Protein 4L1G (pdb70)

InterPro domains:
  IPR002509 NodB homology domain [PF01522] (77-195)
  IPR002509 NodB homology domain [PS51677] (81-262)
  IPR011330 Glycoside hydrolase/deacetylase, beta/alpha-barrel [SSF88713] (41-268)
  IPR050248 Polysaccharide deacetylase, ArnD subfamily [PTHR10587] (71-269)
  IPR054895 Peptidoglycan-N-acetylglucosamine deacetylase BC_1960 [NF045821] (1-275)

B-factor: mean 19.95, std 9.65, range [0.37, 84.22]

Radius of gyration: 32.86 Å; Cα contacts (8 Å, |Δi|>4): 1969; chains: 4; bounding box: 41×99×66 Å

Sequence (851 aa):
WTPFSWVEKYAYAFSGPYNKAEVALTFDDGPDLEFTPKILDKLKQHNVKATFFLLGENAEKFPNIVKRIANEGHVIGNHTYSHPNLAKVNEDEYRNQIIKTEEEILNRLAGYAPKFIRPYGEILENQLKWATEQNFMIVQWSVDTVDWKGVSADTITNNVLGNSFPGSVILQHSTPGGHLQGSVDALDKIIPQLKTKGARFVTLPSMFQTSKERWTPFSWVEKYAYAFSGPYNKAEVALTFDDGPDLEFTPKILDKLKQHNVKATFFLLGENAEKFPNIVKRIANEGHVIGNHTYSHPNLAKVNEDEYRNQIIKTEEILNRRLAGYAPKFIRPYGEILENQLKWATEQNFMIVQWSVDTVDWKGVSADTITNNVLGNSFPGSVILQHSTPGGHLQGSVDALDKIIPQLKTKGARFVTLPSMFQTSKERWTPFSWVEKYAYAFSGPYNKAEVALTFDDGPDLEFTPKILDKLKQHNVKATFFLLGENAEKFPNIVKRIANEGHVIGNHTYSHPNLAKVNEDEYRNQIIKTEEEILNRRLAGYAPKFIRPYGEILENQLKWATEQNFMIVQWSVDTVDWKGVSADTITNNVLGNSFPGSVILQHSTPGGHLQGSVDALDKIIPQLKTKGARFVTLPSMFQTSKERTPFSWVEKYAYAFSGPYNKAEVALTFDDGPDLEFTPKILDKLKQHNVKATFFLLGENAEKFPNIVKRIANEGHVIGNHTYSHPNLAKVNEDEYRNQIIKTEEILNRLAGYAPKFIRPYGEILENQLKWATEQNFMIVQWSVDTVDWKGVSADTITNNVLGNSFPGSVILQHSTPGGHLQGSVDALDKIIPQLKTKGARFVTLPSMFQTSKER

Structure (mmCIF, N/CA/C/O backbone):
data_4L1G
#
_entry.id   4L1G
#
_cell.length_a   92.657
_cell.length_b   92.657
_cell.length_c   242.947
_cell.angle_alpha   90.00
_cell.angle_beta   90.00
_cell.angle_gamma   90.00
#
_symmetry.space_group_name_H-M   'P 41 21 2'
#
loop_
_entity.id
_entity.type
_entity.pdbx_description
1 polymer 'Peptidoglycan N-acetylglucosamine deacetylase'
2 non-polymer 'SULFATE ION'
3 non-polymer 'ACETATE ION'
4 water water
#
loop_
_atom_site.group_PDB
_atom_site.id
_atom_site.type_symbol
_atom_site.label_atom_id
_atom_site.label_alt_id
_atom_site.label_comp_id
_atom_site.label_asym_id
_atom_site.label_entity_id
_atom_site.label_seq_id
_atom_site.pdbx_PDB_ins_code
_atom_site.Cartn_x
_atom_site.Cartn_y
_atom_site.Cartn_z
_atom_site.occupancy
_atom_site.B_iso_or_equiv
_atom_site.auth_seq_id
_atom_site.auth_comp_id
_atom_site.auth_asym_id
_atom_site.auth_atom_id
_atom_site.pdbx_PDB_model_num
ATOM 1 N N . TRP A 1 53 ? -15.300 -11.425 -15.322 1.00 43.58 53 TRP A N 1
ATOM 2 C CA . TRP A 1 53 ? -15.283 -12.773 -15.883 1.00 42.83 53 TRP A CA 1
ATOM 3 C C . TRP A 1 53 ? -14.776 -12.772 -17.324 1.00 42.57 53 TRP A C 1
ATOM 4 O O . TRP A 1 53 ? -15.542 -12.544 -18.263 1.00 42.54 53 TRP A O 1
ATOM 15 N N . THR A 1 54 ? -13.481 -13.027 -17.488 1.00 37.11 54 THR A N 1
ATOM 16 C CA . THR A 1 54 ? -12.869 -13.090 -18.812 1.00 36.98 54 THR A CA 1
ATOM 17 C C . THR A 1 54 ? -12.186 -14.435 -19.029 1.00 36.02 54 THR A C 1
ATOM 18 O O . THR A 1 54 ? -10.959 -14.523 -18.993 1.00 35.98 54 THR A O 1
ATOM 22 N N . PRO A 1 55 ? -12.983 -15.488 -19.266 1.00 26.08 55 PRO A N 1
ATOM 23 C CA . PRO A 1 55 ? -12.445 -16.845 -19.414 1.00 25.34 55 PRO A CA 1
ATOM 24 C C . PRO A 1 55 ? -11.484 -16.984 -20.592 1.00 25.19 55 PRO A C 1
ATOM 25 O O . PRO A 1 55 ? -10.612 -17.852 -20.558 1.00 24.82 55 PRO A O 1
ATOM 29 N N . PHE A 1 56 ? -11.636 -16.148 -21.614 1.00 13.06 56 PHE A N 1
ATOM 30 C CA . PHE A 1 56 ? -10.765 -16.235 -22.782 1.00 13.08 56 PHE A CA 1
ATOM 31 C C . PHE A 1 56 ? -9.322 -15.875 -22.447 1.00 13.37 56 PHE A C 1
ATOM 32 O O . PHE A 1 56 ? -8.410 -16.656 -22.706 1.00 13.07 56 PHE A O 1
ATOM 40 N N . SER A 1 57 ? -9.116 -14.701 -21.859 1.00 15.37 57 SER A N 1
ATOM 41 C CA . SER A 1 57 ? -7.766 -14.258 -21.528 1.00 15.83 57 SER A CA 1
ATOM 42 C C . SER A 1 57 ? -7.113 -15.124 -20.448 1.00 15.64 57 SER A C 1
ATOM 43 O O . SER A 1 57 ? -5.890 -15.122 -20.299 1.00 16.53 57 SER A O 1
ATOM 46 N N . TRP A 1 58 ? -7.927 -15.874 -19.712 1.00 12.21 58 TRP A N 1
ATOM 47 C CA . TRP A 1 58 ? -7.416 -16.746 -18.658 1.00 11.44 58 TRP A CA 1
ATOM 48 C C . TRP A 1 58 ? -6.619 -17.945 -19.180 1.00 10.58 58 TRP A C 1
ATOM 49 O O . TRP A 1 58 ? -5.797 -18.502 -18.451 1.00 10.57 58 TRP A O 1
ATOM 60 N N . VAL A 1 59 ? -6.850 -18.342 -20.432 1.00 10.25 59 VAL A N 1
ATOM 61 C CA . VAL A 1 59 ? -6.106 -19.466 -21.005 1.00 9.36 59 VAL A CA 1
ATOM 62 C C . VAL A 1 59 ? -4.676 -19.056 -21.355 1.00 9.37 59 VAL A C 1
ATOM 63 O O . VAL A 1 59 ? -3.797 -19.905 -21.523 1.00 8.55 59 VAL A O 1
ATOM 67 N N . GLU A 1 60 ? -4.448 -17.750 -21.452 1.00 13.27 60 GLU A N 1
ATOM 68 C CA . GLU A 1 60 ? -3.126 -17.218 -21.763 1.00 14.06 60 GLU A CA 1
ATOM 69 C C . GLU A 1 60 ? -2.328 -16.920 -20.500 1.00 14.56 60 GLU A C 1
ATOM 70 O O . GLU A 1 60 ? -1.101 -16.835 -20.540 1.00 15.37 60 GLU A O 1
ATOM 76 N N . LYS A 1 61 ? -3.027 -16.764 -19.381 1.00 21.19 61 LYS A N 1
ATOM 77 C CA . LYS A 1 61 ? -2.391 -16.327 -18.143 1.00 22.36 61 LYS A CA 1
ATOM 78 C C . LYS A 1 61 ? -2.239 -17.454 -17.123 1.00 23.01 61 LYS A C 1
ATOM 79 O O . LYS A 1 61 ? -1.293 -17.462 -16.339 1.00 24.44 61 LYS A O 1
ATOM 85 N N . TYR A 1 62 ? -3.165 -18.407 -17.144 1.00 15.61 62 TYR A N 1
ATOM 86 C CA . TYR A 1 62 ? -3.171 -19.479 -16.154 1.00 15.81 62 TYR A CA 1
ATOM 87 C C . TYR A 1 62 ? -3.225 -20.867 -16.786 1.00 15.15 62 TYR A C 1
ATOM 88 O O . TYR A 1 62 ? -3.430 -21.008 -17.992 1.00 14.39 62 TYR A O 1
ATOM 97 N N . ALA A 1 63 ? -3.037 -21.891 -15.958 1.00 10.90 63 ALA A N 1
ATOM 98 C CA . ALA A 1 63 ? -3.221 -23.269 -16.396 1.00 10.33 63 ALA A CA 1
ATOM 99 C C . ALA A 1 63 ? -4.717 -23.538 -16.500 1.00 9.69 63 ALA A C 1
ATOM 100 O O . ALA A 1 63 ? -5.345 -23.997 -15.547 1.00 9.54 63 ALA A O 1
ATOM 102 N N . TYR A 1 64 ? -5.279 -23.252 -17.670 1.00 11.36 64 TYR A N 1
ATOM 103 C CA . TYR A 1 64 ? -6.725 -23.191 -17.838 1.00 9.87 64 TYR A CA 1
ATOM 104 C C . TYR A 1 64 ? -7.087 -23.392 -19.310 1.00 9.08 64 TYR A C 1
ATOM 105 O O . TYR A 1 64 ? -6.560 -22.701 -20.183 1.00 9.62 64 TYR A O 1
ATOM 114 N N . ALA A 1 65 ? -7.978 -24.340 -19.588 1.00 7.69 65 ALA A N 1
ATOM 115 C CA . ALA A 1 65 ? -8.375 -24.619 -20.966 1.00 7.89 65 ALA A CA 1
ATOM 116 C C . ALA A 1 65 ? -9.792 -25.174 -21.078 1.00 8.21 65 ALA A C 1
ATOM 117 O O . ALA A 1 65 ? -10.330 -25.732 -20.122 1.00 8.19 65 ALA A O 1
ATOM 119 N N . PHE A 1 66 ? -10.387 -25.010 -22.256 1.00 8.36 66 PHE A N 1
ATOM 120 C CA . PHE A 1 66 ? -11.719 -25.532 -22.544 1.00 8.26 66 PHE A CA 1
ATOM 121 C C . PHE A 1 66 ? -11.632 -26.757 -23.450 1.00 8.11 66 PHE A C 1
ATOM 122 O O . PHE A 1 66 ? -12.488 -27.645 -23.406 1.00 8.04 66 PHE A O 1
ATOM 130 N N . SER A 1 67 ? -10.591 -26.790 -24.275 1.00 8.18 67 SER A N 1
ATOM 131 C CA . SER A 1 67 ? -10.392 -27.862 -25.237 1.00 8.16 67 SER A CA 1
ATOM 132 C C . SER A 1 67 ? -8.903 -28.012 -25.548 1.00 8.29 67 SER A C 1
ATOM 133 O O . SER A 1 67 ? -8.077 -27.279 -25.004 1.00 8.14 67 SER A O 1
ATOM 136 N N . GLY A 1 68 ? -8.562 -28.960 -26.415 1.00 8.38 68 GLY A N 1
ATOM 137 C CA . GLY A 1 68 ? -7.170 -29.290 -26.661 1.00 8.30 68 GLY A CA 1
ATOM 138 C C . GLY A 1 68 ? -6.652 -28.965 -28.051 1.00 8.50 68 GLY A C 1
ATOM 139 O O . GLY A 1 68 ? -7.282 -28.213 -28.797 1.00 8.86 68 GLY A O 1
ATOM 140 N N . PRO A 1 69 ? -5.490 -29.540 -28.406 1.00 8.38 69 PRO A N 1
ATOM 141 C CA . PRO A 1 69 ? -4.792 -29.273 -29.670 1.00 8.53 69 PRO A CA 1
ATOM 142 C C . PRO A 1 69 ? -5.645 -29.549 -30.902 1.00 9.10 69 PRO A C 1
ATOM 143 O O . PRO A 1 69 ? -6.251 -30.614 -31.022 1.00 9.39 69 PRO A O 1
ATOM 147 N N . TYR A 1 70 ? -5.673 -28.582 -31.814 1.00 9.41 70 TYR A N 1
ATOM 148 C CA . TYR A 1 70 ? -6.466 -28.678 -33.034 1.00 10.07 70 TYR A CA 1
ATOM 149 C C . TYR A 1 70 ? -5.837 -29.599 -34.078 1.00 10.26 70 TYR A C 1
ATOM 150 O O . TYR A 1 70 ? -6.508 -30.027 -35.016 1.00 10.78 70 TYR A O 1
ATOM 159 N N . ASN A 1 71 ? -4.548 -29.890 -33.918 1.00 10.03 71 ASN A N 1
ATOM 160 C CA . ASN A 1 71 ? -3.814 -30.684 -34.902 1.00 11.07 71 ASN A CA 1
ATOM 161 C C . ASN A 1 71 ? -3.545 -32.122 -34.451 1.00 11.38 71 ASN A C 1
ATOM 162 O O . ASN A 1 71 ? -2.651 -32.793 -34.970 1.00 12.30 71 ASN A O 1
ATOM 167 N N . LYS A 1 72 ? -4.323 -32.583 -33.479 1.00 11.81 72 LYS A N 1
ATOM 168 C CA . LYS A 1 72 ? -4.302 -33.983 -33.078 1.00 11.80 72 LYS A CA 1
ATOM 169 C C . LYS A 1 72 ? -5.695 -34.561 -33.278 1.00 11.57 72 LYS A C 1
ATOM 170 O O . LYS A 1 72 ? -6.691 -33.914 -32.956 1.00 11.15 72 LYS A O 1
ATOM 176 N N . ALA A 1 73 ? -5.765 -35.778 -33.808 1.00 11.43 73 ALA A N 1
ATOM 177 C CA . ALA A 1 73 ? -7.046 -36.437 -34.035 1.00 11.40 73 ALA A CA 1
ATOM 178 C C . ALA A 1 73 ? -7.571 -37.042 -32.737 1.00 10.99 73 ALA A C 1
ATOM 179 O O . ALA A 1 73 ? -7.929 -38.221 -32.692 1.00 11.26 73 ALA A O 1
ATOM 181 N N . GLU A 1 74 ? -7.621 -36.231 -31.687 1.00 14.62 74 GLU A N 1
ATOM 182 C CA . GLU A 1 74 ? -7.920 -36.733 -30.354 1.00 14.32 74 GLU A CA 1
ATOM 183 C C . GLU A 1 74 ? -9.007 -35.928 -29.648 1.00 13.89 74 GLU A C 1
ATOM 184 O O . GLU A 1 74 ? -9.043 -34.699 -29.734 1.00 13.63 74 GLU A O 1
ATOM 190 N N . VAL A 1 75 ? -9.897 -36.640 -28.962 1.00 9.73 75 VAL A N 1
ATOM 191 C CA . VAL A 1 75 ? -10.913 -36.020 -28.123 1.00 9.39 75 VAL A CA 1
ATOM 192 C C . VAL A 1 75 ? -10.857 -36.653 -26.740 1.00 9.30 75 VAL A C 1
ATOM 193 O O . VAL A 1 75 ? -10.226 -37.693 -26.552 1.00 9.55 75 VAL A O 1
ATOM 197 N N . ALA A 1 76 ? -11.515 -36.027 -25.771 1.00 8.76 76 ALA A N 1
ATOM 198 C CA . ALA A 1 76 ? -11.470 -36.516 -24.399 1.00 8.73 76 ALA A CA 1
ATOM 199 C C . ALA A 1 76 ? -12.857 -36.640 -23.776 1.00 8.81 76 ALA A C 1
ATOM 200 O O . ALA A 1 76 ? -13.614 -35.670 -23.723 1.00 8.67 76 ALA A O 1
ATOM 202 N N . LEU A 1 77 ? -13.182 -37.843 -23.312 1.00 9.17 77 LEU A N 1
ATOM 203 C CA . LEU A 1 77 ? -14.389 -38.062 -22.524 1.00 9.38 77 LEU A CA 1
ATOM 204 C C . LEU A 1 77 ? -14.100 -37.750 -21.059 1.00 9.23 77 LEU A C 1
ATOM 205 O O . LEU A 1 77 ? -13.101 -38.211 -20.506 1.00 9.26 77 LEU A O 1
ATOM 210 N N . THR A 1 78 ? -14.964 -36.953 -20.439 1.00 9.17 78 THR A N 1
ATOM 211 C CA . THR A 1 78 ? -14.845 -36.666 -19.012 1.00 9.15 78 THR A CA 1
ATOM 212 C C . THR A 1 78 ? -16.185 -36.880 -18.323 1.00 9.28 78 THR A C 1
ATOM 213 O O . THR A 1 78 ? -17.239 -36.664 -18.923 1.00 9.04 78 THR A O 1
ATOM 217 N N . PHE A 1 79 ? -16.138 -37.308 -17.064 1.00 9.44 79 PHE A N 1
ATOM 218 C CA . PHE A 1 79 ? -17.347 -37.607 -16.300 1.00 9.36 79 PHE A CA 1
ATOM 219 C C . PHE A 1 79 ? -17.302 -36.957 -14.916 1.00 9.17 79 PHE A C 1
ATOM 220 O O . PHE A 1 79 ? -16.337 -37.131 -14.170 1.00 9.44 79 PHE A O 1
ATOM 228 N N . ASP A 1 80 ? -18.355 -36.217 -14.576 1.00 12.82 80 ASP A N 1
ATOM 229 C CA . ASP A 1 80 ? -18.395 -35.442 -13.336 1.00 12.89 80 ASP A CA 1
ATOM 230 C C . ASP A 1 80 ? -19.263 -36.063 -12.246 1.00 14.26 80 ASP A C 1
ATOM 231 O O . ASP A 1 80 ? -20.191 -36.820 -12.537 1.00 15.45 80 ASP A O 1
ATOM 236 N N . ASP A 1 81 ? -18.932 -35.729 -10.997 1.00 12.86 81 ASP A N 1
ATOM 237 C CA . ASP A 1 81 ? -19.756 -35.992 -9.806 1.00 13.55 81 ASP A CA 1
ATOM 238 C C . ASP A 1 81 ? -19.658 -37.396 -9.208 1.00 14.10 81 ASP A C 1
ATOM 239 O O . ASP A 1 81 ? -20.341 -37.703 -8.231 1.00 14.85 81 ASP A O 1
ATOM 244 N N . GLY A 1 82 ? -18.809 -38.239 -9.782 1.00 14.13 82 GLY A N 1
ATOM 245 C CA . GLY A 1 82 ? -18.635 -39.587 -9.271 1.00 14.07 82 GLY A CA 1
ATOM 246 C C . GLY A 1 82 ? -17.825 -39.618 -7.988 1.00 14.17 82 GLY A C 1
ATOM 247 O O . GLY A 1 82 ? -17.361 -38.577 -7.520 1.00 13.83 82 GLY A O 1
ATOM 248 N N . PRO A 1 83 ? -17.653 -40.816 -7.406 1.00 14.48 83 PRO A N 1
ATOM 249 C CA . PRO A 1 83 ? -18.239 -42.064 -7.899 1.00 15.07 83 PRO A CA 1
ATOM 250 C C . PRO A 1 83 ? -19.660 -42.255 -7.391 1.00 15.94 83 PRO A C 1
ATOM 251 O O . PRO A 1 83 ? -20.112 -41.509 -6.525 1.00 16.16 83 PRO A O 1
ATOM 255 N N . ASP A 1 84 ? -20.354 -43.244 -7.938 1.00 20.44 84 ASP A N 1
ATOM 256 C CA . ASP A 1 84 ? -21.657 -43.641 -7.426 1.00 21.60 84 ASP A CA 1
ATOM 257 C C . ASP A 1 84 ? -21.801 -45.149 -7.569 1.00 22.58 84 ASP A C 1
ATOM 258 O O . ASP A 1 84 ? -20.911 -45.813 -8.096 1.00 22.33 84 ASP A O 1
ATOM 263 N N . LEU A 1 85 ? -22.924 -45.685 -7.108 1.00 24.89 85 LEU A N 1
ATOM 264 C CA . LEU A 1 85 ? -23.139 -47.126 -7.107 1.00 26.04 85 LEU A CA 1
ATOM 265 C C . LEU A 1 85 ? -23.623 -47.670 -8.448 1.00 26.25 85 LEU A C 1
ATOM 266 O O . LEU A 1 85 ? -23.350 -48.819 -8.790 1.00 26.86 85 LEU A O 1
ATOM 271 N N . GLU A 1 86 ? -24.339 -46.850 -9.210 1.00 29.81 86 GLU A N 1
ATOM 272 C CA . GLU A 1 86 ? -24.953 -47.338 -10.438 1.00 30.17 86 GLU A CA 1
ATOM 273 C C . GLU A 1 86 ? -24.222 -46.931 -11.718 1.00 28.98 86 GLU A C 1
ATOM 274 O O . GLU A 1 86 ? -23.753 -47.786 -12.466 1.00 29.08 86 GLU A O 1
ATOM 280 N N . PHE A 1 87 ? -24.128 -45.630 -11.967 1.00 18.71 87 PHE A N 1
ATOM 281 C CA . PHE A 1 87 ? -23.648 -45.139 -13.259 1.00 17.72 87 PHE A CA 1
ATOM 282 C C . PHE A 1 87 ? -22.147 -45.296 -13.490 1.00 16.88 87 PHE A C 1
ATOM 283 O O . PHE A 1 87 ? -21.729 -45.687 -14.577 1.00 16.63 87 PHE A O 1
ATOM 291 N N . THR A 1 88 ? -21.340 -44.999 -12.477 1.00 16.42 88 THR A N 1
ATOM 292 C CA . THR A 1 88 ? -19.890 -45.146 -12.605 1.00 15.79 88 THR A CA 1
ATOM 293 C C . THR A 1 88 ? -19.428 -46.562 -13.007 1.00 16.40 88 THR A C 1
ATOM 294 O O . THR A 1 88 ? -18.602 -46.699 -13.909 1.00 15.92 88 THR A O 1
ATOM 298 N N . PRO A 1 89 ? -19.961 -47.617 -12.358 1.00 17.58 89 PRO A N 1
ATOM 299 C CA . PRO A 1 89 ? -19.564 -48.953 -12.825 1.00 18.28 89 PRO A CA 1
ATOM 300 C C . PRO A 1 89 ? -20.008 -49.251 -14.259 1.00 18.33 89 PRO A C 1
ATOM 301 O O . PRO A 1 89 ? -19.265 -49.885 -15.006 1.00 18.34 89 PRO A O 1
ATOM 305 N N . LYS A 1 90 ? -21.201 -48.803 -14.634 1.00 19.31 90 LYS A N 1
ATOM 306 C CA . LYS A 1 90 ? -21.705 -49.021 -15.987 1.00 19.46 90 LYS A CA 1
ATOM 307 C C . LYS A 1 90 ? -20.837 -48.316 -17.028 1.00 18.28 90 LYS A C 1
ATOM 313 N N . ILE A 1 91 ? -20.455 -47.081 -16.716 1.00 16.40 91 ILE A N 1
ATOM 314 C CA . ILE A 1 91 ? -19.591 -46.299 -17.591 1.00 15.33 91 ILE A CA 1
ATOM 315 C C . ILE A 1 91 ? -18.252 -47.001 -17.767 1.00 15.25 91 ILE A C 1
ATOM 316 O O . ILE A 1 91 ? -17.740 -47.101 -18.878 1.00 15.01 91 ILE A O 1
ATOM 321 N N . LEU A 1 92 ? -17.696 -47.494 -16.664 1.00 15.57 92 LEU A N 1
ATOM 322 C CA . LEU A 1 92 ? -16.419 -48.205 -16.693 1.00 15.69 92 LEU A CA 1
ATOM 323 C C . LEU A 1 92 ? -16.468 -49.432 -17.598 1.00 16.50 92 LEU A C 1
ATOM 324 O O . LEU A 1 92 ? -15.511 -49.717 -18.319 1.00 16.37 92 LEU A O 1
ATOM 329 N N . ASP A 1 93 ? -17.588 -50.149 -17.554 1.00 19.75 93 ASP A N 1
ATOM 330 C CA . ASP A 1 93 ? -17.775 -51.339 -18.376 1.00 20.71 93 ASP A CA 1
ATOM 331 C C . ASP A 1 93 ? -17.820 -50.984 -19.859 1.00 20.27 93 ASP A C 1
ATOM 332 O O . ASP A 1 93 ? -17.194 -51.648 -20.686 1.00 20.58 93 ASP A O 1
ATOM 337 N N . LYS A 1 94 ? -18.559 -49.932 -20.191 1.00 19.52 94 LYS A N 1
ATOM 338 C CA . LYS A 1 94 ? -18.671 -49.507 -21.581 1.00 19.17 94 LYS A CA 1
ATOM 339 C C . LYS A 1 94 ? -17.368 -48.920 -22.124 1.00 18.22 94 LYS A C 1
ATOM 340 O O . LYS A 1 94 ? -17.023 -49.143 -23.284 1.00 18.30 94 LYS A O 1
ATOM 346 N N . LEU A 1 95 ? -16.646 -48.181 -21.286 1.00 15.27 95 LEU A N 1
ATOM 347 C CA . LEU A 1 95 ? -15.339 -47.662 -21.679 1.00 14.53 95 LEU A CA 1
ATOM 348 C C . LEU A 1 95 ? -14.368 -48.815 -21.922 1.00 15.17 95 LEU A C 1
ATOM 349 O O . LEU A 1 95 ? -13.547 -48.769 -22.839 1.00 14.99 95 LEU A O 1
ATOM 354 N N . LYS A 1 96 ? -14.480 -49.848 -21.094 1.00 17.67 96 LYS A N 1
ATOM 355 C CA . LYS A 1 96 ? -13.639 -51.034 -21.203 1.00 18.49 96 LYS A CA 1
ATOM 356 C C . LYS A 1 96 ? -13.872 -51.767 -22.523 1.00 19.13 96 LYS A C 1
ATOM 357 O O . LYS A 1 96 ? -12.925 -52.134 -23.215 1.00 19.33 96 LYS A O 1
ATOM 363 N N . GLN A 1 97 ? -15.139 -51.969 -22.869 1.00 26.52 97 GLN A N 1
ATOM 364 C CA . GLN A 1 97 ? -15.495 -52.730 -24.062 1.00 27.36 97 GLN A CA 1
ATOM 365 C C . GLN A 1 97 ? -15.260 -51.959 -25.361 1.00 26.77 97 GLN A C 1
ATOM 366 O O . GLN A 1 97 ? -15.370 -52.521 -26.450 1.00 27.33 97 GLN A O 1
ATOM 372 N N . HIS A 1 98 ? -14.934 -50.675 -25.241 1.00 16.88 98 HIS A N 1
ATOM 373 C CA . HIS A 1 98 ? -14.598 -49.865 -26.406 1.00 16.28 98 HIS A CA 1
ATOM 374 C C . HIS A 1 98 ? -13.116 -49.504 -26.428 1.00 15.74 98 HIS A C 1
ATOM 375 O O . HIS A 1 98 ? -12.675 -48.733 -27.282 1.00 15.23 98 HIS A O 1
ATOM 382 N N . ASN A 1 99 ? -12.360 -50.059 -25.483 1.00 15.98 99 ASN A N 1
ATOM 383 C CA . ASN A 1 99 ? -10.912 -49.857 -25.415 1.00 15.72 99 ASN A CA 1
ATOM 384 C C . ASN A 1 99 ? -10.517 -48.379 -25.293 1.00 14.58 99 ASN A C 1
ATOM 385 O O . ASN A 1 99 ? -9.565 -47.924 -25.926 1.00 14.33 99 ASN A O 1
ATOM 390 N N . VAL A 1 100 ? -11.254 -47.627 -24.482 1.00 14.00 100 VAL A N 1
ATOM 391 C CA . VAL A 1 100 ? -10.937 -46.215 -24.287 1.00 13.04 100 VAL A CA 1
ATOM 392 C C . VAL A 1 100 ? -10.721 -45.854 -22.822 1.00 12.75 100 VAL A C 1
ATOM 393 O O . VAL A 1 100 ? -11.339 -46.429 -21.925 1.00 13.14 100 VAL A O 1
ATOM 397 N N . LYS A 1 101 ? -9.827 -44.900 -22.592 1.00 17.75 101 LYS A N 1
ATOM 398 C CA . LYS A 1 101 ? -9.626 -44.341 -21.266 1.00 17.46 101 LYS A CA 1
ATOM 399 C C . LYS A 1 101 ? -10.313 -42.984 -21.201 1.00 16.76 101 LYS A C 1
ATOM 400 O O . LYS A 1 101 ? -10.407 -42.279 -22.207 1.00 16.37 101 LYS A O 1
ATOM 406 N N . ALA A 1 102 ? -10.796 -42.622 -20.018 1.00 10.99 102 ALA A N 1
ATOM 407 C CA . ALA A 1 102 ? -11.443 -41.333 -19.828 1.00 10.40 102 ALA A CA 1
ATOM 408 C C . ALA A 1 102 ? -10.922 -40.658 -18.569 1.00 10.21 102 ALA A C 1
ATOM 409 O O . ALA A 1 102 ? -10.036 -41.180 -17.891 1.00 10.53 102 ALA A O 1
ATOM 411 N N . THR A 1 103 ? -11.480 -39.494 -18.262 1.00 9.78 103 THR A N 1
ATOM 412 C CA . THR A 1 103 ? -11.076 -38.741 -17.087 1.00 9.66 103 THR A CA 1
ATOM 413 C C . THR A 1 103 ? -12.276 -38.542 -16.172 1.00 9.78 103 THR A C 1
ATOM 414 O O . THR A 1 103 ? -13.352 -38.147 -16.624 1.00 9.66 103 THR A O 1
ATOM 418 N N . PHE A 1 104 ? -12.091 -38.829 -14.888 1.00 10.13 104 PHE A N 1
ATOM 419 C CA . PHE A 1 104 ? -13.177 -38.728 -13.920 1.00 10.41 104 PHE A CA 1
ATOM 420 C C . PHE A 1 104 ? -12.932 -37.637 -12.881 1.00 10.29 104 PHE A C 1
ATOM 421 O O . PHE A 1 104 ? -12.000 -37.725 -12.080 1.00 10.50 104 PHE A O 1
ATOM 429 N N . PHE A 1 105 ? -13.774 -36.610 -12.897 1.00 9.85 105 PHE A N 1
ATOM 430 C CA . PHE A 1 105 ? -13.712 -35.569 -11.882 1.00 9.84 105 PHE A CA 1
ATOM 431 C C . PHE A 1 105 ? -14.605 -35.948 -10.707 1.00 10.14 105 PHE A C 1
ATOM 432 O O . PHE A 1 105 ? -15.829 -35.823 -10.773 1.00 10.12 105 PHE A O 1
ATOM 440 N N . LEU A 1 106 ? -13.981 -36.423 -9.635 1.00 11.11 106 LEU A N 1
ATOM 441 C CA . LEU A 1 106 ? -14.715 -36.991 -8.511 1.00 11.83 106 LEU A CA 1
ATOM 442 C C . LEU A 1 106 ? -14.956 -35.987 -7.388 1.00 12.06 106 LEU A C 1
ATOM 443 O O . LEU A 1 106 ? -14.094 -35.165 -7.082 1.00 11.87 106 LEU A O 1
ATOM 448 N N . LEU A 1 107 ? -16.138 -36.063 -6.783 1.00 12.46 107 LEU A N 1
ATOM 449 C CA . LEU A 1 107 ? -16.448 -35.276 -5.596 1.00 13.04 107 LEU A CA 1
ATOM 450 C C . LEU A 1 107 ? -15.827 -35.940 -4.376 1.00 13.71 107 LEU A C 1
ATOM 451 O O . LEU A 1 107 ? -15.865 -37.164 -4.240 1.00 14.16 107 LEU A O 1
ATOM 456 N N . GLY A 1 108 ? -15.249 -35.129 -3.495 1.00 13.88 108 GLY A N 1
ATOM 457 C CA . GLY A 1 108 ? -14.625 -35.637 -2.286 1.00 14.61 108 GLY A CA 1
ATOM 458 C C . GLY A 1 108 ? -15.578 -36.421 -1.403 1.00 15.55 108 GLY A C 1
ATOM 459 O O . GLY A 1 108 ? -15.217 -37.472 -0.872 1.00 16.17 108 GLY A O 1
ATOM 460 N N . GLU A 1 109 ? -16.800 -35.919 -1.254 1.00 23.44 109 GLU A N 1
ATOM 461 C CA . GLU A 1 109 ? -17.782 -36.550 -0.377 1.00 24.52 109 GLU A CA 1
ATOM 462 C C . GLU A 1 109 ? -18.257 -37.899 -0.917 1.00 24.75 109 GLU A C 1
ATOM 463 O O . GLU A 1 109 ? -18.573 -38.805 -0.148 1.00 25.71 109 GLU A O 1
ATOM 469 N N . ASN A 1 110 ? -18.302 -38.030 -2.238 1.00 16.28 110 ASN A N 1
ATOM 470 C CA . ASN A 1 110 ? -18.732 -39.277 -2.860 1.00 16.54 110 ASN A CA 1
ATOM 471 C C . ASN A 1 110 ? -17.633 -40.330 -2.841 1.00 16.64 110 ASN A C 1
ATOM 472 O O . ASN A 1 110 ? -17.909 -41.529 -2.786 1.00 17.34 110 ASN A O 1
ATOM 477 N N . ALA A 1 111 ? -16.387 -39.870 -2.879 1.00 16.07 111 ALA A N 1
ATOM 478 C CA . ALA A 1 111 ? -15.238 -40.758 -2.778 1.00 16.29 111 ALA A CA 1
ATOM 479 C C . ALA A 1 111 ? -15.171 -41.414 -1.398 1.00 17.45 111 ALA A C 1
ATOM 480 O O . ALA A 1 111 ? -14.653 -42.520 -1.255 1.00 18.03 111 ALA A O 1
ATOM 482 N N . GLU A 1 112 ? -15.697 -40.728 -0.387 1.00 19.48 112 GLU A N 1
ATOM 483 C CA . GLU A 1 112 ? -15.722 -41.263 0.972 1.00 20.70 112 GLU A CA 1
ATOM 484 C C . GLU A 1 112 ? -16.759 -42.368 1.122 1.00 21.63 112 GLU A C 1
ATOM 485 O O . GLU A 1 112 ? -16.544 -43.337 1.851 1.00 22.65 112 GLU A O 1
ATOM 491 N N . LYS A 1 113 ? -17.886 -42.213 0.435 1.00 20.18 113 LYS A N 1
ATOM 492 C CA . LYS A 1 113 ? -18.975 -43.181 0.514 1.00 21.16 113 LYS A CA 1
ATOM 493 C C . LYS A 1 113 ? -18.642 -44.473 -0.223 1.00 21.30 113 LYS A C 1
ATOM 494 O O . LYS A 1 113 ? -18.976 -45.564 0.239 1.00 22.46 113 LYS A O 1
ATOM 500 N N . PHE A 1 114 ? -17.985 -44.343 -1.371 1.00 24.98 114 PHE A N 1
ATOM 501 C CA . PHE A 1 114 ? -17.647 -45.499 -2.193 1.00 25.05 114 PHE A CA 1
ATOM 502 C C . PHE A 1 114 ? -16.169 -45.481 -2.582 1.00 24.46 114 PHE A C 1
ATOM 503 O O . PHE A 1 114 ? -15.828 -45.229 -3.741 1.00 23.52 114 PHE A O 1
ATOM 511 N N . PRO A 1 115 ? -15.286 -45.763 -1.610 1.00 21.26 115 PRO A N 1
ATOM 512 C CA . PRO A 1 115 ? -13.833 -45.654 -1.790 1.00 20.84 115 PRO A CA 1
ATOM 513 C C . PRO A 1 115 ? -13.286 -46.670 -2.786 1.00 20.85 115 PRO A C 1
ATOM 514 O O . PRO A 1 115 ? -12.333 -46.372 -3.502 1.00 20.14 115 PRO A O 1
ATOM 518 N N . ASN A 1 116 ? -13.883 -47.856 -2.822 1.00 22.31 116 ASN A N 1
ATOM 519 C CA . ASN A 1 116 ? -13.403 -48.928 -3.689 1.00 22.60 116 ASN A CA 1
ATOM 520 C C . ASN A 1 116 ? -13.618 -48.649 -5.175 1.00 21.53 116 ASN A C 1
ATOM 521 O O . ASN A 1 116 ? -12.835 -49.086 -6.019 1.00 21.32 116 ASN A O 1
ATOM 526 N N . ILE A 1 117 ? -14.684 -47.921 -5.490 1.00 20.70 117 ILE A N 1
ATOM 527 C CA . ILE A 1 117 ? -14.988 -47.575 -6.872 1.00 19.80 117 ILE A CA 1
ATOM 528 C C . ILE A 1 117 ? -13.979 -46.548 -7.377 1.00 18.65 117 ILE A C 1
ATOM 529 O O . ILE A 1 117 ? -13.620 -46.542 -8.553 1.00 18.07 117 ILE A O 1
ATOM 534 N N . VAL A 1 118 ? -13.512 -45.695 -6.471 1.00 17.81 118 VAL A N 1
ATOM 535 C CA . VAL A 1 118 ? -12.427 -44.772 -6.777 1.00 16.97 118 VAL A CA 1
ATOM 536 C C . VAL A 1 118 ? -11.175 -45.568 -7.126 1.00 17.26 118 VAL A C 1
ATOM 537 O O . VAL A 1 118 ? -10.444 -45.223 -8.059 1.00 16.61 118 VAL A O 1
ATOM 541 N N . LYS A 1 119 ? -10.938 -46.641 -6.374 1.00 17.32 119 LYS A N 1
ATOM 542 C CA . LYS A 1 119 ? -9.798 -47.516 -6.621 1.00 17.84 119 LYS A CA 1
ATOM 543 C C . LYS A 1 119 ? -9.933 -48.239 -7.959 1.00 17.73 119 LYS A C 1
ATOM 544 O O . LYS A 1 119 ? -8.941 -48.449 -8.655 1.00 17.64 119 LYS A O 1
ATOM 550 N N . ARG A 1 120 ? -11.159 -48.616 -8.316 1.00 18.52 120 ARG A N 1
ATOM 551 C CA . ARG A 1 120 ? -11.401 -49.318 -9.574 1.00 18.53 120 ARG A CA 1
ATOM 552 C C . ARG A 1 120 ? -11.098 -48.432 -10.780 1.00 17.37 120 ARG A C 1
ATOM 553 O O . ARG A 1 120 ? -10.498 -48.885 -11.754 1.00 17.37 120 ARG A O 1
ATOM 561 N N . ILE A 1 121 ? -11.520 -47.172 -10.704 1.00 15.80 121 ILE A N 1
ATOM 562 C CA . ILE A 1 121 ? -11.262 -46.188 -11.751 1.00 14.75 121 ILE A CA 1
ATOM 563 C C . ILE A 1 121 ? -9.768 -46.072 -12.038 1.00 14.61 121 ILE A C 1
ATOM 564 O O . ILE A 1 121 ? -9.341 -46.096 -13.192 1.00 14.29 121 ILE A O 1
ATOM 569 N N . ALA A 1 122 ? -8.980 -45.952 -10.975 1.00 15.57 122 ALA A N 1
ATOM 570 C CA . ALA A 1 122 ? -7.534 -45.829 -11.094 1.00 15.63 122 ALA A CA 1
ATOM 571 C C . ALA A 1 122 ? -6.898 -47.122 -11.592 1.00 16.43 122 ALA A C 1
ATOM 572 O O . ALA A 1 122 ? -5.943 -47.091 -12.367 1.00 16.37 122 ALA A O 1
ATOM 574 N N . ASN A 1 123 ? -7.429 -48.256 -11.145 1.00 28.71 123 ASN A N 1
ATOM 575 C CA . ASN A 1 123 ? -6.884 -49.555 -11.526 1.00 29.68 123 ASN A CA 1
ATOM 576 C C . ASN A 1 123 ? -7.152 -49.912 -12.983 1.00 29.54 123 ASN A C 1
ATOM 577 O O . ASN A 1 123 ? -6.502 -50.795 -13.543 1.00 30.15 123 ASN A O 1
ATOM 582 N N . GLU A 1 124 ? -8.109 -49.227 -13.598 1.00 20.69 124 GLU A N 1
ATOM 583 C CA . GLU A 1 124 ? -8.464 -49.524 -14.980 1.00 20.56 124 GLU A CA 1
ATOM 584 C C . GLU A 1 124 ? -7.914 -48.500 -15.974 1.00 19.59 124 GLU A C 1
ATOM 585 O O . GLU A 1 124 ? -8.415 -48.372 -17.090 1.00 19.21 124 GLU A O 1
ATOM 591 N N . GLY A 1 125 ? -6.876 -47.782 -15.557 1.00 24.51 125 GLY A N 1
ATOM 592 C CA . GLY A 1 125 ? -6.127 -46.920 -16.454 1.00 23.99 125 GLY A CA 1
ATOM 593 C C . GLY A 1 125 ? -6.729 -45.556 -16.727 1.00 22.90 125 GLY A C 1
ATOM 594 O O . GLY A 1 125 ? -6.245 -44.821 -17.588 1.00 22.41 125 GLY A O 1
ATOM 595 N N . HIS A 1 126 ? -7.785 -45.209 -16.002 1.00 15.86 126 HIS A N 1
ATOM 596 C CA . HIS A 1 126 ? -8.408 -43.905 -16.175 1.00 14.93 126 HIS A CA 1
ATOM 597 C C . HIS A 1 126 ? -7.723 -42.878 -15.284 1.00 14.70 126 HIS A C 1
ATOM 598 O O . HIS A 1 126 ? -7.021 -43.233 -14.338 1.00 15.22 126 HIS A O 1
ATOM 605 N N . VAL A 1 127 ? -7.927 -41.604 -15.594 1.00 11.32 127 VAL A N 1
ATOM 606 C CA . VAL A 1 127 ? -7.334 -40.530 -14.811 1.00 11.11 127 VAL A CA 1
ATOM 607 C C . VAL A 1 127 ? -8.388 -39.890 -13.911 1.00 10.91 127 VAL A C 1
ATOM 608 O O . VAL A 1 127 ? -9.531 -39.684 -14.325 1.00 10.62 127 VAL A O 1
ATOM 612 N N . ILE A 1 128 ? -7.998 -39.597 -12.673 1.00 11.19 128 ILE A N 1
ATOM 613 C CA . ILE A 1 128 ? -8.895 -38.991 -11.698 1.00 11.15 128 ILE A CA 1
ATOM 614 C C . ILE A 1 128 ? -8.612 -37.499 -11.539 1.00 10.73 128 ILE A C 1
ATOM 615 O O . ILE A 1 128 ? -7.458 -37.081 -11.455 1.00 10.79 128 ILE A O 1
ATOM 620 N N . GLY A 1 129 ? -9.672 -36.697 -11.518 1.00 10.40 129 GLY A N 1
ATOM 621 C CA . GLY A 1 129 ? -9.540 -35.269 -11.300 1.00 10.11 129 GLY A CA 1
ATOM 622 C C . GLY A 1 129 ? -10.254 -34.819 -10.038 1.00 10.30 129 GLY A C 1
ATOM 623 O O . GLY A 1 129 ? -11.093 -35.539 -9.498 1.00 10.54 129 GLY A O 1
ATOM 624 N N . ASN A 1 130 ? -9.920 -33.618 -9.578 1.00 10.19 130 ASN A N 1
ATOM 625 C CA . ASN A 1 130 ? -10.503 -33.046 -8.368 1.00 10.50 130 ASN A CA 1
ATOM 626 C C . ASN A 1 130 ? -11.726 -32.189 -8.700 1.00 10.42 130 ASN A C 1
ATOM 627 O O . ASN A 1 130 ? -11.616 -31.196 -9.411 1.00 10.08 130 ASN A O 1
ATOM 632 N N . HIS A 1 131 ? -12.887 -32.563 -8.169 1.00 10.80 131 HIS A N 1
ATOM 633 C CA . HIS A 1 131 ? -14.127 -31.843 -8.461 1.00 10.72 131 HIS A CA 1
ATOM 634 C C . HIS A 1 131 ? -14.698 -31.132 -7.229 1.00 11.26 131 HIS A C 1
ATOM 635 O O . HIS A 1 131 ? -15.904 -30.889 -7.152 1.00 11.50 131 HIS A O 1
ATOM 642 N N . THR A 1 132 ? -13.814 -30.780 -6.295 1.00 11.56 132 THR A N 1
ATOM 643 C CA . THR A 1 132 ? -14.163 -30.267 -4.959 1.00 12.23 132 THR A CA 1
ATOM 644 C C . THR A 1 132 ? -14.813 -31.329 -4.077 1.00 12.85 132 THR A C 1
ATOM 645 O O . THR A 1 132 ? -15.090 -32.443 -4.522 1.00 12.78 132 THR A O 1
ATOM 649 N N . TYR A 1 133 ? -15.053 -30.966 -2.820 1.00 13.57 133 TYR A N 1
ATOM 650 C CA . TYR A 1 133 ? -15.570 -31.904 -1.834 1.00 14.34 133 TYR A CA 1
ATOM 651 C C . TYR A 1 133 ? -17.088 -32.043 -1.870 1.00 14.68 133 TYR A C 1
ATOM 652 O O . TYR A 1 133 ? -17.607 -33.150 -1.990 1.00 14.92 133 TYR A O 1
ATOM 661 N N . SER A 1 134 ? -17.799 -30.926 -1.762 1.00 14.82 134 SER A N 1
ATOM 662 C CA . SER A 1 134 ? -19.257 -30.976 -1.663 1.00 15.36 134 SER A CA 1
ATOM 663 C C . SER A 1 134 ? -19.973 -30.199 -2.766 1.00 14.93 134 SER A C 1
ATOM 664 O O . SER A 1 134 ? -21.126 -29.797 -2.599 1.00 15.50 134 SER A O 1
ATOM 667 N N . HIS A 1 135 ? -19.283 -29.990 -3.883 1.00 26.18 135 HIS A N 1
ATOM 668 C CA . HIS A 1 135 ? -19.876 -29.366 -5.065 1.00 25.79 135 HIS A CA 1
ATOM 669 C C . HIS A 1 135 ? -20.517 -27.992 -4.813 1.00 26.23 135 HIS A C 1
ATOM 670 O O . HIS A 1 135 ? -21.669 -27.773 -5.189 1.00 26.56 135 HIS A O 1
ATOM 677 N N . PRO A 1 136 ? -19.785 -27.058 -4.180 1.00 17.13 136 PRO A N 1
ATOM 678 C CA . PRO A 1 136 ? -20.411 -25.745 -4.019 1.00 17.60 136 PRO A CA 1
ATOM 679 C C . PRO A 1 136 ? -20.119 -24.849 -5.216 1.00 17.01 136 PRO A C 1
ATOM 680 O O . PRO A 1 136 ? -19.213 -25.145 -5.997 1.00 16.25 136 PRO A O 1
ATOM 684 N N . ASN A 1 137 ? -20.882 -23.770 -5.358 1.00 14.47 137 ASN A N 1
ATOM 685 C CA . ASN A 1 137 ? -20.601 -22.760 -6.368 1.00 14.11 137 ASN A CA 1
ATOM 686 C C . ASN A 1 137 ? -19.413 -21.928 -5.910 1.00 14.07 137 ASN A C 1
ATOM 687 O O . ASN A 1 137 ? -19.557 -21.050 -5.059 1.00 14.80 137 ASN A O 1
ATOM 692 N N . LEU A 1 138 ? -18.245 -22.202 -6.485 1.00 13.32 138 LEU A N 1
ATOM 693 C CA . LEU A 1 138 ? -17.001 -21.566 -6.058 1.00 13.36 138 LEU A CA 1
ATOM 694 C C . LEU A 1 138 ? -17.000 -20.047 -6.211 1.00 13.79 138 LEU A C 1
ATOM 695 O O . LEU A 1 138 ? -16.238 -19.351 -5.537 1.00 14.19 138 LEU A O 1
ATOM 700 N N . ALA A 1 139 ? -17.857 -19.534 -7.088 1.00 13.83 139 ALA A N 1
ATOM 701 C CA . ALA A 1 139 ? -17.955 -18.094 -7.293 1.00 14.37 139 ALA A CA 1
ATOM 702 C C . ALA A 1 139 ? -18.533 -17.394 -6.064 1.00 15.39 139 ALA A C 1
ATOM 703 O O . ALA A 1 139 ? -18.458 -16.172 -5.945 1.00 16.03 139 ALA A O 1
ATOM 705 N N . LYS A 1 140 ? -19.104 -18.174 -5.151 1.00 15.65 140 LYS A N 1
ATOM 706 C CA . LYS A 1 140 ? -19.758 -17.615 -3.973 1.00 16.72 140 LYS A CA 1
ATOM 707 C C . LYS A 1 140 ? -18.991 -17.853 -2.672 1.00 17.03 140 LYS A C 1
ATOM 708 O O . LYS A 1 140 ? -19.387 -17.353 -1.620 1.00 18.00 140 LYS A O 1
ATOM 714 N N . VAL A 1 141 ? -17.898 -18.607 -2.740 1.00 16.34 141 VAL A N 1
ATOM 715 C CA . VAL A 1 141 ? -17.121 -18.917 -1.542 1.00 16.70 141 VAL A CA 1
ATOM 716 C C . VAL A 1 141 ? -15.893 -18.021 -1.406 1.00 16.89 141 VAL A C 1
ATOM 717 O O . VAL A 1 141 ? -15.419 -17.454 -2.390 1.00 16.49 141 VAL A O 1
ATOM 721 N N . ASN A 1 142 ? -15.386 -17.891 -0.183 1.00 17.63 142 ASN A N 1
ATOM 722 C CA . ASN A 1 142 ? -14.130 -17.183 0.036 1.00 17.94 142 ASN A CA 1
ATOM 723 C C . ASN A 1 142 ? -12.934 -18.102 -0.196 1.00 17.30 142 ASN A C 1
ATOM 724 O O . ASN A 1 142 ? -13.098 -19.312 -0.350 1.00 16.70 142 ASN A O 1
ATOM 729 N N . GLU A 1 143 ? -11.737 -17.524 -0.231 1.00 25.01 143 GLU A N 1
ATOM 730 C CA . GLU A 1 143 ? -10.524 -18.275 -0.552 1.00 24.52 143 GLU A CA 1
ATOM 731 C C . GLU A 1 143 ? -10.270 -19.454 0.386 1.00 24.71 143 GLU A C 1
ATOM 732 O O . GLU A 1 143 ? -9.840 -20.518 -0.057 1.00 24.06 143 GLU A O 1
ATOM 738 N N . ASP A 1 144 ? -10.541 -19.266 1.675 1.00 22.85 144 ASP A N 1
ATOM 739 C CA . ASP A 1 144 ? -10.335 -20.326 2.660 1.00 23.19 144 ASP A CA 1
ATOM 740 C C . ASP A 1 144 ? -11.203 -21.545 2.374 1.00 22.53 144 ASP A C 1
ATOM 741 O O . ASP A 1 144 ? -10.730 -22.677 2.436 1.00 22.30 144 ASP A O 1
ATOM 746 N N . GLU A 1 145 ? -12.473 -21.307 2.064 1.00 17.63 145 GLU A N 1
ATOM 747 C CA . GLU A 1 145 ? -13.392 -22.391 1.739 1.00 17.13 145 GLU A CA 1
ATOM 748 C C . GLU A 1 145 ? -13.009 -23.076 0.430 1.00 16.03 145 GLU A C 1
ATOM 749 O O . GLU A 1 145 ? -13.019 -24.303 0.340 1.00 15.70 145 GLU A O 1
ATOM 755 N N . TYR A 1 146 ? -12.672 -22.276 -0.577 1.00 15.56 146 TYR A N 1
ATOM 756 C CA . TYR A 1 146 ? -12.224 -22.796 -1.864 1.00 14.62 146 TYR A CA 1
ATOM 757 C C . TYR A 1 146 ? -11.013 -23.712 -1.709 1.00 14.51 146 TYR A C 1
ATOM 758 O O . TYR A 1 146 ? -11.017 -24.847 -2.183 1.00 14.00 146 TYR A O 1
ATOM 767 N N . ARG A 1 147 ? -9.983 -23.214 -1.033 1.00 19.30 147 ARG A N 1
ATOM 768 C CA . ARG A 1 147 ? -8.766 -23.984 -0.815 1.00 19.83 147 ARG A CA 1
ATOM 769 C C . ARG A 1 147 ? -9.031 -25.230 0.025 1.00 19.82 147 ARG A C 1
ATOM 770 O O . ARG A 1 147 ? -8.459 -26.290 -0.230 1.00 19.86 147 ARG A O 1
ATOM 778 N N . ASN A 1 148 ? -9.913 -25.102 1.010 1.00 18.02 148 ASN A N 1
ATOM 779 C CA . ASN A 1 148 ? -10.317 -26.242 1.826 1.00 18.37 148 ASN A CA 1
ATOM 780 C C . ASN A 1 148 ? -11.016 -27.319 0.997 1.00 17.61 148 ASN A C 1
ATOM 781 O O . ASN A 1 148 ? -10.750 -28.507 1.165 1.00 17.69 148 ASN A O 1
ATOM 786 N N . GLN A 1 149 ? -11.910 -26.893 0.106 1.00 15.16 149 GLN A N 1
ATOM 787 C CA . GLN A 1 149 ? -12.628 -27.811 -0.777 1.00 14.53 149 GLN A CA 1
ATOM 788 C C . GLN A 1 149 ? -11.662 -28.624 -1.632 1.00 13.95 149 GLN A C 1
ATOM 789 O O . GLN A 1 149 ? -11.799 -29.842 -1.759 1.00 13.86 149 GLN A O 1
ATOM 795 N N . ILE A 1 150 ? -10.681 -27.941 -2.212 1.00 14.21 150 ILE A N 1
ATOM 796 C CA . ILE A 1 150 ? -9.701 -28.585 -3.075 1.00 13.74 150 ILE A CA 1
ATOM 797 C C . ILE A 1 150 ? -8.770 -29.510 -2.296 1.00 14.30 150 ILE A C 1
ATOM 798 O O . ILE A 1 150 ? -8.601 -30.674 -2.657 1.00 14.15 150 ILE A O 1
ATOM 803 N N . ILE A 1 151 ? -8.174 -28.989 -1.228 1.00 13.78 151 ILE A N 1
ATOM 804 C CA . ILE A 1 151 ? -7.168 -29.727 -0.466 1.00 14.34 151 ILE A CA 1
ATOM 805 C C . ILE A 1 151 ? -7.734 -30.971 0.223 1.00 15.17 151 ILE A C 1
ATOM 806 O O . ILE A 1 151 ? -7.129 -32.043 0.176 1.00 15.27 151 ILE A O 1
ATOM 811 N N . LYS A 1 152 ? -8.895 -30.827 0.855 1.00 18.71 152 LYS A N 1
ATOM 812 C CA . LYS A 1 152 ? -9.564 -31.957 1.486 1.00 19.20 152 LYS A CA 1
ATOM 813 C C . LYS A 1 152 ? -9.858 -33.062 0.472 1.00 18.60 152 LYS A C 1
ATOM 814 O O . LYS A 1 152 ? -9.689 -34.244 0.762 1.00 19.08 152 LYS A O 1
ATOM 820 N N . THR A 1 153 ? -10.284 -32.667 -0.724 1.00 14.82 153 THR A N 1
ATOM 821 C CA . THR A 1 153 ? -10.568 -33.620 -1.789 1.00 14.27 153 THR A CA 1
ATOM 822 C C . THR A 1 153 ? -9.280 -34.262 -2.290 1.00 13.86 153 THR A C 1
ATOM 823 O O . THR A 1 153 ? -9.240 -35.460 -2.573 1.00 13.98 153 THR A O 1
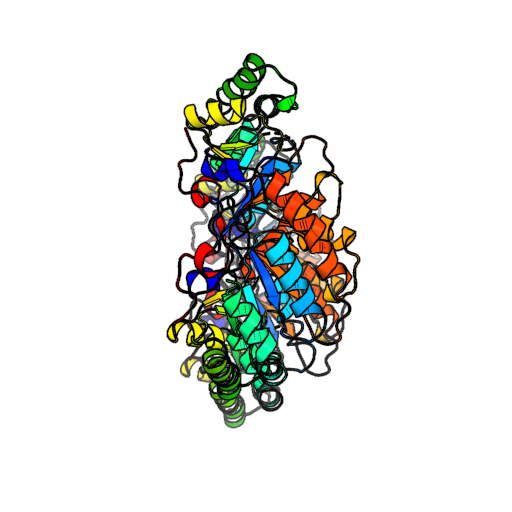ATOM 827 N N . GLU A 1 154 ? -8.226 -33.458 -2.386 1.00 13.46 154 GLU A N 1
ATOM 828 C CA A GLU A 1 154 ? -6.933 -33.945 -2.844 0.50 13.10 154 GLU A CA 1
ATOM 829 C CA B GLU A 1 154 ? -6.927 -33.942 -2.838 0.50 13.11 154 GLU A CA 1
ATOM 830 C C . GLU A 1 154 ? -6.396 -35.032 -1.914 1.00 14.20 154 GLU A C 1
ATOM 831 O O . GLU A 1 154 ? -5.887 -36.056 -2.374 1.00 14.29 154 GLU A O 1
ATOM 842 N N . GLU A 1 155 ? -6.518 -34.805 -0.607 1.00 31.99 155 GLU A N 1
ATOM 843 C CA . GLU A 1 155 ? -6.056 -35.765 0.392 1.00 32.90 155 GLU A CA 1
ATOM 844 C C . GLU A 1 155 ? -6.807 -37.084 0.286 1.00 33.05 155 GLU A C 1
ATOM 845 O O . GLU A 1 155 ? -6.209 -38.157 0.346 1.00 33.65 155 GLU A O 1
ATOM 851 N N . ILE A 1 156 ? -8.123 -36.994 0.134 1.00 16.63 156 ILE A N 1
ATOM 852 C CA . ILE A 1 156 ? -8.968 -38.174 0.004 1.00 16.81 156 ILE A CA 1
ATOM 853 C C . ILE A 1 156 ? -8.595 -38.990 -1.231 1.00 16.34 156 ILE A C 1
ATOM 854 O O . ILE A 1 156 ? -8.415 -40.206 -1.153 1.00 16.92 156 ILE A O 1
ATOM 859 N N . LEU A 1 157 ? -8.467 -38.310 -2.366 1.00 15.38 157 LEU A N 1
ATOM 860 C CA . LEU A 1 157 ? -8.161 -38.973 -3.628 1.00 14.91 157 LEU A CA 1
ATOM 861 C C . LEU A 1 157 ? -6.735 -39.513 -3.664 1.00 15.37 157 LEU A C 1
ATOM 862 O O . LEU A 1 157 ? -6.481 -40.568 -4.244 1.00 15.54 157 LEU A O 1
ATOM 867 N N . ASN A 1 158 ? -5.807 -38.791 -3.043 1.00 20.37 158 ASN A N 1
ATOM 868 C CA . ASN A 1 158 ? -4.425 -39.247 -2.952 1.00 21.02 158 ASN A CA 1
ATOM 869 C C . ASN A 1 158 ? -4.330 -40.571 -2.206 1.00 22.09 158 ASN A C 1
ATOM 870 O O . ASN A 1 158 ? -3.601 -41.477 -2.610 1.00 22.57 158 ASN A O 1
ATOM 875 N N . ARG A 1 159 ? -5.085 -40.676 -1.119 1.00 38.67 159 ARG A N 1
ATOM 876 C CA . ARG A 1 159 ? -5.076 -41.871 -0.288 1.00 39.83 159 ARG A CA 1
ATOM 877 C C . ARG A 1 159 ? -5.678 -43.071 -1.019 1.00 39.79 159 ARG A C 1
ATOM 878 O O . ARG A 1 159 ? -5.212 -44.200 -0.867 1.00 40.61 159 ARG A O 1
ATOM 886 N N . LEU A 1 160 ? -6.707 -42.819 -1.821 1.00 22.98 160 LEU A N 1
ATOM 887 C CA . LEU A 1 160 ? -7.414 -43.889 -2.517 1.00 22.92 160 LEU A CA 1
ATOM 888 C C . LEU A 1 160 ? -6.775 -44.254 -3.855 1.00 22.49 160 LEU A C 1
ATOM 889 O O . LEU A 1 160 ? -6.693 -45.429 -4.208 1.00 23.09 160 LEU A O 1
ATOM 894 N N . ALA A 1 161 ? -6.322 -43.247 -4.597 1.00 18.41 161 ALA A N 1
ATOM 895 C CA . ALA A 1 161 ? -5.809 -43.466 -5.949 1.00 17.93 161 ALA A CA 1
ATOM 896 C C . ALA A 1 161 ? -4.300 -43.673 -5.994 1.00 18.46 161 ALA A C 1
ATOM 897 O O . ALA A 1 161 ? -3.783 -44.287 -6.924 1.00 18.50 161 ALA A O 1
ATOM 899 N N . GLY A 1 162 ? -3.594 -43.153 -4.996 1.00 18.24 162 GLY A N 1
ATOM 900 C CA . GLY A 1 162 ? -2.154 -43.318 -4.929 1.00 18.95 162 GLY A CA 1
ATOM 901 C C . GLY A 1 162 ? -1.383 -42.144 -5.501 1.00 18.37 162 GLY A C 1
ATOM 902 O O . GLY A 1 162 ? -0.160 -42.199 -5.626 1.00 18.95 162 GLY A O 1
ATOM 903 N N . TYR A 1 163 ? -2.099 -41.082 -5.856 1.00 16.37 163 TYR A N 1
ATOM 904 C CA . TYR A 1 163 ? -1.465 -39.855 -6.322 1.00 15.89 163 TYR A CA 1
ATOM 905 C C . TYR A 1 163 ? -2.383 -38.657 -6.106 1.00 15.07 163 TYR A C 1
ATOM 906 O O . TYR A 1 163 ? -3.600 -38.806 -6.025 1.00 14.68 163 TYR A O 1
ATOM 915 N N . ALA A 1 164 ? -1.792 -37.471 -6.008 1.00 20.03 164 ALA A N 1
ATOM 916 C CA . ALA A 1 164 ? -2.566 -36.241 -5.899 1.00 20.11 164 ALA A CA 1
ATOM 917 C C . ALA A 1 164 ? -2.895 -35.715 -7.293 1.00 19.09 164 ALA A C 1
ATOM 918 O O . ALA A 1 164 ? -1.993 -35.344 -8.041 1.00 19.16 164 ALA A O 1
ATOM 920 N N . PRO A 1 165 ? -4.191 -35.686 -7.647 1.00 14.00 165 PRO A N 1
ATOM 921 C CA . PRO A 1 165 ? -4.639 -35.291 -8.991 1.00 12.95 165 PRO A CA 1
ATOM 922 C C . PRO A 1 165 ? -4.208 -33.876 -9.371 1.00 13.03 165 PRO A C 1
ATOM 923 O O . PRO A 1 165 ? -4.337 -32.953 -8.568 1.00 13.77 165 PRO A O 1
ATOM 927 N N . LYS A 1 166 ? -3.704 -33.714 -10.590 1.00 17.43 166 LYS A N 1
ATOM 928 C CA . LYS A 1 166 ? -3.256 -32.412 -11.070 1.00 17.83 166 LYS A CA 1
ATOM 929 C C . LYS A 1 166 ? -4.422 -31.600 -11.623 1.00 17.04 166 LYS A C 1
ATOM 930 O O . LYS A 1 166 ? -4.375 -30.370 -11.661 1.00 17.59 166 LYS A O 1
ATOM 936 N N . PHE A 1 167 ? -5.473 -32.297 -12.043 1.00 9.33 167 PHE A N 1
ATOM 937 C CA . PHE A 1 167 ? -6.583 -31.656 -12.739 1.00 8.97 167 PHE A CA 1
ATOM 938 C C . PHE A 1 167 ? -7.765 -31.312 -11.841 1.00 9.09 167 PHE A C 1
ATOM 939 O O . PHE A 1 167 ? -8.243 -32.144 -11.069 1.00 9.48 167 PHE A O 1
ATOM 947 N N . ILE A 1 168 ? -8.230 -30.073 -11.963 1.00 8.83 168 ILE A N 1
ATOM 948 C CA . ILE A 1 168 ? -9.405 -29.596 -11.245 1.00 9.08 168 ILE A CA 1
ATOM 949 C C . ILE A 1 168 ? -10.483 -29.197 -12.244 1.00 8.97 168 ILE A C 1
ATOM 950 O O . ILE A 1 168 ? -10.180 -28.642 -13.300 1.00 8.65 168 ILE A O 1
ATOM 955 N N . ARG A 1 169 ? -11.739 -29.493 -11.923 1.00 9.30 169 ARG A N 1
ATOM 956 C CA . ARG A 1 169 ? -12.859 -28.913 -12.655 1.00 9.15 169 ARG A CA 1
ATOM 957 C C . ARG A 1 169 ? -13.864 -28.309 -11.680 1.00 9.55 169 ARG A C 1
ATOM 958 O O . ARG A 1 169 ? -14.349 -28.994 -10.782 1.00 9.87 169 ARG A O 1
ATOM 966 N N . PRO A 1 170 ? -14.176 -27.016 -11.851 1.00 17.05 170 PRO A N 1
ATOM 967 C CA . PRO A 1 170 ? -15.116 -26.345 -10.950 1.00 17.54 170 PRO A CA 1
ATOM 968 C C . PRO A 1 170 ? -16.571 -26.637 -11.304 1.00 17.70 170 PRO A C 1
ATOM 969 O O . PRO A 1 170 ? -16.893 -26.702 -12.491 1.00 17.45 170 PRO A O 1
ATOM 981 N N . TYR A 1 172 ? -20.336 -26.327 -11.967 1.00 22.67 172 TYR A N 1
ATOM 982 C CA . TYR A 1 172 ? -21.077 -25.423 -12.838 1.00 22.90 172 TYR A CA 1
ATOM 983 C C . TYR A 1 172 ? -20.134 -24.599 -13.706 1.00 22.42 172 TYR A C 1
ATOM 984 O O . TYR A 1 172 ? -20.558 -23.658 -14.371 1.00 22.69 172 TYR A O 1
ATOM 993 N N . GLY A 1 173 ? -18.853 -24.952 -13.687 1.00 11.03 173 GLY A N 1
ATOM 994 C CA . GLY A 1 173 ? -17.844 -24.224 -14.437 1.00 10.70 173 GLY A CA 1
ATOM 995 C C . GLY A 1 173 ? -17.530 -22.859 -13.849 1.00 11.05 173 GLY A C 1
ATOM 996 O O . GLY A 1 173 ? -16.921 -22.017 -14.510 1.00 11.00 173 GLY A O 1
ATOM 997 N N . GLU A 1 174 ? -17.941 -22.642 -12.603 1.00 18.60 174 GLU A N 1
ATOM 998 C CA . GLU A 1 174 ? -17.752 -21.354 -11.941 1.00 19.09 174 GLU A CA 1
ATOM 999 C C . GLU A 1 174 ? -16.410 -21.273 -11.219 1.00 18.98 174 GLU A C 1
ATOM 1000 O O . GLU A 1 174 ? -16.147 -22.043 -10.296 1.00 18.96 174 GLU A O 1
ATOM 1006 N N . ILE A 1 175 ? -15.569 -20.332 -11.637 1.00 12.52 175 ILE A N 1
ATOM 1007 C CA . ILE A 1 175 ? -14.272 -20.118 -11.001 1.00 12.59 175 ILE A CA 1
ATOM 1008 C C . ILE A 1 175 ? -13.908 -18.628 -11.000 1.00 13.15 175 ILE A C 1
ATOM 1009 O O . ILE A 1 175 ? -14.235 -17.901 -11.939 1.00 13.24 175 ILE A O 1
ATOM 1014 N N . LEU A 1 176 ? -13.257 -18.171 -9.934 1.00 12.51 176 LEU A N 1
ATOM 1015 C CA . LEU A 1 176 ? -12.793 -16.787 -9.852 1.00 13.18 176 LEU A CA 1
ATOM 1016 C C . LEU A 1 176 ? -11.321 -16.712 -10.242 1.00 13.08 176 LEU A C 1
ATOM 1017 O O . LEU A 1 176 ? -10.612 -17.717 -10.190 1.00 12.53 176 LEU A O 1
ATOM 1022 N N . GLU A 1 177 ? -10.861 -15.527 -10.631 1.00 15.24 177 GLU A N 1
ATOM 1023 C CA . GLU A 1 177 ? -9.489 -15.376 -11.110 1.00 15.71 177 GLU A CA 1
ATOM 1024 C C . GLU A 1 177 ? -8.445 -15.697 -10.040 1.00 16.71 177 GLU A C 1
ATOM 1025 O O . GLU A 1 177 ? -7.450 -16.364 -10.321 1.00 17.35 177 GLU A O 1
ATOM 1031 N N . ASN A 1 178 ? -8.674 -15.224 -8.819 1.00 22.81 178 ASN A N 1
ATOM 1032 C CA . ASN A 1 178 ? -7.752 -15.489 -7.719 1.00 23.93 178 ASN A CA 1
ATOM 1033 C C . ASN A 1 178 ? -7.706 -16.965 -7.353 1.00 23.70 178 ASN A C 1
ATOM 1034 O O . ASN A 1 178 ? -6.671 -17.479 -6.930 1.00 24.72 178 ASN A O 1
ATOM 1039 N N . GLN A 1 179 ? -8.837 -17.641 -7.520 1.00 13.03 179 GLN A N 1
ATOM 1040 C CA . GLN A 1 179 ? -8.908 -19.076 -7.297 1.00 12.25 179 GLN A CA 1
ATOM 1041 C C . GLN A 1 179 ? -8.089 -19.793 -8.357 1.00 11.10 179 GLN A C 1
ATOM 1042 O O . GLN A 1 179 ? -7.353 -20.734 -8.063 1.00 10.56 179 GLN A O 1
ATOM 1048 N N . LEU A 1 180 ? -8.219 -19.330 -9.594 1.00 13.22 180 LEU A N 1
ATOM 1049 C CA . LEU A 1 180 ? -7.482 -19.896 -10.713 1.00 13.36 180 LEU A CA 1
ATOM 1050 C C . LEU A 1 180 ? -5.994 -19.592 -10.573 1.00 15.08 180 LEU A C 1
ATOM 1051 O O . LEU A 1 180 ? -5.146 -20.419 -10.910 1.00 15.70 180 LEU A O 1
ATOM 1056 N N . LYS A 1 181 ? -5.687 -18.403 -10.065 1.00 17.26 181 LYS A N 1
ATOM 1057 C CA . LYS A 1 181 ? -4.305 -17.989 -9.845 1.00 18.94 181 LYS A CA 1
ATOM 1058 C C . LYS A 1 181 ? -3.626 -18.868 -8.799 1.00 19.77 181 LYS A C 1
ATOM 1059 O O . LYS A 1 181 ? -2.490 -19.301 -8.988 1.00 20.78 181 LYS A O 1
ATOM 1065 N N . TRP A 1 182 ? -4.329 -19.130 -7.701 1.00 12.37 182 TRP A N 1
ATOM 1066 C CA . TRP A 1 182 ? -3.814 -20.006 -6.653 1.00 12.68 182 TRP A CA 1
ATOM 1067 C C . TRP A 1 182 ? -3.570 -21.421 -7.174 1.00 12.03 182 TRP A C 1
ATOM 1068 O O . TRP A 1 182 ? -2.532 -22.019 -6.896 1.00 12.40 182 TRP A O 1
ATOM 1079 N N . ALA A 1 183 ? -4.526 -21.946 -7.934 1.00 10.10 183 ALA A N 1
ATOM 1080 C CA . ALA A 1 183 ? -4.414 -23.291 -8.495 1.00 9.49 183 ALA A CA 1
ATOM 1081 C C . ALA A 1 183 ? -3.212 -23.426 -9.427 1.00 9.22 183 ALA A C 1
ATOM 1082 O O . ALA A 1 183 ? -2.491 -24.427 -9.387 1.00 9.31 183 ALA A O 1
ATOM 1084 N N . THR A 1 184 ? -3.006 -22.416 -10.266 1.00 8.97 184 THR A N 1
ATOM 1085 C CA . THR A 1 184 ? -1.854 -22.386 -11.159 1.00 9.20 184 THR A CA 1
ATOM 1086 C C . THR A 1 184 ? -0.550 -22.395 -10.362 1.00 10.13 184 THR A C 1
ATOM 1087 O O . THR A 1 184 ? 0.381 -23.135 -10.685 1.00 10.32 184 THR A O 1
ATOM 1091 N N . GLU A 1 185 ? -0.494 -21.576 -9.315 1.00 19.30 185 GLU A N 1
ATOM 1092 C CA . GLU A 1 185 ? 0.689 -21.497 -8.463 1.00 20.70 185 GLU A CA 1
ATOM 1093 C C . GLU A 1 185 ? 0.945 -22.811 -7.732 1.00 20.73 185 GLU A C 1
ATOM 1094 O O . GLU A 1 185 ? 2.085 -23.143 -7.415 1.00 21.88 185 GLU A O 1
ATOM 1100 N N . GLN A 1 186 ? -0.123 -23.558 -7.476 1.00 16.41 186 GLN A N 1
ATOM 1101 C CA . GLN A 1 186 ? -0.015 -24.826 -6.765 1.00 16.26 186 GLN A CA 1
ATOM 1102 C C . GLN A 1 186 ? 0.171 -26.007 -7.713 1.00 15.98 186 GLN A C 1
ATOM 1103 O O . GLN A 1 186 ? 0.021 -27.159 -7.311 1.00 15.47 186 GLN A O 1
ATOM 1109 N N . ASN A 1 187 ? 0.492 -25.708 -8.969 1.00 24.29 187 ASN A N 1
ATOM 1110 C CA . ASN A 1 187 ? 0.776 -26.728 -9.978 1.00 23.36 187 ASN A CA 1
ATOM 1111 C C . ASN A 1 187 ? -0.438 -27.588 -10.347 1.00 20.94 187 ASN A C 1
ATOM 1112 O O . ASN A 1 187 ? -0.295 -28.751 -10.726 1.00 19.94 187 ASN A O 1
ATOM 1117 N N . PHE A 1 188 ? -1.629 -27.009 -10.226 1.00 12.00 188 PHE A N 1
ATOM 1118 C CA . PHE A 1 188 ? -2.842 -27.632 -10.745 1.00 10.66 188 PHE A CA 1
ATOM 1119 C C . PHE A 1 188 ? -3.063 -27.185 -12.184 1.00 10.15 188 PHE A C 1
ATOM 1120 O O . PHE A 1 188 ? -2.477 -26.200 -12.636 1.00 10.74 188 PHE A O 1
ATOM 1128 N N . MET A 1 189 ? -3.911 -27.910 -12.903 1.00 17.57 189 MET A N 1
ATOM 1129 C CA . MET A 1 189 ? -4.466 -27.393 -14.148 1.00 16.87 189 MET A CA 1
ATOM 1130 C C . MET A 1 189 ? -5.980 -27.519 -14.122 1.00 15.46 189 MET A C 1
ATOM 1131 O O . MET A 1 189 ? -6.523 -28.554 -13.743 1.00 14.67 189 MET A O 1
ATOM 1136 N N . ILE A 1 190 ? -6.662 -26.453 -14.520 1.00 11.71 190 ILE A N 1
ATOM 1137 C CA . ILE A 1 190 ? -8.114 -26.454 -14.533 1.00 10.59 190 ILE A CA 1
ATOM 1138 C C . ILE A 1 190 ? -8.638 -26.613 -15.952 1.00 9.84 190 ILE A C 1
ATOM 1139 O O . ILE A 1 190 ? -8.290 -25.843 -16.845 1.00 10.03 190 ILE A O 1
ATOM 1144 N N . VAL A 1 191 ? -9.461 -27.634 -16.162 1.00 10.09 191 VAL A N 1
ATOM 1145 C CA . VAL A 1 191 ? -10.038 -27.866 -17.479 1.00 9.60 191 VAL A CA 1
ATOM 1146 C C . VAL A 1 191 ? -11.556 -27.850 -17.418 1.00 9.51 191 VAL A C 1
ATOM 1147 O O . VAL A 1 191 ? -12.165 -28.583 -16.637 1.00 9.58 191 VAL A O 1
ATOM 1151 N N . GLN A 1 192 ? -12.161 -26.995 -18.234 1.00 10.50 192 GLN A N 1
ATOM 1152 C CA . GLN A 1 192 ? -13.609 -26.953 -18.352 1.00 10.60 192 GLN A CA 1
ATOM 1153 C C . GLN A 1 192 ? -14.040 -27.979 -19.392 1.00 10.48 192 GLN A C 1
ATOM 1154 O O . GLN A 1 192 ? -13.664 -29.148 -19.312 1.00 10.37 192 GLN A O 1
ATOM 1160 N N . TRP A 1 193 ? -14.819 -27.537 -20.373 1.00 8.26 193 TRP A N 1
ATOM 1161 C CA . TRP A 1 193 ? -15.274 -28.418 -21.441 1.00 8.27 193 TRP A CA 1
ATOM 1162 C C . TRP A 1 193 ? -15.680 -27.604 -22.665 1.00 8.45 193 TRP A C 1
ATOM 1163 O O . TRP A 1 193 ? -15.807 -26.382 -22.588 1.00 8.63 193 TRP A O 1
ATOM 1174 N N . SER A 1 194 ? -15.874 -28.281 -23.792 1.00 8.52 194 SER A N 1
ATOM 1175 C CA . SER A 1 194 ? -16.262 -27.601 -25.025 1.00 8.80 194 SER A CA 1
ATOM 1176 C C . SER A 1 194 ? -17.465 -28.263 -25.694 1.00 9.02 194 SER A C 1
ATOM 1177 O O . SER A 1 194 ? -18.070 -27.693 -26.600 1.00 9.28 194 SER A O 1
ATOM 1180 N N . VAL A 1 195 ? -17.801 -29.469 -25.248 1.00 8.70 195 VAL A N 1
ATOM 1181 C CA . VAL A 1 195 ? -19.004 -30.151 -25.715 1.00 8.60 195 VAL A CA 1
ATOM 1182 C C . VAL A 1 195 ? -19.855 -30.588 -24.525 1.00 8.66 195 VAL A C 1
ATOM 1183 O O . VAL A 1 195 ? -19.458 -31.462 -23.753 1.00 8.46 195 VAL A O 1
ATOM 1187 N N . ASP A 1 196 ? -21.023 -29.975 -24.380 1.00 15.09 196 ASP A N 1
ATOM 1188 C CA . ASP A 1 196 ? -21.912 -30.283 -23.267 1.00 16.03 196 ASP A CA 1
ATOM 1189 C C . ASP A 1 196 ? -23.069 -31.170 -23.711 1.00 18.18 196 ASP A C 1
ATOM 1190 O O . ASP A 1 196 ? -23.865 -30.787 -24.568 1.00 19.43 196 ASP A O 1
ATOM 1195 N N . THR A 1 197 ? -23.157 -32.356 -23.116 1.00 11.19 197 THR A N 1
ATOM 1196 C CA . THR A 1 197 ? -24.196 -33.317 -23.465 1.00 11.98 197 THR A CA 1
ATOM 1197 C C . THR A 1 197 ? -25.518 -32.997 -22.781 1.00 12.77 197 THR A C 1
ATOM 1198 O O . THR A 1 197 ? -26.546 -33.576 -23.127 1.00 14.42 197 THR A O 1
ATOM 1202 N N . VAL A 1 198 ? -25.479 -32.068 -21.824 1.00 22.43 198 VAL A N 1
ATOM 1203 C CA . VAL A 1 198 ? -26.604 -31.774 -20.922 1.00 23.46 198 VAL A CA 1
ATOM 1204 C C . VAL A 1 198 ? -27.376 -33.028 -20.491 1.00 25.33 198 VAL A C 1
ATOM 1205 O O . VAL A 1 198 ? -28.607 -33.035 -20.430 1.00 26.45 198 VAL A O 1
ATOM 1209 N N . ASP A 1 199 ? -26.626 -34.082 -20.177 1.00 14.79 199 ASP A N 1
ATOM 1210 C CA . ASP A 1 199 ? -27.201 -35.391 -19.881 1.00 15.80 199 ASP A CA 1
ATOM 1211 C C . ASP A 1 199 ? -27.981 -35.437 -18.568 1.00 15.60 199 ASP A C 1
ATOM 1212 O O . ASP A 1 199 ? -28.808 -36.328 -18.361 1.00 16.46 199 ASP A O 1
ATOM 1217 N N . TRP A 1 200 ? -27.727 -34.470 -17.693 1.00 31.28 200 TRP A N 1
ATOM 1218 C CA . TRP A 1 200 ? -28.416 -34.397 -16.409 1.00 31.15 200 TRP A CA 1
ATOM 1219 C C . TRP A 1 200 ? -29.906 -34.101 -16.579 1.00 32.26 200 TRP A C 1
ATOM 1220 O O . TRP A 1 200 ? -30.697 -34.334 -15.668 1.00 32.45 200 TRP A O 1
ATOM 1231 N N . LYS A 1 201 ? -30.281 -33.594 -17.751 1.00 31.34 201 LYS A N 1
ATOM 1232 C CA . LYS A 1 201 ? -31.678 -33.298 -18.053 1.00 32.31 201 LYS A CA 1
ATOM 1233 C C . LYS A 1 201 ? -32.477 -34.563 -18.351 1.00 33.44 201 LYS A C 1
ATOM 1234 O O . LYS A 1 201 ? -33.692 -34.510 -18.530 1.00 34.29 201 LYS A O 1
ATOM 1240 N N . GLY A 1 202 ? -31.788 -35.697 -18.411 1.00 25.43 202 GLY A N 1
ATOM 1241 C CA . GLY A 1 202 ? -32.441 -36.967 -18.664 1.00 26.16 202 GLY A CA 1
ATOM 1242 C C . GLY A 1 202 ? -32.755 -37.189 -20.130 1.00 27.10 202 GLY A C 1
ATOM 1243 O O . GLY A 1 202 ? -33.626 -37.991 -20.470 1.00 27.81 202 GLY A O 1
ATOM 1244 N N . VAL A 1 203 ? -32.046 -36.476 -21.000 1.00 22.45 203 VAL A N 1
ATOM 1245 C CA . VAL A 1 203 ? -32.225 -36.622 -22.442 1.00 23.14 203 VAL A CA 1
ATOM 1246 C C . VAL A 1 203 ? -31.756 -37.997 -22.927 1.00 22.90 203 VAL A C 1
ATOM 1247 O O . VAL A 1 203 ? -30.870 -38.609 -22.327 1.00 21.88 203 VAL A O 1
ATOM 1251 N N . SER A 1 204 ? -32.353 -38.472 -24.018 1.00 26.99 204 SER A N 1
ATOM 1252 C CA . SER A 1 204 ? -32.117 -39.832 -24.501 1.00 26.71 204 SER A CA 1
ATOM 1253 C C . SER A 1 204 ? -30.721 -40.037 -25.081 1.00 25.56 204 SER A C 1
ATOM 1254 O O . SER A 1 204 ? -29.966 -39.086 -25.271 1.00 25.22 204 SER A O 1
ATOM 1257 N N . ALA A 1 205 ? -30.393 -41.294 -25.364 1.00 22.30 205 ALA A N 1
ATOM 1258 C CA . ALA A 1 205 ? -29.096 -41.648 -25.930 1.00 21.06 205 ALA A CA 1
ATOM 1259 C C . ALA A 1 205 ? -28.917 -41.091 -27.342 1.00 21.33 205 ALA A C 1
ATOM 1260 O O . ALA A 1 205 ? -27.819 -40.683 -27.716 1.00 20.32 205 ALA A O 1
ATOM 1262 N N . ASP A 1 206 ? -29.994 -41.078 -28.120 1.00 32.47 206 ASP A N 1
ATOM 1263 C CA . ASP A 1 206 ? -29.943 -40.546 -29.479 1.00 32.81 206 ASP A CA 1
ATOM 1264 C C . ASP A 1 206 ? -29.744 -39.031 -29.485 1.00 32.92 206 ASP A C 1
ATOM 1265 O O . ASP A 1 206 ? -29.022 -38.497 -30.327 1.00 32.31 206 ASP A O 1
ATOM 1270 N N . THR A 1 207 ? -30.389 -38.348 -28.544 1.00 22.28 207 THR A N 1
ATOM 1271 C CA . THR A 1 207 ? -30.265 -36.900 -28.426 1.00 22.57 207 THR A CA 1
ATOM 1272 C C . THR A 1 207 ? -28.832 -36.515 -28.076 1.00 21.31 207 THR A C 1
ATOM 1273 O O . THR A 1 207 ? -28.252 -35.613 -28.684 1.00 21.03 207 THR A O 1
ATOM 1277 N N . ILE A 1 208 ? -28.268 -37.211 -27.095 1.00 18.42 208 ILE A N 1
ATOM 1278 C CA . ILE A 1 208 ? -26.898 -36.966 -26.665 1.00 16.64 208 ILE A CA 1
ATOM 1279 C C . ILE A 1 208 ? -25.905 -37.259 -27.784 1.00 15.75 208 ILE A C 1
ATOM 1280 O O . ILE A 1 208 ? -24.980 -36.481 -28.024 1.00 14.74 208 ILE A O 1
ATOM 1285 N N . THR A 1 209 ? -26.115 -38.375 -28.478 1.00 14.73 209 THR A N 1
ATOM 1286 C CA . THR A 1 209 ? -25.224 -38.789 -29.559 1.00 14.48 209 THR A CA 1
ATOM 1287 C C . THR A 1 209 ? -25.218 -37.788 -30.713 1.00 14.47 209 THR A C 1
ATOM 1288 O O . THR A 1 209 ? -24.154 -37.400 -31.198 1.00 13.78 209 THR A O 1
ATOM 1292 N N . ASN A 1 210 ? -26.406 -37.372 -31.146 1.00 22.67 210 ASN A N 1
ATOM 1293 C CA . ASN A 1 210 ? -26.522 -36.396 -32.225 1.00 23.23 210 ASN A CA 1
ATOM 1294 C C . ASN A 1 210 ? -25.900 -35.061 -31.837 1.00 22.69 210 ASN A C 1
ATOM 1295 O O . ASN A 1 210 ? -25.305 -34.372 -32.666 1.00 22.02 210 ASN A O 1
ATOM 1300 N N . ASN A 1 211 ? -26.044 -34.708 -30.565 1.00 27.71 211 ASN A N 1
ATOM 1301 C CA . ASN A 1 211 ? -25.441 -33.502 -30.022 1.00 26.62 211 ASN A CA 1
ATOM 1302 C C . ASN A 1 211 ? -23.918 -33.578 -30.074 1.00 23.91 211 ASN A C 1
ATOM 1303 O O . ASN A 1 211 ? -23.265 -32.693 -30.628 1.00 22.79 211 ASN A O 1
ATOM 1308 N N . VAL A 1 212 ? -23.362 -34.642 -29.500 1.00 12.96 212 VAL A N 1
ATOM 1309 C CA . VAL A 1 212 ? -21.913 -34.827 -29.448 1.00 11.54 212 VAL A CA 1
ATOM 1310 C C . VAL A 1 212 ? -21.278 -34.885 -30.836 1.00 11.61 212 VAL A C 1
ATOM 1311 O O . VAL A 1 212 ? -20.285 -34.210 -31.095 1.00 11.09 212 VAL A O 1
ATOM 1315 N N . LEU A 1 213 ? -21.858 -35.685 -31.727 1.00 17.29 213 LEU A N 1
ATOM 1316 C CA . LEU A 1 213 ? -21.314 -35.849 -33.074 1.00 16.90 213 LEU A CA 1
ATOM 1317 C C . LEU A 1 213 ? -21.422 -34.575 -33.905 1.00 17.38 213 LEU A C 1
ATOM 1318 O O . LEU A 1 213 ? -20.631 -34.354 -34.824 1.00 16.64 213 LEU A O 1
ATOM 1323 N N . GLY A 1 214 ? -22.404 -33.742 -33.581 1.00 16.79 214 GLY A N 1
ATOM 1324 C CA . GLY A 1 214 ? -22.613 -32.507 -34.309 1.00 17.33 214 GLY A CA 1
ATOM 1325 C C . GLY A 1 214 ? -21.702 -31.386 -33.851 1.00 15.58 214 GLY A C 1
ATOM 1326 O O . GLY A 1 214 ? -21.503 -30.412 -34.577 1.00 15.37 214 GLY A O 1
ATOM 1327 N N . ASN A 1 215 ? -21.141 -31.519 -32.650 1.00 19.78 215 ASN A N 1
ATOM 1328 C CA . ASN A 1 215 ? -20.350 -30.438 -32.063 1.00 18.17 215 ASN A CA 1
ATOM 1329 C C . ASN A 1 215 ? -18.925 -30.821 -31.663 1.00 16.45 215 ASN A C 1
ATOM 1330 O O . ASN A 1 215 ? -18.223 -30.027 -31.036 1.00 15.49 215 ASN A O 1
ATOM 1335 N N . SER A 1 216 ? -18.498 -32.028 -32.023 1.00 9.98 216 SER A N 1
ATOM 1336 C CA . SER A 1 216 ? -17.159 -32.488 -31.662 1.00 10.11 216 SER A CA 1
ATOM 1337 C C . SER A 1 216 ? -16.126 -32.241 -32.757 1.00 10.60 216 SER A C 1
ATOM 1338 O O . SER A 1 216 ? -16.380 -32.472 -33.940 1.00 11.00 216 SER A O 1
ATOM 1341 N N . PHE A 1 217 ? -14.954 -31.774 -32.340 1.00 10.14 217 PHE A N 1
ATOM 1342 C CA . PHE A 1 217 ? -13.859 -31.465 -33.246 1.00 10.26 217 PHE A CA 1
ATOM 1343 C C . PHE A 1 217 ? -12.575 -32.018 -32.642 1.00 9.91 217 PHE A C 1
ATOM 1344 O O . PHE A 1 217 ? -12.572 -32.433 -31.485 1.00 9.54 217 PHE A O 1
ATOM 1352 N N . PRO A 1 218 ? -11.484 -32.049 -33.427 1.00 10.12 218 PRO A N 1
ATOM 1353 C CA . PRO A 1 218 ? -10.180 -32.357 -32.832 1.00 9.92 218 PRO A CA 1
ATOM 1354 C C . PRO A 1 218 ? -9.898 -31.450 -31.637 1.00 9.48 218 PRO A C 1
ATOM 1355 O O . PRO A 1 218 ? -9.929 -30.227 -31.774 1.00 9.51 218 PRO A O 1
ATOM 1359 N N . GLY A 1 219 ? -9.649 -32.047 -30.477 1.00 9.17 219 GLY A N 1
ATOM 1360 C CA . GLY A 1 219 ? -9.371 -31.286 -29.272 1.00 8.84 219 GLY A CA 1
ATOM 1361 C C . GLY A 1 219 ? -10.564 -31.128 -28.347 1.00 8.57 219 GLY A C 1
ATOM 1362 O O . GLY A 1 219 ? -10.428 -30.594 -27.249 1.00 8.34 219 GLY A O 1
ATOM 1363 N N . SER A 1 220 ? -11.731 -31.594 -28.782 1.00 8.70 220 SER A N 1
ATOM 1364 C CA . SER A 1 220 ? -12.957 -31.454 -27.996 1.00 8.61 220 SER A CA 1
ATOM 1365 C C . SER A 1 220 ? -12.896 -32.159 -26.639 1.00 8.39 220 SER A C 1
ATOM 1366 O O . SER A 1 220 ? -12.469 -33.313 -26.537 1.00 8.45 220 SER A O 1
ATOM 1369 N N . VAL A 1 221 ? -13.322 -31.449 -25.600 1.00 8.24 221 VAL A N 1
ATOM 1370 C CA . VAL A 1 221 ? -13.501 -32.047 -24.286 1.00 8.15 221 VAL A CA 1
ATOM 1371 C C . VAL A 1 221 ? -14.993 -32.183 -24.009 1.00 8.38 221 VAL A C 1
ATOM 1372 O O . VAL A 1 221 ? -15.712 -31.189 -23.904 1.00 8.46 221 VAL A O 1
ATOM 1376 N N . ILE A 1 222 ? -15.452 -33.425 -23.907 1.00 8.60 222 ILE A N 1
ATOM 1377 C CA . ILE A 1 222 ? -16.872 -33.724 -23.757 1.00 8.66 222 ILE A CA 1
ATOM 1378 C C . ILE A 1 222 ? -17.251 -33.844 -22.281 1.00 8.51 222 ILE A C 1
ATOM 1379 O O . ILE A 1 222 ? -16.489 -34.393 -21.484 1.00 8.66 222 ILE A O 1
ATOM 1384 N N . LEU A 1 223 ? -18.421 -33.318 -21.921 1.00 10.29 223 LEU A N 1
ATOM 1385 C CA . LEU A 1 223 ? -18.894 -33.373 -20.538 1.00 10.70 223 LEU A CA 1
ATOM 1386 C C . LEU A 1 223 ? -20.075 -34.319 -20.347 1.00 12.30 223 LEU A C 1
ATOM 1387 O O . LEU A 1 223 ? -21.142 -34.130 -20.934 1.00 13.64 223 LEU A O 1
ATOM 1392 N N . GLN A 1 224 ? -19.873 -35.334 -19.514 1.00 10.45 224 GLN A N 1
ATOM 1393 C CA . GLN A 1 224 ? -20.958 -36.199 -19.068 1.00 12.10 224 GLN A CA 1
ATOM 1394 C C . GLN A 1 224 ? -20.933 -36.315 -17.544 1.00 12.38 224 GLN A C 1
ATOM 1395 O O . GLN A 1 224 ? -19.998 -35.841 -16.896 1.00 11.21 224 GLN A O 1
ATOM 1401 N N . HIS A 1 225 ? -21.959 -36.940 -16.974 1.00 14.52 225 HIS A N 1
ATOM 1402 C CA . HIS A 1 225 ? -22.068 -37.044 -15.523 1.00 15.05 225 HIS A CA 1
ATOM 1403 C C . HIS A 1 225 ? -22.270 -38.477 -15.042 1.00 15.02 225 HIS A C 1
ATOM 1404 O O . HIS A 1 225 ? -22.838 -39.310 -15.746 1.00 15.38 225 HIS A O 1
ATOM 1411 N N . SER A 1 226 ? -21.792 -38.752 -13.833 1.00 19.69 226 SER A N 1
ATOM 1412 C CA . SER A 1 226 ? -22.086 -40.005 -13.152 1.00 19.76 226 SER A CA 1
ATOM 1413 C C . SER A 1 226 ? -22.542 -39.689 -11.731 1.00 20.06 226 SER A C 1
ATOM 1414 O O . SER A 1 226 ? -22.082 -40.296 -10.765 1.00 19.66 226 SER A O 1
ATOM 1417 N N . THR A 1 227 ? -23.454 -38.727 -11.626 1.00 18.21 227 THR A N 1
ATOM 1418 C CA . THR A 1 227 ? -23.961 -38.244 -10.347 1.00 18.34 227 THR A CA 1
ATOM 1419 C C . THR A 1 227 ? -24.886 -39.265 -9.692 1.00 18.91 227 THR A C 1
ATOM 1420 O O . THR A 1 227 ? -25.776 -39.805 -10.350 1.00 19.67 227 THR A O 1
ATOM 1424 N N . PRO A 1 228 ? -24.674 -39.535 -8.392 1.00 16.68 228 PRO A N 1
ATOM 1425 C CA . PRO A 1 228 ? -25.579 -40.391 -7.616 1.00 18.32 228 PRO A CA 1
ATOM 1426 C C . PRO A 1 228 ? -27.023 -39.909 -7.718 1.00 19.11 228 PRO A C 1
ATOM 1427 O O . PRO A 1 228 ? -27.290 -38.723 -7.519 1.00 18.91 228 PRO A O 1
ATOM 1431 N N . GLY A 1 229 ? -27.935 -40.817 -8.050 1.00 24.32 229 GLY A N 1
ATOM 1432 C CA . GLY A 1 229 ? -29.347 -40.490 -8.134 1.00 25.33 229 GLY A CA 1
ATOM 1433 C C . GLY A 1 229 ? -29.739 -39.692 -9.365 1.00 25.21 229 GLY A C 1
ATOM 1434 O O . GLY A 1 229 ? -30.892 -39.286 -9.502 1.00 26.10 229 GLY A O 1
ATOM 1435 N N . GLY A 1 230 ? -28.785 -39.464 -10.262 1.00 22.40 230 GLY A N 1
ATOM 1436 C CA . GLY A 1 230 ? -29.050 -38.701 -11.469 1.00 22.83 230 GLY A CA 1
ATOM 1437 C C . GLY A 1 230 ? -29.847 -39.480 -12.498 1.00 23.80 230 GLY A C 1
ATOM 1438 O O . GLY A 1 230 ? -29.925 -40.705 -12.439 1.00 23.93 230 GLY A O 1
ATOM 1439 N N . HIS A 1 231 ? -30.455 -38.769 -13.440 1.00 28.71 231 HIS A N 1
ATOM 1440 C CA . HIS A 1 231 ? -31.155 -39.414 -14.545 1.00 29.68 231 HIS A CA 1
ATOM 1441 C C . HIS A 1 231 ? -30.201 -39.514 -15.727 1.00 29.42 231 HIS A C 1
ATOM 1442 O O . HIS A 1 231 ? -30.226 -38.676 -16.628 1.00 29.83 231 HIS A O 1
ATOM 1449 N N . LEU A 1 232 ? -29.361 -40.544 -15.720 1.00 16.67 232 LEU A N 1
ATOM 1450 C CA . LEU A 1 232 ? -28.211 -40.583 -16.619 1.00 15.55 232 LEU A CA 1
ATOM 1451 C C . LEU A 1 232 ? -28.041 -41.890 -17.394 1.00 15.94 232 LEU A C 1
ATOM 1452 O O . LEU A 1 232 ? -26.973 -42.139 -17.955 1.00 15.18 232 LEU A O 1
ATOM 1457 N N . GLN A 1 233 ? -29.078 -42.720 -17.431 1.00 23.30 233 GLN A N 1
ATOM 1458 C CA . GLN A 1 233 ? -28.980 -43.998 -18.130 1.00 23.17 233 GLN A CA 1
ATOM 1459 C C . GLN A 1 233 ? -28.749 -43.808 -19.629 1.00 23.29 233 GLN A C 1
ATOM 1460 O O . GLN A 1 233 ? -27.950 -44.522 -20.240 1.00 22.47 233 GLN A O 1
ATOM 1466 N N . GLY A 1 234 ? -29.446 -42.838 -20.214 1.00 19.46 234 GLY A N 1
ATOM 1467 C CA . GLY A 1 234 ? -29.291 -42.533 -21.623 1.00 19.14 234 GLY A CA 1
ATOM 1468 C C . GLY A 1 234 ? -27.893 -42.035 -21.919 1.00 17.67 234 GLY A C 1
ATOM 1469 O O . GLY A 1 234 ? -27.362 -42.246 -23.012 1.00 17.38 234 GLY A O 1
ATOM 1470 N N . SER A 1 235 ? -27.292 -41.375 -20.934 1.00 16.81 235 SER A N 1
ATOM 1471 C CA . SER A 1 235 ? -25.934 -40.870 -21.068 1.00 15.52 235 SER A CA 1
ATOM 1472 C C . SER A 1 235 ? -24.949 -42.026 -21.143 1.00 15.37 235 SER A C 1
ATOM 1473 O O . SER A 1 235 ? -23.979 -41.979 -21.901 1.00 14.69 235 SER A O 1
ATOM 1476 N N . VAL A 1 236 ? -25.207 -43.066 -20.356 1.00 20.31 236 VAL A N 1
ATOM 1477 C CA . VAL A 1 236 ? -24.375 -44.258 -20.376 1.00 19.23 236 VAL A CA 1
ATOM 1478 C C . VAL A 1 236 ? -24.545 -44.983 -21.707 1.00 19.54 236 VAL A C 1
ATOM 1479 O O . VAL A 1 236 ? -23.561 -45.354 -22.352 1.00 18.58 236 VAL A O 1
ATOM 1483 N N . ASP A 1 237 ? -25.797 -45.166 -22.120 1.00 26.65 237 ASP A N 1
ATOM 1484 C CA . ASP A 1 237 ? -26.104 -45.835 -23.381 1.00 27.13 237 ASP A CA 1
ATOM 1485 C C . ASP A 1 237 ? -25.556 -45.079 -24.588 1.00 26.79 237 ASP A C 1
ATOM 1486 O O . ASP A 1 237 ? -25.244 -45.681 -25.614 1.00 26.63 237 ASP A O 1
ATOM 1491 N N . ALA A 1 238 ? -25.447 -43.760 -24.459 1.00 17.70 238 ALA A N 1
ATOM 1492 C CA . ALA A 1 238 ? -24.944 -42.916 -25.539 1.00 17.36 238 ALA A CA 1
ATOM 1493 C C . ALA A 1 238 ? -23.527 -43.303 -25.946 1.00 16.23 238 ALA A C 1
ATOM 1494 O O . ALA A 1 238 ? -23.150 -43.162 -27.106 1.00 16.10 238 ALA A O 1
ATOM 1496 N N . LEU A 1 239 ? -22.751 -43.797 -24.987 1.00 14.41 239 LEU A N 1
ATOM 1497 C CA . LEU A 1 239 ? -21.366 -44.196 -25.230 1.00 14.55 239 LEU A CA 1
ATOM 1498 C C . LEU A 1 239 ? -21.240 -45.283 -26.295 1.00 15.63 239 LEU A C 1
ATOM 1499 O O . LEU A 1 239 ? -20.253 -45.325 -27.031 1.00 15.27 239 LEU A O 1
ATOM 1504 N N . ASP A 1 240 ? -22.239 -46.158 -26.374 1.00 20.06 240 ASP A N 1
ATOM 1505 C CA . ASP A 1 240 ? -22.234 -47.236 -27.362 1.00 21.03 240 ASP A CA 1
ATOM 1506 C C . ASP A 1 240 ? -22.339 -46.700 -28.787 1.00 20.94 240 ASP A C 1
ATOM 1507 O O . ASP A 1 240 ? -22.003 -47.397 -29.741 1.00 21.48 240 ASP A O 1
ATOM 1512 N N . LYS A 1 241 ? -22.809 -45.464 -28.924 1.00 23.21 241 LYS A N 1
ATOM 1513 C CA . LYS A 1 241 ? -22.935 -44.831 -30.233 1.00 23.42 241 LYS A CA 1
ATOM 1514 C C . LYS A 1 241 ? -21.854 -43.780 -30.450 1.00 22.25 241 LYS A C 1
ATOM 1515 O O . LYS A 1 241 ? -21.257 -43.702 -31.524 1.00 21.97 241 LYS A O 1
ATOM 1521 N N . ILE A 1 242 ? -21.611 -42.974 -29.421 1.00 16.90 242 ILE A N 1
ATOM 1522 C CA . ILE A 1 242 ? -20.656 -41.872 -29.497 1.00 15.84 242 ILE A CA 1
ATOM 1523 C C . ILE A 1 242 ? -19.252 -42.340 -29.863 1.00 14.83 242 ILE A C 1
ATOM 1524 O O . ILE A 1 242 ? -18.612 -41.783 -30.757 1.00 14.42 242 ILE A O 1
ATOM 1529 N N . ILE A 1 243 ? -18.784 -43.374 -29.175 1.00 13.78 243 ILE A N 1
ATOM 1530 C CA . ILE A 1 243 ? -17.418 -43.852 -29.358 1.00 13.57 243 ILE A CA 1
ATOM 1531 C C . ILE A 1 243 ? -17.121 -44.404 -30.762 1.00 14.13 243 ILE A C 1
ATOM 1532 O O . ILE A 1 243 ? -16.177 -43.946 -31.407 1.00 13.77 243 ILE A O 1
ATOM 1537 N N . PRO A 1 244 ? -17.924 -45.372 -31.251 1.00 15.12 244 PRO A N 1
ATOM 1538 C CA . PRO A 1 244 ? -17.589 -45.872 -32.590 1.00 15.72 244 PRO A CA 1
ATOM 1539 C C . PRO A 1 244 ? -17.836 -44.851 -33.703 1.00 15.59 244 PRO A C 1
ATOM 1540 O O . PRO A 1 244 ? -17.084 -44.831 -34.679 1.00 15.70 244 PRO A O 1
ATOM 1544 N N . GLN A 1 245 ? -18.862 -44.016 -33.561 1.00 17.11 245 GLN A N 1
ATOM 1545 C CA . GLN A 1 245 ? -19.161 -43.018 -34.589 1.00 17.13 245 GLN A CA 1
ATOM 1546 C C . GLN A 1 245 ? -18.069 -41.957 -34.715 1.00 16.21 245 GLN A C 1
ATOM 1547 O O . GLN A 1 245 ? -17.785 -41.481 -35.813 1.00 16.39 245 GLN A O 1
ATOM 1553 N N . LEU A 1 246 ? -17.455 -41.592 -33.594 1.00 13.74 246 LEU A N 1
ATOM 1554 C CA . LEU A 1 246 ? -16.339 -40.652 -33.622 1.00 12.99 246 LEU A CA 1
ATOM 1555 C C . LEU A 1 246 ? -15.074 -41.321 -34.156 1.00 13.15 246 LEU A C 1
ATOM 1556 O O . LEU A 1 246 ? -14.315 -40.714 -34.913 1.00 13.04 246 LEU A O 1
ATOM 1561 N N . LYS A 1 247 ? -14.858 -42.574 -33.760 1.00 13.52 247 LYS A N 1
ATOM 1562 C CA . LYS A 1 247 ? -13.715 -43.348 -34.239 1.00 13.86 247 LYS A CA 1
ATOM 1563 C C . LYS A 1 247 ? -13.736 -43.492 -35.755 1.00 14.56 247 LYS A C 1
ATOM 1564 O O . LYS A 1 247 ? -12.688 -43.492 -36.398 1.00 14.69 247 LYS A O 1
ATOM 1570 N N . THR A 1 248 ? -14.937 -43.617 -36.316 1.00 15.16 248 THR A N 1
ATOM 1571 C CA . THR A 1 248 ? -15.116 -43.746 -37.759 1.00 15.96 248 THR A CA 1
ATOM 1572 C C . THR A 1 248 ? -14.603 -42.504 -38.485 1.00 15.60 248 THR A C 1
ATOM 1573 O O . THR A 1 248 ? -14.055 -42.595 -39.583 1.00 16.12 248 THR A O 1
ATOM 1577 N N . LYS A 1 249 ? -14.764 -41.346 -37.852 1.00 17.09 249 LYS A N 1
ATOM 1578 C CA . LYS A 1 249 ? -14.296 -40.087 -38.424 1.00 16.70 249 LYS A CA 1
ATOM 1579 C C . LYS A 1 249 ? -12.807 -39.865 -38.168 1.00 16.26 249 LYS A C 1
ATOM 1580 O O . LYS A 1 249 ? -12.269 -38.802 -38.475 1.00 15.99 249 LYS A O 1
ATOM 1586 N N . GLY A 1 250 ? -12.146 -40.868 -37.599 1.00 13.99 250 GLY A N 1
ATOM 1587 C CA . GLY A 1 250 ? -10.713 -40.808 -37.377 1.00 13.78 250 GLY A CA 1
ATOM 1588 C C . GLY A 1 250 ? -10.307 -40.367 -35.983 1.00 12.96 250 GLY A C 1
ATOM 1589 O O . GLY A 1 250 ? -9.119 -40.271 -35.683 1.00 12.82 250 GLY A O 1
ATOM 1590 N N . ALA A 1 251 ? -11.290 -40.102 -35.129 1.00 12.52 251 ALA A N 1
ATOM 1591 C CA . ALA A 1 251 ? -11.019 -39.637 -33.770 1.00 11.80 251 ALA A CA 1
ATOM 1592 C C . ALA A 1 251 ? -10.495 -40.743 -32.861 1.00 11.89 251 ALA A C 1
ATOM 1593 O O . ALA A 1 251 ? -10.947 -41.886 -32.929 1.00 12.41 251 ALA A O 1
ATOM 1595 N N . ARG A 1 252 ? -9.535 -40.387 -32.011 1.00 14.88 252 ARG A N 1
ATOM 1596 C CA . ARG A 1 252 ? -9.055 -41.281 -30.966 1.00 14.97 252 ARG A CA 1
ATOM 1597 C C . ARG A 1 252 ? -9.359 -40.653 -29.606 1.00 14.37 252 ARG A C 1
ATOM 1598 O O . ARG A 1 252 ? -9.395 -39.428 -29.476 1.00 13.86 252 ARG A O 1
ATOM 1606 N N . PHE A 1 253 ? -9.588 -41.489 -28.600 1.00 11.06 253 PHE A N 1
ATOM 1607 C CA . PHE A 1 253 ? -9.943 -41.003 -27.272 1.00 10.60 253 PHE A CA 1
ATOM 1608 C C . PHE A 1 253 ? -8.744 -41.022 -26.334 1.00 10.54 253 PHE A C 1
ATOM 1609 O O . PHE A 1 253 ? -8.025 -42.017 -26.247 1.00 11.04 253 PHE A O 1
ATOM 1617 N N . VAL A 1 254 ? -8.526 -39.906 -25.644 1.00 10.03 254 VAL A N 1
ATOM 1618 C CA . VAL A 1 254 ? -7.384 -39.769 -24.751 1.00 10.04 254 VAL A CA 1
ATOM 1619 C C . VAL A 1 254 ? -7.808 -39.227 -23.388 1.00 9.69 254 VAL A C 1
ATOM 1620 O O . VAL A 1 254 ? -8.948 -38.795 -23.202 1.00 9.40 254 VAL A O 1
ATOM 1624 N N . THR A 1 255 ? -6.883 -39.257 -22.435 1.00 9.84 255 THR A N 1
ATOM 1625 C CA . THR A 1 255 ? -7.107 -38.650 -21.131 1.00 9.60 255 THR A CA 1
ATOM 1626 C C . THR A 1 255 ? -6.634 -37.203 -21.174 1.00 9.24 255 THR A C 1
ATOM 1627 O O . THR A 1 255 ? -5.925 -36.806 -22.098 1.00 9.28 255 THR A O 1
ATOM 1631 N N . LEU A 1 256 ? -7.022 -36.418 -20.175 1.00 9.00 256 LEU A N 1
ATOM 1632 C CA . LEU A 1 256 ? -6.618 -35.015 -20.122 1.00 8.78 256 LEU A CA 1
ATOM 1633 C C . LEU A 1 256 ? -5.099 -34.788 -20.028 1.00 9.12 256 LEU A C 1
ATOM 1634 O O . LEU A 1 256 ? -4.566 -33.950 -20.757 1.00 9.10 256 LEU A O 1
ATOM 1639 N N . PRO A 1 257 ? -4.398 -35.523 -19.138 1.00 14.18 257 PRO A N 1
ATOM 1640 C CA . PRO A 1 257 ? -2.944 -35.329 -19.100 1.00 14.68 257 PRO A CA 1
ATOM 1641 C C . PRO A 1 257 ? -2.277 -35.638 -20.435 1.00 14.94 257 PRO A C 1
ATOM 1642 O O . PRO A 1 257 ? -1.269 -35.018 -20.776 1.00 15.25 257 PRO A O 1
ATOM 1646 N N . SER A 1 258 ? -2.842 -36.578 -21.183 1.00 15.08 258 SER A N 1
ATOM 1647 C CA . SER A 1 258 ? -2.344 -36.886 -22.514 1.00 15.33 258 SER A CA 1
ATOM 1648 C C . SER A 1 258 ? -2.648 -35.743 -23.477 1.00 14.98 258 SER A C 1
ATOM 1649 O O . SER A 1 258 ? -1.780 -35.307 -24.231 1.00 15.29 258 SER A O 1
ATOM 1652 N N . MET A 1 259 ? -3.884 -35.257 -23.441 1.00 9.56 259 MET A N 1
ATOM 1653 C CA . MET A 1 259 ? -4.308 -34.172 -24.319 1.00 9.29 259 MET A CA 1
ATOM 1654 C C . MET A 1 259 ? -3.504 -32.896 -24.084 1.00 9.05 259 MET A C 1
ATOM 1655 O O . MET A 1 259 ? -3.140 -32.194 -25.030 1.00 8.90 259 MET A O 1
ATOM 1660 N N . PHE A 1 260 ? -3.215 -32.604 -22.820 1.00 8.91 260 PHE A N 1
ATOM 1661 C CA . PHE A 1 260 ? -2.522 -31.366 -22.481 1.00 8.50 260 PHE A CA 1
ATOM 1662 C C . PHE A 1 260 ? -1.043 -31.575 -22.171 1.00 9.00 260 PHE A C 1
ATOM 1663 O O . PHE A 1 260 ? -0.378 -30.676 -21.650 1.00 8.77 260 PHE A O 1
ATOM 1671 N N . GLN A 1 261 ? -0.545 -32.761 -22.512 1.00 20.21 261 GLN A N 1
ATOM 1672 C CA . GLN A 1 261 ? 0.874 -33.093 -22.410 1.00 21.00 261 GLN A CA 1
ATOM 1673 C C . GLN A 1 261 ? 1.471 -32.744 -21.053 1.00 21.71 261 GLN A C 1
ATOM 1674 O O . GLN A 1 261 ? 2.466 -32.029 -20.964 1.00 22.93 261 GLN A O 1
ATOM 1680 N N . THR A 1 262 ? 0.843 -33.243 -19.997 1.00 22.58 262 THR A N 1
ATOM 1681 C CA . THR A 1 262 ? 1.357 -33.045 -18.653 1.00 23.35 262 THR A CA 1
ATOM 1682 C C . THR A 1 262 ? 1.092 -34.285 -17.814 1.00 22.87 262 THR A C 1
ATOM 1683 O O . THR A 1 262 ? 0.463 -35.233 -18.280 1.00 22.44 262 THR A O 1
ATOM 1687 N N . SER A 1 263 ? 1.585 -34.279 -16.582 1.00 18.10 263 SER A N 1
ATOM 1688 C CA . SER A 1 263 ? 1.393 -35.411 -15.687 1.00 18.01 263 SER A CA 1
ATOM 1689 C C . SER A 1 263 ? -0.035 -35.430 -15.160 1.00 17.35 263 SER A C 1
ATOM 1690 O O . SER A 1 263 ? -0.724 -34.410 -15.171 1.00 16.94 263 SER A O 1
ATOM 1693 N N . LYS A 1 264 ? -0.477 -36.598 -14.708 1.00 15.25 264 LYS A N 1
ATOM 1694 C CA . LYS A 1 264 ? -1.784 -36.729 -14.080 1.00 14.80 264 LYS A CA 1
ATOM 1695 C C . LYS A 1 264 ? -1.701 -36.340 -12.608 1.00 15.20 264 LYS A C 1
ATOM 1696 O O . LYS A 1 264 ? -2.713 -36.028 -11.982 1.00 14.90 264 LYS A O 1
ATOM 1702 N N . GLU A 1 265 ? -0.490 -36.367 -12.059 1.00 26.78 265 GLU A N 1
ATOM 1703 C CA . GLU A 1 265 ? -0.290 -36.030 -10.655 1.00 27.50 265 GLU A CA 1
ATOM 1704 C C . GLU A 1 265 ? 0.386 -34.674 -10.488 1.00 28.42 265 GLU A C 1
ATOM 1705 O O . GLU A 1 265 ? 1.131 -34.221 -11.357 1.00 28.52 265 GLU A O 1
ATOM 1711 N N . ARG A 1 266 ? 0.117 -34.033 -9.359 1.00 23.96 266 ARG A N 1
ATOM 1712 C CA . ARG A 1 266 ? 0.593 -32.682 -9.108 1.00 25.36 266 ARG A CA 1
ATOM 1713 C C . ARG A 1 266 ? 2.074 -32.661 -8.743 1.00 26.71 266 ARG A C 1
ATOM 1714 O O . ARG A 1 266 ? 2.480 -33.214 -7.721 1.00 27.21 266 ARG A O 1
ATOM 1722 N N . TRP B 1 53 ? -13.960 -40.874 -45.453 1.00 47.21 53 TRP B N 1
ATOM 1723 C CA . TRP B 1 53 ? -14.059 -39.549 -44.848 1.00 46.42 53 TRP B CA 1
ATOM 1724 C C . TRP B 1 53 ? -13.657 -39.576 -43.375 1.00 46.31 53 TRP B C 1
ATOM 1725 O O . TRP B 1 53 ? -14.488 -39.818 -42.496 1.00 46.75 53 TRP B O 1
ATOM 1736 N N . THR B 1 54 ? -12.378 -39.324 -43.114 1.00 27.09 54 THR B N 1
ATOM 1737 C CA . THR B 1 54 ? -11.858 -39.302 -41.751 1.00 27.01 54 THR B CA 1
ATOM 1738 C C . THR B 1 54 ? -11.209 -37.956 -41.434 1.00 25.97 54 THR B C 1
ATOM 1739 O O . THR B 1 54 ? -9.986 -37.867 -41.321 1.00 25.79 54 THR B O 1
ATOM 1743 N N . PRO B 1 55 ? -12.034 -36.907 -41.275 1.00 27.42 55 PRO B N 1
ATOM 1744 C CA . PRO B 1 55 ? -11.547 -35.534 -41.102 1.00 26.51 55 PRO B CA 1
ATOM 1745 C C . PRO B 1 55 ? -10.627 -35.364 -39.900 1.00 26.48 55 PRO B C 1
ATOM 1746 O O . PRO B 1 55 ? -9.727 -34.527 -39.948 1.00 25.91 55 PRO B O 1
ATOM 1750 N N . PHE B 1 56 ? -10.846 -36.142 -38.843 1.00 12.28 56 PHE B N 1
ATOM 1751 C CA . PHE B 1 56 ? -10.027 -36.023 -37.643 1.00 12.39 56 PHE B CA 1
ATOM 1752 C C . PHE B 1 56 ? -8.564 -36.353 -37.918 1.00 12.53 56 PHE B C 1
ATOM 1753 O O . PHE B 1 56 ? -7.681 -35.553 -37.624 1.00 12.16 56 PHE B O 1
ATOM 1761 N N . SER B 1 57 ? -8.307 -37.521 -38.495 1.00 13.18 57 SER B N 1
ATOM 1762 C CA . SER B 1 57 ? -6.932 -37.925 -38.768 1.00 13.51 57 SER B CA 1
ATOM 1763 C C . SER B 1 57 ? -6.249 -37.033 -39.810 1.00 12.82 57 SER B C 1
ATOM 1764 O O . SER B 1 57 ? -5.024 -36.979 -39.878 1.00 13.00 57 SER B O 1
ATOM 1767 N N . TRP B 1 58 ? -7.044 -36.320 -40.600 1.00 12.16 58 TRP B N 1
ATOM 1768 C CA . TRP B 1 58 ? -6.503 -35.444 -41.639 1.00 11.57 58 TRP B CA 1
ATOM 1769 C C . TRP B 1 58 ? -5.761 -34.226 -41.081 1.00 10.67 58 TRP B C 1
ATOM 1770 O O . TRP B 1 58 ? -4.898 -33.664 -41.757 1.00 9.90 58 TRP B O 1
ATOM 1781 N N . VAL B 1 59 ? -6.087 -33.818 -39.856 1.00 10.89 59 VAL B N 1
ATOM 1782 C CA . VAL B 1 59 ? -5.422 -32.661 -39.259 1.00 10.16 59 VAL B CA 1
ATOM 1783 C C . VAL B 1 59 ? -4.022 -33.014 -38.763 1.00 10.54 59 VAL B C 1
ATOM 1784 O O . VAL B 1 59 ? -3.240 -32.132 -38.409 1.00 9.96 59 VAL B O 1
ATOM 1788 N N . GLU B 1 60 ? -3.710 -34.307 -38.745 1.00 13.13 60 GLU B N 1
ATOM 1789 C CA . GLU B 1 60 ? -2.387 -34.776 -38.347 1.00 13.89 60 GLU B CA 1
ATOM 1790 C C . GLU B 1 60 ? -1.496 -35.023 -39.564 1.00 14.48 60 GLU B C 1
ATOM 1791 O O . GLU B 1 60 ? -0.272 -35.097 -39.446 1.00 15.37 60 GLU B O 1
ATOM 1797 N N . LYS B 1 61 ? -2.115 -35.148 -40.733 1.00 23.60 61 LYS B N 1
ATOM 1798 C CA . LYS B 1 61 ? -1.393 -35.535 -41.939 1.00 24.41 61 LYS B CA 1
ATOM 1799 C C . LYS B 1 61 ? -1.247 -34.392 -42.939 1.00 24.81 61 LYS B C 1
ATOM 1800 O O . LYS B 1 61 ? -0.301 -34.368 -43.725 1.00 25.49 61 LYS B O 1
ATOM 1806 N N . TYR B 1 62 ? -2.184 -33.449 -42.906 1.00 11.59 62 TYR B N 1
ATOM 1807 C CA . TYR B 1 62 ? -2.232 -32.389 -43.906 1.00 11.29 62 TYR B CA 1
ATOM 1808 C C . TYR B 1 62 ? -2.424 -31.003 -43.301 1.00 11.08 62 TYR B C 1
ATOM 1809 O O . TYR B 1 62 ? -2.758 -30.869 -42.122 1.00 10.58 62 TYR B O 1
ATOM 1818 N N . ALA B 1 63 ? -2.205 -29.975 -44.116 1.00 13.56 63 ALA B N 1
ATOM 1819 C CA . ALA B 1 63 ? -2.478 -28.602 -43.709 1.00 13.39 63 ALA B CA 1
ATOM 1820 C C . ALA B 1 63 ? -3.988 -28.412 -43.679 1.00 12.21 63 ALA B C 1
ATOM 1821 O O . ALA B 1 63 ? -4.590 -27.956 -44.651 1.00 12.25 63 ALA B O 1
ATOM 1823 N N . TYR B 1 64 ? -4.588 -28.766 -42.547 1.00 8.30 64 TYR B N 1
ATOM 1824 C CA . TYR B 1 64 ? -6.033 -28.916 -42.441 1.00 7.93 64 TYR B CA 1
ATOM 1825 C C . TYR B 1 64 ? -6.454 -28.709 -40.990 1.00 7.82 64 TYR B C 1
ATOM 1826 O O . TYR B 1 64 ? -5.867 -29.300 -40.083 1.00 8.16 64 TYR B O 1
ATOM 1835 N N . ALA B 1 65 ? -7.464 -27.872 -40.769 1.00 8.85 65 ALA B N 1
ATOM 1836 C CA . ALA B 1 65 ? -7.927 -27.585 -39.414 1.00 8.47 65 ALA B CA 1
ATOM 1837 C C . ALA B 1 65 ? -9.361 -27.067 -39.377 1.00 8.27 65 ALA B C 1
ATOM 1838 O O . ALA B 1 65 ? -9.863 -26.524 -40.361 1.00 8.09 65 ALA B O 1
ATOM 1840 N N . PHE B 1 66 ? -10.005 -27.242 -38.226 1.00 8.61 66 PHE B N 1
ATOM 1841 C CA . PHE B 1 66 ? -11.353 -26.736 -37.992 1.00 8.59 66 PHE B CA 1
ATOM 1842 C C . PHE B 1 66 ? -11.313 -25.532 -37.056 1.00 8.49 66 PHE B C 1
ATOM 1843 O O . PHE B 1 66 ? -12.175 -24.656 -37.113 1.00 8.42 66 PHE B O 1
ATOM 1851 N N . SER B 1 67 ? -10.304 -25.501 -36.191 1.00 8.52 67 SER B N 1
ATOM 1852 C CA . SER B 1 67 ? -10.165 -24.438 -35.204 1.00 8.58 67 SER B CA 1
ATOM 1853 C C . SER B 1 67 ? -8.697 -24.229 -34.831 1.00 8.71 67 SER B C 1
ATOM 1854 O O . SER B 1 67 ? -7.817 -24.920 -35.345 1.00 8.76 67 SER B O 1
ATOM 1857 N N . GLY B 1 68 ? -8.440 -23.280 -33.935 1.00 8.88 68 GLY B N 1
ATOM 1858 C CA . GLY B 1 68 ? -7.079 -22.893 -33.607 1.00 9.14 68 GLY B CA 1
ATOM 1859 C C . GLY B 1 68 ? -6.626 -23.211 -32.193 1.00 9.68 68 GLY B C 1
ATOM 1860 O O . GLY B 1 68 ? -7.305 -23.935 -31.465 1.00 9.92 68 GLY B O 1
ATOM 1861 N N . PRO B 1 69 ? -5.460 -22.669 -31.801 1.00 10.12 69 PRO B N 1
ATOM 1862 C CA . PRO B 1 69 ? -4.843 -22.884 -30.484 1.00 10.83 69 PRO B CA 1
ATOM 1863 C C . PRO B 1 69 ? -5.767 -22.591 -29.302 1.00 11.07 69 PRO B C 1
ATOM 1864 O O . PRO B 1 69 ? -6.431 -21.553 -29.254 1.00 10.92 69 PRO B O 1
ATOM 1868 N N . TYR B 1 70 ? -5.790 -23.519 -28.351 1.00 11.45 70 TYR B N 1
ATOM 1869 C CA . TYR B 1 70 ? -6.666 -23.429 -27.190 1.00 11.97 70 TYR B CA 1
ATOM 1870 C C . TYR B 1 70 ? -6.103 -22.507 -26.114 1.00 12.54 70 TYR B C 1
ATOM 1871 O O . TYR B 1 70 ? -6.820 -22.096 -25.202 1.00 12.97 70 TYR B O 1
ATOM 1880 N N . ASN B 1 71 ? -4.812 -22.202 -26.213 1.00 12.13 71 ASN B N 1
ATOM 1881 C CA . ASN B 1 71 ? -4.142 -21.394 -25.202 1.00 12.55 71 ASN B CA 1
ATOM 1882 C C . ASN B 1 71 ? -3.959 -19.940 -25.625 1.00 12.32 71 ASN B C 1
ATOM 1883 O O . ASN B 1 71 ? -3.198 -19.198 -25.004 1.00 12.86 71 ASN B O 1
ATOM 1888 N N . LYS B 1 72 ? -4.663 -19.542 -26.681 1.00 13.28 72 LYS B N 1
ATOM 1889 C CA . LYS B 1 72 ? -4.692 -18.148 -27.115 1.00 13.15 72 LYS B CA 1
ATOM 1890 C C . LYS B 1 72 ? -6.113 -17.604 -26.998 1.00 12.86 72 LYS B C 1
ATOM 1891 O O . LYS B 1 72 ? -7.067 -18.244 -27.436 1.00 12.34 72 LYS B O 1
ATOM 1897 N N . ALA B 1 73 ? -6.255 -16.418 -26.415 1.00 12.68 73 ALA B N 1
ATOM 1898 C CA . ALA B 1 73 ? -7.569 -15.801 -26.247 1.00 12.59 73 ALA B CA 1
ATOM 1899 C C . ALA B 1 73 ? -8.086 -15.233 -27.568 1.00 11.96 73 ALA B C 1
ATOM 1900 O O . ALA B 1 73 ? -8.524 -14.084 -27.629 1.00 12.16 73 ALA B O 1
ATOM 1902 N N . GLU B 1 74 ? -8.046 -16.045 -28.619 1.00 13.35 74 GLU B N 1
ATOM 1903 C CA . GLU B 1 74 ? -8.290 -15.554 -29.969 1.00 12.87 74 GLU B CA 1
ATOM 1904 C C . GLU B 1 74 ? -9.292 -16.396 -30.753 1.00 12.27 74 GLU B C 1
ATOM 1905 O O . GLU B 1 74 ? -9.254 -17.628 -30.719 1.00 12.08 74 GLU B O 1
ATOM 1911 N N . VAL B 1 75 ? -10.196 -15.712 -31.448 1.00 10.08 75 VAL B N 1
ATOM 1912 C CA . VAL B 1 75 ? -11.137 -16.352 -32.359 1.00 9.64 75 VAL B CA 1
ATOM 1913 C C . VAL B 1 75 ? -11.044 -15.694 -33.734 1.00 9.44 75 VAL B C 1
ATOM 1914 O O . VAL B 1 75 ? -10.439 -14.630 -33.881 1.00 9.70 75 VAL B O 1
ATOM 1918 N N . ALA B 1 76 ? -11.645 -16.322 -34.739 1.00 9.09 76 ALA B N 1
ATOM 1919 C CA . ALA B 1 76 ? -11.562 -15.803 -36.099 1.00 8.99 76 ALA B CA 1
ATOM 1920 C C . ALA B 1 76 ? -12.920 -15.760 -36.791 1.00 9.01 76 ALA B C 1
ATOM 1921 O O . ALA B 1 76 ? -13.571 -16.789 -36.962 1.00 8.84 76 ALA B O 1
ATOM 1923 N N . LEU B 1 77 ? -13.344 -14.562 -37.180 1.00 9.37 77 LEU B N 1
ATOM 1924 C CA . LEU B 1 77 ? -14.522 -14.406 -38.020 1.00 9.55 77 LEU B CA 1
ATOM 1925 C C . LEU B 1 77 ? -14.126 -14.668 -39.467 1.00 9.37 77 LEU B C 1
ATOM 1926 O O . LEU B 1 77 ? -13.121 -14.141 -39.942 1.00 9.41 77 LEU B O 1
ATOM 1931 N N . THR B 1 78 ? -14.903 -15.496 -40.159 1.00 9.28 78 THR B N 1
ATOM 1932 C CA . THR B 1 78 ? -14.673 -15.748 -41.579 1.00 9.24 78 THR B CA 1
ATOM 1933 C C . THR B 1 78 ? -15.968 -15.573 -42.366 1.00 8.99 78 THR B C 1
ATOM 1934 O O . THR B 1 78 ? -17.055 -15.807 -41.840 1.00 8.78 78 THR B O 1
ATOM 1938 N N . PHE B 1 79 ? -15.843 -15.164 -43.625 1.00 9.01 79 PHE B N 1
ATOM 1939 C CA . PHE B 1 79 ? -17.004 -14.906 -44.474 1.00 8.80 79 PHE B CA 1
ATOM 1940 C C . PHE B 1 79 ? -16.855 -15.558 -45.849 1.00 8.21 79 PHE B C 1
ATOM 1941 O O . PHE B 1 79 ? -15.846 -15.373 -46.526 1.00 8.55 79 PHE B O 1
ATOM 1949 N N . ASP B 1 80 ? -17.873 -16.311 -46.257 1.00 11.65 80 ASP B N 1
ATOM 1950 C CA . ASP B 1 80 ? -17.826 -17.088 -47.493 1.00 13.02 80 ASP B CA 1
ATOM 1951 C C . ASP B 1 80 ? -18.656 -16.484 -48.624 1.00 14.80 80 ASP B C 1
ATOM 1952 O O . ASP B 1 80 ? -19.590 -15.721 -48.377 1.00 15.33 80 ASP B O 1
ATOM 1957 N N . ASP B 1 81 ? -18.289 -16.842 -49.857 1.00 11.45 81 ASP B N 1
ATOM 1958 C CA . ASP B 1 81 ? -19.051 -16.543 -51.083 1.00 12.50 81 ASP B CA 1
ATOM 1959 C C . ASP B 1 81 ? -18.955 -15.107 -51.603 1.00 13.09 81 ASP B C 1
ATOM 1960 O O . ASP B 1 81 ? -19.597 -14.764 -52.596 1.00 14.03 81 ASP B O 1
ATOM 1965 N N . GLY B 1 82 ? -18.159 -14.272 -50.945 1.00 15.58 82 GLY B N 1
ATOM 1966 C CA . GLY B 1 82 ? -17.996 -12.897 -51.381 1.00 14.99 82 GLY B CA 1
ATOM 1967 C C . GLY B 1 82 ? -17.171 -12.782 -52.649 1.00 14.93 82 GLY B C 1
ATOM 1968 O O . GLY B 1 82 ? -16.617 -13.773 -53.130 1.00 15.16 82 GLY B O 1
ATOM 1969 N N . PRO B 1 83 ? -17.084 -11.565 -53.206 1.00 13.93 83 PRO B N 1
ATOM 1970 C CA . PRO B 1 83 ? -17.769 -10.377 -52.691 1.00 15.04 83 PRO B CA 1
ATOM 1971 C C . PRO B 1 83 ? -19.150 -10.200 -53.312 1.00 15.76 83 PRO B C 1
ATOM 1972 O O . PRO B 1 83 ? -19.485 -10.881 -54.281 1.00 15.74 83 PRO B O 1
ATOM 1976 N N . ASP B 1 84 ? -19.942 -9.298 -52.744 1.00 18.16 84 ASP B N 1
ATOM 1977 C CA . ASP B 1 84 ? -21.201 -8.882 -53.351 1.00 19.42 84 ASP B CA 1
ATOM 1978 C C . ASP B 1 84 ? -21.369 -7.378 -53.155 1.00 20.42 84 ASP B C 1
ATOM 1979 O O . ASP B 1 84 ? -20.535 -6.736 -52.518 1.00 20.07 84 ASP B O 1
ATOM 1984 N N . LEU B 1 85 ? -22.442 -6.818 -53.702 1.00 21.37 85 LEU B N 1
ATOM 1985 C CA . LEU B 1 85 ? -22.650 -5.375 -53.646 1.00 22.57 85 LEU B CA 1
ATOM 1986 C C . LEU B 1 85 ? -23.328 -4.912 -52.360 1.00 22.55 85 LEU B C 1
ATOM 1987 O O . LEU B 1 85 ? -23.188 -3.757 -51.962 1.00 23.19 85 LEU B O 1
ATOM 1992 N N . GLU B 1 86 ? -24.061 -5.807 -51.709 1.00 39.92 86 GLU B N 1
ATOM 1993 C CA . GLU B 1 86 ? -24.847 -5.414 -50.543 1.00 40.22 86 GLU B CA 1
ATOM 1994 C C . GLU B 1 86 ? -24.174 -5.718 -49.205 1.00 38.74 86 GLU B C 1
ATOM 1995 O O . GLU B 1 86 ? -23.810 -4.805 -48.466 1.00 38.83 86 GLU B O 1
ATOM 2001 N N . PHE B 1 87 ? -24.013 -7.001 -48.900 1.00 19.14 87 PHE B N 1
ATOM 2002 C CA . PHE B 1 87 ? -23.575 -7.419 -47.571 1.00 17.74 87 PHE B CA 1
ATOM 2003 C C . PHE B 1 87 ? -22.089 -7.209 -47.305 1.00 17.34 87 PHE B C 1
ATOM 2004 O O . PHE B 1 87 ? -21.716 -6.742 -46.231 1.00 17.30 87 PHE B O 1
ATOM 2012 N N . THR B 1 88 ? -21.247 -7.550 -48.277 1.00 17.07 88 THR B N 1
ATOM 2013 C CA . THR B 1 88 ? -19.800 -7.394 -48.115 1.00 16.68 88 THR B CA 1
ATOM 2014 C C . THR B 1 88 ? -19.354 -5.967 -47.746 1.00 17.36 88 THR B C 1
ATOM 2015 O O . THR B 1 88 ? -18.532 -5.802 -46.843 1.00 16.80 88 THR B O 1
ATOM 2019 N N . PRO B 1 89 ? -19.885 -4.933 -48.432 1.00 18.63 89 PRO B N 1
ATOM 2020 C CA . PRO B 1 89 ? -19.520 -3.581 -47.987 1.00 19.39 89 PRO B CA 1
ATOM 2021 C C . PRO B 1 89 ? -20.039 -3.266 -46.584 1.00 19.31 89 PRO B C 1
ATOM 2022 O O . PRO B 1 89 ? -19.354 -2.591 -45.817 1.00 19.32 89 PRO B O 1
ATOM 2026 N N . LYS B 1 90 ? -21.235 -3.750 -46.261 1.00 19.35 90 LYS B N 1
ATOM 2027 C CA . LYS B 1 90 ? -21.820 -3.532 -44.943 1.00 19.38 90 LYS B CA 1
ATOM 2028 C C . LYS B 1 90 ? -20.991 -4.205 -43.853 1.00 18.08 90 LYS B C 1
ATOM 2029 O O . LYS B 1 90 ? -20.787 -3.641 -42.778 1.00 18.17 90 LYS B O 1
ATOM 2035 N N . ILE B 1 91 ? -20.515 -5.413 -44.140 1.00 17.01 91 ILE B N 1
ATOM 2036 C CA . ILE B 1 91 ? -19.679 -6.150 -43.202 1.00 15.86 91 ILE B CA 1
ATOM 2037 C C . ILE B 1 91 ? -18.367 -5.413 -42.954 1.00 15.82 91 ILE B C 1
ATOM 2038 O O . ILE B 1 91 ? -17.951 -5.239 -41.805 1.00 15.58 91 ILE B O 1
ATOM 2043 N N . LEU B 1 92 ? -17.732 -4.972 -44.037 1.00 16.21 92 LEU B N 1
ATOM 2044 C CA . LEU B 1 92 ? -16.477 -4.231 -43.952 1.00 16.41 92 LEU B CA 1
ATOM 2045 C C . LEU B 1 92 ? -16.608 -2.972 -43.096 1.00 17.28 92 LEU B C 1
ATOM 2046 O O . LEU B 1 92 ? -15.691 -2.626 -42.353 1.00 17.19 92 LEU B O 1
ATOM 2051 N N . ASP B 1 93 ? -17.750 -2.295 -43.203 1.00 19.28 93 ASP B N 1
ATOM 2052 C CA . ASP B 1 93 ? -18.021 -1.112 -42.389 1.00 20.24 93 ASP B CA 1
ATOM 2053 C C . ASP B 1 93 ? -18.027 -1.460 -40.905 1.00 19.63 93 ASP B C 1
ATOM 2054 O O . ASP B 1 93 ? -17.371 -0.799 -40.100 1.00 19.92 93 ASP B O 1
ATOM 2059 N N . LYS B 1 94 ? -18.771 -2.502 -40.550 1.00 18.03 94 LYS B N 1
ATOM 2060 C CA . LYS B 1 94 ? -18.898 -2.917 -39.156 1.00 17.55 94 LYS B CA 1
ATOM 2061 C C . LYS B 1 94 ? -17.588 -3.439 -38.569 1.00 16.65 94 LYS B C 1
ATOM 2062 O O . LYS B 1 94 ? -17.288 -3.195 -37.401 1.00 16.71 94 LYS B O 1
ATOM 2068 N N . LEU B 1 95 ? -16.811 -4.151 -39.379 1.00 15.74 95 LEU B N 1
ATOM 2069 C CA . LEU B 1 95 ? -15.510 -4.641 -38.935 1.00 15.03 95 LEU B CA 1
ATOM 2070 C C . LEU B 1 95 ? -14.574 -3.479 -38.613 1.00 15.78 95 LEU B C 1
ATOM 2071 O O . LEU B 1 95 ? -13.893 -3.485 -37.586 1.00 15.65 95 LEU B O 1
ATOM 2076 N N . LYS B 1 96 ? -14.551 -2.482 -39.493 1.00 16.73 96 LYS B N 1
ATOM 2077 C CA . LYS B 1 96 ? -13.708 -1.309 -39.293 1.00 17.66 96 LYS B CA 1
ATOM 2078 C C . LYS B 1 96 ? -14.114 -0.533 -38.042 1.00 18.32 96 LYS B C 1
ATOM 2079 O O . LYS B 1 96 ? -13.260 -0.093 -37.276 1.00 18.64 96 LYS B O 1
ATOM 2085 N N . GLN B 1 97 ? -15.419 -0.385 -37.835 1.00 24.22 97 GLN B N 1
ATOM 2086 C CA . GLN B 1 97 ? -15.947 0.324 -36.671 1.00 24.96 97 GLN B CA 1
ATOM 2087 C C . GLN B 1 97 ? -15.642 -0.393 -35.358 1.00 24.28 97 GLN B C 1
ATOM 2088 O O . GLN B 1 97 ? -15.726 0.207 -34.285 1.00 24.88 97 GLN B O 1
ATOM 2094 N N . HIS B 1 98 ? -15.293 -1.674 -35.444 1.00 17.39 98 HIS B N 1
ATOM 2095 C CA . HIS B 1 98 ? -14.990 -2.466 -34.255 1.00 16.76 98 HIS B CA 1
ATOM 2096 C C . HIS B 1 98 ? -13.505 -2.787 -34.132 1.00 16.34 98 HIS B C 1
ATOM 2097 O O . HIS B 1 98 ? -13.101 -3.521 -33.229 1.00 15.85 98 HIS B O 1
ATOM 2104 N N . ASN B 1 99 ? -12.703 -2.232 -35.039 1.00 16.67 99 ASN B N 1
ATOM 2105 C CA . ASN B 1 99 ? -11.262 -2.483 -35.069 1.00 16.47 99 ASN B CA 1
ATOM 2106 C C . ASN B 1 99 ? -10.946 -3.975 -35.184 1.00 15.26 99 ASN B C 1
ATOM 2107 O O . ASN B 1 99 ? -10.083 -4.501 -34.482 1.00 14.99 99 ASN B O 1
ATOM 2112 N N . VAL B 1 100 ? -11.654 -4.653 -36.081 1.00 14.65 100 VAL B N 1
ATOM 2113 C CA . VAL B 1 100 ? -11.520 -6.096 -36.232 1.00 13.59 100 VAL B CA 1
ATOM 2114 C C . VAL B 1 100 ? -11.114 -6.494 -37.651 1.00 13.29 100 VAL B C 1
ATOM 2115 O O . VAL B 1 100 ? -11.690 -6.015 -38.629 1.00 13.64 100 VAL B O 1
ATOM 2119 N N . LYS B 1 101 ? -10.110 -7.361 -37.751 1.00 18.01 101 LYS B N 1
ATOM 2120 C CA . LYS B 1 101 ? -9.717 -7.947 -39.027 1.00 17.68 101 LYS B CA 1
ATOM 2121 C C . LYS B 1 101 ? -10.350 -9.325 -39.170 1.00 16.81 101 LYS B C 1
ATOM 2122 O O . LYS B 1 101 ? -10.526 -10.041 -38.184 1.00 16.40 101 LYS B O 1
ATOM 2128 N N . ALA B 1 102 ? -10.683 -9.698 -40.399 1.00 11.50 102 ALA B N 1
ATOM 2129 C CA . ALA B 1 102 ? -11.330 -10.978 -40.655 1.00 10.82 102 ALA B CA 1
ATOM 2130 C C . ALA B 1 102 ? -10.756 -11.647 -41.899 1.00 10.61 102 ALA B C 1
ATOM 2131 O O . ALA B 1 102 ? -9.856 -11.112 -42.547 1.00 11.02 102 ALA B O 1
ATOM 2133 N N . THR B 1 103 ? -11.284 -12.819 -42.226 1.00 10.00 103 THR B N 1
ATOM 2134 C CA . THR B 1 103 ? -10.818 -13.566 -43.382 1.00 9.85 103 THR B CA 1
ATOM 2135 C C . THR B 1 103 ? -11.977 -13.823 -44.342 1.00 9.95 103 THR B C 1
ATOM 2136 O O . THR B 1 103 ? -13.021 -14.337 -43.943 1.00 9.76 103 THR B O 1
ATOM 2140 N N . PHE B 1 104 ? -11.789 -13.452 -45.603 1.00 10.39 104 PHE B N 1
ATOM 2141 C CA . PHE B 1 104 ? -12.838 -13.583 -46.606 1.00 10.63 104 PHE B CA 1
ATOM 2142 C C . PHE B 1 104 ? -12.487 -14.647 -47.637 1.00 9.95 104 PHE B C 1
ATOM 2143 O O . PHE B 1 104 ? -11.520 -14.502 -48.388 1.00 10.40 104 PHE B O 1
ATOM 2151 N N . PHE B 1 105 ? -13.270 -15.720 -47.664 1.00 8.96 105 PHE B N 1
ATOM 2152 C CA . PHE B 1 105 ? -13.113 -16.747 -48.683 1.00 8.32 105 PHE B CA 1
ATOM 2153 C C . PHE B 1 105 ? -13.947 -16.375 -49.896 1.00 8.46 105 PHE B C 1
ATOM 2154 O O . PHE B 1 105 ? -15.165 -16.546 -49.904 1.00 7.96 105 PHE B O 1
ATOM 2162 N N . LEU B 1 106 ? -13.276 -15.853 -50.918 1.00 9.28 106 LEU B N 1
ATOM 2163 C CA . LEU B 1 106 ? -13.951 -15.276 -52.073 1.00 9.95 106 LEU B CA 1
ATOM 2164 C C . LEU B 1 106 ? -14.130 -16.268 -53.214 1.00 9.46 106 LEU B C 1
ATOM 2165 O O . LEU B 1 106 ? -13.240 -17.066 -53.504 1.00 9.15 106 LEU B O 1
ATOM 2170 N N . LEU B 1 107 ? -15.294 -16.207 -53.852 1.00 13.49 107 LEU B N 1
ATOM 2171 C CA . LEU B 1 107 ? -15.545 -16.951 -55.078 1.00 14.73 107 LEU B CA 1
ATOM 2172 C C . LEU B 1 107 ? -14.925 -16.207 -56.248 1.00 14.86 107 LEU B C 1
ATOM 2173 O O . LEU B 1 107 ? -15.082 -14.989 -56.372 1.00 15.47 107 LEU B O 1
ATOM 2178 N N . GLY B 1 108 ? -14.214 -16.941 -57.098 1.00 14.09 108 GLY B N 1
ATOM 2179 C CA . GLY B 1 108 ? -13.563 -16.359 -58.256 1.00 15.01 108 GLY B CA 1
ATOM 2180 C C . GLY B 1 108 ? -14.529 -15.641 -59.178 1.00 16.19 108 GLY B C 1
ATOM 2181 O O . GLY B 1 108 ? -14.244 -14.538 -59.645 1.00 17.01 108 GLY B O 1
ATOM 2182 N N . GLU B 1 109 ? -15.679 -16.258 -59.434 1.00 16.98 109 GLU B N 1
ATOM 2183 C CA . GLU B 1 109 ? -16.657 -15.680 -60.351 1.00 18.26 109 GLU B CA 1
ATOM 2184 C C . GLU B 1 109 ? -17.223 -14.361 -59.829 1.00 18.63 109 GLU B C 1
ATOM 2185 O O . GLU B 1 109 ? -17.587 -13.485 -60.612 1.00 19.86 109 GLU B O 1
ATOM 2191 N N . ASN B 1 110 ? -17.294 -14.221 -58.508 1.00 15.21 110 ASN B N 1
ATOM 2192 C CA . ASN B 1 110 ? -17.772 -12.979 -57.910 1.00 16.04 110 ASN B CA 1
ATOM 2193 C C . ASN B 1 110 ? -16.677 -11.919 -57.870 1.00 17.17 110 ASN B C 1
ATOM 2194 O O . ASN B 1 110 ? -16.937 -10.737 -58.097 1.00 18.90 110 ASN B O 1
ATOM 2199 N N . ALA B 1 111 ? -15.452 -12.355 -57.591 1.00 16.39 111 ALA B N 1
ATOM 2200 C CA . ALA B 1 111 ? -14.306 -11.457 -57.495 1.00 17.50 111 ALA B CA 1
ATOM 2201 C C . ALA B 1 111 ? -14.026 -10.710 -58.801 1.00 19.11 111 ALA B C 1
ATOM 2202 O O . ALA B 1 111 ? -13.715 -9.518 -58.786 1.00 19.86 111 ALA B O 1
ATOM 2204 N N . GLU B 1 112 ? -14.134 -11.410 -59.927 1.00 24.88 112 GLU B N 1
ATOM 2205 C CA . GLU B 1 112 ? -13.910 -10.783 -61.226 1.00 26.48 112 GLU B CA 1
ATOM 2206 C C . GLU B 1 112 ? -15.102 -9.917 -61.613 1.00 27.61 112 GLU B C 1
ATOM 2207 O O . GLU B 1 112 ? -15.011 -9.074 -62.504 1.00 29.04 112 GLU B O 1
ATOM 2213 N N . LYS B 1 113 ? -16.218 -10.135 -60.928 1.00 31.65 113 LYS B N 1
ATOM 2214 C CA . LYS B 1 113 ? -17.438 -9.378 -61.163 1.00 32.75 113 LYS B CA 1
ATOM 2215 C C . LYS B 1 113 ? -17.423 -8.054 -60.389 1.00 33.12 113 LYS B C 1
ATOM 2216 O O . LYS B 1 113 ? -17.883 -7.026 -60.891 1.00 34.48 113 LYS B O 1
ATOM 2222 N N . PHE B 1 114 ? -16.880 -8.081 -59.174 1.00 21.95 114 PHE B N 1
ATOM 2223 C CA . PHE B 1 114 ? -16.790 -6.879 -58.345 1.00 22.17 114 PHE B CA 1
ATOM 2224 C C . PHE B 1 114 ? -15.366 -6.634 -57.836 1.00 21.58 114 PHE B C 1
ATOM 2225 O O . PHE B 1 114 ? -15.100 -6.771 -56.641 1.00 20.49 114 PHE B O 1
ATOM 2233 N N . PRO B 1 115 ? -14.449 -6.251 -58.738 1.00 25.13 115 PRO B N 1
ATOM 2234 C CA . PRO B 1 115 ? -13.034 -6.077 -58.382 1.00 24.83 115 PRO B CA 1
ATOM 2235 C C . PRO B 1 115 ? -12.779 -5.006 -57.314 1.00 24.85 115 PRO B C 1
ATOM 2236 O O . PRO B 1 115 ? -11.816 -5.135 -56.557 1.00 24.15 115 PRO B O 1
ATOM 2240 N N . ASN B 1 116 ? -13.619 -3.975 -57.257 1.00 31.65 116 ASN B N 1
ATOM 2241 C CA . ASN B 1 116 ? -13.461 -2.908 -56.270 1.00 31.93 116 ASN B CA 1
ATOM 2242 C C . ASN B 1 116 ? -13.546 -3.417 -54.843 1.00 30.46 116 ASN B C 1
ATOM 2243 O O . ASN B 1 116 ? -12.743 -3.042 -53.987 1.00 30.09 116 ASN B O 1
ATOM 2248 N N . ILE B 1 117 ? -14.533 -4.272 -54.596 1.00 21.06 117 ILE B N 1
ATOM 2249 C CA . ILE B 1 117 ? -14.777 -4.804 -53.265 1.00 19.76 117 ILE B CA 1
ATOM 2250 C C . ILE B 1 117 ? -13.623 -5.690 -52.814 1.00 18.56 117 ILE B C 1
ATOM 2251 O O . ILE B 1 117 ? -13.260 -5.698 -51.638 1.00 17.83 117 ILE B O 1
ATOM 2256 N N . VAL B 1 118 ? -13.044 -6.431 -53.754 1.00 18.53 118 VAL B N 1
ATOM 2257 C CA . VAL B 1 118 ? -11.889 -7.268 -53.451 1.00 17.60 118 VAL B CA 1
ATOM 2258 C C . VAL B 1 118 ? -10.715 -6.400 -53.011 1.00 18.01 118 VAL B C 1
ATOM 2259 O O . VAL B 1 118 ? -10.060 -6.682 -52.006 1.00 17.23 118 VAL B O 1
ATOM 2263 N N . LYS B 1 119 ? -10.460 -5.337 -53.767 1.00 22.36 119 LYS B N 1
ATOM 2264 C CA . LYS B 1 119 ? -9.385 -4.412 -53.436 1.00 23.01 119 LYS B CA 1
ATOM 2265 C C . LYS B 1 119 ? -9.615 -3.744 -52.081 1.00 22.77 119 LYS B C 1
ATOM 2266 O O . LYS B 1 119 ? -8.665 -3.475 -51.351 1.00 22.74 119 LYS B O 1
ATOM 2272 N N . ARG B 1 120 ? -10.878 -3.495 -51.743 1.00 21.14 120 ARG B N 1
ATOM 2273 C CA . ARG B 1 120 ? -11.212 -2.867 -50.468 1.00 21.02 120 ARG B CA 1
ATOM 2274 C C . ARG B 1 120 ? -10.942 -3.805 -49.291 1.00 19.58 120 ARG B C 1
ATOM 2275 O O . ARG B 1 120 ? -10.450 -3.375 -48.248 1.00 19.53 120 ARG B O 1
ATOM 2283 N N . ILE B 1 121 ? -11.268 -5.083 -49.465 1.00 17.12 121 ILE B N 1
ATOM 2284 C CA . ILE B 1 121 ? -10.998 -6.097 -48.448 1.00 15.84 121 ILE B CA 1
ATOM 2285 C C . ILE B 1 121 ? -9.508 -6.161 -48.125 1.00 15.75 121 ILE B C 1
ATOM 2286 O O . ILE B 1 121 ? -9.115 -6.230 -46.960 1.00 15.29 121 ILE B O 1
ATOM 2291 N N . ALA B 1 122 ? -8.683 -6.130 -49.167 1.00 18.72 122 ALA B N 1
ATOM 2292 C CA . ALA B 1 122 ? -7.235 -6.199 -49.001 1.00 18.86 122 ALA B CA 1
ATOM 2293 C C . ALA B 1 122 ? -6.664 -4.900 -48.439 1.00 19.81 122 ALA B C 1
ATOM 2294 O O . ALA B 1 122 ? -5.764 -4.924 -47.598 1.00 19.74 122 ALA B O 1
ATOM 2296 N N . ASN B 1 123 ? -7.184 -3.771 -48.912 1.00 22.29 123 ASN B N 1
ATOM 2297 C CA . ASN B 1 123 ? -6.710 -2.466 -48.465 1.00 23.47 123 ASN B CA 1
ATOM 2298 C C . ASN B 1 123 ? -7.048 -2.189 -47.003 1.00 23.03 123 ASN B C 1
ATOM 2299 O O . ASN B 1 123 ? -6.327 -1.462 -46.324 1.00 23.71 123 ASN B O 1
ATOM 2304 N N . GLU B 1 124 ? -8.141 -2.773 -46.522 1.00 22.07 124 GLU B N 1
ATOM 2305 C CA . GLU B 1 124 ? -8.591 -2.522 -45.156 1.00 21.78 124 GLU B CA 1
ATOM 2306 C C . GLU B 1 124 ? -8.070 -3.547 -44.150 1.00 20.65 124 GLU B C 1
ATOM 2307 O O . GLU B 1 124 ? -8.619 -3.694 -43.055 1.00 20.18 124 GLU B O 1
ATOM 2313 N N . GLY B 1 125 ? -7.009 -4.253 -44.532 1.00 20.66 125 GLY B N 1
ATOM 2314 C CA . GLY B 1 125 ? -6.254 -5.074 -43.601 1.00 19.93 125 GLY B CA 1
ATOM 2315 C C . GLY B 1 125 ? -6.797 -6.461 -43.327 1.00 18.63 125 GLY B C 1
ATOM 2316 O O . GLY B 1 125 ? -6.348 -7.131 -42.395 1.00 18.16 125 GLY B O 1
ATOM 2317 N N . HIS B 1 126 ? -7.760 -6.900 -44.127 1.00 14.14 126 HIS B N 1
ATOM 2318 C CA . HIS B 1 126 ? -8.302 -8.245 -43.977 1.00 13.06 126 HIS B CA 1
ATOM 2319 C C . HIS B 1 126 ? -7.526 -9.238 -44.833 1.00 12.76 126 HIS B C 1
ATOM 2320 O O . HIS B 1 126 ? -6.716 -8.847 -45.675 1.00 13.43 126 HIS B O 1
ATOM 2327 N N . VAL B 1 127 ? -7.777 -10.523 -44.612 1.00 11.88 127 VAL B N 1
ATOM 2328 C CA . VAL B 1 127 ? -7.103 -11.570 -45.366 1.00 11.62 127 VAL B CA 1
ATOM 2329 C C . VAL B 1 127 ? -8.061 -12.229 -46.358 1.00 11.38 127 VAL B C 1
ATOM 2330 O O . VAL B 1 127 ? -9.224 -12.487 -46.039 1.00 11.01 127 VAL B O 1
ATOM 2334 N N . ILE B 1 128 ? -7.568 -12.478 -47.567 1.00 11.71 128 ILE B N 1
ATOM 2335 C CA . ILE B 1 128 ? -8.367 -13.110 -48.609 1.00 11.65 128 ILE B CA 1
ATOM 2336 C C . ILE B 1 128 ? -8.012 -14.587 -48.780 1.00 11.09 128 ILE B C 1
ATOM 2337 O O . ILE B 1 128 ? -6.837 -14.954 -48.838 1.00 11.16 128 ILE B O 1
ATOM 2342 N N . GLY B 1 129 ? -9.038 -15.430 -48.845 1.00 10.38 129 GLY B N 1
ATOM 2343 C CA . GLY B 1 129 ? -8.852 -16.848 -49.083 1.00 9.42 129 GLY B CA 1
ATOM 2344 C C . GLY B 1 129 ? -9.492 -17.303 -50.384 1.00 9.19 129 GLY B C 1
ATOM 2345 O O . GLY B 1 129 ? -10.311 -16.594 -50.971 1.00 9.62 129 GLY B O 1
ATOM 2346 N N . ASN B 1 130 ? -9.113 -18.498 -50.829 1.00 8.58 130 ASN B N 1
ATOM 2347 C CA . ASN B 1 130 ? -9.622 -19.076 -52.066 1.00 8.38 130 ASN B CA 1
ATOM 2348 C C . ASN B 1 130 ? -10.834 -19.967 -51.793 1.00 7.32 130 ASN B C 1
ATOM 2349 O O . ASN B 1 130 ? -10.746 -20.917 -51.018 1.00 6.66 130 ASN B O 1
ATOM 2354 N N . HIS B 1 131 ? -11.961 -19.664 -52.433 1.00 8.65 131 HIS B N 1
ATOM 2355 C CA . HIS B 1 131 ? -13.187 -20.431 -52.213 1.00 8.57 131 HIS B CA 1
ATOM 2356 C C . HIS B 1 131 ? -13.660 -21.117 -53.495 1.00 9.18 131 HIS B C 1
ATOM 2357 O O . HIS B 1 131 ? -14.854 -21.363 -53.669 1.00 9.51 131 HIS B O 1
ATOM 2364 N N . THR B 1 132 ? -12.704 -21.435 -54.368 1.00 9.79 132 THR B N 1
ATOM 2365 C CA . THR B 1 132 ? -12.946 -21.935 -55.729 1.00 10.54 132 THR B CA 1
ATOM 2366 C C . THR B 1 132 ? -13.575 -20.878 -56.628 1.00 11.36 132 THR B C 1
ATOM 2367 O O . THR B 1 132 ? -13.869 -19.762 -56.192 1.00 11.36 132 THR B O 1
ATOM 2371 N N . TYR B 1 133 ? -13.768 -21.237 -57.893 1.00 10.31 133 TYR B N 1
ATOM 2372 C CA . TYR B 1 133 ? -14.277 -20.299 -58.883 1.00 11.33 133 TYR B CA 1
ATOM 2373 C C . TYR B 1 133 ? -15.799 -20.224 -58.912 1.00 11.77 133 TYR B C 1
ATOM 2374 O O . TYR B 1 133 ? -16.371 -19.141 -58.797 1.00 12.17 133 TYR B O 1
ATOM 2383 N N . SER B 1 134 ? -16.453 -21.368 -59.078 1.00 11.06 134 SER B N 1
ATOM 2384 C CA . SER B 1 134 ? -17.903 -21.381 -59.241 1.00 11.64 134 SER B CA 1
ATOM 2385 C C . SER B 1 134 ? -18.636 -22.210 -58.183 1.00 10.90 134 SER B C 1
ATOM 2386 O O . SER B 1 134 ? -19.766 -22.646 -58.403 1.00 11.56 134 SER B O 1
ATOM 2389 N N . HIS B 1 135 ? -17.986 -22.419 -57.042 1.00 17.04 135 HIS B N 1
ATOM 2390 C CA . HIS B 1 135 ? -18.621 -23.057 -55.886 1.00 17.57 135 HIS B CA 1
ATOM 2391 C C . HIS B 1 135 ? -19.182 -24.471 -56.135 1.00 17.81 135 HIS B C 1
ATOM 2392 O O . HIS B 1 135 ? -20.329 -24.748 -55.789 1.00 18.42 135 HIS B O 1
ATOM 2399 N N . PRO B 1 136 ? -18.383 -25.376 -56.730 1.00 12.46 136 PRO B N 1
ATOM 2400 C CA . PRO B 1 136 ? -18.942 -26.722 -56.871 1.00 12.93 136 PRO B CA 1
ATOM 2401 C C . PRO B 1 136 ? -18.587 -27.588 -55.672 1.00 12.17 136 PRO B C 1
ATOM 2402 O O . PRO B 1 136 ? -17.713 -27.219 -54.890 1.00 11.29 136 PRO B O 1
ATOM 2406 N N . ASN B 1 137 ? -19.259 -28.725 -55.529 1.00 13.01 137 ASN B N 1
ATOM 2407 C CA . ASN B 1 137 ? -18.867 -29.713 -54.535 1.00 12.53 137 ASN B CA 1
ATOM 2408 C C . ASN B 1 137 ? -17.582 -30.396 -54.998 1.00 12.34 137 ASN B C 1
ATOM 2409 O O . ASN B 1 137 ? -17.605 -31.230 -55.905 1.00 13.08 137 ASN B O 1
ATOM 2414 N N . LEU B 1 138 ? -16.463 -30.033 -54.376 1.00 9.74 138 LEU B N 1
ATOM 2415 C CA . LEU B 1 138 ? -15.152 -30.528 -54.795 1.00 9.63 138 LEU B CA 1
ATOM 2416 C C . LEU B 1 138 ? -15.013 -32.046 -54.683 1.00 10.12 138 LEU B C 1
ATOM 2417 O O . LEU B 1 138 ? -14.220 -32.658 -55.399 1.00 10.66 138 LEU B O 1
ATOM 2422 N N . ALA B 1 139 ? -15.792 -32.650 -53.793 1.00 14.02 139 ALA B N 1
ATOM 2423 C CA . ALA B 1 139 ? -15.759 -34.097 -53.610 1.00 14.44 139 ALA B CA 1
ATOM 2424 C C . ALA B 1 139 ? -16.408 -34.838 -54.777 1.00 15.55 139 ALA B C 1
ATOM 2425 O O . ALA B 1 139 ? -16.392 -36.070 -54.824 1.00 16.20 139 ALA B O 1
ATOM 2427 N N . LYS B 1 140 ? -16.979 -34.088 -55.715 1.00 19.93 140 LYS B N 1
ATOM 2428 C CA . LYS B 1 140 ? -17.639 -34.684 -56.872 1.00 20.60 140 LYS B CA 1
ATOM 2429 C C . LYS B 1 140 ? -16.951 -34.356 -58.198 1.00 20.89 140 LYS B C 1
ATOM 2430 O O . LYS B 1 140 ? -17.463 -34.694 -59.263 1.00 21.50 140 LYS B O 1
ATOM 2436 N N . VAL B 1 141 ? -15.792 -33.708 -58.136 1.00 12.95 141 VAL B N 1
ATOM 2437 C CA . VAL B 1 141 ? -15.073 -33.331 -59.353 1.00 13.35 141 VAL B CA 1
ATOM 2438 C C . VAL B 1 141 ? -13.781 -34.132 -59.531 1.00 13.78 141 VAL B C 1
ATOM 2439 O O . VAL B 1 141 ? -13.239 -34.665 -58.565 1.00 13.35 141 VAL B O 1
ATOM 2443 N N . ASN B 1 142 ? -13.295 -34.224 -60.767 1.00 14.82 142 ASN B N 1
ATOM 2444 C CA . ASN B 1 142 ? -12.015 -34.879 -61.023 1.00 15.36 142 ASN B CA 1
ATOM 2445 C C . ASN B 1 142 ? -10.843 -33.922 -60.816 1.00 14.42 142 ASN B C 1
ATOM 2446 O O . ASN B 1 142 ? -11.048 -32.728 -60.591 1.00 13.43 142 ASN B O 1
ATOM 2451 N N . GLU B 1 143 ? -9.624 -34.451 -60.884 1.00 18.63 143 GLU B N 1
ATOM 2452 C CA . GLU B 1 143 ? -8.420 -33.670 -60.597 1.00 18.27 143 GLU B CA 1
ATOM 2453 C C . GLU B 1 143 ? -8.299 -32.404 -61.444 1.00 18.64 143 GLU B C 1
ATOM 2454 O O . GLU B 1 143 ? -7.944 -31.341 -60.931 1.00 18.38 143 GLU B O 1
ATOM 2460 N N . ASP B 1 144 ? -8.591 -32.527 -62.736 1.00 22.52 144 ASP B N 1
ATOM 2461 C CA . ASP B 1 144 ? -8.524 -31.392 -63.651 1.00 22.96 144 ASP B CA 1
ATOM 2462 C C . ASP B 1 144 ? -9.401 -30.239 -63.179 1.00 23.14 144 ASP B C 1
ATOM 2463 O O . ASP B 1 144 ? -8.946 -29.098 -63.090 1.00 23.09 144 ASP B O 1
ATOM 2468 N N . GLU B 1 145 ? -10.658 -30.545 -62.874 1.00 14.73 145 GLU B N 1
ATOM 2469 C CA . GLU B 1 145 ? -11.614 -29.522 -62.473 1.00 13.84 145 GLU B CA 1
ATOM 2470 C C . GLU B 1 145 ? -11.255 -28.926 -61.118 1.00 12.19 145 GLU B C 1
ATOM 2471 O O . GLU B 1 145 ? -11.347 -27.714 -60.922 1.00 11.66 145 GLU B O 1
ATOM 2477 N N . TYR B 1 146 ? -10.837 -29.782 -60.193 1.00 14.33 146 TYR B N 1
ATOM 2478 C CA . TYR B 1 146 ? -10.398 -29.332 -58.880 1.00 13.37 146 TYR B CA 1
ATOM 2479 C C . TYR B 1 146 ? -9.279 -28.298 -58.992 1.00 13.20 146 TYR B C 1
ATOM 2480 O O . TYR B 1 146 ? -9.402 -27.180 -58.488 1.00 12.95 146 TYR B O 1
ATOM 2489 N N . ARG B 1 147 ? -8.197 -28.675 -59.667 1.00 17.68 147 ARG B N 1
ATOM 2490 C CA . ARG B 1 147 ? -7.046 -27.792 -59.830 1.00 17.38 147 ARG B CA 1
ATOM 2491 C C . ARG B 1 147 ? -7.411 -26.513 -60.573 1.00 17.80 147 ARG B C 1
ATOM 2492 O O . ARG B 1 147 ? -6.918 -25.437 -60.247 1.00 17.47 147 ARG B O 1
ATOM 2500 N N . ASN B 1 148 ? -8.286 -26.636 -61.563 1.00 22.39 148 ASN B N 1
ATOM 2501 C CA . ASN B 1 148 ? -8.708 -25.490 -62.357 1.00 22.92 148 ASN B CA 1
ATOM 2502 C C . ASN B 1 148 ? -9.534 -24.487 -61.554 1.00 22.98 148 ASN B C 1
ATOM 2503 O O . ASN B 1 148 ? -9.356 -23.276 -61.693 1.00 22.95 148 ASN B O 1
ATOM 2508 N N . GLN B 1 149 ? -10.435 -24.999 -60.717 1.00 12.99 149 GLN B N 1
ATOM 2509 C CA . GLN B 1 149 ? -11.242 -24.159 -59.837 1.00 12.42 149 GLN B CA 1
ATOM 2510 C C . GLN B 1 149 ? -10.354 -23.319 -58.928 1.00 11.77 149 GLN B C 1
ATOM 2511 O O . GLN B 1 149 ? -10.594 -22.127 -58.733 1.00 11.78 149 GLN B O 1
ATOM 2517 N N . ILE B 1 150 ? -9.322 -23.955 -58.383 1.00 9.80 150 ILE B N 1
ATOM 2518 C CA . ILE B 1 150 ? -8.396 -23.300 -57.469 1.00 9.64 150 ILE B CA 1
ATOM 2519 C C . ILE B 1 150 ? -7.487 -22.310 -58.193 1.00 10.98 150 ILE B C 1
ATOM 2520 O O . ILE B 1 150 ? -7.316 -21.171 -57.751 1.00 11.26 150 ILE B O 1
ATOM 2525 N N . ILE B 1 151 ? -6.910 -22.751 -59.306 1.00 20.18 151 ILE B N 1
ATOM 2526 C CA . ILE B 1 151 ? -5.950 -21.942 -60.054 1.00 20.09 151 ILE B CA 1
ATOM 2527 C C . ILE B 1 151 ? -6.568 -20.681 -60.659 1.00 20.37 151 ILE B C 1
ATOM 2528 O O . ILE B 1 151 ? -6.003 -19.592 -60.541 1.00 19.99 151 ILE B O 1
ATOM 2533 N N . LYS B 1 152 ? -7.721 -20.830 -61.305 1.00 17.50 152 LYS B N 1
ATOM 2534 C CA . LYS B 1 152 ? -8.427 -19.685 -61.872 1.00 17.95 152 LYS B CA 1
ATOM 2535 C C . LYS B 1 152 ? -8.718 -18.634 -60.807 1.00 17.30 152 LYS B C 1
ATOM 2536 O O . LYS B 1 152 ? -8.504 -17.441 -61.023 1.00 17.51 152 LYS B O 1
ATOM 2542 N N . THR B 1 153 ? -9.203 -19.085 -59.656 1.00 13.69 153 THR B N 1
ATOM 2543 C CA . THR B 1 153 ? -9.501 -18.182 -58.554 1.00 13.14 153 THR B CA 1
ATOM 2544 C C . THR B 1 153 ? -8.230 -17.515 -58.048 1.00 13.57 153 THR B C 1
ATOM 2545 O O . THR B 1 153 ? -8.213 -16.311 -57.797 1.00 14.35 153 THR B O 1
ATOM 2549 N N . GLU B 1 154 ? -7.167 -18.300 -57.912 1.00 13.29 154 GLU B N 1
ATOM 2550 C CA . GLU B 1 154 ? -5.888 -17.768 -57.464 1.00 14.00 154 GLU B CA 1
ATOM 2551 C C . GLU B 1 154 ? -5.361 -16.692 -58.412 1.00 15.95 154 GLU B C 1
ATOM 2552 O O . GLU B 1 154 ? -4.893 -15.644 -57.966 1.00 16.29 154 GLU B O 1
ATOM 2558 N N . GLU B 1 155 ? -5.445 -16.951 -59.715 1.00 31.52 155 GLU B N 1
ATOM 2559 C CA . GLU B 1 155 ? -5.013 -15.981 -60.716 1.00 32.83 155 GLU B CA 1
ATOM 2560 C C . GLU B 1 155 ? -5.784 -14.673 -60.575 1.00 33.16 155 GLU B C 1
ATOM 2561 O O . GLU B 1 155 ? -5.198 -13.592 -60.574 1.00 33.93 155 GLU B O 1
ATOM 2567 N N . ILE B 1 156 ? -7.102 -14.787 -60.450 1.00 18.12 156 ILE B N 1
ATOM 2568 C CA . ILE B 1 156 ? -7.971 -13.628 -60.288 1.00 18.47 156 ILE B CA 1
ATOM 2569 C C . ILE B 1 156 ? -7.654 -12.851 -59.010 1.00 17.92 156 ILE B C 1
ATOM 2570 O O . ILE B 1 156 ? -7.496 -11.630 -59.042 1.00 18.72 156 ILE B O 1
ATOM 2575 N N . LEU B 1 157 ? -7.557 -13.562 -57.890 1.00 16.69 157 LEU B N 1
ATOM 2576 C CA . LEU B 1 157 ? -7.301 -12.923 -56.602 1.00 16.17 157 LEU B CA 1
ATOM 2577 C C . LEU B 1 157 ? -5.901 -12.319 -56.532 1.00 16.76 157 LEU B C 1
ATOM 2578 O O . LEU B 1 157 ? -5.702 -11.277 -55.914 1.00 17.01 157 LEU B O 1
ATOM 2583 N N . ASN B 1 158 ? -4.934 -12.971 -57.171 1.00 18.41 158 ASN B N 1
ATOM 2584 C CA . ASN B 1 158 ? -3.578 -12.434 -57.235 1.00 19.22 158 ASN B CA 1
ATOM 2585 C C . ASN B 1 158 ? -3.521 -11.155 -58.065 1.00 20.66 158 ASN B C 1
ATOM 2586 O O . ASN B 1 158 ? -2.777 -10.227 -57.748 1.00 21.37 158 ASN B O 1
ATOM 2591 N N . ARG B 1 159 ? -4.316 -11.114 -59.127 1.00 24.66 159 ARG B N 1
ATOM 2592 C CA A ARG B 1 159 ? -4.374 -9.937 -59.980 0.52 26.19 159 ARG B CA 1
ATOM 2593 C CA B ARG B 1 159 ? -4.408 -9.944 -59.992 0.48 26.19 159 ARG B CA 1
ATOM 2594 C C . ARG B 1 159 ? -4.997 -8.760 -59.233 1.00 26.35 159 ARG B C 1
ATOM 2595 O O . ARG B 1 159 ? -4.600 -7.611 -59.433 1.00 27.55 159 ARG B O 1
ATOM 2610 N N . LEU B 1 160 ? -5.954 -9.051 -58.357 1.00 24.96 160 LEU B N 1
ATOM 2611 C CA . LEU B 1 160 ? -6.677 -8.005 -57.637 1.00 25.01 160 LEU B CA 1
ATOM 2612 C C . LEU B 1 160 ? -6.092 -7.649 -56.268 1.00 24.45 160 LEU B C 1
ATOM 2613 O O . LEU B 1 160 ? -6.026 -6.474 -55.908 1.00 25.25 160 LEU B O 1
ATOM 2618 N N . ALA B 1 161 ? -5.670 -8.658 -55.510 1.00 23.93 161 ALA B N 1
ATOM 2619 C CA . ALA B 1 161 ? -5.186 -8.439 -54.148 1.00 23.25 161 ALA B CA 1
ATOM 2620 C C . ALA B 1 161 ? -3.673 -8.261 -54.069 1.00 23.93 161 ALA B C 1
ATOM 2621 O O . ALA B 1 161 ? -3.162 -7.653 -53.128 1.00 24.01 161 ALA B O 1
ATOM 2623 N N . GLY B 1 162 ? -2.957 -8.802 -55.050 1.00 20.94 162 GLY B N 1
ATOM 2624 C CA . GLY B 1 162 ? -1.511 -8.670 -55.089 1.00 21.67 162 GLY B CA 1
ATOM 2625 C C . GLY B 1 162 ? -0.764 -9.870 -54.535 1.00 20.86 162 GLY B C 1
ATOM 2626 O O . GLY B 1 162 ? 0.465 -9.862 -54.456 1.00 21.45 162 GLY B O 1
ATOM 2627 N N . TYR B 1 163 ? -1.501 -10.906 -54.147 1.00 17.77 163 TYR B N 1
ATOM 2628 C CA . TYR B 1 163 ? -0.874 -12.135 -53.674 1.00 17.04 163 TYR B CA 1
ATOM 2629 C C . TYR B 1 163 ? -1.725 -13.365 -53.959 1.00 16.06 163 TYR B C 1
ATOM 2630 O O . 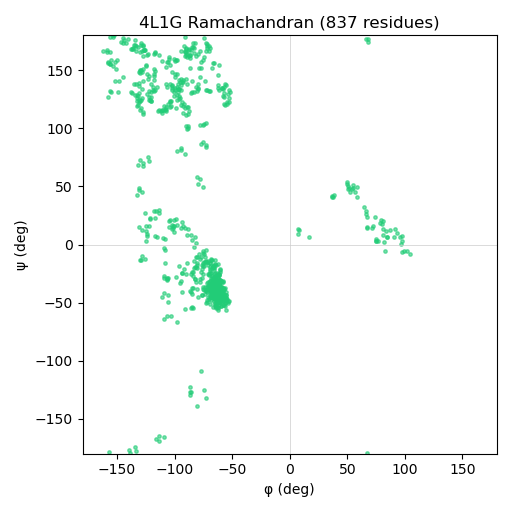TYR B 1 163 ? -2.932 -13.262 -54.172 1.00 15.71 163 TYR B O 1
ATOM 2639 N N . ALA B 1 164 ? -1.080 -14.526 -53.967 1.00 15.77 164 ALA B N 1
ATOM 2640 C CA . ALA B 1 164 ? -1.780 -15.796 -54.097 1.00 14.92 164 ALA B CA 1
ATOM 2641 C C . ALA B 1 164 ? -2.150 -16.308 -52.710 1.00 13.80 164 ALA B C 1
ATOM 2642 O O . ALA B 1 164 ? -1.273 -16.681 -51.930 1.00 13.67 164 ALA B O 1
ATOM 2644 N N . PRO B 1 165 ? -3.453 -16.318 -52.394 1.00 13.07 165 PRO B N 1
ATOM 2645 C CA . PRO B 1 165 ? -3.929 -16.754 -51.075 1.00 11.78 165 PRO B CA 1
ATOM 2646 C C . PRO B 1 165 ? -3.516 -18.182 -50.729 1.00 11.01 165 PRO B C 1
ATOM 2647 O O . PRO B 1 165 ? -3.738 -19.104 -51.511 1.00 11.01 165 PRO B O 1
ATOM 2651 N N . LYS B 1 166 ? -2.913 -18.346 -49.556 1.00 14.25 166 LYS B N 1
ATOM 2652 C CA . LYS B 1 166 ? -2.492 -19.652 -49.064 1.00 14.76 166 LYS B CA 1
ATOM 2653 C C . LYS B 1 166 ? -3.683 -20.464 -48.557 1.00 14.49 166 LYS B C 1
ATOM 2654 O O . LYS B 1 166 ? -3.677 -21.695 -48.605 1.00 15.05 166 LYS B O 1
ATOM 2660 N N . PHE B 1 167 ? -4.708 -19.771 -48.074 1.00 8.19 167 PHE B N 1
ATOM 2661 C CA . PHE B 1 167 ? -5.854 -20.442 -47.465 1.00 7.43 167 PHE B CA 1
ATOM 2662 C C . PHE B 1 167 ? -6.969 -20.807 -48.447 1.00 7.22 167 PHE B C 1
ATOM 2663 O O . PHE B 1 167 ? -7.326 -20.027 -49.336 1.00 7.77 167 PHE B O 1
ATOM 2671 N N . ILE B 1 168 ? -7.503 -22.012 -48.272 1.00 8.39 168 ILE B N 1
ATOM 2672 C CA . ILE B 1 168 ? -8.608 -22.515 -49.075 1.00 8.58 168 ILE B CA 1
ATOM 2673 C C . ILE B 1 168 ? -9.708 -23.001 -48.143 1.00 8.24 168 ILE B C 1
ATOM 2674 O O . ILE B 1 168 ? -9.425 -23.584 -47.097 1.00 7.84 168 ILE B O 1
ATOM 2679 N N . ARG B 1 169 ? -10.959 -22.748 -48.510 1.00 5.73 169 ARG B N 1
ATOM 2680 C CA . ARG B 1 169 ? -12.079 -23.397 -47.843 1.00 5.52 169 ARG B CA 1
ATOM 2681 C C . ARG B 1 169 ? -12.992 -24.041 -48.880 1.00 5.00 169 ARG B C 1
ATOM 2682 O O . ARG B 1 169 ? -13.433 -23.376 -49.820 1.00 4.84 169 ARG B O 1
ATOM 2690 N N . PRO B 1 170 ? -13.266 -25.344 -48.718 1.00 12.26 170 PRO B N 1
ATOM 2691 C CA . PRO B 1 170 ? -14.129 -26.079 -49.647 1.00 13.80 170 PRO B CA 1
ATOM 2692 C C . PRO B 1 170 ? -15.583 -25.676 -49.459 1.00 14.69 170 PRO B C 1
ATOM 2693 O O . PRO B 1 170 ? -16.072 -25.788 -48.333 1.00 13.69 170 PRO B O 1
ATOM 2705 N N . TYR B 1 172 ? -19.210 -26.348 -49.024 1.00 18.12 172 TYR B N 1
ATOM 2706 C CA . TYR B 1 172 ? -19.981 -27.314 -48.251 1.00 17.38 172 TYR B CA 1
ATOM 2707 C C . TYR B 1 172 ? -19.082 -28.103 -47.304 1.00 15.35 172 TYR B C 1
ATOM 2708 O O . TYR B 1 172 ? -19.496 -29.119 -46.749 1.00 14.74 172 TYR B O 1
ATOM 2717 N N . GLY B 1 173 ? -17.848 -27.640 -47.133 1.00 14.92 173 GLY B N 1
ATOM 2718 C CA . GLY B 1 173 ? -16.879 -28.340 -46.309 1.00 13.16 173 GLY B CA 1
ATOM 2719 C C . GLY B 1 173 ? -16.456 -29.673 -46.903 1.00 13.21 173 GLY B C 1
ATOM 2720 O O . GLY B 1 173 ? -15.846 -30.500 -46.225 1.00 12.14 173 GLY B O 1
ATOM 2721 N N . GLU B 1 174 ? -16.769 -29.877 -48.178 1.00 25.43 174 GLU B N 1
ATOM 2722 C CA . GLU B 1 174 ? -16.519 -31.153 -48.840 1.00 25.46 174 GLU B CA 1
ATOM 2723 C C . GLU B 1 174 ? -15.181 -31.176 -49.574 1.00 25.36 174 GLU B C 1
ATOM 2724 O O . GLU B 1 174 ? -14.942 -30.377 -50.480 1.00 26.21 174 GLU B O 1
ATOM 2730 N N . ILE B 1 175 ? -14.315 -32.104 -49.178 1.00 10.36 175 ILE B N 1
ATOM 2731 C CA . ILE B 1 175 ? -13.028 -32.282 -49.834 1.00 10.31 175 ILE B CA 1
ATOM 2732 C C . ILE B 1 175 ? -12.572 -33.737 -49.719 1.00 10.79 175 ILE B C 1
ATOM 2733 O O . ILE B 1 175 ? -12.940 -34.437 -48.779 1.00 10.96 175 ILE B O 1
ATOM 2738 N N . LEU B 1 176 ? -11.794 -34.193 -50.697 1.00 10.77 176 LEU B N 1
ATOM 2739 C CA . LEU B 1 176 ? -11.269 -35.554 -50.704 1.00 11.36 176 LEU B CA 1
ATOM 2740 C C . LEU B 1 176 ? -9.837 -35.553 -50.182 1.00 11.08 176 LEU B C 1
ATOM 2741 O O . LEU B 1 176 ? -9.166 -34.520 -50.215 1.00 10.57 176 LEU B O 1
ATOM 2746 N N . GLU B 1 177 ? -9.367 -36.708 -49.714 1.00 17.85 177 GLU B N 1
ATOM 2747 C CA . GLU B 1 177 ? -8.020 -36.808 -49.154 1.00 17.67 177 GLU B CA 1
ATOM 2748 C C . GLU B 1 177 ? -6.928 -36.474 -50.171 1.00 18.17 177 GLU B C 1
ATOM 2749 O O . GLU B 1 177 ? -5.961 -35.784 -49.842 1.00 18.15 177 GLU B O 1
ATOM 2755 N N . ASN B 1 178 ? -7.087 -36.962 -51.398 1.00 22.28 178 ASN B N 1
ATOM 2756 C CA . ASN B 1 178 ? -6.134 -36.672 -52.469 1.00 22.72 178 ASN B CA 1
ATOM 2757 C C . ASN B 1 178 ? -6.045 -35.185 -52.780 1.00 22.80 178 ASN B C 1
ATOM 2758 O O . ASN B 1 178 ? -4.960 -34.654 -53.008 1.00 22.94 178 ASN B O 1
ATOM 2763 N N . GLN B 1 179 ? -7.195 -34.520 -52.788 1.00 10.17 179 GLN B N 1
ATOM 2764 C CA . GLN B 1 179 ? -7.251 -33.080 -52.993 1.00 9.21 179 GLN B CA 1
ATOM 2765 C C . GLN B 1 179 ? -6.529 -32.371 -51.855 1.00 8.49 179 GLN B C 1
ATOM 2766 O O . GLN B 1 179 ? -5.824 -31.383 -52.066 1.00 8.15 179 GLN B O 1
ATOM 2772 N N . LEU B 1 180 ? -6.707 -32.894 -50.648 1.00 13.50 180 LEU B N 1
ATOM 2773 C CA . LEU B 1 180 ? -6.071 -32.341 -49.462 1.00 13.13 180 LEU B CA 1
ATOM 2774 C C . LEU B 1 180 ? -4.558 -32.539 -49.526 1.00 13.45 180 LEU B C 1
ATOM 2775 O O . LEU B 1 180 ? -3.790 -31.656 -49.149 1.00 13.60 180 LEU B O 1
ATOM 2780 N N . LYS B 1 181 ? -4.139 -33.705 -50.007 1.00 9.35 181 LYS B N 1
ATOM 2781 C CA . LYS B 1 181 ? -2.723 -33.989 -50.210 1.00 10.03 181 LYS B CA 1
ATOM 2782 C C . LYS B 1 181 ? -2.122 -33.051 -51.254 1.00 10.04 181 LYS B C 1
ATOM 2783 O O . LYS B 1 181 ? -1.057 -32.472 -51.039 1.00 10.12 181 LYS B O 1
ATOM 2788 N N . TRP B 1 182 ? -2.811 -32.908 -52.383 1.00 15.06 182 TRP B N 1
ATOM 2789 C CA . TRP B 1 182 ? -2.356 -32.032 -53.457 1.00 15.38 182 TRP B CA 1
ATOM 2790 C C . TRP B 1 182 ? -2.201 -30.594 -52.972 1.00 15.35 182 TRP B C 1
ATOM 2791 O O . TRP B 1 182 ? -1.206 -29.936 -53.271 1.00 15.53 182 TRP B O 1
ATOM 2802 N N . ALA B 1 183 ? -3.184 -30.119 -52.215 1.00 8.57 183 ALA B N 1
ATOM 2803 C CA . ALA B 1 183 ? -3.160 -28.754 -51.702 1.00 7.90 183 ALA B CA 1
ATOM 2804 C C . ALA B 1 183 ? -1.995 -28.536 -50.746 1.00 7.89 183 ALA B C 1
ATOM 2805 O O . ALA B 1 183 ? -1.308 -27.518 -50.810 1.00 8.08 183 ALA B O 1
ATOM 2807 N N . THR B 1 184 ? -1.779 -29.501 -49.860 1.00 7.88 184 THR B N 1
ATOM 2808 C CA . THR B 1 184 ? -0.686 -29.437 -48.900 1.00 7.96 184 THR B CA 1
ATOM 2809 C C . THR B 1 184 ? 0.667 -29.381 -49.607 1.00 9.03 184 THR B C 1
ATOM 2810 O O . THR B 1 184 ? 1.551 -28.613 -49.221 1.00 9.19 184 THR B O 1
ATOM 2814 N N . GLU B 1 185 ? 0.819 -30.192 -50.649 1.00 23.42 185 GLU B N 1
ATOM 2815 C CA . GLU B 1 185 ? 2.057 -30.223 -51.420 1.00 23.89 185 GLU B CA 1
ATOM 2816 C C . GLU B 1 185 ? 2.314 -28.899 -52.135 1.00 23.88 185 GLU B C 1
ATOM 2817 O O . GLU B 1 185 ? 3.461 -28.537 -52.389 1.00 24.36 185 GLU B O 1
ATOM 2823 N N . GLN B 1 186 ? 1.245 -28.174 -52.446 1.00 25.93 186 GLN B N 1
ATOM 2824 C CA . GLN B 1 186 ? 1.366 -26.889 -53.126 1.00 25.82 186 GLN B CA 1
ATOM 2825 C C . GLN B 1 186 ? 1.416 -25.724 -52.138 1.00 25.65 186 GLN B C 1
ATOM 2826 O O . GLN B 1 186 ? 1.224 -24.574 -52.526 1.00 25.33 186 GLN B O 1
ATOM 2832 N N . ASN B 1 187 ? 1.666 -26.034 -50.868 1.00 20.81 187 ASN B N 1
ATOM 2833 C CA . ASN B 1 187 ? 1.783 -25.029 -49.807 1.00 20.79 187 ASN B CA 1
ATOM 2834 C C . ASN B 1 187 ? 0.478 -24.279 -49.500 1.00 20.10 187 ASN B C 1
ATOM 2835 O O . ASN B 1 187 ? 0.499 -23.143 -49.026 1.00 19.74 187 ASN B O 1
ATOM 2840 N N . PHE B 1 188 ? -0.656 -24.917 -49.773 1.00 8.90 188 PHE B N 1
ATOM 2841 C CA . PHE B 1 188 ? -1.945 -24.375 -49.363 1.00 8.19 188 PHE B CA 1
ATOM 2842 C C . PHE B 1 188 ? -2.241 -24.817 -47.934 1.00 7.66 188 PHE B C 1
ATOM 2843 O O . PHE B 1 188 ? -1.573 -25.699 -47.396 1.00 7.85 188 PHE B O 1
ATOM 2851 N N . MET B 1 189 ? -3.247 -24.206 -47.322 1.00 14.85 189 MET B N 1
ATOM 2852 C CA . MET B 1 189 ? -3.821 -24.755 -46.100 1.00 14.78 189 MET B CA 1
ATOM 2853 C C . MET B 1 189 ? -5.334 -24.641 -46.142 1.00 13.79 189 MET B C 1
ATOM 2854 O O . MET B 1 189 ? -5.874 -23.584 -46.462 1.00 13.03 189 MET B O 1
ATOM 2859 N N . ILE B 1 190 ? -6.016 -25.738 -45.829 1.00 10.82 190 ILE B N 1
ATOM 2860 C CA . ILE B 1 190 ? -7.472 -25.742 -45.805 1.00 10.08 190 ILE B CA 1
ATOM 2861 C C . ILE B 1 190 ? -7.960 -25.525 -44.384 1.00 8.67 190 ILE B C 1
ATOM 2862 O O . ILE B 1 190 ? -7.529 -26.214 -43.462 1.00 8.35 190 ILE B O 1
ATOM 2867 N N . VAL B 1 191 ? -8.848 -24.552 -44.208 1.00 6.86 191 VAL B N 1
ATOM 2868 C CA . VAL B 1 191 ? -9.484 -24.330 -42.918 1.00 6.73 191 VAL B CA 1
ATOM 2869 C C . VAL B 1 191 ? -10.996 -24.417 -43.052 1.00 6.89 191 VAL B C 1
ATOM 2870 O O . VAL B 1 191 ? -11.602 -23.711 -43.862 1.00 6.81 191 VAL B O 1
ATOM 2874 N N . GLN B 1 192 ? -11.600 -25.297 -42.262 1.00 12.14 192 GLN B N 1
ATOM 2875 C CA . GLN B 1 192 ? -13.048 -25.388 -42.203 1.00 12.35 192 GLN B CA 1
ATOM 2876 C C . GLN B 1 192 ? -13.559 -24.381 -41.180 1.00 11.79 192 GLN B C 1
ATOM 2877 O O . GLN B 1 192 ? -13.188 -23.208 -41.217 1.00 11.56 192 GLN B O 1
ATOM 2883 N N . TRP B 1 193 ? -14.399 -24.843 -40.262 1.00 9.54 193 TRP B N 1
ATOM 2884 C CA . TRP B 1 193 ? -14.937 -23.985 -39.215 1.00 9.57 193 TRP B CA 1
ATOM 2885 C C . TRP B 1 193 ? -15.368 -24.827 -38.017 1.00 9.90 193 TRP B C 1
ATOM 2886 O O . TRP B 1 193 ? -15.478 -26.049 -38.121 1.00 10.13 193 TRP B O 1
ATOM 2897 N N . SER B 1 194 ? -15.604 -24.177 -36.882 1.00 8.97 194 SER B N 1
ATOM 2898 C CA . SER B 1 194 ? -16.036 -24.887 -35.682 1.00 9.43 194 SER B CA 1
ATOM 2899 C C . SER B 1 194 ? -17.322 -24.298 -35.112 1.00 9.90 194 SER B C 1
ATOM 2900 O O . SER B 1 194 ? -17.955 -24.894 -34.241 1.00 10.46 194 SER B O 1
ATOM 2903 N N . VAL B 1 195 ? -17.702 -23.123 -35.605 1.00 9.79 195 VAL B N 1
ATOM 2904 C CA . VAL B 1 195 ? -18.940 -22.472 -35.186 1.00 10.34 195 VAL B CA 1
ATOM 2905 C C . VAL B 1 195 ? -19.747 -22.043 -36.406 1.00 10.01 195 VAL B C 1
ATOM 2906 O O . VAL B 1 195 ? -19.313 -21.192 -37.183 1.00 9.38 195 VAL B O 1
ATOM 2910 N N . ASP B 1 196 ? -20.927 -22.632 -36.567 1.00 14.67 196 ASP B N 1
ATOM 2911 C CA . ASP B 1 196 ? -21.762 -22.365 -37.730 1.00 16.30 196 ASP B CA 1
ATOM 2912 C C . ASP B 1 196 ? -22.971 -21.510 -37.361 1.00 17.82 196 ASP B C 1
ATOM 2913 O O . ASP B 1 196 ? -23.826 -21.933 -36.585 1.00 18.03 196 ASP B O 1
ATOM 2918 N N . THR B 1 197 ? -23.037 -20.307 -37.927 1.00 9.80 197 THR B N 1
ATOM 2919 C CA . THR B 1 197 ? -24.123 -19.376 -37.639 1.00 10.60 197 THR B CA 1
ATOM 2920 C C . THR B 1 197 ? -25.407 -19.711 -38.393 1.00 11.50 197 THR B C 1
ATOM 2921 O O . THR B 1 197 ? -26.450 -19.110 -38.128 1.00 12.39 197 THR B O 1
ATOM 2925 N N . VAL B 1 198 ? -25.321 -20.667 -39.322 1.00 21.43 198 VAL B N 1
ATOM 2926 C CA . VAL B 1 198 ? -26.399 -20.989 -40.273 1.00 22.60 198 VAL B CA 1
ATOM 2927 C C . VAL B 1 198 ? -27.174 -19.757 -40.757 1.00 23.69 198 VAL B C 1
ATOM 2928 O O . VAL B 1 198 ? -28.398 -19.782 -40.890 1.00 24.50 198 VAL B O 1
ATOM 2932 N N . ASP B 1 199 ? -26.437 -18.685 -41.033 1.00 20.51 199 ASP B N 1
ATOM 2933 C CA . ASP B 1 199 ? -27.028 -17.383 -41.322 1.00 21.10 199 ASP B CA 1
ATOM 2934 C C . ASP B 1 199 ? -27.763 -17.331 -42.657 1.00 22.48 199 ASP B C 1
ATOM 2935 O O . ASP B 1 199 ? -28.626 -16.476 -42.867 1.00 23.23 199 ASP B O 1
ATOM 2940 N N . TRP B 1 200 ? -27.425 -18.255 -43.549 1.00 32.02 200 TRP B N 1
ATOM 2941 C CA . TRP B 1 200 ? -28.053 -18.332 -44.862 1.00 33.40 200 TRP B CA 1
ATOM 2942 C C . TRP B 1 200 ? -29.541 -18.668 -44.764 1.00 34.30 200 TRP B C 1
ATOM 2943 O O . TRP B 1 200 ? -30.293 -18.472 -45.719 1.00 35.43 200 TRP B O 1
ATOM 2954 N N . LYS B 1 201 ? -29.960 -19.170 -43.605 1.00 36.43 201 LYS B N 1
ATOM 2955 C CA . LYS B 1 201 ? -31.362 -19.501 -43.367 1.00 37.06 201 LYS B CA 1
ATOM 2956 C C . LYS B 1 201 ? -32.213 -18.253 -43.144 1.00 37.72 201 LYS B C 1
ATOM 2957 O O . LYS B 1 201 ? -33.438 -18.334 -43.059 1.00 38.36 201 LYS B O 1
ATOM 2963 N N . GLY B 1 202 ? -31.558 -17.102 -43.046 1.00 25.65 202 GLY B N 1
ATOM 2964 C CA . GLY B 1 202 ? -32.255 -15.848 -42.831 1.00 26.06 202 GLY B CA 1
ATOM 2965 C C . GLY B 1 202 ? -32.617 -15.640 -41.374 1.00 25.54 202 GLY B C 1
ATOM 2966 O O . GLY B 1 202 ? -33.512 -14.857 -41.056 1.00 25.99 202 GLY B O 1
ATOM 2967 N N . VAL B 1 203 ? -31.919 -16.345 -40.487 1.00 25.64 203 VAL B N 1
ATOM 2968 C CA . VAL B 1 203 ? -32.162 -16.237 -39.051 1.00 24.91 203 VAL B CA 1
ATOM 2969 C C . VAL B 1 203 ? -31.805 -14.850 -38.521 1.00 24.48 203 VAL B C 1
ATOM 2970 O O . VAL B 1 203 ? -30.992 -14.141 -39.113 1.00 24.07 203 VAL B O 1
ATOM 2974 N N . SER B 1 204 ? -32.416 -14.473 -37.402 1.00 25.19 204 SER B N 1
ATOM 2975 C CA . SER B 1 204 ? -32.263 -13.127 -36.857 1.00 25.00 204 SER B CA 1
ATOM 2976 C C . SER B 1 204 ? -30.886 -12.880 -36.247 1.00 23.67 204 SER B C 1
ATOM 2977 O O . SER B 1 204 ? -30.102 -13.808 -36.052 1.00 22.83 204 SER B O 1
ATOM 2980 N N . ALA B 1 205 ? -30.609 -11.617 -35.942 1.00 23.62 205 ALA B N 1
ATOM 2981 C CA . ALA B 1 205 ? -29.336 -11.223 -35.354 1.00 22.43 205 ALA B CA 1
ATOM 2982 C C . ALA B 1 205 ? -29.183 -11.760 -33.933 1.00 22.28 205 ALA B C 1
ATOM 2983 O O . ALA B 1 205 ? -28.081 -12.102 -33.512 1.00 21.18 205 ALA B O 1
ATOM 2985 N N . ASP B 1 206 ? -30.286 -11.829 -33.195 1.00 28.59 206 ASP B N 1
ATOM 2986 C CA . ASP B 1 206 ? -30.247 -12.351 -31.832 1.00 28.77 206 ASP B CA 1
ATOM 2987 C C . ASP B 1 206 ? -30.051 -13.863 -31.824 1.00 28.12 206 ASP B C 1
ATOM 2988 O O . ASP B 1 206 ? -29.329 -14.399 -30.985 1.00 27.56 206 ASP B O 1
ATOM 2993 N N . THR B 1 207 ? -30.704 -14.541 -32.761 1.00 25.03 207 THR B N 1
ATOM 2994 C CA . THR B 1 207 ? -30.553 -15.981 -32.919 1.00 24.60 207 THR B CA 1
ATOM 2995 C C . THR B 1 207 ? -29.096 -16.333 -33.202 1.00 23.36 207 THR B C 1
ATOM 2996 O O . THR B 1 207 ? -28.524 -17.215 -32.562 1.00 22.78 207 THR B O 1
ATOM 3000 N N . ILE B 1 208 ? -28.502 -15.627 -34.159 1.00 18.21 208 ILE B N 1
ATOM 3001 C CA . ILE B 1 208 ? -27.105 -15.834 -34.520 1.00 17.39 208 ILE B CA 1
ATOM 3002 C C . ILE B 1 208 ? -26.179 -15.494 -33.355 1.00 16.41 208 ILE B C 1
ATOM 3003 O O . ILE B 1 208 ? -25.257 -16.249 -33.045 1.00 15.80 208 ILE B O 1
ATOM 3008 N N . THR B 1 209 ? -26.440 -14.362 -32.707 1.00 18.47 209 THR B N 1
ATOM 3009 C CA . THR B 1 209 ? -25.632 -13.906 -31.579 1.00 17.81 209 THR B CA 1
ATOM 3010 C C . THR B 1 209 ? -25.627 -14.913 -30.431 1.00 17.90 209 THR B C 1
ATOM 3011 O O . THR B 1 209 ? -24.572 -15.227 -29.880 1.00 17.20 209 THR B O 1
ATOM 3015 N N . ASN B 1 210 ? -26.805 -15.416 -30.075 1.00 24.74 210 ASN B N 1
ATOM 3016 C CA . ASN B 1 210 ? -26.914 -16.423 -29.024 1.00 25.12 210 ASN B CA 1
ATOM 3017 C C . ASN B 1 210 ? -26.165 -17.698 -29.389 1.00 24.20 210 ASN B C 1
ATOM 3018 O O . ASN B 1 210 ? -25.520 -18.315 -28.543 1.00 24.04 210 ASN B O 1
ATOM 3023 N N . ASN B 1 211 ? -26.259 -18.084 -30.656 1.00 23.48 211 ASN B N 1
ATOM 3024 C CA . ASN B 1 211 ? -25.569 -19.263 -31.159 1.00 22.89 211 ASN B CA 1
ATOM 3025 C C . ASN B 1 211 ? -24.054 -19.126 -31.031 1.00 22.18 211 ASN B C 1
ATOM 3026 O O . ASN B 1 211 ? -23.391 -20.001 -30.473 1.00 21.43 211 ASN B O 1
ATOM 3031 N N . VAL B 1 212 ? -23.516 -18.021 -31.539 1.00 14.32 212 VAL B N 1
ATOM 3032 C CA . VAL B 1 212 ? -22.076 -17.787 -31.515 1.00 13.29 212 VAL B CA 1
ATOM 3033 C C . VAL B 1 212 ? -21.532 -17.717 -30.089 1.00 13.13 212 VAL B C 1
ATOM 3034 O O . VAL B 1 212 ? -20.536 -18.359 -29.767 1.00 12.40 212 VAL B O 1
ATOM 3038 N N . LEU B 1 213 ? -22.197 -16.945 -29.237 1.00 13.09 213 LEU B N 1
ATOM 3039 C CA . LEU B 1 213 ? -21.740 -16.760 -27.865 1.00 13.79 213 LEU B CA 1
ATOM 3040 C C . LEU B 1 213 ? -21.829 -18.045 -27.044 1.00 14.62 213 LEU B C 1
ATOM 3041 O O . LEU B 1 213 ? -21.048 -18.254 -26.115 1.00 14.66 213 LEU B O 1
ATOM 3046 N N . GLY B 1 214 ? -22.778 -18.905 -27.395 1.00 15.18 214 GLY B N 1
ATOM 3047 C CA . GLY B 1 214 ? -22.960 -20.158 -26.693 1.00 15.68 214 GLY B CA 1
ATOM 3048 C C . GLY B 1 214 ? -21.992 -21.243 -27.128 1.00 14.93 214 GLY B C 1
ATOM 3049 O O . GLY B 1 214 ? -21.768 -22.204 -26.393 1.00 15.32 214 GLY B O 1
ATOM 3050 N N . ASN B 1 215 ? -21.410 -21.093 -28.315 1.00 19.73 215 ASN B N 1
ATOM 3051 C CA . ASN B 1 215 ? -20.574 -22.148 -28.882 1.00 19.09 215 ASN B CA 1
ATOM 3052 C C . ASN B 1 215 ? -19.152 -21.727 -29.247 1.00 18.20 215 ASN B C 1
ATOM 3053 O O . ASN B 1 215 ? -18.424 -22.487 -29.886 1.00 17.68 215 ASN B O 1
ATOM 3058 N N . SER B 1 216 ? -18.758 -20.523 -28.844 1.00 12.27 216 SER B N 1
ATOM 3059 C CA . SER B 1 216 ? -17.417 -20.028 -29.149 1.00 11.60 216 SER B CA 1
ATOM 3060 C C . SER B 1 216 ? -16.441 -20.229 -27.997 1.00 11.82 216 SER B C 1
ATOM 3061 O O . SER B 1 216 ? -16.778 -20.018 -26.831 1.00 12.49 216 SER B O 1
ATOM 3064 N N . PHE B 1 217 ? -15.227 -20.638 -28.347 1.00 11.30 217 PHE B N 1
ATOM 3065 C CA . PHE B 1 217 ? -14.181 -20.921 -27.377 1.00 11.57 217 PHE B CA 1
ATOM 3066 C C . PHE B 1 217 ? -12.878 -20.330 -27.900 1.00 11.10 217 PHE B C 1
ATOM 3067 O O . PHE B 1 217 ? -12.818 -19.905 -29.055 1.00 10.55 217 PHE B O 1
ATOM 3075 N N . PRO B 1 218 ? -11.838 -20.271 -27.050 1.00 11.44 218 PRO B N 1
ATOM 3076 C CA . PRO B 1 218 ? -10.519 -19.914 -27.580 1.00 11.15 218 PRO B CA 1
ATOM 3077 C C . PRO B 1 218 ? -10.141 -20.837 -28.734 1.00 10.60 218 PRO B C 1
ATOM 3078 O O . PRO B 1 218 ? -10.091 -22.055 -28.551 1.00 10.73 218 PRO B O 1
ATOM 3082 N N . GLY B 1 219 ? -9.909 -20.260 -29.910 1.00 10.09 219 GLY B N 1
ATOM 3083 C CA . GLY B 1 219 ? -9.551 -21.030 -31.088 1.00 9.63 219 GLY B CA 1
ATOM 3084 C C . GLY B 1 219 ? -10.679 -21.188 -32.094 1.00 9.25 219 GLY B C 1
ATOM 3085 O O . GLY B 1 219 ? -10.464 -21.681 -33.201 1.00 8.91 219 GLY B O 1
ATOM 3086 N N . SER B 1 220 ? -11.882 -20.769 -31.716 1.00 9.41 220 SER B N 1
ATOM 3087 C CA . SER B 1 220 ? -13.052 -20.927 -32.576 1.00 9.24 220 SER B CA 1
ATOM 3088 C C . SER B 1 220 ? -12.911 -20.240 -33.934 1.00 8.86 220 SER B C 1
ATOM 3089 O O . SER B 1 220 ? -12.454 -19.099 -34.027 1.00 8.86 220 SER B O 1
ATOM 3092 N N . VAL B 1 221 ? -13.300 -20.958 -34.983 1.00 8.65 221 VAL B N 1
ATOM 3093 C CA . VAL B 1 221 ? -13.406 -20.388 -36.317 1.00 8.43 221 VAL B CA 1
ATOM 3094 C C . VAL B 1 221 ? -14.884 -20.269 -36.663 1.00 8.66 221 VAL B C 1
ATOM 3095 O O . VAL B 1 221 ? -15.591 -21.272 -36.768 1.00 8.80 221 VAL B O 1
ATOM 3099 N N . ILE B 1 222 ? -15.347 -19.034 -36.825 1.00 8.86 222 ILE B N 1
ATOM 3100 C CA . ILE B 1 222 ? -16.766 -18.758 -37.016 1.00 9.28 222 ILE B CA 1
ATOM 3101 C C . ILE B 1 222 ? -17.094 -18.598 -38.497 1.00 8.96 222 ILE B C 1
ATOM 3102 O O . ILE B 1 222 ? -16.378 -17.911 -39.222 1.00 8.94 222 ILE B O 1
ATOM 3107 N N . LEU B 1 223 ? -18.173 -19.241 -38.937 1.00 8.77 223 LEU B N 1
ATOM 3108 C CA . LEU B 1 223 ? -18.601 -19.174 -40.332 1.00 8.89 223 LEU B CA 1
ATOM 3109 C C . LEU B 1 223 ? -19.810 -18.266 -40.540 1.00 9.57 223 LEU B C 1
ATOM 3110 O O . LEU B 1 223 ? -20.865 -18.473 -39.939 1.00 10.07 223 LEU B O 1
ATOM 3115 N N . GLN B 1 224 ? -19.644 -17.265 -41.401 1.00 14.73 224 GLN B N 1
ATOM 3116 C CA . GLN B 1 224 ? -20.749 -16.424 -41.850 1.00 16.38 224 GLN B CA 1
ATOM 3117 C C . GLN B 1 224 ? -20.656 -16.253 -43.364 1.00 17.33 224 GLN B C 1
ATOM 3118 O O . GLN B 1 224 ? -19.663 -16.649 -43.974 1.00 16.65 224 GLN B O 1
ATOM 3124 N N . HIS B 1 225 ? -21.683 -15.662 -43.970 1.00 12.42 225 HIS B N 1
ATOM 3125 C CA . HIS B 1 225 ? -21.713 -15.517 -45.423 1.00 12.84 225 HIS B CA 1
ATOM 3126 C C . HIS B 1 225 ? -21.910 -14.081 -45.901 1.00 13.52 225 HIS B C 1
ATOM 3127 O O . HIS B 1 225 ? -22.487 -13.247 -45.202 1.00 13.99 225 HIS B O 1
ATOM 3134 N N . SER B 1 226 ? -21.413 -13.808 -47.103 1.00 18.38 226 SER B N 1
ATOM 3135 C CA . SER B 1 226 ? -21.686 -12.556 -47.798 1.00 18.52 226 SER B CA 1
ATOM 3136 C C . SER B 1 226 ? -22.075 -12.890 -49.231 1.00 19.97 226 SER B C 1
ATOM 3137 O O . SER B 1 226 ? -21.634 -12.243 -50.179 1.00 19.78 226 SER B O 1
ATOM 3140 N N . THR B 1 227 ? -22.906 -13.918 -49.365 1.00 16.93 227 THR B N 1
ATOM 3141 C CA . THR B 1 227 ? -23.349 -14.424 -50.657 1.00 18.34 227 THR B CA 1
ATOM 3142 C C . THR B 1 227 ? -24.268 -13.427 -51.353 1.00 18.86 227 THR B C 1
ATOM 3143 O O . THR B 1 227 ? -25.197 -12.904 -50.735 1.00 18.92 227 THR B O 1
ATOM 3147 N N . PRO B 1 228 ? -24.005 -13.153 -52.642 1.00 17.36 228 PRO B N 1
ATOM 3148 C CA . PRO B 1 228 ? -24.888 -12.292 -53.438 1.00 18.86 228 PRO B CA 1
ATOM 3149 C C . PRO B 1 228 ? -26.316 -12.828 -53.453 1.00 19.74 228 PRO B C 1
ATOM 3150 O O . PRO B 1 228 ? -26.525 -14.000 -53.767 1.00 19.60 228 PRO B O 1
ATOM 3154 N N . GLY B 1 229 ? -27.279 -11.984 -53.095 1.00 20.60 229 GLY B N 1
ATOM 3155 C CA . GLY B 1 229 ? -28.679 -12.366 -53.125 1.00 21.71 229 GLY B CA 1
ATOM 3156 C C . GLY B 1 229 ? -29.167 -13.130 -51.907 1.00 21.17 229 GLY B C 1
ATOM 3157 O O . GLY B 1 229 ? -30.359 -13.409 -51.785 1.00 22.21 229 GLY B O 1
ATOM 3158 N N . GLY B 1 230 ? -28.253 -13.470 -51.003 1.00 23.46 230 GLY B N 1
ATOM 3159 C CA . GLY B 1 230 ? -28.609 -14.219 -49.809 1.00 23.35 230 GLY B CA 1
ATOM 3160 C C . GLY B 1 230 ? -29.430 -13.402 -48.827 1.00 23.18 230 GLY B C 1
ATOM 3161 O O . GLY B 1 230 ? -29.527 -12.183 -48.954 1.00 22.96 230 GLY B O 1
ATOM 3162 N N . HIS B 1 231 ? -30.030 -14.074 -47.850 1.00 37.83 231 HIS B N 1
ATOM 3163 C CA . HIS B 1 231 ? -30.782 -13.391 -46.803 1.00 37.71 231 HIS B CA 1
ATOM 3164 C C . HIS B 1 231 ? -29.896 -13.238 -45.577 1.00 36.55 231 HIS B C 1
ATOM 3165 O O . HIS B 1 231 ? -30.001 -14.011 -44.623 1.00 36.32 231 HIS B O 1
ATOM 3172 N N . LEU B 1 232 ? -29.023 -12.236 -45.606 1.00 22.59 232 LEU B N 1
ATOM 3173 C CA . LEU B 1 232 ? -27.941 -12.149 -44.632 1.00 21.22 232 LEU B CA 1
ATOM 3174 C C . LEU B 1 232 ? -27.898 -10.835 -43.852 1.00 20.44 232 LEU B C 1
ATOM 3175 O O . LEU B 1 232 ? -26.888 -10.518 -43.225 1.00 19.18 232 LEU B O 1
ATOM 3180 N N . GLN B 1 233 ? -28.987 -10.076 -43.880 1.00 27.45 233 GLN B N 1
ATOM 3181 C CA . GLN B 1 233 ? -29.026 -8.812 -43.155 1.00 26.86 233 GLN B CA 1
ATOM 3182 C C . GLN B 1 233 ? -28.956 -9.039 -41.644 1.00 26.19 233 GLN B C 1
ATOM 3183 O O . GLN B 1 233 ? -28.361 -8.246 -40.913 1.00 25.28 233 GLN B O 1
ATOM 3189 N N . GLY B 1 234 ? -29.562 -10.129 -41.184 1.00 18.20 234 GLY B N 1
ATOM 3190 C CA . GLY B 1 234 ? -29.497 -10.493 -39.781 1.00 17.92 234 GLY B CA 1
ATOM 3191 C C . GLY B 1 234 ? -28.075 -10.837 -39.383 1.00 16.21 234 GLY B C 1
ATOM 3192 O O . GLY B 1 234 ? -27.639 -10.546 -38.268 1.00 16.25 234 GLY B O 1
ATOM 3193 N N . SER B 1 235 ? -27.348 -11.448 -40.312 1.00 17.24 235 SER B N 1
ATOM 3194 C CA . SER B 1 235 ? -25.968 -11.853 -40.073 1.00 16.02 235 SER B CA 1
ATOM 3195 C C . SER B 1 235 ? -25.031 -10.656 -39.971 1.00 15.44 235 SER B C 1
ATOM 3196 O O . SER B 1 235 ? -24.078 -10.668 -39.194 1.00 14.71 235 SER B O 1
ATOM 3199 N N . VAL B 1 236 ? -25.297 -9.627 -40.766 1.00 17.36 236 VAL B N 1
ATOM 3200 C CA . VAL B 1 236 ? -24.485 -8.419 -40.725 1.00 16.67 236 VAL B CA 1
ATOM 3201 C C . VAL B 1 236 ? -24.745 -7.662 -39.428 1.00 17.24 236 VAL B C 1
ATOM 3202 O O . VAL B 1 236 ? -23.812 -7.220 -38.759 1.00 17.04 236 VAL B O 1
ATOM 3206 N N . ASP B 1 237 ? -26.018 -7.531 -39.070 1.00 22.73 237 ASP B N 1
ATOM 3207 C CA . ASP B 1 237 ? -26.401 -6.837 -37.845 1.00 23.37 237 ASP B CA 1
ATOM 3208 C C . ASP B 1 237 ? -25.904 -7.564 -36.600 1.00 22.57 237 ASP B C 1
ATOM 3209 O O . ASP B 1 237 ? -25.653 -6.941 -35.570 1.00 22.84 237 ASP B O 1
ATOM 3214 N N . ALA B 1 238 ? -25.762 -8.881 -36.706 1.00 19.57 238 ALA B N 1
ATOM 3215 C CA . ALA B 1 238 ? -25.309 -9.706 -35.591 1.00 18.90 238 ALA B CA 1
ATOM 3216 C C . ALA B 1 238 ? -23.916 -9.304 -35.114 1.00 18.12 238 ALA B C 1
ATOM 3217 O O . ALA B 1 238 ? -23.590 -9.441 -33.934 1.00 17.99 238 ALA B O 1
ATOM 3219 N N . LEU B 1 239 ? -23.102 -8.806 -36.039 1.00 15.44 239 LEU B N 1
ATOM 3220 C CA . LEU B 1 239 ? -21.735 -8.396 -35.733 1.00 14.89 239 LEU B CA 1
ATOM 3221 C C . LEU B 1 239 ? -21.666 -7.319 -34.647 1.00 15.57 239 LEU B C 1
ATOM 3222 O O . LEU B 1 239 ? -20.710 -7.273 -33.872 1.00 15.22 239 LEU B O 1
ATOM 3227 N N . ASP B 1 240 ? -22.683 -6.463 -34.593 1.00 19.41 240 ASP B N 1
ATOM 3228 C CA . ASP B 1 240 ? -22.731 -5.381 -33.613 1.00 20.26 240 ASP B CA 1
ATOM 3229 C C . ASP B 1 240 ? -22.935 -5.894 -32.191 1.00 20.32 240 ASP B C 1
ATOM 3230 O O . ASP B 1 240 ? -22.713 -5.163 -31.227 1.00 20.93 240 ASP B O 1
ATOM 3235 N N . LYS B 1 241 ? -23.363 -7.147 -32.068 1.00 19.42 241 LYS B N 1
ATOM 3236 C CA . LYS B 1 241 ? -23.545 -7.780 -30.766 1.00 19.46 241 LYS B CA 1
ATOM 3237 C C . LYS B 1 241 ? -22.437 -8.792 -30.493 1.00 18.42 241 LYS B C 1
ATOM 3238 O O . LYS B 1 241 ? -21.826 -8.783 -29.426 1.00 18.42 241 LYS B O 1
ATOM 3244 N N . ILE B 1 242 ? -22.190 -9.661 -31.470 1.00 15.26 242 ILE B N 1
ATOM 3245 C CA . ILE B 1 242 ? -21.185 -10.713 -31.361 1.00 14.29 242 ILE B CA 1
ATOM 3246 C C . ILE B 1 242 ? -19.813 -10.183 -30.954 1.00 13.98 242 ILE B C 1
ATOM 3247 O O . ILE B 1 242 ? -19.184 -10.709 -30.033 1.00 13.78 242 ILE B O 1
ATOM 3252 N N . ILE B 1 243 ? -19.357 -9.138 -31.638 1.00 14.06 243 ILE B N 1
ATOM 3253 C CA . ILE B 1 243 ? -18.011 -8.617 -31.409 1.00 13.88 243 ILE B CA 1
ATOM 3254 C C . ILE B 1 243 ? -17.778 -8.076 -29.989 1.00 14.49 243 ILE B C 1
ATOM 3255 O O . ILE B 1 243 ? -16.866 -8.544 -29.306 1.00 14.20 243 ILE B O 1
ATOM 3260 N N . PRO B 1 244 ? -18.602 -7.111 -29.528 1.00 15.44 244 PRO B N 1
ATOM 3261 C CA . PRO B 1 244 ? -18.330 -6.610 -28.175 1.00 16.10 244 PRO B CA 1
ATOM 3262 C C . PRO B 1 244 ? -18.652 -7.621 -27.071 1.00 16.09 244 PRO B C 1
ATOM 3263 O O . PRO B 1 244 ? -18.057 -7.547 -25.999 1.00 16.40 244 PRO B O 1
ATOM 3267 N N . GLN B 1 245 ? -19.569 -8.549 -27.325 1.00 18.90 245 GLN B N 1
ATOM 3268 C CA . GLN B 1 245 ? -19.903 -9.561 -26.325 1.00 18.98 245 GLN B CA 1
ATOM 3269 C C . GLN B 1 245 ? -18.789 -10.594 -26.159 1.00 18.23 245 GLN B C 1
ATOM 3270 O O . GLN B 1 245 ? -18.570 -11.107 -25.061 1.00 18.57 245 GLN B O 1
ATOM 3276 N N . LEU B 1 246 ? -18.086 -10.899 -27.246 1.00 14.33 246 LEU B N 1
ATOM 3277 C CA . LEU B 1 246 ? -16.941 -11.801 -27.168 1.00 13.67 246 LEU B CA 1
ATOM 3278 C C . LEU B 1 246 ? -15.742 -11.086 -26.556 1.00 13.91 246 LEU B C 1
ATOM 3279 O O . LEU B 1 246 ? -14.971 -11.683 -25.802 1.00 13.92 246 LEU B O 1
ATOM 3284 N N . LYS B 1 247 ? -15.599 -9.802 -26.875 1.00 14.26 247 LYS B N 1
ATOM 3285 C CA . LYS B 1 247 ? -14.520 -8.989 -26.325 1.00 14.70 247 LYS B CA 1
ATOM 3286 C C . LYS B 1 247 ? -14.659 -8.815 -24.816 1.00 15.55 247 LYS B C 1
ATOM 3287 O O . LYS B 1 247 ? -13.660 -8.763 -24.098 1.00 15.84 247 LYS B O 1
ATOM 3293 N N . THR B 1 248 ? -15.898 -8.719 -24.342 1.00 16.07 248 THR B N 1
ATOM 3294 C CA . THR B 1 248 ? -16.166 -8.594 -22.912 1.00 17.00 248 THR B CA 1
ATOM 3295 C C . THR B 1 248 ? -15.651 -9.827 -22.176 1.00 16.81 248 THR B C 1
ATOM 3296 O O . THR B 1 248 ? -15.179 -9.736 -21.043 1.00 17.50 248 THR B O 1
ATOM 3300 N N . LYS B 1 249 ? -15.723 -10.978 -22.839 1.00 19.52 249 LYS B N 1
ATOM 3301 C CA . LYS B 1 249 ? -15.211 -12.221 -22.271 1.00 19.33 249 LYS B CA 1
ATOM 3302 C C . LYS B 1 249 ? -13.698 -12.339 -22.459 1.00 18.97 249 LYS B C 1
ATOM 3303 O O . LYS B 1 249 ? -13.089 -13.330 -22.061 1.00 18.94 249 LYS B O 1
ATOM 3309 N N . GLY B 1 250 ? -13.096 -11.321 -23.066 1.00 15.34 250 GLY B N 1
ATOM 3310 C CA . GLY B 1 250 ? -11.653 -11.267 -23.209 1.00 15.22 250 GLY B CA 1
ATOM 3311 C C . GLY B 1 250 ? -11.130 -11.849 -24.509 1.00 14.26 250 GLY B C 1
ATOM 3312 O O . GLY B 1 250 ? -9.923 -12.020 -24.678 1.00 14.17 250 GLY B O 1
ATOM 3313 N N . ALA B 1 251 ? -12.034 -12.153 -25.434 1.00 13.65 251 ALA B N 1
ATOM 3314 C CA . ALA B 1 251 ? -11.631 -12.688 -26.728 1.00 12.80 251 ALA B CA 1
ATOM 3315 C C . ALA B 1 251 ? -11.106 -11.582 -27.633 1.00 12.78 251 ALA B C 1
ATOM 3316 O O . ALA B 1 251 ? -11.592 -10.453 -27.593 1.00 13.25 251 ALA B O 1
ATOM 3318 N N . ARG B 1 252 ? -10.104 -11.914 -28.440 1.00 13.22 252 ARG B N 1
ATOM 3319 C CA . ARG B 1 252 ? -9.605 -11.004 -29.462 1.00 13.24 252 ARG B CA 1
ATOM 3320 C C . ARG B 1 252 ? -9.826 -11.646 -30.824 1.00 12.48 252 ARG B C 1
ATOM 3321 O O . ARG B 1 252 ? -9.840 -12.871 -30.941 1.00 11.97 252 ARG B O 1
ATOM 3329 N N . PHE B 1 253 ? -10.005 -10.821 -31.851 1.00 11.70 253 PHE B N 1
ATOM 3330 C CA . PHE B 1 253 ? -10.263 -11.329 -33.194 1.00 11.12 253 PHE B CA 1
ATOM 3331 C C . PHE B 1 253 ? -9.004 -11.293 -34.050 1.00 11.09 253 PHE B C 1
ATOM 3332 O O . PHE B 1 253 ? -8.336 -10.266 -34.151 1.00 11.65 253 PHE B O 1
ATOM 3340 N N . VAL B 1 254 ? -8.681 -12.428 -34.657 1.00 10.49 254 VAL B N 1
ATOM 3341 C CA . VAL B 1 254 ? -7.519 -12.525 -35.528 1.00 10.51 254 VAL B CA 1
ATOM 3342 C C . VAL B 1 254 ? -7.912 -13.068 -36.894 1.00 10.06 254 VAL B C 1
ATOM 3343 O O . VAL B 1 254 ? -9.025 -13.563 -37.080 1.00 9.70 254 VAL B O 1
ATOM 3347 N N . THR B 1 255 ? -6.990 -12.960 -37.847 1.00 11.00 255 THR B N 1
ATOM 3348 C CA . THR B 1 255 ? -7.152 -13.567 -39.159 1.00 10.68 255 THR B CA 1
ATOM 3349 C C . THR B 1 255 ? -6.631 -14.996 -39.090 1.00 10.27 255 THR B C 1
ATOM 3350 O O . THR B 1 255 ? -5.978 -15.371 -38.119 1.00 10.34 255 THR B O 1
ATOM 3354 N N . LEU B 1 256 ? -6.914 -15.790 -40.118 1.00 9.36 256 LEU B N 1
ATOM 3355 C CA . LEU B 1 256 ? -6.422 -17.168 -40.172 1.00 9.03 256 LEU B CA 1
ATOM 3356 C C . LEU B 1 256 ? -4.889 -17.312 -40.208 1.00 9.40 256 LEU B C 1
ATOM 3357 O O . LEU B 1 256 ? -4.348 -18.178 -39.520 1.00 9.72 256 LEU B O 1
ATOM 3362 N N . PRO B 1 257 ? -4.188 -16.483 -41.013 1.00 9.13 257 PRO B N 1
ATOM 3363 C CA . PRO B 1 257 ? -2.721 -16.571 -40.995 1.00 9.10 257 PRO B CA 1
ATOM 3364 C C . PRO B 1 257 ? -2.134 -16.319 -39.610 1.00 9.39 257 PRO B C 1
ATOM 3365 O O . PRO B 1 257 ? -1.157 -16.964 -39.229 1.00 9.69 257 PRO B O 1
ATOM 3369 N N . SER B 1 258 ? -2.723 -15.390 -38.868 1.00 13.45 258 SER B N 1
ATOM 3370 C CA . SER B 1 258 ? -2.289 -15.132 -37.503 1.00 13.92 258 SER B CA 1
ATOM 3371 C C . SER B 1 258 ? -2.618 -16.309 -36.591 1.00 13.83 258 SER B C 1
ATOM 3372 O O . SER B 1 258 ? -1.784 -16.737 -35.792 1.00 14.94 258 SER B O 1
ATOM 3375 N N . MET B 1 259 ? -3.836 -16.829 -36.715 1.00 8.84 259 MET B N 1
ATOM 3376 C CA . MET B 1 259 ? -4.287 -17.929 -35.865 1.00 8.48 259 MET B CA 1
ATOM 3377 C C . MET B 1 259 ? -3.432 -19.175 -36.050 1.00 7.76 259 MET B C 1
ATOM 3378 O O . MET B 1 259 ? -3.083 -19.850 -35.084 1.00 7.70 259 MET B O 1
ATOM 3383 N N . PHE B 1 260 ? -3.080 -19.471 -37.295 1.00 7.34 260 PHE B N 1
ATOM 3384 C CA . PHE B 1 260 ? -2.318 -20.680 -37.583 1.00 6.69 260 PHE B CA 1
ATOM 3385 C C . PHE B 1 260 ? -0.836 -20.407 -37.823 1.00 6.56 260 PHE B C 1
ATOM 3386 O O . PHE B 1 260 ? -0.122 -21.252 -38.368 1.00 6.13 260 PHE B O 1
ATOM 3394 N N . GLN B 1 261 ? -0.389 -19.225 -37.398 1.00 19.53 261 GLN B N 1
ATOM 3395 C CA . GLN B 1 261 ? 1.025 -18.852 -37.430 1.00 21.11 261 GLN B CA 1
ATOM 3396 C C . GLN B 1 261 ? 1.691 -19.112 -38.781 1.00 21.72 261 GLN B C 1
ATOM 3397 O O . GLN B 1 261 ? 2.732 -19.765 -38.858 1.00 23.11 261 GLN B O 1
ATOM 3403 N N . THR B 1 262 ? 1.078 -18.605 -39.844 1.00 17.80 262 THR B N 1
ATOM 3404 C CA . THR B 1 262 ? 1.612 -18.795 -41.184 1.00 18.21 262 THR B CA 1
ATOM 3405 C C . THR B 1 262 ? 1.329 -17.576 -42.058 1.00 17.14 262 THR B C 1
ATOM 3406 O O . THR B 1 262 ? 0.642 -16.645 -41.640 1.00 16.18 262 THR B O 1
ATOM 3410 N N . SER B 1 263 ? 1.872 -17.584 -43.268 1.00 24.00 263 SER B N 1
ATOM 3411 C CA . SER B 1 263 ? 1.718 -16.458 -44.178 1.00 23.25 263 SER B CA 1
ATOM 3412 C C . SER B 1 263 ? 0.349 -16.456 -44.851 1.00 22.12 263 SER B C 1
ATOM 3413 O O . SER B 1 263 ? -0.266 -17.507 -45.029 1.00 22.06 263 SER B O 1
ATOM 3416 N N . LYS B 1 264 ? -0.129 -15.272 -45.223 1.00 15.92 264 LYS B N 1
ATOM 3417 C CA . LYS B 1 264 ? -1.351 -15.173 -46.012 1.00 15.43 264 LYS B CA 1
ATOM 3418 C C . LYS B 1 264 ? -1.064 -15.530 -47.474 1.00 15.84 264 LYS B C 1
ATOM 3419 O O . LYS B 1 264 ? -1.964 -15.939 -48.210 1.00 15.47 264 LYS B O 1
ATOM 3425 N N . GLU B 1 265 ? 0.194 -15.376 -47.883 1.00 32.35 265 GLU B N 1
ATOM 3426 C CA . GLU B 1 265 ? 0.618 -15.738 -49.232 1.00 32.95 265 GLU B CA 1
ATOM 3427 C C . GLU B 1 265 ? 1.006 -17.209 -49.294 1.00 32.87 265 GLU B C 1
ATOM 3428 O O . GLU B 1 265 ? 1.441 -17.789 -48.301 1.00 33.25 265 GLU B O 1
ATOM 3434 N N . ARG B 1 266 ? 0.860 -17.808 -50.469 1.00 15.76 266 ARG B N 1
ATOM 3435 C CA . ARG B 1 266 ? 1.233 -19.203 -50.660 1.00 16.40 266 ARG B CA 1
ATOM 3436 C C . ARG B 1 266 ? 2.697 -19.342 -51.068 1.00 17.15 266 ARG B C 1
ATOM 3437 O O . ARG B 1 266 ? 3.191 -18.585 -51.903 1.00 17.48 266 ARG B O 1
ATOM 3445 N N . TRP C 1 53 ? -12.901 -82.625 -42.647 1.00 80.12 53 TRP C N 1
ATOM 3446 C CA . TRP C 1 53 ? -11.757 -82.346 -41.788 1.00 79.46 53 TRP C CA 1
ATOM 3447 C C . TRP C 1 53 ? -10.455 -82.895 -42.364 1.00 79.36 53 TRP C C 1
ATOM 3448 O O . TRP C 1 53 ? -10.462 -83.672 -43.319 1.00 79.99 53 TRP C O 1
ATOM 3459 N N . THR C 1 54 ? -9.340 -82.482 -41.770 1.00 30.52 54 THR C N 1
ATOM 3460 C CA . THR C 1 54 ? -8.022 -82.957 -42.171 1.00 30.48 54 THR C CA 1
ATOM 3461 C C . THR C 1 54 ? -7.264 -83.441 -40.937 1.00 30.77 54 THR C C 1
ATOM 3462 O O . THR C 1 54 ? -7.499 -82.945 -39.835 1.00 30.50 54 THR C O 1
ATOM 3466 N N . PRO C 1 55 ? -6.363 -84.421 -41.116 1.00 20.86 55 PRO C N 1
ATOM 3467 C CA . PRO C 1 55 ? -5.618 -85.002 -39.993 1.00 21.27 55 PRO C CA 1
ATOM 3468 C C . PRO C 1 55 ? -4.845 -83.969 -39.183 1.00 20.65 55 PRO C C 1
ATOM 3469 O O . PRO C 1 55 ? -4.243 -83.058 -39.752 1.00 20.05 55 PRO C O 1
ATOM 3473 N N . PHE C 1 56 ? -4.876 -84.115 -37.861 1.00 17.14 56 PHE C N 1
ATOM 3474 C CA . PHE C 1 56 ? -4.093 -83.268 -36.972 1.00 16.76 56 PHE C CA 1
ATOM 3475 C C . PHE C 1 56 ? -2.607 -83.484 -37.215 1.00 17.08 56 PHE C C 1
ATOM 3476 O O . PHE C 1 56 ? -1.805 -82.568 -37.051 1.00 17.13 56 PHE C O 1
ATOM 3484 N N . SER C 1 57 ? -2.251 -84.703 -37.612 1.00 14.65 57 SER C N 1
ATOM 3485 C CA . SER C 1 57 ? -0.853 -85.100 -37.740 1.00 15.20 57 SER C CA 1
ATOM 3486 C C . SER C 1 57 ? -0.102 -84.306 -38.802 1.00 14.34 57 SER C C 1
ATOM 3487 O O . SER C 1 57 ? 1.126 -84.280 -38.808 1.00 14.60 57 SER C O 1
ATOM 3490 N N . TRP C 1 58 ? -0.842 -83.656 -39.694 1.00 13.23 58 TRP C N 1
ATOM 3491 C CA . TRP C 1 58 ? -0.227 -82.873 -40.758 1.00 12.68 58 TRP C CA 1
ATOM 3492 C C . TRP C 1 58 ? 0.537 -81.654 -40.241 1.00 12.24 58 TRP C C 1
ATOM 3493 O O . TRP C 1 58 ? 1.464 -81.183 -40.897 1.00 12.24 58 TRP C O 1
ATOM 3504 N N . VAL C 1 59 ? 0.156 -81.142 -39.071 1.00 10.83 59 VAL C N 1
ATOM 3505 C CA . VAL C 1 59 ? 0.848 -79.985 -38.507 1.00 10.04 59 VAL C CA 1
ATOM 3506 C C . VAL C 1 59 ? 2.249 -80.364 -38.028 1.00 10.98 59 VAL C C 1
ATOM 3507 O O . VAL C 1 59 ? 3.083 -79.494 -37.768 1.00 10.62 59 VAL C O 1
ATOM 3511 N N . GLU C 1 60 ? 2.501 -81.665 -37.914 1.00 16.33 60 GLU C N 1
ATOM 3512 C CA . GLU C 1 60 ? 3.810 -82.162 -37.508 1.00 17.38 60 GLU C CA 1
ATOM 3513 C C . GLU C 1 60 ? 4.629 -82.582 -38.725 1.00 17.84 60 GLU C C 1
ATOM 3514 O O . GLU C 1 60 ? 5.858 -82.527 -38.706 1.00 18.58 60 GLU C O 1
ATOM 3520 N N . LYS C 1 61 ? 3.938 -82.991 -39.784 1.00 29.85 61 LYS C N 1
ATOM 3521 C CA . LYS C 1 61 ? 4.593 -83.542 -40.965 1.00 30.15 61 LYS C CA 1
ATOM 3522 C C . LYS C 1 61 ? 4.845 -82.497 -42.049 1.00 30.13 61 LYS C C 1
ATOM 3523 O O . LYS C 1 61 ? 5.826 -82.586 -42.786 1.00 30.43 61 LYS C O 1
ATOM 3529 N N . TYR C 1 62 ? 3.964 -81.505 -42.143 1.00 14.07 62 TYR C N 1
ATOM 3530 C CA . TYR C 1 62 ? 4.055 -80.513 -43.211 1.00 13.60 62 TYR C CA 1
ATOM 3531 C C . TYR C 1 62 ? 4.005 -79.077 -42.706 1.00 12.94 62 TYR C C 1
ATOM 3532 O O . TYR C 1 62 ? 3.793 -78.830 -41.518 1.00 12.73 62 TYR C O 1
ATOM 3541 N N . ALA C 1 63 ? 4.214 -78.135 -43.623 1.00 13.68 63 ALA C N 1
ATOM 3542 C CA . ALA C 1 63 ? 4.047 -76.716 -43.330 1.00 13.13 63 ALA C CA 1
ATOM 3543 C C . ALA C 1 63 ? 2.557 -76.412 -43.315 1.00 12.45 63 ALA C C 1
ATOM 3544 O O . ALA C 1 63 ? 1.984 -76.005 -44.326 1.00 11.94 63 ALA C O 1
ATOM 3546 N N . TYR C 1 64 ? 1.939 -76.609 -42.155 1.00 7.91 64 TYR C N 1
ATOM 3547 C CA . TYR C 1 64 ? 0.489 -76.666 -42.046 1.00 7.42 64 TYR C CA 1
ATOM 3548 C C . TYR C 1 64 ? 0.080 -76.299 -40.624 1.00 7.06 64 TYR C C 1
ATOM 3549 O O . TYR C 1 64 ? 0.647 -76.815 -39.662 1.00 7.48 64 TYR C O 1
ATOM 3558 N N . ALA C 1 65 ? -0.891 -75.402 -40.486 1.00 6.80 65 ALA C N 1
ATOM 3559 C CA . ALA C 1 65 ? -1.338 -74.972 -39.164 1.00 6.56 65 ALA C CA 1
ATOM 3560 C C . ALA C 1 65 ? -2.771 -74.457 -39.175 1.00 6.13 65 ALA C C 1
ATOM 3561 O O . ALA C 1 65 ? -3.293 -74.072 -40.220 1.00 6.04 65 ALA C O 1
ATOM 3563 N N . PHE C 1 66 ? -3.394 -74.459 -37.999 1.00 9.94 66 PHE C N 1
ATOM 3564 C CA . PHE C 1 66 ? -4.747 -73.944 -37.821 1.00 8.67 66 PHE C CA 1
ATOM 3565 C C . PHE C 1 66 ? -4.716 -72.644 -37.027 1.00 8.27 66 PHE C C 1
ATOM 3566 O O . PHE C 1 66 ? -5.589 -71.787 -37.178 1.00 7.87 66 PHE C O 1
ATOM 3574 N N . SER C 1 67 ? -3.703 -72.511 -36.176 1.00 6.09 67 SER C N 1
ATOM 3575 C CA . SER C 1 67 ? -3.572 -71.358 -35.294 1.00 6.03 67 SER C CA 1
ATOM 3576 C C . SER C 1 67 ? -2.111 -71.190 -34.884 1.00 5.42 67 SER C C 1
ATOM 3577 O O . SER C 1 67 ? -1.256 -71.960 -35.318 1.00 5.55 67 SER C O 1
ATOM 3580 N N . GLY C 1 68 ? -1.823 -70.190 -34.055 1.00 6.01 68 GLY C N 1
ATOM 3581 C CA . GLY C 1 68 ? -0.446 -69.850 -33.740 1.00 6.20 68 GLY C CA 1
ATOM 3582 C C . GLY C 1 68 ? -0.021 -70.026 -32.292 1.00 6.63 68 GLY C C 1
ATOM 3583 O O . GLY C 1 68 ? -0.732 -70.645 -31.497 1.00 6.91 68 GLY C O 1
ATOM 3584 N N . PRO C 1 69 ? 1.155 -69.476 -31.945 1.00 11.49 69 PRO C N 1
ATOM 3585 C CA . PRO C 1 69 ? 1.773 -69.573 -30.619 1.00 12.42 69 PRO C CA 1
ATOM 3586 C C . PRO C 1 69 ? 0.836 -69.166 -29.482 1.00 12.01 69 PRO C C 1
ATOM 3587 O O . PRO C 1 69 ? 0.199 -68.112 -29.529 1.00 11.55 69 PRO C O 1
ATOM 3591 N N . TYR C 1 70 ? 0.766 -70.012 -28.461 1.00 9.64 70 TYR C N 1
ATOM 3592 C CA . TYR C 1 70 ? -0.119 -69.778 -27.328 1.00 9.69 70 TYR C CA 1
ATOM 3593 C C . TYR C 1 70 ? 0.479 -68.797 -26.321 1.00 10.25 70 TYR C C 1
ATOM 3594 O O . TYR C 1 70 ? -0.241 -68.229 -25.499 1.00 10.23 70 TYR C O 1
ATOM 3603 N N . ASN C 1 71 ? 1.794 -68.611 -26.377 1.00 15.96 71 ASN C N 1
ATOM 3604 C CA . ASN C 1 71 ? 2.480 -67.745 -25.419 1.00 16.76 71 ASN C CA 1
ATOM 3605 C C . ASN C 1 71 ? 2.739 -66.343 -25.965 1.00 16.93 71 ASN C C 1
ATOM 3606 O O . ASN C 1 71 ? 3.555 -65.595 -25.430 1.00 17.76 71 ASN C O 1
ATOM 3611 N N . LYS C 1 72 ? 2.038 -65.999 -27.039 1.00 14.79 72 LYS C N 1
ATOM 3612 C CA . LYS C 1 72 ? 2.052 -64.643 -27.563 1.00 14.35 72 LYS C CA 1
ATOM 3613 C C . LYS C 1 72 ? 0.638 -64.078 -27.504 1.00 13.05 72 LYS C C 1
ATOM 3614 O O . LYS C 1 72 ? -0.325 -64.758 -27.861 1.00 12.22 72 LYS C O 1
ATOM 3619 N N . ALA C 1 73 ? 0.512 -62.838 -27.044 1.00 12.90 73 ALA C N 1
ATOM 3620 C CA . ALA C 1 73 ? -0.792 -62.192 -26.944 1.00 11.95 73 ALA C CA 1
ATOM 3621 C C . ALA C 1 73 ? -1.203 -61.650 -28.305 1.00 11.35 73 ALA C C 1
ATOM 3622 O O . ALA C 1 73 ? -1.456 -60.454 -28.459 1.00 11.06 73 ALA C O 1
ATOM 3624 N N . GLU C 1 74 ? -1.268 -62.537 -29.293 1.00 14.19 74 GLU C N 1
ATOM 3625 C CA . GLU C 1 74 ? -1.478 -62.119 -30.672 1.00 13.00 74 GLU C CA 1
ATOM 3626 C C . GLU C 1 74 ? -2.513 -62.977 -31.395 1.00 11.44 74 GLU C C 1
ATOM 3627 O O . GLU C 1 74 ? -2.541 -64.202 -31.247 1.00 11.81 74 GLU C O 1
ATOM 3633 N N . VAL C 1 75 ? -3.369 -62.317 -32.169 1.00 7.91 75 VAL C N 1
ATOM 3634 C CA . VAL C 1 75 ? -4.332 -63.002 -33.023 1.00 7.71 75 VAL C CA 1
ATOM 3635 C C . VAL C 1 75 ? -4.198 -62.488 -34.454 1.00 8.10 75 VAL C C 1
ATOM 3636 O O . VAL C 1 75 ? -3.540 -61.475 -34.696 1.00 8.54 75 VAL C O 1
ATOM 3640 N N . ALA C 1 76 ? -4.822 -63.184 -35.399 1.00 8.05 76 ALA C N 1
ATOM 3641 C CA . ALA C 1 76 ? -4.708 -62.820 -36.807 1.00 8.11 76 ALA C CA 1
ATOM 3642 C C . ALA C 1 76 ? -6.064 -62.737 -37.500 1.00 8.01 76 ALA C C 1
ATOM 3643 O O . ALA C 1 76 ? -6.831 -63.700 -37.505 1.00 7.83 76 ALA C O 1
ATOM 3645 N N . LEU C 1 77 ? -6.358 -61.577 -38.079 1.00 8.27 77 LEU C N 1
ATOM 3646 C CA . LEU C 1 77 ? -7.522 -61.435 -38.946 1.00 8.38 77 LEU C CA 1
ATOM 3647 C C . LEU C 1 77 ? -7.138 -61.852 -40.362 1.00 8.46 77 LEU C C 1
ATOM 3648 O O . LEU C 1 77 ? -6.121 -61.403 -40.891 1.00 8.69 77 LEU C O 1
ATOM 3653 N N . THR C 1 78 ? -7.941 -62.722 -40.968 1.00 8.16 78 THR C N 1
ATOM 3654 C CA . THR C 1 78 ? -7.709 -63.141 -42.348 1.00 8.05 78 THR C CA 1
ATOM 3655 C C . THR C 1 78 ? -8.986 -63.006 -43.169 1.00 7.66 78 THR C C 1
ATOM 3656 O O . THR C 1 78 ? -10.087 -63.149 -42.641 1.00 7.30 78 THR C O 1
ATOM 3660 N N . PHE C 1 79 ? -8.834 -62.732 -44.460 1.00 8.91 79 PHE C N 1
ATOM 3661 C CA . PHE C 1 79 ? -9.981 -62.526 -45.340 1.00 10.60 79 PHE C CA 1
ATOM 3662 C C . PHE C 1 79 ? -9.825 -63.288 -46.654 1.00 11.65 79 PHE C C 1
ATOM 3663 O O . PHE C 1 79 ? -8.799 -63.181 -47.326 1.00 11.46 79 PHE C O 1
ATOM 3671 N N . ASP C 1 80 ? -10.849 -64.055 -47.016 1.00 15.48 80 ASP C N 1
ATOM 3672 C CA . ASP C 1 80 ? -10.804 -64.880 -48.221 1.00 16.22 80 ASP C CA 1
ATOM 3673 C C . ASP C 1 80 ? -11.632 -64.314 -49.372 1.00 17.91 80 ASP C C 1
ATOM 3674 O O . ASP C 1 80 ? -12.503 -63.468 -49.165 1.00 18.82 80 ASP C O 1
ATOM 3679 N N . ASP C 1 81 ? -11.331 -64.795 -50.578 1.00 17.05 81 ASP C N 1
ATOM 3680 C CA . ASP C 1 81 ? -12.115 -64.549 -51.795 1.00 18.15 81 ASP C CA 1
ATOM 3681 C C . ASP C 1 81 ? -11.961 -63.157 -52.401 1.00 18.54 81 ASP C C 1
ATOM 3682 O O . ASP C 1 81 ? -12.608 -62.836 -53.401 1.00 19.29 81 ASP C O 1
ATOM 3687 N N . GLY C 1 82 ? -11.102 -62.336 -51.811 1.00 15.51 82 GLY C N 1
ATOM 3688 C CA . GLY C 1 82 ? -10.853 -61.009 -52.343 1.00 15.32 82 GLY C CA 1
ATOM 3689 C C . GLY C 1 82 ? -10.057 -61.048 -53.635 1.00 14.92 82 GLY C C 1
ATOM 3690 O O . GLY C 1 82 ? -9.554 -62.099 -54.031 1.00 14.70 82 GLY C O 1
ATOM 3691 N N . PRO C 1 83 ? -9.938 -59.896 -54.306 1.00 16.12 83 PRO C N 1
ATOM 3692 C CA . PRO C 1 83 ? -10.597 -58.649 -53.911 1.00 16.62 83 PRO C CA 1
ATOM 3693 C C . PRO C 1 83 ? -11.954 -58.481 -54.584 1.00 17.64 83 PRO C C 1
ATOM 3694 O O . PRO C 1 83 ? -12.310 -59.252 -55.478 1.00 18.07 83 PRO C O 1
ATOM 3698 N N . ASP C 1 84 ? -12.703 -57.477 -54.143 1.00 23.11 84 ASP C N 1
ATOM 3699 C CA . ASP C 1 84 ? -13.941 -57.081 -54.802 1.00 24.28 84 ASP C CA 1
ATOM 3700 C C . ASP C 1 84 ? -14.069 -55.568 -54.694 1.00 24.03 84 ASP C C 1
ATOM 3701 O O . ASP C 1 84 ? -13.278 -54.926 -54.008 1.00 23.19 84 ASP C O 1
ATOM 3706 N N . LEU C 1 85 ? -15.068 -54.998 -55.359 1.00 24.92 85 LEU C N 1
ATOM 3707 C CA . LEU C 1 85 ? -15.205 -53.546 -55.410 1.00 25.82 85 LEU C CA 1
ATOM 3708 C C . LEU C 1 85 ? -15.912 -52.951 -54.194 1.00 25.74 85 LEU C C 1
ATOM 3709 O O . LEU C 1 85 ? -15.871 -51.740 -53.980 1.00 26.33 85 LEU C O 1
ATOM 3714 N N . GLU C 1 86 ? -16.558 -53.797 -53.399 1.00 37.43 86 GLU C N 1
ATOM 3715 C CA . GLU C 1 86 ? -17.365 -53.303 -52.289 1.00 37.83 86 GLU C CA 1
ATOM 3716 C C . GLU C 1 86 ? -16.764 -53.580 -50.915 1.00 37.10 86 GLU C C 1
ATOM 3717 O O . GLU C 1 86 ? -16.413 -52.655 -50.184 1.00 36.07 86 GLU C O 1
ATOM 3723 N N . PHE C 1 87 ? -16.649 -54.857 -50.568 1.00 19.72 87 PHE C N 1
ATOM 3724 C CA . PHE C 1 87 ? -16.270 -55.241 -49.214 1.00 19.01 87 PHE C CA 1
ATOM 3725 C C . PHE C 1 87 ? -14.786 -55.065 -48.919 1.00 17.17 87 PHE C C 1
ATOM 3726 O O . PHE C 1 87 ? -14.421 -54.565 -47.855 1.00 16.66 87 PHE C O 1
ATOM 3734 N N . THR C 1 88 ? -13.938 -55.467 -49.859 1.00 23.73 88 THR C N 1
ATOM 3735 C CA . THR C 1 88 ? -12.493 -55.328 -49.690 1.00 22.01 88 THR C CA 1
ATOM 3736 C C . THR C 1 88 ? -12.042 -53.889 -49.381 1.00 21.17 88 THR C C 1
ATOM 3737 O O . THR C 1 88 ? -11.236 -53.684 -48.474 1.00 20.41 88 THR C O 1
ATOM 3741 N N . PRO C 1 89 ? -12.553 -52.887 -50.124 1.00 19.32 89 PRO C N 1
ATOM 3742 C CA . PRO C 1 89 ? -12.153 -51.530 -49.733 1.00 19.92 89 PRO C CA 1
ATOM 3743 C C . PRO C 1 89 ? -12.693 -51.137 -48.359 1.00 19.59 89 PRO C C 1
ATOM 3744 O O . PRO C 1 89 ? -11.982 -50.491 -47.590 1.00 19.48 89 PRO C O 1
ATOM 3748 N N . LYS C 1 90 ? -13.929 -51.526 -48.058 1.00 21.74 90 LYS C N 1
ATOM 3749 C CA . LYS C 1 90 ? -14.532 -51.213 -46.766 1.00 21.54 90 LYS C CA 1
ATOM 3750 C C . LYS C 1 90 ? -13.758 -51.856 -45.619 1.00 20.14 90 LYS C C 1
ATOM 3751 O O . LYS C 1 90 ? -13.600 -51.259 -44.555 1.00 19.92 90 LYS C O 1
ATOM 3757 N N . ILE C 1 91 ? -13.275 -53.073 -45.844 1.00 14.97 91 ILE C N 1
ATOM 3758 C CA . ILE C 1 91 ? -12.466 -53.768 -44.851 1.00 13.76 91 ILE C CA 1
ATOM 3759 C C . ILE C 1 91 ? -11.151 -53.029 -44.636 1.00 14.28 91 ILE C C 1
ATOM 3760 O O . ILE C 1 91 ? -10.719 -52.829 -43.501 1.00 13.85 91 ILE C O 1
ATOM 3765 N N . LEU C 1 92 ? -10.529 -52.611 -45.733 1.00 14.94 92 LEU C N 1
ATOM 3766 C CA . LEU C 1 92 ? -9.275 -51.868 -45.675 1.00 15.24 92 LEU C CA 1
ATOM 3767 C C . LEU C 1 92 ? -9.408 -50.550 -44.913 1.00 15.89 92 LEU C C 1
ATOM 3768 O O . LEU C 1 92 ? -8.492 -50.152 -44.196 1.00 15.79 92 LEU C O 1
ATOM 3773 N N . ASP C 1 93 ? -10.545 -49.880 -45.071 1.00 18.48 93 ASP C N 1
ATOM 3774 C CA . ASP C 1 93 ? -10.805 -48.635 -44.350 1.00 19.22 93 ASP C CA 1
ATOM 3775 C C . ASP C 1 93 ? -10.888 -48.881 -42.847 1.00 18.35 93 ASP C C 1
ATOM 3776 O O . ASP C 1 93 ? -10.317 -48.131 -42.053 1.00 18.56 93 ASP C O 1
ATOM 3781 N N . LYS C 1 94 ? -11.606 -49.934 -42.467 1.00 16.63 94 LYS C N 1
ATOM 3782 C CA . LYS C 1 94 ? -11.749 -50.304 -41.065 1.00 15.87 94 LYS C CA 1
ATOM 3783 C C . LYS C 1 94 ? -10.393 -50.639 -40.456 1.00 15.15 94 LYS C C 1
ATOM 3784 O O . LYS C 1 94 ? -10.058 -50.170 -39.367 1.00 15.11 94 LYS C O 1
ATOM 3790 N N . LEU C 1 95 ? -9.614 -51.447 -41.170 1.00 13.76 95 LEU C N 1
ATOM 3791 C CA . LEU C 1 95 ? -8.305 -51.872 -40.689 1.00 13.22 95 LEU C CA 1
ATOM 3792 C C . LEU C 1 95 ? -7.348 -50.695 -40.517 1.00 14.00 95 LEU C C 1
ATOM 3793 O O . LEU C 1 95 ? -6.570 -50.657 -39.564 1.00 13.81 95 LEU C O 1
ATOM 3798 N N . LYS C 1 96 ? -7.412 -49.736 -41.437 1.00 15.89 96 LYS C N 1
ATOM 3799 C CA . LYS C 1 96 ? -6.563 -48.549 -41.367 1.00 16.89 96 LYS C CA 1
ATOM 3800 C C . LYS C 1 96 ? -6.955 -47.656 -40.193 1.00 17.24 96 LYS C C 1
ATOM 3801 O O . LYS C 1 96 ? -6.094 -47.091 -39.519 1.00 17.62 96 LYS C O 1
ATOM 3807 N N . GLN C 1 97 ? -8.258 -47.530 -39.963 1.00 16.36 97 GLN C N 1
ATOM 3808 C CA . GLN C 1 97 ? -8.777 -46.747 -38.850 1.00 16.72 97 GLN C CA 1
ATOM 3809 C C . GLN C 1 97 ? -8.258 -47.271 -37.516 1.00 15.92 97 GLN C C 1
ATOM 3810 O O . GLN C 1 97 ? -7.810 -46.499 -36.669 1.00 16.41 97 GLN C O 1
ATOM 3816 N N . HIS C 1 98 ? -8.314 -48.588 -37.343 1.00 14.81 98 HIS C N 1
ATOM 3817 C CA . HIS C 1 98 ? -7.889 -49.228 -36.104 1.00 14.10 98 HIS C CA 1
ATOM 3818 C C . HIS C 1 98 ? -6.388 -49.503 -36.078 1.00 14.00 98 HIS C C 1
ATOM 3819 O O . HIS C 1 98 ? -5.885 -50.108 -35.130 1.00 13.52 98 HIS C O 1
ATOM 3826 N N . ASN C 1 99 ? -5.686 -49.062 -37.119 1.00 16.79 99 ASN C N 1
ATOM 3827 C CA . ASN C 1 99 ? -4.250 -49.308 -37.266 1.00 16.91 99 ASN C CA 1
ATOM 3828 C C . ASN C 1 99 ? -3.895 -50.791 -37.131 1.00 15.88 99 ASN C C 1
ATOM 3829 O O . ASN C 1 99 ? -2.947 -51.160 -36.438 1.00 15.81 99 ASN C O 1
ATOM 3834 N N . VAL C 1 100 ? -4.671 -51.636 -37.798 1.00 13.11 100 VAL C N 1
ATOM 3835 C CA . VAL C 1 100 ? -4.460 -53.075 -37.754 1.00 12.21 100 VAL C CA 1
ATOM 3836 C C . VAL C 1 100 ? -4.070 -53.616 -39.130 1.00 12.20 100 VAL C C 1
ATOM 3837 O O . VAL C 1 100 ? -4.659 -53.240 -40.145 1.00 12.54 100 VAL C O 1
ATOM 3841 N N . LYS C 1 101 ? -3.062 -54.483 -39.161 1.00 14.79 101 LYS C N 1
ATOM 3842 C CA . LYS C 1 101 ? -2.666 -55.155 -40.393 1.00 14.81 101 LYS C CA 1
ATOM 3843 C C . LYS C 1 101 ? -3.251 -56.565 -40.422 1.00 13.85 101 LYS C C 1
ATOM 3844 O O . LYS C 1 101 ? -3.347 -57.223 -39.386 1.00 13.35 101 LYS C O 1
ATOM 3850 N N . ALA C 1 102 ? -3.646 -57.025 -41.606 1.00 11.70 102 ALA C N 1
ATOM 3851 C CA . ALA C 1 102 ? -4.256 -58.344 -41.745 1.00 11.00 102 ALA C CA 1
ATOM 3852 C C . ALA C 1 102 ? -3.687 -59.129 -42.926 1.00 11.08 102 ALA C C 1
ATOM 3853 O O . ALA C 1 102 ? -2.738 -58.696 -43.583 1.00 11.67 102 ALA C O 1
ATOM 3855 N N . THR C 1 103 ? -4.272 -60.293 -43.185 1.00 9.75 103 THR C N 1
ATOM 3856 C CA . THR C 1 103 ? -3.825 -61.148 -44.273 1.00 9.84 103 THR C CA 1
ATOM 3857 C C . THR C 1 103 ? -4.991 -61.449 -45.211 1.00 9.88 103 THR C C 1
ATOM 3858 O O . THR C 1 103 ? -6.065 -61.853 -44.767 1.00 9.31 103 THR C O 1
ATOM 3862 N N . PHE C 1 104 ? -4.774 -61.239 -46.505 1.00 10.94 104 PHE C N 1
ATOM 3863 C CA . PHE C 1 104 ? -5.818 -61.431 -47.507 1.00 11.61 104 PHE C CA 1
ATOM 3864 C C . PHE C 1 104 ? -5.497 -62.596 -48.438 1.00 12.26 104 PHE C C 1
ATOM 3865 O O . PHE C 1 104 ? -4.517 -62.555 -49.183 1.00 12.02 104 PHE C O 1
ATOM 3873 N N . PHE C 1 105 ? -6.326 -63.633 -48.393 1.00 8.62 105 PHE C N 1
ATOM 3874 C CA . PHE C 1 105 ? -6.188 -64.750 -49.317 1.00 8.36 105 PHE C CA 1
ATOM 3875 C C . PHE C 1 105 ? -6.991 -64.472 -50.581 1.00 8.66 105 PHE C C 1
ATOM 3876 O O . PHE C 1 105 ? -8.210 -64.643 -50.615 1.00 8.77 105 PHE C O 1
ATOM 3884 N N . LEU C 1 106 ? -6.288 -64.029 -51.617 1.00 9.49 106 LEU C N 1
ATOM 3885 C CA . LEU C 1 106 ? -6.930 -63.533 -52.824 1.00 10.36 106 LEU C CA 1
ATOM 3886 C C . LEU C 1 106 ? -7.105 -64.614 -53.885 1.00 10.49 106 LEU C C 1
ATOM 3887 O O . LEU C 1 106 ? -6.237 -65.470 -54.065 1.00 10.51 106 LEU C O 1
ATOM 3892 N N . LEU C 1 107 ? -8.238 -64.566 -54.580 1.00 10.87 107 LEU C N 1
ATOM 3893 C CA . LEU C 1 107 ? -8.483 -65.435 -55.724 1.00 11.59 107 LEU C CA 1
ATOM 3894 C C . LEU C 1 107 ? -7.810 -64.848 -56.957 1.00 13.38 107 LEU C C 1
ATOM 3895 O O . LEU C 1 107 ? -7.892 -63.645 -57.203 1.00 14.43 107 LEU C O 1
ATOM 3900 N N . GLY C 1 108 ? -7.144 -65.701 -57.728 1.00 18.21 108 GLY C N 1
ATOM 3901 C CA . GLY C 1 108 ? -6.452 -65.267 -58.927 1.00 18.18 108 GLY C CA 1
ATOM 3902 C C . GLY C 1 108 ? -7.361 -64.584 -59.932 1.00 19.21 108 GLY C C 1
ATOM 3903 O O . GLY C 1 108 ? -6.988 -63.570 -60.522 1.00 20.03 108 GLY C O 1
ATOM 3904 N N . GLU C 1 109 ? -8.558 -65.130 -60.123 1.00 30.36 109 GLU C N 1
ATOM 3905 C CA . GLU C 1 109 ? -9.491 -64.583 -61.106 1.00 31.48 109 GLU C CA 1
ATOM 3906 C C . GLU C 1 109 ? -10.011 -63.207 -60.691 1.00 31.68 109 GLU C C 1
ATOM 3907 O O . GLU C 1 109 ? -10.266 -62.352 -61.536 1.00 32.95 109 GLU C O 1
ATOM 3913 N N . ASN C 1 110 ? -10.163 -62.995 -59.388 1.00 18.05 110 ASN C N 1
ATOM 3914 C CA . ASN C 1 110 ? -10.617 -61.704 -58.886 1.00 18.31 110 ASN C CA 1
ATOM 3915 C C . ASN C 1 110 ? -9.496 -60.673 -58.881 1.00 18.96 110 ASN C C 1
ATOM 3916 O O . ASN C 1 110 ? -9.736 -59.485 -59.087 1.00 19.90 110 ASN C O 1
ATOM 3921 N N . ALA C 1 111 ? -8.271 -61.140 -58.654 1.00 18.96 111 ALA C N 1
ATOM 3922 C CA . ALA C 1 111 ? -7.100 -60.271 -58.667 1.00 19.26 111 ALA C CA 1
ATOM 3923 C C . ALA C 1 111 ? -6.875 -59.674 -60.055 1.00 20.82 111 ALA C C 1
ATOM 3924 O O . ALA C 1 111 ? -6.366 -58.559 -60.186 1.00 21.58 111 ALA C O 1
ATOM 3926 N N . GLU C 1 112 ? -7.258 -60.422 -61.087 1.00 24.45 112 GLU C N 1
ATOM 3927 C CA . GLU C 1 112 ? -7.184 -59.938 -62.461 1.00 26.13 112 GLU C CA 1
ATOM 3928 C C . GLU C 1 112 ? -8.170 -58.804 -62.698 1.00 27.12 112 GLU C C 1
ATOM 3929 O O . GLU C 1 112 ? -7.841 -57.807 -63.337 1.00 28.52 112 GLU C O 1
ATOM 3935 N N . LYS C 1 113 ? -9.384 -58.970 -62.186 1.00 27.16 113 LYS C N 1
ATOM 3936 C CA . LYS C 1 113 ? -10.449 -58.001 -62.412 1.00 28.33 113 LYS C CA 1
ATOM 3937 C C . LYS C 1 113 ? -10.194 -56.670 -61.709 1.00 28.51 113 LYS C C 1
ATOM 3938 O O . LYS C 1 113 ? -10.478 -55.607 -62.263 1.00 29.95 113 LYS C O 1
ATOM 3942 N N . PHE C 1 114 ? -9.658 -56.726 -60.493 1.00 26.54 114 PHE C N 1
ATOM 3943 C CA . PHE C 1 114 ? -9.454 -55.510 -59.707 1.00 26.60 114 PHE C CA 1
ATOM 3944 C C . PHE C 1 114 ? -8.018 -55.368 -59.204 1.00 25.93 114 PHE C C 1
ATOM 3945 O O . PHE C 1 114 ? -7.771 -55.439 -57.999 1.00 24.80 114 PHE C O 1
ATOM 3953 N N . PRO C 1 115 ? -7.068 -55.146 -60.127 1.00 26.37 115 PRO C N 1
ATOM 3954 C CA . PRO C 1 115 ? -5.646 -55.090 -59.770 1.00 25.91 115 PRO C CA 1
ATOM 3955 C C . PRO C 1 115 ? -5.296 -53.901 -58.880 1.00 26.12 115 PRO C C 1
ATOM 3956 O O . PRO C 1 115 ? -4.368 -54.003 -58.081 1.00 25.38 115 PRO C O 1
ATOM 3960 N N . ASN C 1 116 ? -6.021 -52.795 -59.019 1.00 32.64 116 ASN C N 1
ATOM 3961 C CA . ASN C 1 116 ? -5.763 -51.611 -58.205 1.00 32.88 116 ASN C CA 1
ATOM 3962 C C . ASN C 1 116 ? -6.051 -51.859 -56.729 1.00 31.32 116 ASN C C 1
ATOM 3963 O O . ASN C 1 116 ? -5.346 -51.357 -55.853 1.00 30.99 116 ASN C O 1
ATOM 3968 N N . ILE C 1 117 ? -7.093 -52.636 -56.460 1.00 24.07 117 ILE C N 1
ATOM 3969 C CA . ILE C 1 117 ? -7.446 -52.988 -55.090 1.00 22.64 117 ILE C CA 1
ATOM 3970 C C . ILE C 1 117 ? -6.413 -53.949 -54.509 1.00 21.40 117 ILE C C 1
ATOM 3971 O O . ILE C 1 117 ? -6.105 -53.900 -53.317 1.00 20.51 117 ILE C O 1
ATOM 3976 N N . VAL C 1 118 ? -5.865 -54.809 -55.360 1.00 21.48 118 VAL C N 1
ATOM 3977 C CA . VAL C 1 118 ? -4.787 -55.694 -54.943 1.00 20.57 118 VAL C CA 1
ATOM 3978 C C . VAL C 1 118 ? -3.570 -54.862 -54.557 1.00 21.12 118 VAL C C 1
ATOM 3979 O O . VAL C 1 118 ? -2.906 -55.139 -53.556 1.00 20.29 118 VAL C O 1
ATOM 3983 N N . LYS C 1 119 ? -3.294 -53.830 -55.350 1.00 20.37 119 LYS C N 1
ATOM 3984 C CA . LYS C 1 119 ? -2.175 -52.937 -55.075 1.00 21.13 119 LYS C CA 1
ATOM 3985 C C . LYS C 1 119 ? -2.384 -52.160 -53.779 1.00 20.72 119 LYS C C 1
ATOM 3986 O O . LYS C 1 119 ? -1.436 -51.945 -53.025 1.00 20.63 119 LYS C O 1
ATOM 3992 N N . ARG C 1 120 ? -3.624 -51.752 -53.519 1.00 20.54 120 ARG C N 1
ATOM 3993 C CA . ARG C 1 120 ? -3.942 -51.031 -52.289 1.00 20.19 120 ARG C CA 1
ATOM 3994 C C . ARG C 1 120 ? -3.713 -51.896 -51.046 1.00 18.64 120 ARG C C 1
ATOM 3995 O O . ARG C 1 120 ? -3.223 -51.410 -50.027 1.00 18.50 120 ARG C O 1
ATOM 4003 N N . ILE C 1 121 ? -4.072 -53.173 -51.136 1.00 17.52 121 ILE C N 1
ATOM 4004 C CA . ILE C 1 121 ? -3.850 -54.116 -50.045 1.00 16.17 121 ILE C CA 1
ATOM 4005 C C . ILE C 1 121 ? -2.375 -54.163 -49.657 1.00 16.25 121 ILE C C 1
ATOM 4006 O O . ILE C 1 121 ? -2.028 -54.106 -48.475 1.00 15.73 121 ILE C O 1
ATOM 4011 N N . ALA C 1 122 ? -1.512 -54.252 -50.663 1.00 23.25 122 ALA C N 1
ATOM 4012 C CA . ALA C 1 122 ? -0.073 -54.291 -50.441 1.00 23.65 122 ALA C CA 1
ATOM 4013 C C . ALA C 1 122 ? 0.462 -52.952 -49.934 1.00 24.56 122 ALA C C 1
ATOM 4014 O O . ALA C 1 122 ? 1.301 -52.912 -49.034 1.00 24.49 122 ALA C O 1
ATOM 4016 N N . ASN C 1 123 ? -0.027 -51.860 -50.513 1.00 32.89 123 ASN C N 1
ATOM 4017 C CA . ASN C 1 123 ? 0.444 -50.525 -50.152 1.00 34.14 123 ASN C CA 1
ATOM 4018 C C . ASN C 1 123 ? 0.115 -50.137 -48.713 1.00 33.50 123 ASN C C 1
ATOM 4019 O O . ASN C 1 123 ? 0.791 -49.297 -48.121 1.00 34.29 123 ASN C O 1
ATOM 4024 N N . GLU C 1 124 ? -0.922 -50.749 -48.151 1.00 23.65 124 GLU C N 1
ATOM 4025 C CA . GLU C 1 124 ? -1.372 -50.386 -46.810 1.00 22.99 124 GLU C CA 1
ATOM 4026 C C . GLU C 1 124 ? -0.900 -51.354 -45.723 1.00 21.81 124 GLU C C 1
ATOM 4027 O O . GLU C 1 124 ? -1.485 -51.420 -44.642 1.00 21.10 124 GLU C O 1
ATOM 4033 N N . GLY C 1 125 ? 0.161 -52.099 -46.019 1.00 24.54 125 GLY C N 1
ATOM 4034 C CA . GLY C 1 125 ? 0.866 -52.869 -45.009 1.00 23.84 125 GLY C CA 1
ATOM 4035 C C . GLY C 1 125 ? 0.340 -54.261 -44.719 1.00 22.55 125 GLY C C 1
ATOM 4036 O O . GLY C 1 125 ? 0.743 -54.882 -43.736 1.00 21.97 125 GLY C O 1
ATOM 4037 N N . HIS C 1 126 ? -0.548 -54.763 -45.571 1.00 16.04 126 HIS C N 1
ATOM 4038 C CA . HIS C 1 126 ? -1.128 -56.085 -45.356 1.00 14.86 126 HIS C CA 1
ATOM 4039 C C . HIS C 1 126 ? -0.362 -57.168 -46.107 1.00 14.86 126 HIS C C 1
ATOM 4040 O O . HIS C 1 126 ? 0.456 -56.877 -46.980 1.00 15.77 126 HIS C O 1
ATOM 4047 N N . VAL C 1 127 ? -0.627 -58.421 -45.758 1.00 12.70 127 VAL C N 1
ATOM 4048 C CA . VAL C 1 127 ? 0.030 -59.547 -46.408 1.00 12.66 127 VAL C CA 1
ATOM 4049 C C . VAL C 1 127 ? -0.945 -60.265 -47.332 1.00 12.35 127 VAL C C 1
ATOM 4050 O O . VAL C 1 127 ? -2.100 -60.499 -46.977 1.00 11.77 127 VAL C O 1
ATOM 4054 N N . ILE C 1 128 ? -0.475 -60.599 -48.526 1.00 13.57 128 ILE C N 1
ATOM 4055 C CA . ILE C 1 128 ? -1.301 -61.275 -49.512 1.00 13.46 128 ILE C CA 1
ATOM 4056 C C . ILE C 1 128 ? -1.018 -62.773 -49.515 1.00 12.95 128 ILE C C 1
ATOM 4057 O O . ILE C 1 128 ? 0.139 -63.194 -49.476 1.00 13.18 128 ILE C O 1
ATOM 4062 N N . GLY C 1 129 ? -2.082 -63.571 -49.540 1.00 11.42 129 GLY C N 1
ATOM 4063 C CA . GLY C 1 129 ? -1.963 -65.016 -49.619 1.00 10.61 129 GLY C CA 1
ATOM 4064 C C . GLY C 1 129 ? -2.576 -65.566 -50.895 1.00 10.42 129 GLY C C 1
ATOM 4065 O O . GLY C 1 129 ? -3.325 -64.872 -51.581 1.00 10.72 129 GLY C O 1
ATOM 4066 N N . ASN C 1 130 ? -2.262 -66.821 -51.204 1.00 10.04 130 ASN C N 1
ATOM 4067 C CA . ASN C 1 130 ? -2.730 -67.473 -52.426 1.00 10.09 130 ASN C CA 1
ATOM 4068 C C . ASN C 1 130 ? -3.950 -68.351 -52.148 1.00 8.83 130 ASN C C 1
ATOM 4069 O O . ASN C 1 130 ? -3.861 -69.324 -51.400 1.00 8.11 130 ASN C O 1
ATOM 4074 N N . HIS C 1 131 ? -5.084 -68.015 -52.759 1.00 14.00 131 HIS C N 1
ATOM 4075 C CA . HIS C 1 131 ? -6.331 -68.740 -52.518 1.00 14.46 131 HIS C CA 1
ATOM 4076 C C . HIS C 1 131 ? -6.792 -69.500 -53.765 1.00 15.01 131 HIS C C 1
ATOM 4077 O O . HIS C 1 131 ? -7.988 -69.717 -53.955 1.00 15.56 131 HIS C O 1
ATOM 4084 N N . THR C 1 132 ? -5.829 -69.910 -54.592 1.00 10.06 132 THR C N 1
ATOM 4085 C CA . THR C 1 132 ? -6.071 -70.514 -55.913 1.00 11.03 132 THR C CA 1
ATOM 4086 C C . THR C 1 132 ? -6.695 -69.529 -56.899 1.00 11.96 132 THR C C 1
ATOM 4087 O O . THR C 1 132 ? -6.990 -68.385 -56.551 1.00 11.83 132 THR C O 1
ATOM 4091 N N . TYR C 1 133 ? -6.892 -69.981 -58.133 1.00 14.71 133 TYR C N 1
ATOM 4092 C CA . TYR C 1 133 ? -7.366 -69.103 -59.197 1.00 15.70 133 TYR C CA 1
ATOM 4093 C C . TYR C 1 133 ? -8.882 -68.953 -59.230 1.00 16.06 133 TYR C C 1
ATOM 4094 O O . TYR C 1 133 ? -9.398 -67.839 -59.215 1.00 16.36 133 TYR C O 1
ATOM 4103 N N . SER C 1 134 ? -9.595 -70.073 -59.281 1.00 14.42 134 SER C N 1
ATOM 4104 C CA . SER C 1 134 ? -11.042 -70.023 -59.455 1.00 15.00 134 SER C CA 1
ATOM 4105 C C . SER C 1 134 ? -11.807 -70.788 -58.382 1.00 13.97 134 SER C C 1
ATOM 4106 O O . SER C 1 134 ? -12.913 -71.269 -58.631 1.00 14.78 134 SER C O 1
ATOM 4109 N N . HIS C 1 135 ? -11.210 -70.899 -57.198 1.00 25.55 135 HIS C N 1
ATOM 4110 C CA . HIS C 1 135 ? -11.884 -71.462 -56.028 1.00 25.43 135 HIS C CA 1
ATOM 4111 C C . HIS C 1 135 ? -12.495 -72.859 -56.234 1.00 25.61 135 HIS C C 1
ATOM 4112 O O . HIS C 1 135 ? -13.650 -73.082 -55.875 1.00 25.94 135 HIS C O 1
ATOM 4119 N N . PRO C 1 136 ? -11.734 -73.809 -56.808 1.00 13.64 136 PRO C N 1
ATOM 4120 C CA . PRO C 1 136 ? -12.353 -75.127 -56.953 1.00 14.20 136 PRO C CA 1
ATOM 4121 C C . PRO C 1 136 ? -12.143 -75.970 -55.701 1.00 13.47 136 PRO C C 1
ATOM 4122 O O . PRO C 1 136 ? -11.338 -75.603 -54.847 1.00 12.54 136 PRO C O 1
ATOM 4126 N N . ASN C 1 137 ? -12.862 -77.081 -55.595 1.00 15.33 137 ASN C N 1
ATOM 4127 C CA . ASN C 1 137 ? -12.608 -78.052 -54.538 1.00 14.90 137 ASN C CA 1
ATOM 4128 C C . ASN C 1 137 ? -11.380 -78.872 -54.914 1.00 14.80 137 ASN C C 1
ATOM 4129 O O . ASN C 1 137 ? -11.457 -79.765 -55.759 1.00 15.62 137 ASN C O 1
ATOM 4134 N N . LEU C 1 138 ? -10.249 -78.563 -54.287 1.00 12.90 138 LEU C N 1
ATOM 4135 C CA . LEU C 1 138 ? -8.975 -79.187 -54.640 1.00 12.94 138 LEU C CA 1
ATOM 4136 C C . LEU C 1 138 ? -8.970 -80.704 -54.460 1.00 13.87 138 LEU C C 1
ATOM 4137 O O . LEU C 1 138 ? -8.161 -81.406 -55.067 1.00 14.35 138 LEU C O 1
ATOM 4142 N N . ALA C 1 139 ? -9.880 -81.208 -53.635 1.00 14.32 139 ALA C N 1
ATOM 4143 C CA . ALA C 1 139 ? -9.982 -82.642 -53.403 1.00 15.46 139 ALA C CA 1
ATOM 4144 C C . ALA C 1 139 ? -10.491 -83.382 -54.638 1.00 16.85 139 ALA C C 1
ATOM 4145 O O . ALA C 1 139 ? -10.368 -84.602 -54.733 1.00 17.54 139 ALA C O 1
ATOM 4147 N N . LYS C 1 140 ? -11.056 -82.638 -55.583 1.00 19.42 140 LYS C N 1
ATOM 4148 C CA . LYS C 1 140 ? -11.688 -83.238 -56.753 1.00 20.65 140 LYS C CA 1
ATOM 4149 C C . LYS C 1 140 ? -10.912 -83.024 -58.054 1.00 20.94 140 LYS C C 1
ATOM 4150 O O . LYS C 1 140 ? -11.305 -83.531 -59.103 1.00 22.02 140 LYS C O 1
ATOM 4156 N N . VAL C 1 141 ? -9.810 -82.286 -57.986 1.00 17.85 141 VAL C N 1
ATOM 4157 C CA . VAL C 1 141 ? -9.035 -81.977 -59.186 1.00 18.26 141 VAL C CA 1
ATOM 4158 C C . VAL C 1 141 ? -7.799 -82.865 -59.318 1.00 18.29 141 VAL C C 1
ATOM 4159 O O . VAL C 1 141 ? -7.338 -83.446 -58.338 1.00 17.85 141 VAL C O 1
ATOM 4163 N N . ASN C 1 142 ? -7.268 -82.977 -60.533 1.00 19.01 142 ASN C N 1
ATOM 4164 C CA . ASN C 1 142 ? -6.019 -83.705 -60.732 1.00 19.22 142 ASN C CA 1
ATOM 4165 C C . ASN C 1 142 ? -4.815 -82.861 -60.317 1.00 18.40 142 ASN C C 1
ATOM 4166 O O . ASN C 1 142 ? -4.943 -81.652 -60.109 1.00 17.49 142 ASN C O 1
ATOM 4171 N N . GLU C 1 143 ? -3.655 -83.500 -60.189 1.00 33.02 143 GLU C N 1
ATOM 4172 C CA . GLU C 1 143 ? -2.457 -82.821 -59.697 1.00 32.47 143 GLU C CA 1
ATOM 4173 C C . GLU C 1 143 ? -2.010 -81.676 -60.599 1.00 32.68 143 GLU C C 1
ATOM 4174 O O . GLU C 1 143 ? -1.492 -80.669 -60.117 1.00 32.15 143 GLU C O 1
ATOM 4180 N N . ASP C 1 144 ? -2.211 -81.831 -61.905 1.00 24.15 144 ASP C N 1
ATOM 4181 C CA . ASP C 1 144 ? -1.895 -80.764 -62.847 1.00 24.52 144 ASP C CA 1
ATOM 4182 C C . ASP C 1 144 ? -2.752 -79.533 -62.574 1.00 23.90 144 ASP C C 1
ATOM 4183 O O . ASP C 1 144 ? -2.241 -78.418 -62.505 1.00 23.66 144 ASP C O 1
ATOM 4188 N N . GLU C 1 145 ? -4.054 -79.741 -62.409 1.00 18.85 145 GLU C N 1
ATOM 4189 C CA . GLU C 1 145 ? -4.972 -78.635 -62.164 1.00 18.24 145 GLU C CA 1
ATOM 4190 C C . GLU C 1 145 ? -4.710 -77.963 -60.820 1.00 16.58 145 GLU C C 1
ATOM 4191 O O . GLU C 1 145 ? -4.777 -76.739 -60.712 1.00 16.16 145 GLU C O 1
ATOM 4197 N N . TYR C 1 146 ? -4.406 -78.763 -59.802 1.00 18.23 146 TYR C N 1
ATOM 4198 C CA . TYR C 1 146 ? -4.042 -78.221 -58.495 1.00 17.54 146 TYR C CA 1
ATOM 4199 C C . TYR C 1 146 ? -2.831 -77.300 -58.604 1.00 17.38 146 TYR C C 1
ATOM 4200 O O . TYR C 1 146 ? -2.869 -76.156 -58.149 1.00 17.02 146 TYR C O 1
ATOM 4209 N N . ARG C 1 147 ? -1.764 -77.802 -59.218 1.00 26.79 147 ARG C N 1
ATOM 4210 C CA . ARG C 1 147 ? -0.534 -77.032 -59.374 1.00 26.68 147 ARG C CA 1
ATOM 4211 C C . ARG C 1 147 ? -0.743 -75.796 -60.237 1.00 26.92 147 ARG C C 1
ATOM 4212 O O . ARG C 1 147 ? -0.190 -74.735 -59.950 1.00 26.71 147 ARG C O 1
ATOM 4220 N N . ASN C 1 148 ? -1.547 -75.935 -61.286 1.00 20.54 148 ASN C N 1
ATOM 4221 C CA . ASN C 1 148 ? -1.856 -74.813 -62.162 1.00 21.15 148 ASN C CA 1
ATOM 4222 C C . ASN C 1 148 ? -2.599 -73.712 -61.415 1.00 20.46 148 ASN C C 1
ATOM 4223 O O . ASN C 1 148 ? -2.290 -72.533 -61.573 1.00 20.63 148 ASN C O 1
ATOM 4228 N N . GLN C 1 149 ? -3.575 -74.110 -60.602 1.00 15.86 149 GLN C N 1
ATOM 4229 C CA . GLN C 1 149 ? -4.348 -73.175 -59.787 1.00 14.81 149 GLN C CA 1
ATOM 4230 C C . GLN C 1 149 ? -3.444 -72.315 -58.917 1.00 14.16 149 GLN C C 1
ATOM 4231 O O . GLN C 1 149 ? -3.612 -71.098 -58.848 1.00 14.19 149 GLN C O 1
ATOM 4237 N N . ILE C 1 150 ? -2.486 -72.958 -58.258 1.00 13.79 150 ILE C N 1
ATOM 4238 C CA . ILE C 1 150 ? -1.563 -72.271 -57.363 1.00 13.39 150 ILE C CA 1
ATOM 4239 C C . ILE C 1 150 ? -0.556 -71.416 -58.131 1.00 14.81 150 ILE C C 1
ATOM 4240 O O . ILE C 1 150 ? -0.364 -70.238 -57.824 1.00 14.96 150 ILE C O 1
ATOM 4245 N N . ILE C 1 151 ? 0.078 -72.014 -59.134 1.00 19.19 151 ILE C N 1
ATOM 4246 C CA . ILE C 1 151 ? 1.150 -71.356 -59.877 1.00 20.09 151 ILE C CA 1
ATOM 4247 C C . ILE C 1 151 ? 0.688 -70.130 -60.667 1.00 20.75 151 ILE C C 1
ATOM 4248 O O . ILE C 1 151 ? 1.325 -69.076 -60.611 1.00 21.12 151 ILE C O 1
ATOM 4253 N N . LYS C 1 152 ? -0.419 -70.257 -61.391 1.00 17.95 152 LYS C N 1
ATOM 4254 C CA . LYS C 1 152 ? -0.919 -69.134 -62.179 1.00 18.72 152 LYS C CA 1
ATOM 4255 C C . LYS C 1 152 ? -1.400 -67.990 -61.285 1.00 18.11 152 LYS C C 1
ATOM 4256 O O . LYS C 1 152 ? -1.302 -66.822 -61.655 1.00 18.79 152 LYS C O 1
ATOM 4262 N N . THR C 1 153 ? -1.905 -68.328 -60.103 1.00 17.04 153 THR C N 1
ATOM 4263 C CA . THR C 1 153 ? -2.351 -67.317 -59.151 1.00 16.45 153 THR C CA 1
ATOM 4264 C C . THR C 1 153 ? -1.142 -66.604 -58.563 1.00 16.42 153 THR C C 1
ATOM 4265 O O . THR C 1 153 ? -1.145 -65.385 -58.393 1.00 16.66 153 THR C O 1
ATOM 4269 N N . GLU C 1 154 ? -0.103 -67.377 -58.270 1.00 16.18 154 GLU C N 1
ATOM 4270 C CA A GLU C 1 154 ? 1.145 -66.832 -57.754 0.58 16.36 154 GLU C CA 1
ATOM 4271 C CA B GLU C 1 154 ? 1.141 -66.821 -57.756 0.42 16.36 154 GLU C CA 1
ATOM 4272 C C . GLU C 1 154 ? 1.756 -65.847 -58.755 1.00 17.66 154 GLU C C 1
ATOM 4273 O O . GLU C 1 154 ? 2.278 -64.798 -58.374 1.00 17.96 154 GLU C O 1
ATOM 4284 N N . GLU C 1 155 ? 1.686 -66.196 -60.037 1.00 28.41 155 GLU C N 1
ATOM 4285 C CA . GLU C 1 155 ? 2.218 -65.348 -61.099 1.00 29.85 155 GLU C CA 1
ATOM 4286 C C . GLU C 1 155 ? 1.481 -64.014 -61.168 1.00 30.14 155 GLU C C 1
ATOM 4287 O O . GLU C 1 155 ? 2.097 -62.957 -61.317 1.00 31.04 155 GLU C O 1
ATOM 4293 N N . ILE C 1 156 ? 0.158 -64.074 -61.066 1.00 24.81 156 ILE C N 1
ATOM 4294 C CA . ILE C 1 156 ? -0.675 -62.878 -61.079 1.00 25.07 156 ILE C CA 1
ATOM 4295 C C . ILE C 1 156 ? -0.356 -61.984 -59.890 1.00 24.56 156 ILE C C 1
ATOM 4296 O O . ILE C 1 156 ? -0.140 -60.783 -60.042 1.00 25.50 156 ILE C O 1
ATOM 4301 N N . LEU C 1 157 ? -0.320 -62.585 -58.706 1.00 18.18 157 LEU C N 1
ATOM 4302 C CA . LEU C 1 157 ? -0.093 -61.839 -57.475 1.00 17.63 157 LEU C CA 1
ATOM 4303 C C . LEU C 1 157 ? 1.316 -61.258 -57.401 1.00 18.39 157 LEU C C 1
ATOM 4304 O O . LEU C 1 157 ? 1.505 -60.147 -56.912 1.00 18.68 157 LEU C O 1
ATOM 4309 N N . ASN C 1 158 ? 2.299 -62.007 -57.888 1.00 23.04 158 ASN C N 1
ATOM 4310 C CA . ASN C 1 158 ? 3.672 -61.516 -57.929 1.00 24.07 158 ASN C CA 1
ATOM 4311 C C . ASN C 1 158 ? 3.799 -60.298 -58.834 1.00 25.61 158 ASN C C 1
ATOM 4312 O O . ASN C 1 158 ? 4.556 -59.373 -58.545 1.00 26.41 158 ASN C O 1
ATOM 4317 N N A ARG C 1 159 ? 3.054 -60.308 -59.935 0.47 29.88 159 ARG C N 1
ATOM 4318 N N B ARG C 1 159 ? 3.039 -60.303 -59.924 0.53 29.86 159 ARG C N 1
ATOM 4319 C CA A ARG C 1 159 ? 3.071 -59.200 -60.881 0.47 31.46 159 ARG C CA 1
ATOM 4320 C CA B ARG C 1 159 ? 3.064 -59.215 -60.894 0.53 31.45 159 ARG C CA 1
ATOM 4321 C C A ARG C 1 159 ? 2.447 -57.950 -60.269 0.47 31.44 159 ARG C C 1
ATOM 4322 C C B ARG C 1 159 ? 2.384 -57.955 -60.353 0.53 31.49 159 ARG C C 1
ATOM 4323 O O A ARG C 1 159 ? 2.930 -56.838 -60.477 0.47 32.70 159 ARG C O 1
ATOM 4324 O O B ARG C 1 159 ? 2.775 -56.837 -60.686 0.53 32.84 159 ARG C O 1
ATOM 4339 N N . LEU C 1 160 ? 1.376 -58.143 -59.507 1.00 26.48 160 LEU C N 1
ATOM 4340 C CA . LEU C 1 160 ? 0.646 -57.021 -58.921 1.00 26.45 160 LEU C CA 1
ATOM 4341 C C . LEU C 1 160 ? 1.239 -56.546 -57.595 1.00 25.86 160 LEU C C 1
ATOM 4342 O O . LEU C 1 160 ? 1.385 -55.346 -57.370 1.00 26.81 160 LEU C O 1
ATOM 4347 N N . ALA C 1 161 ? 1.576 -57.490 -56.722 1.00 23.60 161 ALA C N 1
ATOM 4348 C CA . ALA C 1 161 ? 2.038 -57.162 -55.375 1.00 22.95 161 ALA C CA 1
ATOM 4349 C C . ALA C 1 161 ? 3.552 -56.990 -55.282 1.00 23.85 161 ALA C C 1
ATOM 4350 O O . ALA C 1 161 ? 4.049 -56.293 -54.399 1.00 23.97 161 ALA C O 1
ATOM 4352 N N . GLY C 1 162 ? 4.284 -57.633 -56.184 1.00 28.01 162 GLY C N 1
ATOM 4353 C CA . GLY C 1 162 ? 5.730 -57.524 -56.191 1.00 29.02 162 GLY C CA 1
ATOM 4354 C C . GLY C 1 162 ? 6.438 -58.676 -55.502 1.00 28.32 162 GLY C C 1
ATOM 4355 O O . GLY C 1 162 ? 7.655 -58.641 -55.322 1.00 29.18 162 GLY C O 1
ATOM 4356 N N . TYR C 1 163 ? 5.683 -59.698 -55.111 1.00 20.16 163 TYR C N 1
ATOM 4357 C CA . TYR C 1 163 ? 6.276 -60.884 -54.503 1.00 19.50 163 TYR C CA 1
ATOM 4358 C C . TYR C 1 163 ? 5.392 -62.117 -54.657 1.00 18.36 163 TYR C C 1
ATOM 4359 O O . TYR C 1 163 ? 4.176 -62.008 -54.807 1.00 17.74 163 TYR C O 1
ATOM 4368 N N . ALA C 1 164 ? 6.015 -63.290 -54.620 1.00 20.87 164 ALA C N 1
ATOM 4369 C CA . ALA C 1 164 ? 5.288 -64.550 -54.671 1.00 19.94 164 ALA C CA 1
ATOM 4370 C C . ALA C 1 164 ? 4.910 -64.971 -53.254 1.00 18.73 164 ALA C C 1
ATOM 4371 O O . ALA C 1 164 ? 5.783 -65.304 -52.455 1.00 18.76 164 ALA C O 1
ATOM 4373 N N . PRO C 1 165 ? 3.604 -64.953 -52.940 1.00 14.99 165 PRO C N 1
ATOM 4374 C CA . PRO C 1 165 ? 3.086 -65.226 -51.592 1.00 13.91 165 PRO C CA 1
ATOM 4375 C C . PRO C 1 165 ? 3.505 -66.591 -51.052 1.00 13.53 165 PRO C C 1
ATOM 4376 O O . PRO C 1 165 ? 3.441 -67.586 -51.771 1.00 13.62 165 PRO C O 1
ATOM 4380 N N . LYS C 1 166 ? 3.926 -66.632 -49.793 1.00 17.23 166 LYS C N 1
ATOM 4381 C CA . LYS C 1 166 ? 4.350 -67.881 -49.173 1.00 17.03 166 LYS C CA 1
ATOM 4382 C C . LYS C 1 166 ? 3.156 -68.664 -48.636 1.00 16.02 166 LYS C C 1
ATOM 4383 O O . LYS C 1 166 ? 3.196 -69.892 -48.538 1.00 16.20 166 LYS C O 1
ATOM 4389 N N . PHE C 1 167 ? 2.092 -67.948 -48.294 1.00 11.08 167 PHE C N 1
ATOM 4390 C CA . PHE C 1 167 ? 0.941 -68.569 -47.646 1.00 9.73 167 PHE C CA 1
ATOM 4391 C C . PHE C 1 167 ? -0.182 -68.940 -48.612 1.00 9.25 167 PHE C C 1
ATOM 4392 O O . PHE C 1 167 ? -0.560 -68.155 -49.482 1.00 9.71 167 PHE C O 1
ATOM 4400 N N . ILE C 1 168 ? -0.692 -70.156 -48.449 1.00 8.43 168 ILE C N 1
ATOM 4401 C CA . ILE C 1 168 ? -1.807 -70.666 -49.232 1.00 7.93 168 ILE C CA 1
ATOM 4402 C C . ILE C 1 168 ? -2.923 -71.064 -48.276 1.00 6.90 168 ILE C C 1
ATOM 4403 O O . ILE C 1 168 ? -2.656 -71.518 -47.165 1.00 6.68 168 ILE C O 1
ATOM 4408 N N . ARG C 1 169 ? -4.169 -70.869 -48.694 1.00 13.47 169 ARG C N 1
ATOM 4409 C CA . ARG C 1 169 ? -5.307 -71.446 -47.991 1.00 13.11 169 ARG C CA 1
ATOM 4410 C C . ARG C 1 169 ? -6.235 -72.116 -48.999 1.00 13.44 169 ARG C C 1
ATOM 4411 O O . ARG C 1 169 ? -6.684 -71.480 -49.950 1.00 13.96 169 ARG C O 1
ATOM 4419 N N . PRO C 1 170 ? -6.514 -73.412 -48.800 1.00 11.54 170 PRO C N 1
ATOM 4420 C CA . PRO C 1 170 ? -7.367 -74.161 -49.728 1.00 11.92 170 PRO C CA 1
ATOM 4421 C C . PRO C 1 170 ? -8.842 -73.798 -49.573 1.00 12.00 170 PRO C C 1
ATOM 4422 O O . PRO C 1 170 ? -9.308 -73.677 -48.439 1.00 11.42 170 PRO C O 1
ATOM 4434 N N . TYR C 1 172 ? -12.645 -74.082 -49.041 1.00 22.25 172 TYR C N 1
ATOM 4435 C CA . TYR C 1 172 ? -13.432 -74.915 -48.141 1.00 21.68 172 TYR C CA 1
ATOM 4436 C C . TYR C 1 172 ? -12.527 -75.673 -47.175 1.00 20.58 172 TYR C C 1
ATOM 4437 O O . TYR C 1 172 ? -12.963 -76.614 -46.514 1.00 20.30 172 TYR C O 1
ATOM 4446 N N . GLY C 1 173 ? -11.264 -75.266 -47.103 1.00 13.60 173 GLY C N 1
ATOM 4447 C CA . GLY C 1 173 ? -10.288 -75.953 -46.273 1.00 12.93 173 GLY C CA 1
ATOM 4448 C C . GLY C 1 173 ? -9.961 -77.355 -46.762 1.00 13.18 173 GLY C C 1
ATOM 4449 O O . GLY C 1 173 ? -9.374 -78.153 -46.032 1.00 12.94 173 GLY C O 1
ATOM 4450 N N . GLU C 1 174 ? -10.335 -77.651 -48.004 1.00 22.16 174 GLU C N 1
ATOM 4451 C CA . GLU C 1 174 ? -10.149 -78.981 -48.574 1.00 22.48 174 GLU C CA 1
ATOM 4452 C C . GLU C 1 174 ? -8.809 -79.123 -49.286 1.00 22.80 174 GLU C C 1
ATOM 4453 O O . GLU C 1 174 ? -8.545 -78.439 -50.276 1.00 23.27 174 GLU C O 1
ATOM 4459 N N . ILE C 1 175 ? -7.968 -80.022 -48.784 1.00 13.17 175 ILE C N 1
ATOM 4460 C CA . ILE C 1 175 ? -6.682 -80.297 -49.415 1.00 13.62 175 ILE C CA 1
ATOM 4461 C C . ILE C 1 175 ? -6.257 -81.756 -49.209 1.00 13.79 175 ILE C C 1
ATOM 4462 O O . ILE C 1 175 ? -6.480 -82.337 -48.145 1.00 13.55 175 ILE C O 1
ATOM 4467 N N . LEU C 1 176 ? -5.669 -82.350 -50.242 1.00 12.32 176 LEU C N 1
ATOM 4468 C CA . LEU C 1 176 ? -5.199 -83.730 -50.168 1.00 13.36 176 LEU C CA 1
ATOM 4469 C C . LEU C 1 176 ? -3.765 -83.758 -49.655 1.00 12.99 176 LEU C C 1
ATOM 4470 O O . LEU C 1 176 ? -3.069 -82.746 -49.701 1.00 12.07 176 LEU C O 1
ATOM 4475 N N . GLU C 1 177 ? -3.320 -84.913 -49.171 1.00 17.09 177 GLU C N 1
ATOM 4476 C CA . GLU C 1 177 ? -1.986 -85.017 -48.589 1.00 17.31 177 GLU C CA 1
ATOM 4477 C C . GLU C 1 177 ? -0.874 -84.774 -49.607 1.00 17.70 177 GLU C C 1
ATOM 4478 O O . GLU C 1 177 ? 0.084 -84.055 -49.320 1.00 17.77 177 GLU C O 1
ATOM 4484 N N . ASN C 1 178 ? -1.004 -85.377 -50.787 1.00 24.79 178 ASN C N 1
ATOM 4485 C CA . ASN C 1 178 ? -0.030 -85.183 -51.858 1.00 25.21 178 ASN C CA 1
ATOM 4486 C C . ASN C 1 178 ? 0.086 -83.720 -52.248 1.00 24.88 178 ASN C C 1
ATOM 4487 O O . ASN C 1 178 ? 1.180 -83.216 -52.502 1.00 25.04 178 ASN C O 1
ATOM 4492 N N . GLN C 1 179 ? -1.055 -83.043 -52.289 1.00 13.39 179 GLN C N 1
ATOM 4493 C CA . GLN C 1 179 ? -1.094 -81.619 -52.588 1.00 12.53 179 GLN C CA 1
ATOM 4494 C C . GLN C 1 179 ? -0.334 -80.822 -51.530 1.00 11.74 179 GLN C C 1
ATOM 4495 O O . GLN C 1 179 ? 0.493 -79.970 -51.858 1.00 11.72 179 GLN C O 1
ATOM 4501 N N . LEU C 1 180 ? -0.607 -81.115 -50.262 1.00 11.46 180 LEU C N 1
ATOM 4502 C CA . LEU C 1 180 ? 0.066 -80.438 -49.158 1.00 10.89 180 LEU C CA 1
ATOM 4503 C C . LEU C 1 180 ? 1.556 -80.761 -49.162 1.00 11.59 180 LEU C C 1
ATOM 4504 O O . LEU C 1 180 ? 2.392 -79.887 -48.919 1.00 11.45 180 LEU C O 1
ATOM 4509 N N . LYS C 1 181 ? 1.875 -82.021 -49.444 1.00 18.28 181 LYS C N 1
ATOM 4510 C CA . LYS C 1 181 ? 3.258 -82.473 -49.534 1.00 18.94 181 LYS C CA 1
ATOM 4511 C C . LYS C 1 181 ? 4.024 -81.635 -50.549 1.00 18.96 181 LYS C C 1
ATOM 4512 O O . LYS C 1 181 ? 5.126 -81.159 -50.276 1.00 19.06 181 LYS C O 1
ATOM 4518 N N . TRP C 1 182 ? 3.420 -81.448 -51.719 1.00 13.80 182 TRP C N 1
ATOM 4519 C CA . TRP C 1 182 ? 4.035 -80.676 -52.789 1.00 14.39 182 TRP C CA 1
ATOM 4520 C C . TRP C 1 182 ? 4.271 -79.224 -52.374 1.00 13.83 182 TRP C C 1
ATOM 4521 O O . TRP C 1 182 ? 5.361 -78.685 -52.566 1.00 14.65 182 TRP C O 1
ATOM 4532 N N . ALA C 1 183 ? 3.248 -78.599 -51.800 1.00 12.62 183 ALA C N 1
ATOM 4533 C CA . ALA C 1 183 ? 3.337 -77.204 -51.380 1.00 12.14 183 ALA C CA 1
ATOM 4534 C C . ALA C 1 183 ? 4.434 -76.990 -50.342 1.00 12.37 183 ALA C C 1
ATOM 4535 O O . ALA C 1 183 ? 5.100 -75.957 -50.334 1.00 12.80 183 ALA C O 1
ATOM 4537 N N . THR C 1 184 ? 4.616 -77.973 -49.468 1.00 13.69 184 THR C N 1
ATOM 4538 C CA . THR C 1 184 ? 5.674 -77.919 -48.471 1.00 14.06 184 THR C CA 1
ATOM 4539 C C . THR C 1 184 ? 7.042 -77.974 -49.147 1.00 15.16 184 THR C C 1
ATOM 4540 O O . THR C 1 184 ? 7.935 -77.187 -48.830 1.00 15.55 184 THR C O 1
ATOM 4544 N N . GLU C 1 185 ? 7.191 -78.902 -50.088 1.00 22.47 185 GLU C N 1
ATOM 4545 C CA . GLU C 1 185 ? 8.419 -79.029 -50.863 1.00 23.24 185 GLU C CA 1
ATOM 4546 C C . GLU C 1 185 ? 8.691 -77.760 -51.661 1.00 23.41 185 GLU C C 1
ATOM 4547 O O . GLU C 1 185 ? 9.843 -77.407 -51.914 1.00 24.34 185 GLU C O 1
ATOM 4553 N N . GLN C 1 186 ? 7.621 -77.077 -52.058 1.00 16.28 186 GLN C N 1
ATOM 4554 C CA . GLN C 1 186 ? 7.742 -75.848 -52.833 1.00 16.64 186 GLN C CA 1
ATOM 4555 C C . GLN C 1 186 ? 7.927 -74.637 -51.928 1.00 16.28 186 GLN C C 1
ATOM 4556 O O . GLN C 1 186 ? 7.897 -73.502 -52.394 1.00 16.38 186 GLN C O 1
ATOM 4562 N N . ASN C 1 187 ? 8.118 -74.897 -50.637 1.00 26.50 187 ASN C N 1
ATOM 4563 C CA . ASN C 1 187 ? 8.344 -73.853 -49.636 1.00 26.22 187 ASN C CA 1
ATOM 4564 C C . ASN C 1 187 ? 7.143 -72.919 -49.438 1.00 25.17 187 ASN C C 1
ATOM 4565 O O . ASN C 1 187 ? 7.298 -71.733 -49.150 1.00 25.18 187 ASN C O 1
ATOM 4570 N N . PHE C 1 188 ? 5.943 -73.465 -49.601 1.00 14.79 188 PHE C N 1
ATOM 4571 C CA . PHE C 1 188 ? 4.730 -72.753 -49.230 1.00 14.07 188 PHE C CA 1
ATOM 4572 C C . PHE C 1 188 ? 4.401 -73.098 -47.787 1.00 13.88 188 PHE C C 1
ATOM 4573 O O . PHE C 1 188 ? 4.952 -74.045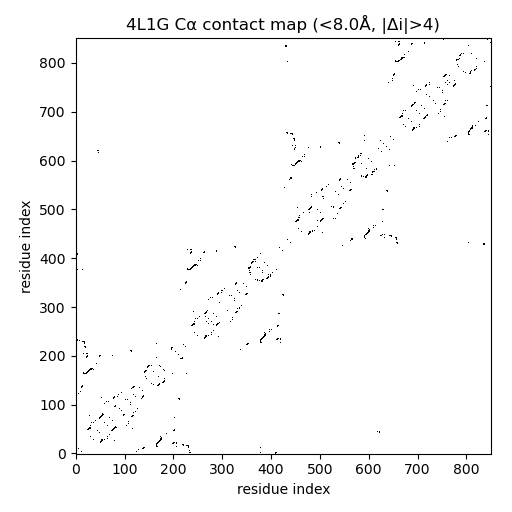 -47.227 1.00 14.35 188 PHE C O 1
ATOM 4581 N N . MET C 1 189 ? 3.497 -72.333 -47.187 1.00 16.10 189 MET C N 1
ATOM 4582 C CA . MET C 1 189 ? 2.872 -72.756 -45.940 1.00 16.09 189 MET C CA 1
ATOM 4583 C C . MET C 1 189 ? 1.361 -72.609 -46.025 1.00 15.75 189 MET C C 1
ATOM 4584 O O . MET C 1 189 ? 0.853 -71.563 -46.425 1.00 15.33 189 MET C O 1
ATOM 4589 N N . ILE C 1 190 ? 0.649 -73.665 -45.650 1.00 10.51 190 ILE C N 1
ATOM 4590 C CA . ILE C 1 190 ? -0.807 -73.647 -45.667 1.00 10.21 190 ILE C CA 1
ATOM 4591 C C . ILE C 1 190 ? -1.337 -73.346 -44.271 1.00 9.90 190 ILE C C 1
ATOM 4592 O O . ILE C 1 190 ? -0.997 -74.028 -43.307 1.00 10.11 190 ILE C O 1
ATOM 4597 N N . VAL C 1 191 ? -2.154 -72.306 -44.166 1.00 12.78 191 VAL C N 1
ATOM 4598 C CA . VAL C 1 191 ? -2.789 -71.971 -42.903 1.00 12.29 191 VAL C CA 1
ATOM 4599 C C . VAL C 1 191 ? -4.300 -72.015 -43.057 1.00 11.82 191 VAL C C 1
ATOM 4600 O O . VAL C 1 191 ? -4.864 -71.347 -43.926 1.00 11.62 191 VAL C O 1
ATOM 4604 N N . GLN C 1 192 ? -4.948 -72.821 -42.222 1.00 11.43 192 GLN C N 1
ATOM 4605 C CA . GLN C 1 192 ? -6.402 -72.882 -42.187 1.00 10.64 192 GLN C CA 1
ATOM 4606 C C . GLN C 1 192 ? -6.914 -71.787 -41.255 1.00 9.78 192 GLN C C 1
ATOM 4607 O O . GLN C 1 192 ? -6.548 -70.620 -41.401 1.00 9.60 192 GLN C O 1
ATOM 4613 N N . TRP C 1 193 ? -7.748 -72.167 -40.293 1.00 14.93 193 TRP C N 1
ATOM 4614 C CA . TRP C 1 193 ? -8.278 -71.218 -39.322 1.00 14.49 193 TRP C CA 1
ATOM 4615 C C . TRP C 1 193 ? -8.758 -71.943 -38.068 1.00 14.64 193 TRP C C 1
ATOM 4616 O O . TRP C 1 193 ? -8.914 -73.164 -38.071 1.00 14.99 193 TRP C O 1
ATOM 4627 N N . SER C 1 194 ? -8.990 -71.192 -36.998 1.00 8.28 194 SER C N 1
ATOM 4628 C CA . SER C 1 194 ? -9.469 -71.786 -35.754 1.00 8.62 194 SER C CA 1
ATOM 4629 C C . SER C 1 194 ? -10.711 -71.072 -35.229 1.00 8.80 194 SER C C 1
ATOM 4630 O O . SER C 1 194 ? -11.354 -71.533 -34.289 1.00 9.22 194 SER C O 1
ATOM 4633 N N . VAL C 1 195 ? -11.036 -69.937 -35.833 1.00 8.63 195 VAL C N 1
ATOM 4634 C CA . VAL C 1 195 ? -12.246 -69.205 -35.491 1.00 8.92 195 VAL C CA 1
ATOM 4635 C C . VAL C 1 195 ? -13.007 -68.890 -36.769 1.00 9.11 195 VAL C C 1
ATOM 4636 O O . VAL C 1 195 ? -12.501 -68.184 -37.645 1.00 8.85 195 VAL C O 1
ATOM 4640 N N . ASP C 1 196 ? -14.218 -69.426 -36.879 1.00 23.69 196 ASP C N 1
ATOM 4641 C CA . ASP C 1 196 ? -15.022 -69.257 -38.083 1.00 24.25 196 ASP C CA 1
ATOM 4642 C C . ASP C 1 196 ? -16.228 -68.367 -37.810 1.00 25.51 196 ASP C C 1
ATOM 4643 O O . ASP C 1 196 ? -17.107 -68.718 -37.024 1.00 25.76 196 ASP C O 1
ATOM 4648 N N . THR C 1 197 ? -16.263 -67.212 -38.466 1.00 10.17 197 THR C N 1
ATOM 4649 C CA . THR C 1 197 ? -17.327 -66.239 -38.246 1.00 11.72 197 THR C CA 1
ATOM 4650 C C . THR C 1 197 ? -18.623 -66.622 -38.953 1.00 13.79 197 THR C C 1
ATOM 4651 O O . THR C 1 197 ? -19.674 -66.042 -38.675 1.00 15.55 197 THR C O 1
ATOM 4655 N N . VAL C 1 198 ? -18.538 -67.606 -39.850 1.00 23.67 198 VAL C N 1
ATOM 4656 C CA . VAL C 1 198 ? -19.615 -67.951 -40.793 1.00 25.41 198 VAL C CA 1
ATOM 4657 C C . VAL C 1 198 ? -20.362 -66.723 -41.337 1.00 27.95 198 VAL C C 1
ATOM 4658 O O . VAL C 1 198 ? -21.583 -66.734 -41.491 1.00 29.24 198 VAL C O 1
ATOM 4662 N N . ASP C 1 199 ? -19.598 -65.676 -41.638 1.00 14.26 199 ASP C N 1
ATOM 4663 C CA . ASP C 1 199 ? -20.144 -64.393 -42.074 1.00 15.84 199 ASP C CA 1
ATOM 4664 C C . ASP C 1 199 ? -20.852 -64.476 -43.425 1.00 17.67 199 ASP C C 1
ATOM 4665 O O . ASP C 1 199 ? -21.697 -63.640 -43.744 1.00 18.75 199 ASP C O 1
ATOM 4670 N N . TRP C 1 200 ? -20.510 -65.495 -44.208 1.00 35.95 200 TRP C N 1
ATOM 4671 C CA . TRP C 1 200 ? -21.105 -65.691 -45.525 1.00 37.06 200 TRP C CA 1
ATOM 4672 C C . TRP C 1 200 ? -22.600 -65.999 -45.447 1.00 37.73 200 TRP C C 1
ATOM 4673 O O . TRP C 1 200 ? -23.304 -65.952 -46.456 1.00 38.54 200 TRP C O 1
ATOM 4684 N N . LYS C 1 201 ? -23.079 -66.310 -44.246 1.00 32.62 201 LYS C N 1
ATOM 4685 C CA . LYS C 1 201 ? -24.494 -66.591 -44.029 1.00 32.76 201 LYS C CA 1
ATOM 4686 C C . LYS C 1 201 ? -25.308 -65.312 -43.840 1.00 33.91 201 LYS C C 1
ATOM 4687 O O . LYS C 1 201 ? -26.526 -65.363 -43.669 1.00 34.02 201 LYS C O 1
ATOM 4693 N N . GLY C 1 202 ? -24.629 -64.169 -43.863 1.00 25.30 202 GLY C N 1
ATOM 4694 C CA . GLY C 1 202 ? -25.292 -62.884 -43.736 1.00 25.67 202 GLY C CA 1
ATOM 4695 C C . GLY C 1 202 ? -25.671 -62.531 -42.310 1.00 25.16 202 GLY C C 1
ATOM 4696 O O . GLY C 1 202 ? -26.519 -61.667 -42.081 1.00 25.50 202 GLY C O 1
ATOM 4697 N N . VAL C 1 203 ? -25.040 -63.195 -41.346 1.00 27.89 203 VAL C N 1
ATOM 4698 C CA . VAL C 1 203 ? -25.328 -62.945 -39.938 1.00 27.23 203 VAL C CA 1
ATOM 4699 C C . VAL C 1 203 ? -24.889 -61.544 -39.513 1.00 27.12 203 VAL C C 1
ATOM 4700 O O . VAL C 1 203 ? -24.014 -60.942 -40.133 1.00 27.15 203 VAL C O 1
ATOM 4704 N N . SER C 1 204 ? -25.506 -61.035 -38.452 1.00 24.43 204 SER C N 1
ATOM 4705 C CA . SER C 1 204 ? -25.281 -59.663 -38.009 1.00 24.23 204 SER C CA 1
ATOM 4706 C C . SER C 1 204 ? -23.885 -59.447 -37.432 1.00 23.08 204 SER C C 1
ATOM 4707 O O . SER C 1 204 ? -23.149 -60.400 -37.173 1.00 22.19 204 SER C O 1
ATOM 4710 N N . ALA C 1 205 ? -23.535 -58.182 -37.226 1.00 18.83 205 ALA C N 1
ATOM 4711 C CA . ALA C 1 205 ? -22.245 -57.820 -36.653 1.00 17.47 205 ALA C CA 1
ATOM 4712 C C . ALA C 1 205 ? -22.138 -58.263 -35.193 1.00 16.31 205 ALA C C 1
ATOM 4713 O O . ALA C 1 205 ? -21.074 -58.694 -34.744 1.00 14.95 205 ALA C O 1
ATOM 4715 N N . ASP C 1 206 ? -23.241 -58.159 -34.458 1.00 19.94 206 ASP C N 1
ATOM 4716 C CA . ASP C 1 206 ? -23.269 -58.585 -33.062 1.00 19.13 206 ASP C CA 1
ATOM 4717 C C . ASP C 1 206 ? -23.081 -60.092 -32.938 1.00 18.61 206 ASP C C 1
ATOM 4718 O O . ASP C 1 206 ? -22.377 -60.568 -32.047 1.00 17.55 206 ASP C O 1
ATOM 4723 N N . THR C 1 207 ? -23.716 -60.839 -33.836 1.00 19.11 207 THR C N 1
ATOM 4724 C CA . THR C 1 207 ? -23.589 -62.290 -33.849 1.00 18.69 207 THR C CA 1
ATOM 4725 C C . THR C 1 207 ? -22.152 -62.701 -34.148 1.00 17.74 207 THR C C 1
ATOM 4726 O O . THR C 1 207 ? -21.597 -63.574 -33.485 1.00 16.78 207 THR C O 1
ATOM 4730 N N . ILE C 1 208 ? -21.559 -62.060 -35.151 1.00 12.96 208 ILE C N 1
ATOM 4731 C CA . ILE C 1 208 ? -20.181 -62.339 -35.543 1.00 11.80 208 ILE C CA 1
ATOM 4732 C C . ILE C 1 208 ? -19.214 -61.988 -34.422 1.00 11.09 208 ILE C C 1
ATOM 4733 O O . ILE C 1 208 ? -18.306 -62.758 -34.108 1.00 10.39 208 ILE C O 1
ATOM 4738 N N . THR C 1 209 ? -19.428 -60.825 -33.813 1.00 9.10 209 THR C N 1
ATOM 4739 C CA . THR C 1 209 ? -18.582 -60.354 -32.722 1.00 9.17 209 THR C CA 1
ATOM 4740 C C . THR C 1 209 ? -18.604 -61.293 -31.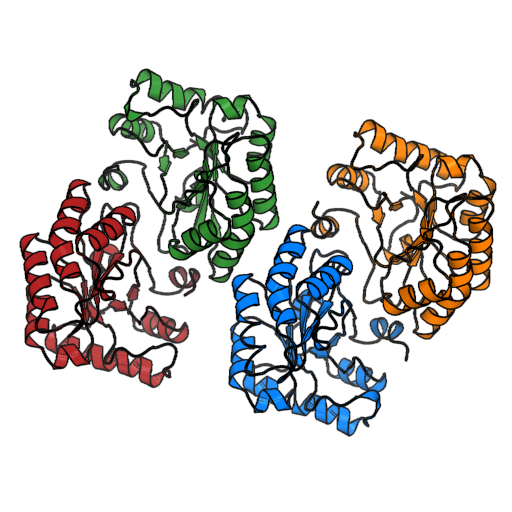516 1.00 9.44 209 THR C C 1
ATOM 4741 O O . THR C 1 209 ? -17.552 -61.664 -30.996 1.00 9.34 209 THR C O 1
ATOM 4745 N N . ASN C 1 210 ? -19.799 -61.674 -31.076 1.00 21.67 210 ASN C N 1
ATOM 4746 C CA . ASN C 1 210 ? -19.931 -62.592 -29.950 1.00 21.40 210 ASN C CA 1
ATOM 4747 C C . ASN C 1 210 ? -19.290 -63.943 -30.243 1.00 20.40 210 ASN C C 1
ATOM 4748 O O . ASN C 1 210 ? -18.715 -64.577 -29.355 1.00 18.94 210 ASN C O 1
ATOM 4753 N N . ASN C 1 211 ? -19.393 -64.379 -31.493 1.00 28.78 211 ASN C N 1
ATOM 4754 C CA . ASN C 1 211 ? -18.758 -65.614 -31.919 1.00 27.23 211 ASN C CA 1
ATOM 4755 C C . ASN C 1 211 ? -17.241 -65.506 -31.819 1.00 25.50 211 ASN C C 1
ATOM 4756 O O . ASN C 1 211 ? -16.592 -66.360 -31.215 1.00 25.14 211 ASN C O 1
ATOM 4761 N N . VAL C 1 212 ? -16.683 -64.452 -32.407 1.00 9.69 212 VAL C N 1
ATOM 4762 C CA . VAL C 1 212 ? -15.241 -64.235 -32.373 1.00 9.51 212 VAL C CA 1
ATOM 4763 C C . VAL C 1 212 ? -14.721 -64.100 -30.943 1.00 10.03 212 VAL C C 1
ATOM 4764 O O . VAL C 1 212 ? -13.794 -64.803 -30.546 1.00 9.78 212 VAL C O 1
ATOM 4768 N N . LEU C 1 213 ? -15.330 -63.204 -30.174 1.00 10.14 213 LEU C N 1
ATOM 4769 C CA . LEU C 1 213 ? -14.889 -62.942 -28.805 1.00 10.65 213 LEU C CA 1
ATOM 4770 C C . LEU C 1 213 ? -15.068 -64.151 -27.894 1.00 10.99 213 LEU C C 1
ATOM 4771 O O . LEU C 1 213 ? -14.276 -64.369 -26.976 1.00 10.95 213 LEU C O 1
ATOM 4776 N N . GLY C 1 214 ? -16.106 -64.938 -28.151 1.00 14.47 214 GLY C N 1
ATOM 4777 C CA . GLY C 1 214 ? -16.370 -66.117 -27.351 1.00 14.92 214 GLY C CA 1
ATOM 4778 C C . GLY C 1 214 ? -15.436 -67.276 -27.651 1.00 14.51 214 GLY C C 1
ATOM 4779 O O . GLY C 1 214 ? -15.308 -68.196 -26.844 1.00 14.96 214 GLY C O 1
ATOM 4780 N N . ASN C 1 215 ? -14.774 -67.229 -28.803 1.00 20.12 215 ASN C N 1
ATOM 4781 C CA . ASN C 1 215 ? -13.956 -68.351 -29.264 1.00 19.81 215 ASN C CA 1
ATOM 4782 C C . ASN C 1 215 ? -12.503 -68.010 -29.581 1.00 19.09 215 ASN C C 1
ATOM 4783 O O . ASN C 1 215 ? -11.751 -68.869 -30.041 1.00 18.85 215 ASN C O 1
ATOM 4788 N N . SER C 1 216 ? -12.105 -66.763 -29.350 1.00 11.63 216 SER C N 1
ATOM 4789 C CA . SER C 1 216 ? -10.738 -66.355 -29.661 1.00 11.15 216 SER C CA 1
ATOM 4790 C C . SER C 1 216 ? -9.807 -66.444 -28.458 1.00 11.35 216 SER C C 1
ATOM 4791 O O . SER C 1 216 ? -10.179 -66.101 -27.334 1.00 11.75 216 SER C O 1
ATOM 4794 N N . PHE C 1 217 ? -8.593 -66.914 -28.717 1.00 9.20 217 PHE C N 1
ATOM 4795 C CA . PHE C 1 217 ? -7.577 -67.098 -27.695 1.00 9.52 217 PHE C CA 1
ATOM 4796 C C . PHE C 1 217 ? -6.264 -66.620 -28.294 1.00 8.58 217 PHE C C 1
ATOM 4797 O O . PHE C 1 217 ? -6.203 -66.370 -29.498 1.00 8.18 217 PHE C O 1
ATOM 4805 N N . PRO C 1 218 ? -5.219 -66.460 -27.464 1.00 8.28 218 PRO C N 1
ATOM 4806 C CA . PRO C 1 218 ? -3.901 -66.164 -28.029 1.00 7.56 218 PRO C CA 1
ATOM 4807 C C . PRO C 1 218 ? -3.521 -67.194 -29.092 1.00 7.20 218 PRO C C 1
ATOM 4808 O O . PRO C 1 218 ? -3.569 -68.397 -28.831 1.00 7.46 218 PRO C O 1
ATOM 4812 N N . GLY C 1 219 ? -3.177 -66.719 -30.283 1.00 6.26 219 GLY C N 1
ATOM 4813 C CA . GLY C 1 219 ? -2.815 -67.597 -31.377 1.00 5.93 219 GLY C CA 1
ATOM 4814 C C . GLY C 1 219 ? -3.946 -67.868 -32.352 1.00 6.50 219 GLY C C 1
ATOM 4815 O O . GLY C 1 219 ? -3.734 -68.499 -33.385 1.00 6.30 219 GLY C O 1
ATOM 4816 N N . SER C 1 220 ? -5.147 -67.395 -32.033 1.00 9.08 220 SER C N 1
ATOM 4817 C CA . SER C 1 220 ? -6.311 -67.652 -32.880 1.00 8.27 220 SER C CA 1
ATOM 4818 C C . SER C 1 220 ? -6.176 -67.066 -34.282 1.00 8.01 220 SER C C 1
ATOM 4819 O O . SER C 1 220 ? -5.712 -65.935 -34.459 1.00 7.99 220 SER C O 1
ATOM 4822 N N . VAL C 1 221 ? -6.581 -67.851 -35.276 1.00 7.58 221 VAL C N 1
ATOM 4823 C CA . VAL C 1 221 ? -6.654 -67.377 -36.652 1.00 7.55 221 VAL C CA 1
ATOM 4824 C C . VAL C 1 221 ? -8.116 -67.249 -37.075 1.00 7.70 221 VAL C C 1
ATOM 4825 O O . VAL C 1 221 ? -8.850 -68.238 -37.142 1.00 7.84 221 VAL C O 1
ATOM 4829 N N . ILE C 1 222 ? -8.529 -66.017 -37.348 1.00 7.90 222 ILE C N 1
ATOM 4830 C CA . ILE C 1 222 ? -9.931 -65.708 -37.598 1.00 8.12 222 ILE C CA 1
ATOM 4831 C C . ILE C 1 222 ? -10.246 -65.671 -39.093 1.00 8.34 222 ILE C C 1
ATOM 4832 O O . ILE C 1 222 ? -9.506 -65.078 -39.881 1.00 8.36 222 ILE C O 1
ATOM 4837 N N . LEU C 1 223 ? -11.344 -66.316 -39.478 1.00 8.33 223 LEU C N 1
ATOM 4838 C CA . LEU C 1 223 ? -11.745 -66.375 -40.880 1.00 9.51 223 LEU C CA 1
ATOM 4839 C C . LEU C 1 223 ? -12.934 -65.471 -41.191 1.00 11.11 223 LEU C C 1
ATOM 4840 O O . LEU C 1 223 ? -14.010 -65.612 -40.608 1.00 11.73 223 LEU C O 1
ATOM 4845 N N . GLN C 1 224 ? -12.723 -64.544 -42.119 1.00 11.00 224 GLN C N 1
ATOM 4846 C CA . GLN C 1 224 ? -13.798 -63.728 -42.666 1.00 13.00 224 GLN C CA 1
ATOM 4847 C C . GLN C 1 224 ? -13.668 -63.703 -44.184 1.00 14.17 224 GLN C C 1
ATOM 4848 O O . GLN C 1 224 ? -12.671 -64.173 -44.732 1.00 13.34 224 GLN C O 1
ATOM 4854 N N . HIS C 1 225 ? -14.671 -63.159 -44.864 1.00 15.93 225 HIS C N 1
ATOM 4855 C CA . HIS C 1 225 ? -14.657 -63.121 -46.323 1.00 17.05 225 HIS C CA 1
ATOM 4856 C C . HIS C 1 225 ? -14.825 -61.713 -46.886 1.00 17.93 225 HIS C C 1
ATOM 4857 O O . HIS C 1 225 ? -15.391 -60.834 -46.237 1.00 18.22 225 HIS C O 1
ATOM 4864 N N . SER C 1 226 ? -14.314 -61.513 -48.095 1.00 20.72 226 SER C N 1
ATOM 4865 C CA . SER C 1 226 ? -14.592 -60.314 -48.876 1.00 21.83 226 SER C CA 1
ATOM 4866 C C . SER C 1 226 ? -14.993 -60.757 -50.278 1.00 22.95 226 SER C C 1
ATOM 4867 O O . SER C 1 226 ? -14.485 -60.256 -51.282 1.00 22.51 226 SER C O 1
ATOM 4870 N N . THR C 1 227 ? -15.912 -61.716 -50.322 1.00 20.90 227 THR C N 1
ATOM 4871 C CA . THR C 1 227 ? -16.362 -62.331 -51.562 1.00 21.25 227 THR C CA 1
ATOM 4872 C C . THR C 1 227 ? -17.230 -61.384 -52.384 1.00 22.35 227 THR C C 1
ATOM 4873 O O . THR C 1 227 ? -18.144 -60.753 -51.850 1.00 23.18 227 THR C O 1
ATOM 4877 N N . PRO C 1 228 ? -16.939 -61.277 -53.692 1.00 28.89 228 PRO C N 1
ATOM 4878 C CA . PRO C 1 228 ? -17.773 -60.502 -54.618 1.00 29.49 228 PRO C CA 1
ATOM 4879 C C . PRO C 1 228 ? -19.218 -60.997 -54.620 1.00 30.62 228 PRO C C 1
ATOM 4880 O O . PRO C 1 228 ? -19.467 -62.164 -54.918 1.00 30.66 228 PRO C O 1
ATOM 4884 N N . GLY C 1 229 ? -20.154 -60.117 -54.279 1.00 28.89 229 GLY C N 1
ATOM 4885 C CA . GLY C 1 229 ? -21.565 -60.460 -54.296 1.00 29.68 229 GLY C CA 1
ATOM 4886 C C . GLY C 1 229 ? -22.060 -61.143 -53.034 1.00 30.16 229 GLY C C 1
ATOM 4887 O O . GLY C 1 229 ? -23.204 -61.590 -52.973 1.00 30.70 229 GLY C O 1
ATOM 4888 N N . GLY C 1 230 ? -21.205 -61.225 -52.022 1.00 30.94 230 GLY C N 1
ATOM 4889 C CA . GLY C 1 230 ? -21.573 -61.875 -50.777 1.00 31.21 230 GLY C CA 1
ATOM 4890 C C . GLY C 1 230 ? -22.412 -60.999 -49.865 1.00 31.71 230 GLY C C 1
ATOM 4891 O O . GLY C 1 230 ? -22.489 -59.785 -50.051 1.00 31.66 230 GLY C O 1
ATOM 4892 N N . HIS C 1 231 ? -23.053 -61.618 -48.880 1.00 46.18 231 HIS C N 1
ATOM 4893 C CA . HIS C 1 231 ? -23.797 -60.879 -47.869 1.00 46.06 231 HIS C CA 1
ATOM 4894 C C . HIS C 1 231 ? -22.884 -60.661 -46.673 1.00 45.05 231 HIS C C 1
ATOM 4895 O O . HIS C 1 231 ? -22.948 -61.398 -45.690 1.00 44.73 231 HIS C O 1
ATOM 4902 N N . LEU C 1 232 ? -22.034 -59.643 -46.763 1.00 20.96 232 LEU C N 1
ATOM 4903 C CA . LEU C 1 232 ? -20.911 -59.506 -45.841 1.00 19.52 232 LEU C CA 1
ATOM 4904 C C . LEU C 1 232 ? -20.796 -58.142 -45.161 1.00 18.69 232 LEU C C 1
ATOM 4905 O O . LEU C 1 232 ? -19.767 -57.837 -44.557 1.00 17.33 232 LEU C O 1
ATOM 4910 N N . GLN C 1 233 ? -21.837 -57.322 -45.256 1.00 27.68 233 GLN C N 1
ATOM 4911 C CA . GLN C 1 233 ? -21.805 -55.999 -44.640 1.00 26.89 233 GLN C CA 1
ATOM 4912 C C . GLN C 1 233 ? -21.710 -56.100 -43.117 1.00 26.15 233 GLN C C 1
ATOM 4913 O O . GLN C 1 233 ? -21.072 -55.270 -42.468 1.00 24.99 233 GLN C O 1
ATOM 4919 N N . GLY C 1 234 ? -22.337 -57.128 -42.554 1.00 24.10 234 GLY C N 1
ATOM 4920 C CA . GLY C 1 234 ? -22.269 -57.368 -41.123 1.00 23.43 234 GLY C CA 1
ATOM 4921 C C . GLY C 1 234 ? -20.872 -57.753 -40.676 1.00 22.09 234 GLY C C 1
ATOM 4922 O O . GLY C 1 234 ? -20.465 -57.460 -39.550 1.00 21.06 234 GLY C O 1
ATOM 4923 N N . SER C 1 235 ? -20.132 -58.409 -41.565 1.00 14.35 235 SER C N 1
ATOM 4924 C CA . SER C 1 235 ? -18.775 -58.844 -41.259 1.00 13.10 235 SER C CA 1
ATOM 4925 C C . SER C 1 235 ? -17.840 -57.645 -41.203 1.00 12.87 235 SER C C 1
ATOM 4926 O O . SER C 1 235 ? -16.921 -57.595 -40.384 1.00 12.10 235 SER C O 1
ATOM 4929 N N . VAL C 1 236 ? -18.088 -56.680 -42.082 1.00 15.34 236 VAL C N 1
ATOM 4930 C CA . VAL C 1 236 ? -17.305 -55.452 -42.115 1.00 14.48 236 VAL C CA 1
ATOM 4931 C C . VAL C 1 236 ? -17.536 -54.646 -40.841 1.00 14.50 236 VAL C C 1
ATOM 4932 O O . VAL C 1 236 ? -16.586 -54.205 -40.197 1.00 14.00 236 VAL C O 1
ATOM 4936 N N . ASP C 1 237 ? -18.805 -54.470 -40.482 1.00 23.21 237 ASP C N 1
ATOM 4937 C CA . ASP C 1 237 ? -19.180 -53.693 -39.305 1.00 22.94 237 ASP C CA 1
ATOM 4938 C C . ASP C 1 237 ? -18.695 -54.334 -38.007 1.00 21.94 237 ASP C C 1
ATOM 4939 O O . ASP C 1 237 ? -18.411 -53.639 -37.032 1.00 21.10 237 ASP C O 1
ATOM 4944 N N . ALA C 1 238 ? -18.598 -55.660 -38.004 1.00 10.45 238 ALA C N 1
ATOM 4945 C CA . ALA C 1 238 ? -18.160 -56.398 -36.826 1.00 9.82 238 ALA C CA 1
ATOM 4946 C C . ALA C 1 238 ? -16.732 -56.036 -36.440 1.00 9.92 238 ALA C C 1
ATOM 4947 O O . ALA C 1 238 ? -16.346 -56.167 -35.281 1.00 9.99 238 ALA C O 1
ATOM 4949 N N . LEU C 1 239 ? -15.955 -55.578 -37.415 1.00 10.17 239 LEU C N 1
ATOM 4950 C CA . LEU C 1 239 ? -14.576 -55.167 -37.173 1.00 10.62 239 LEU C CA 1
ATOM 4951 C C . LEU C 1 239 ? -14.496 -54.024 -36.163 1.00 11.64 239 LEU C C 1
ATOM 4952 O O . LEU C 1 239 ? -13.522 -53.912 -35.419 1.00 11.86 239 LEU C O 1
ATOM 4957 N N . ASP C 1 240 ? -15.524 -53.182 -36.138 1.00 14.77 240 ASP C N 1
ATOM 4958 C CA . ASP C 1 240 ? -15.567 -52.066 -35.200 1.00 15.26 240 ASP C CA 1
ATOM 4959 C C . ASP C 1 240 ? -15.852 -52.516 -33.769 1.00 15.02 240 ASP C C 1
ATOM 4960 O O . ASP C 1 240 ? -15.738 -51.728 -32.833 1.00 15.41 240 ASP C O 1
ATOM 4965 N N . LYS C 1 241 ? -16.231 -53.778 -33.603 1.00 18.00 241 LYS C N 1
ATOM 4966 C CA . LYS C 1 241 ? -16.465 -54.334 -32.275 1.00 17.85 241 LYS C CA 1
ATOM 4967 C C . LYS C 1 241 ? -15.398 -55.365 -31.918 1.00 16.87 241 LYS C C 1
ATOM 4968 O O . LYS C 1 241 ? -14.860 -55.358 -30.810 1.00 16.65 241 LYS C O 1
ATOM 4974 N N . ILE C 1 242 ? -15.103 -56.248 -32.868 1.00 12.59 242 ILE C N 1
ATOM 4975 C CA . ILE C 1 242 ? -14.093 -57.287 -32.689 1.00 11.71 242 ILE C CA 1
ATOM 4976 C C . ILE C 1 242 ? -12.751 -56.711 -32.245 1.00 11.39 242 ILE C C 1
ATOM 4977 O O . ILE C 1 242 ? -12.161 -57.162 -31.261 1.00 11.16 242 ILE C O 1
ATOM 4982 N N . ILE C 1 243 ? -12.286 -55.696 -32.965 1.00 10.70 243 ILE C N 1
ATOM 4983 C CA . ILE C 1 243 ? -10.975 -55.110 -32.707 1.00 10.66 243 ILE C CA 1
ATOM 4984 C C . ILE C 1 243 ? -10.836 -54.412 -31.340 1.00 11.02 243 ILE C C 1
ATOM 4985 O O . ILE C 1 243 ? -9.884 -54.690 -30.612 1.00 10.84 243 ILE C O 1
ATOM 4990 N N . PRO C 1 244 ? -11.777 -53.519 -30.976 1.00 14.72 244 PRO C N 1
ATOM 4991 C CA . PRO C 1 244 ? -11.628 -52.910 -29.646 1.00 15.12 244 PRO C CA 1
ATOM 4992 C C . PRO C 1 244 ? -11.808 -53.903 -28.494 1.00 14.89 244 PRO C C 1
ATOM 4993 O O . PRO C 1 244 ? -11.131 -53.775 -27.474 1.00 15.02 244 PRO C O 1
ATOM 4997 N N . GLN C 1 245 ? -12.703 -54.873 -28.653 1.00 13.05 245 GLN C N 1
ATOM 4998 C CA . GLN C 1 245 ? -12.972 -55.834 -27.585 1.00 13.00 245 GLN C CA 1
ATOM 4999 C C . GLN C 1 245 ? -11.814 -56.808 -27.353 1.00 12.49 245 GLN C C 1
ATOM 5000 O O . GLN C 1 245 ? -11.654 -57.338 -26.253 1.00 12.68 245 GLN C O 1
ATOM 5006 N N . LEU C 1 246 ? -11.011 -57.041 -28.386 1.00 10.50 246 LEU C N 1
ATOM 5007 C CA . LEU C 1 246 ? -9.817 -57.868 -28.242 1.00 10.14 246 LEU C CA 1
ATOM 5008 C C . LEU C 1 246 ? -8.629 -57.039 -27.757 1.00 10.43 246 LEU C C 1
ATOM 5009 O O . LEU C 1 246 ? -7.859 -57.487 -26.905 1.00 10.53 246 LEU C O 1
ATOM 5014 N N . LYS C 1 247 ? -8.495 -55.827 -28.293 1.00 10.70 247 LYS C N 1
ATOM 5015 C CA . LYS C 1 247 ? -7.434 -54.912 -27.876 1.00 11.18 247 LYS C CA 1
ATOM 5016 C C . LYS C 1 247 ? -7.493 -54.601 -26.385 1.00 11.68 247 LYS C C 1
ATOM 5017 O O . LYS C 1 247 ? -6.460 -54.480 -25.725 1.00 12.03 247 LYS C O 1
ATOM 5023 N N . THR C 1 248 ? -8.708 -54.470 -25.861 1.00 11.86 248 THR C N 1
ATOM 5024 C CA . THR C 1 248 ? -8.899 -54.094 -24.468 1.00 12.46 248 THR C CA 1
ATOM 5025 C C . THR C 1 248 ? -8.413 -55.200 -23.533 1.00 12.40 248 THR C C 1
ATOM 5026 O O . THR C 1 248 ? -8.132 -54.955 -22.362 1.00 12.98 248 THR C O 1
ATOM 5030 N N . LYS C 1 249 ? -8.302 -56.414 -24.065 1.00 13.81 249 LYS C N 1
ATOM 5031 C CA . LYS C 1 249 ? -7.784 -57.544 -23.304 1.00 13.80 249 LYS C CA 1
ATOM 5032 C C . LYS C 1 249 ? -6.286 -57.715 -23.540 1.00 14.41 249 LYS C C 1
ATOM 5033 O O . LYS C 1 249 ? -5.708 -58.749 -23.209 1.00 14.99 249 LYS C O 1
ATOM 5039 N N . GLY C 1 250 ? -5.662 -56.694 -24.117 1.00 13.06 250 GLY C N 1
ATOM 5040 C CA . GLY C 1 250 ? -4.233 -56.719 -24.369 1.00 13.78 250 GLY C CA 1
ATOM 5041 C C . GLY C 1 250 ? -3.826 -57.618 -25.524 1.00 13.60 250 GLY C C 1
ATOM 5042 O O . GLY C 1 250 ? -2.685 -58.077 -25.588 1.00 14.30 250 GLY C O 1
ATOM 5043 N N . ALA C 1 251 ? -4.755 -57.875 -26.437 1.00 15.25 251 ALA C N 1
ATOM 5044 C CA . ALA C 1 251 ? -4.448 -58.662 -27.623 1.00 14.71 251 ALA C CA 1
ATOM 5045 C C . ALA C 1 251 ? -3.978 -57.755 -28.750 1.00 14.15 251 ALA C C 1
ATOM 5046 O O . ALA C 1 251 ? -4.485 -56.646 -28.916 1.00 14.30 251 ALA C O 1
ATOM 5048 N N . ARG C 1 252 ? -3.004 -58.229 -29.519 1.00 10.98 252 ARG C N 1
ATOM 5049 C CA . ARG C 1 252 ? -2.504 -57.480 -30.662 1.00 10.76 252 ARG C CA 1
ATOM 5050 C C . ARG C 1 252 ? -2.750 -58.263 -31.949 1.00 10.20 252 ARG C C 1
ATOM 5051 O O . ARG C 1 252 ? -2.687 -59.492 -31.962 1.00 9.85 252 ARG C O 1
ATOM 5059 N N . PHE C 1 253 ? -3.037 -57.545 -33.028 1.00 10.10 253 PHE C N 1
ATOM 5060 C CA . PHE C 1 253 ? -3.320 -58.175 -34.308 1.00 9.70 253 PHE C CA 1
ATOM 5061 C C . PHE C 1 253 ? -2.068 -58.236 -35.169 1.00 10.03 253 PHE C C 1
ATOM 5062 O O . PHE C 1 253 ? -1.414 -57.218 -35.410 1.00 10.67 253 PHE C O 1
ATOM 5070 N N . VAL C 1 254 ? -1.736 -59.438 -35.626 1.00 9.71 254 VAL C N 1
ATOM 5071 C CA . VAL C 1 254 ? -0.551 -59.644 -36.445 1.00 10.08 254 VAL C CA 1
ATOM 5072 C C . VAL C 1 254 ? -0.903 -60.299 -37.779 1.00 9.77 254 VAL C C 1
ATOM 5073 O O . VAL C 1 254 ? -1.991 -60.857 -37.947 1.00 9.24 254 VAL C O 1
ATOM 5077 N N . THR C 1 255 ? 0.025 -60.219 -38.727 1.00 13.13 255 THR C N 1
ATOM 5078 C CA . THR C 1 255 ? -0.115 -60.910 -40.001 1.00 12.97 255 THR C CA 1
ATOM 5079 C C . THR C 1 255 ? 0.352 -62.351 -39.841 1.00 12.71 255 THR C C 1
ATOM 5080 O O . THR C 1 255 ? 1.004 -62.691 -38.854 1.00 12.88 255 THR C O 1
ATOM 5084 N N . LEU C 1 256 ? 0.015 -63.199 -40.807 1.00 9.63 256 LEU C N 1
ATOM 5085 C CA . LEU C 1 256 ? 0.437 -64.598 -40.764 1.00 9.19 256 LEU C CA 1
ATOM 5086 C C . LEU C 1 256 ? 1.959 -64.815 -40.767 1.00 9.62 256 LEU C C 1
ATOM 5087 O O . LEU C 1 256 ? 2.453 -65.649 -40.008 1.00 9.12 256 LEU C O 1
ATOM 5092 N N . PRO C 1 257 ? 2.706 -64.085 -41.621 1.00 12.40 257 PRO C N 1
ATOM 5093 C CA . PRO C 1 257 ? 4.165 -64.239 -41.558 1.00 13.25 257 PRO C CA 1
ATOM 5094 C C . PRO C 1 257 ? 4.721 -63.917 -40.176 1.00 13.58 257 PRO C C 1
ATOM 5095 O O . PRO C 1 257 ? 5.649 -64.580 -39.714 1.00 14.46 257 PRO C O 1
ATOM 5099 N N . SER C 1 258 ? 4.154 -62.907 -39.527 1.00 16.72 258 SER C N 1
ATOM 5100 C CA . SER C 1 258 ? 4.588 -62.525 -38.192 1.00 17.15 258 SER C CA 1
ATOM 5101 C C . SER C 1 258 ? 4.209 -63.586 -37.159 1.00 17.86 258 SER C C 1
ATOM 5102 O O . SER C 1 258 ? 5.015 -63.938 -36.299 1.00 19.46 258 SER C O 1
ATOM 5105 N N . MET C 1 259 ? 2.984 -64.096 -37.253 1.00 12.29 259 MET C N 1
ATOM 5106 C CA . MET C 1 259 ? 2.511 -65.124 -36.330 1.00 13.11 259 MET C CA 1
ATOM 5107 C C . MET C 1 259 ? 3.344 -66.402 -36.413 1.00 14.31 259 MET C C 1
ATOM 5108 O O . MET C 1 259 ? 3.688 -66.991 -35.391 1.00 15.49 259 MET C O 1
ATOM 5113 N N . PHE C 1 260 ? 3.681 -66.820 -37.629 1.00 7.60 260 PHE C N 1
ATOM 5114 C CA . PHE C 1 260 ? 4.403 -68.077 -37.817 1.00 7.73 260 PHE C CA 1
ATOM 5115 C C . PHE C 1 260 ? 5.901 -67.896 -38.058 1.00 8.89 260 PHE C C 1
ATOM 5116 O O . PHE C 1 260 ? 6.597 -68.849 -38.416 1.00 9.39 260 PHE C O 1
ATOM 5124 N N . GLN C 1 261 ? 6.386 -66.675 -37.848 1.00 22.15 261 GLN C N 1
ATOM 5125 C CA . GLN C 1 261 ? 7.814 -66.372 -37.922 1.00 22.97 261 GLN C CA 1
ATOM 5126 C C . GLN C 1 261 ? 8.450 -66.773 -39.251 1.00 22.52 261 GLN C C 1
ATOM 5127 O O . GLN C 1 261 ? 9.495 -67.423 -39.283 1.00 23.33 261 GLN C O 1
ATOM 5133 N N . THR C 1 262 ? 7.803 -66.386 -40.345 1.00 26.53 262 THR C N 1
ATOM 5134 C CA . THR C 1 262 ? 8.314 -66.662 -41.681 1.00 26.64 262 THR C CA 1
ATOM 5135 C C . THR C 1 262 ? 8.210 -65.415 -42.543 1.00 26.67 262 THR C C 1
ATOM 5136 O O . THR C 1 262 ? 7.677 -64.393 -42.113 1.00 26.36 262 THR C O 1
ATOM 5140 N N . SER C 1 263 ? 8.724 -65.506 -43.764 1.00 22.98 263 SER C N 1
ATOM 5141 C CA . SER C 1 263 ? 8.612 -64.419 -44.725 1.00 23.30 263 SER C CA 1
ATOM 5142 C C . SER C 1 263 ? 7.210 -64.395 -45.319 1.00 22.19 263 SER C C 1
ATOM 5143 O O . SER C 1 263 ? 6.508 -65.405 -45.307 1.00 21.42 263 SER C O 1
ATOM 5146 N N . LYS C 1 264 ? 6.801 -63.240 -45.833 1.00 20.02 264 LYS C N 1
ATOM 5147 C CA . LYS C 1 264 ? 5.535 -63.145 -46.547 1.00 19.34 264 LYS C CA 1
ATOM 5148 C C . LYS C 1 264 ? 5.671 -63.740 -47.942 1.00 19.77 264 LYS C C 1
ATOM 5149 O O . LYS C 1 264 ? 4.681 -64.125 -48.563 1.00 19.16 264 LYS C O 1
ATOM 5155 N N . GLU C 1 265 ? 6.906 -63.817 -48.428 1.00 30.22 265 GLU C N 1
ATOM 5156 C CA . GLU C 1 265 ? 7.165 -64.311 -49.774 1.00 30.83 265 GLU C CA 1
ATOM 5157 C C . GLU C 1 265 ? 7.930 -65.628 -49.778 1.00 31.02 265 GLU C C 1
ATOM 5158 O O . GLU C 1 265 ? 8.532 -66.020 -48.780 1.00 31.10 265 GLU C O 1
ATOM 5164 N N . ARG C 1 266 ? 7.902 -66.298 -50.922 1.00 39.89 266 ARG C N 1
ATOM 5165 C CA . ARG C 1 266 ? 8.454 -67.635 -51.055 1.00 40.07 266 ARG C CA 1
ATOM 5166 C C . ARG C 1 266 ? 9.829 -67.615 -51.712 1.00 41.54 266 ARG C C 1
ATOM 5167 O O . ARG C 1 266 ? 10.104 -66.779 -52.573 1.00 42.57 266 ARG C O 1
ATOM 5175 N N . THR D 1 54 ? -10.067 -62.478 -18.679 1.00 24.26 54 THR D N 1
ATOM 5176 C CA . THR D 1 54 ? -8.660 -62.238 -18.365 1.00 24.61 54 THR D CA 1
ATOM 5177 C C . THR D 1 54 ? -7.872 -61.801 -19.604 1.00 24.56 54 THR D C 1
ATOM 5178 O O . THR D 1 54 ? -8.146 -62.261 -20.713 1.00 24.17 54 THR D O 1
ATOM 5182 N N . PRO D 1 55 ? -6.895 -60.899 -19.413 1.00 24.92 55 PRO D N 1
ATOM 5183 C CA . PRO D 1 55 ? -6.080 -60.351 -20.504 1.00 25.02 55 PRO D CA 1
ATOM 5184 C C . PRO D 1 55 ? -5.239 -61.390 -21.244 1.00 25.01 55 PRO D C 1
ATOM 5185 O O . PRO D 1 55 ? -4.761 -62.353 -20.642 1.00 25.04 55 PRO D O 1
ATOM 5189 N N . PHE D 1 56 ? -5.066 -61.179 -22.547 1.00 13.38 56 PHE D N 1
ATOM 5190 C CA . PHE D 1 56 ? -4.179 -62.006 -23.357 1.00 13.39 56 PHE D CA 1
ATOM 5191 C C . PHE D 1 56 ? -2.735 -61.753 -22.960 1.00 14.07 56 PHE D C 1
ATOM 5192 O O . PHE D 1 56 ? -1.893 -62.646 -23.048 1.00 14.27 56 PHE D O 1
ATOM 5200 N N . SER D 1 57 ? -2.455 -60.525 -22.529 1.00 13.75 57 SER D N 1
ATOM 5201 C CA . SER D 1 57 ? -1.090 -60.107 -22.222 1.00 14.37 57 SER D CA 1
ATOM 5202 C C . SER D 1 57 ? -0.470 -60.943 -21.110 1.00 14.47 57 SER D C 1
ATOM 5203 O O . SER D 1 57 ? 0.752 -61.062 -21.021 1.00 15.01 57 SER D O 1
ATOM 5206 N N . TRP D 1 58 ? -1.320 -61.532 -20.274 1.00 12.69 58 TRP D N 1
ATOM 5207 C CA . TRP D 1 58 ? -0.860 -62.360 -19.166 1.00 12.47 58 TRP D CA 1
ATOM 5208 C C . TRP D 1 58 ? -0.092 -63.603 -19.617 1.00 12.30 58 TRP D C 1
ATOM 5209 O O . TRP D 1 58 ? 0.717 -64.137 -18.858 1.00 12.83 58 TRP D O 1
ATOM 5220 N N . VAL D 1 59 ? -0.336 -64.063 -20.844 1.00 11.80 59 VAL D N 1
ATOM 5221 C CA . VAL D 1 59 ? 0.367 -65.241 -21.354 1.00 11.75 59 VAL D CA 1
ATOM 5222 C C . VAL D 1 59 ? 1.820 -64.917 -21.699 1.00 12.67 59 VAL D C 1
ATOM 5223 O O . VAL D 1 59 ? 2.641 -65.818 -21.870 1.00 12.94 59 VAL D O 1
ATOM 5227 N N . GLU D 1 60 ? 2.130 -63.628 -21.798 1.00 20.26 60 GLU D N 1
ATOM 5228 C CA . GLU D 1 60 ? 3.499 -63.191 -22.047 1.00 20.96 60 GLU D CA 1
ATOM 5229 C C . GLU D 1 60 ? 4.214 -62.849 -20.738 1.00 21.73 60 GLU D C 1
ATOM 5230 O O . GLU D 1 60 ? 5.420 -63.058 -20.606 1.00 22.58 60 GLU D O 1
ATOM 5236 N N . LYS D 1 61 ? 3.458 -62.338 -19.769 1.00 44.27 61 LYS D N 1
ATOM 5237 C CA . LYS D 1 61 ? 4.026 -61.878 -18.504 1.00 44.85 61 LYS D CA 1
ATOM 5238 C C . LYS D 1 61 ? 4.202 -62.986 -17.469 1.00 45.34 61 LYS D C 1
ATOM 5239 O O . LYS D 1 61 ? 5.177 -62.991 -16.720 1.00 46.22 61 LYS D O 1
ATOM 5245 N N . TYR D 1 62 ? 3.258 -63.920 -17.425 1.00 17.27 62 TYR D N 1
ATOM 5246 C CA . TYR D 1 62 ? 3.247 -64.929 -16.370 1.00 17.50 62 TYR D CA 1
ATOM 5247 C C . TYR D 1 62 ? 3.178 -66.360 -16.900 1.00 17.17 62 TYR D C 1
ATOM 5248 O O . TYR D 1 62 ? 2.983 -66.586 -18.094 1.00 16.61 62 TYR D O 1
ATOM 5257 N N . ALA D 1 63 ? 3.347 -67.322 -15.997 1.00 15.10 63 ALA D N 1
ATOM 5258 C CA . ALA D 1 63 ? 3.151 -68.727 -16.330 1.00 14.78 63 ALA D CA 1
ATOM 5259 C C . ALA D 1 63 ? 1.654 -68.968 -16.483 1.00 13.86 63 ALA D C 1
ATOM 5260 O O . ALA D 1 63 ? 0.982 -69.407 -15.547 1.00 13.94 63 ALA D O 1
ATOM 5262 N N . TYR D 1 64 ? 1.144 -68.676 -17.675 1.00 12.88 64 TYR D N 1
ATOM 5263 C CA . TYR D 1 64 ? -0.290 -68.600 -17.910 1.00 12.18 64 TYR D CA 1
ATOM 5264 C C . TYR D 1 64 ? -0.599 -69.001 -19.346 1.00 11.58 64 TYR D C 1
ATOM 5265 O O . TYR D 1 64 ? 0.039 -68.515 -20.277 1.00 11.54 64 TYR D O 1
ATOM 5274 N N . ALA D 1 65 ? -1.574 -69.887 -19.526 1.00 14.19 65 ALA D N 1
ATOM 5275 C CA . ALA D 1 65 ? -1.912 -70.373 -20.863 1.00 13.46 65 ALA D CA 1
ATOM 5276 C C . ALA D 1 65 ? -3.363 -70.839 -20.982 1.00 12.56 65 ALA D C 1
ATOM 5277 O O . ALA D 1 65 ? -3.980 -71.239 -19.993 1.00 12.56 65 ALA D O 1
ATOM 5279 N N . PHE D 1 66 ? -3.898 -70.780 -22.201 1.00 10.06 66 PHE D N 1
ATOM 5280 C CA . PHE D 1 66 ? -5.245 -71.268 -22.493 1.00 9.91 66 PHE D CA 1
ATOM 5281 C C . PHE D 1 66 ? -5.189 -72.574 -23.284 1.00 9.91 66 PHE D C 1
ATOM 5282 O O . PHE D 1 66 ? -6.091 -73.411 -23.189 1.00 10.04 66 PHE D O 1
ATOM 5290 N N . SER D 1 67 ? -4.130 -72.732 -24.072 1.00 9.87 67 SER D N 1
ATOM 5291 C CA . SER D 1 67 ? -3.972 -73.892 -24.944 1.00 9.94 67 SER D CA 1
ATOM 5292 C C . SER D 1 67 ? -2.498 -74.131 -25.265 1.00 10.18 67 SER D C 1
ATOM 5293 O O . SER D 1 67 ? -1.633 -73.381 -24.821 1.00 10.32 67 SER D O 1
ATOM 5296 N N . GLY D 1 68 ? -2.218 -75.175 -26.037 1.00 10.35 68 GLY D N 1
ATOM 5297 C CA . GLY D 1 68 ? -0.848 -75.594 -26.272 1.00 10.81 68 GLY D CA 1
ATOM 5298 C C . GLY D 1 68 ? -0.302 -75.357 -27.668 1.00 10.69 68 GLY D C 1
ATOM 5299 O O . GLY D 1 68 ? -0.879 -74.602 -28.451 1.00 10.28 68 GLY D O 1
ATOM 5300 N N . PRO D 1 69 ? 0.835 -75.998 -27.980 1.00 11.24 69 PRO D N 1
ATOM 5301 C CA . PRO D 1 69 ? 1.547 -75.875 -29.258 1.00 11.37 69 PRO D CA 1
ATOM 5302 C C . PRO D 1 69 ? 0.702 -76.245 -30.479 1.00 11.04 69 PRO D C 1
ATOM 5303 O O . PRO D 1 69 ? 0.030 -77.279 -30.500 1.00 11.04 69 PRO D O 1
ATOM 5307 N N . TYR D 1 70 ? 0.763 -75.394 -31.498 1.00 10.99 70 TYR D N 1
ATOM 5308 C CA . TYR D 1 70 ? -0.018 -75.578 -32.713 1.00 10.89 70 TYR D CA 1
ATOM 5309 C C . TYR D 1 70 ? 0.623 -76.586 -33.662 1.00 11.40 70 TYR D C 1
ATOM 5310 O O . TYR D 1 70 ? -0.029 -77.088 -34.578 1.00 11.40 70 TYR D O 1
ATOM 5319 N N . ASN D 1 71 ? 1.906 -76.867 -33.450 1.00 15.69 71 ASN D N 1
ATOM 5320 C CA . ASN D 1 71 ? 2.648 -77.763 -34.333 1.00 16.12 71 ASN D CA 1
ATOM 5321 C C . ASN D 1 71 ? 2.819 -79.165 -33.754 1.00 16.06 71 ASN D C 1
ATOM 5322 O O . ASN D 1 71 ? 3.650 -79.945 -34.220 1.00 16.54 71 ASN D O 1
ATOM 5327 N N . LYS D 1 72 ? 2.027 -79.475 -32.733 1.00 18.70 72 LYS D N 1
ATOM 5328 C CA . LYS D 1 72 ? 1.967 -80.822 -32.185 1.00 18.55 72 LYS D CA 1
ATOM 5329 C C . LYS D 1 72 ? 0.547 -81.346 -32.337 1.00 17.95 72 LYS D C 1
ATOM 5330 O O . LYS D 1 72 ? -0.414 -80.648 -32.017 1.00 17.47 72 LYS D O 1
ATOM 5335 N N . ALA D 1 73 ? 0.409 -82.572 -32.827 1.00 13.21 73 ALA D N 1
ATOM 5336 C CA . ALA D 1 73 ? -0.910 -83.174 -32.990 1.00 12.80 73 ALA D CA 1
ATOM 5337 C C . ALA D 1 73 ? -1.442 -83.673 -31.651 1.00 12.82 73 ALA D C 1
ATOM 5338 O O . ALA D 1 73 ? -1.780 -84.848 -31.509 1.00 13.07 73 ALA D O 1
ATOM 5340 N N . GLU D 1 74 ? -1.523 -82.776 -30.674 1.00 14.14 74 GLU D N 1
ATOM 5341 C CA . GLU D 1 74 ? -1.845 -83.169 -29.307 1.00 14.32 74 GLU D CA 1
ATOM 5342 C C . GLU D 1 74 ? -2.907 -82.282 -28.657 1.00 13.83 74 GLU D C 1
ATOM 5343 O O . GLU D 1 74 ? -2.894 -81.061 -28.812 1.00 13.49 74 GLU D O 1
ATOM 5349 N N . VAL D 1 75 ? -3.830 -82.913 -27.937 1.00 12.30 75 VAL D N 1
ATOM 5350 C CA . VAL D 1 75 ? -4.839 -82.196 -27.169 1.00 12.02 75 VAL D CA 1
ATOM 5351 C C . VAL D 1 75 ? -4.818 -82.690 -25.728 1.00 12.51 75 VAL D C 1
ATOM 5352 O O . VAL D 1 75 ? -4.198 -83.709 -25.425 1.00 13.09 75 VAL D O 1
ATOM 5356 N N . ALA D 1 76 ? -5.497 -81.971 -24.841 1.00 12.39 76 ALA D N 1
ATOM 5357 C CA . ALA D 1 76 ? -5.482 -82.316 -23.424 1.00 12.94 76 ALA D CA 1
ATOM 5358 C C . ALA D 1 76 ? -6.880 -82.351 -22.814 1.00 12.95 76 ALA D C 1
ATOM 5359 O O . ALA D 1 76 ? -7.593 -81.349 -22.819 1.00 12.53 76 ALA D O 1
ATOM 5361 N N . LEU D 1 77 ? -7.264 -83.512 -22.294 1.00 13.54 77 LEU D N 1
ATOM 5362 C CA . LEU D 1 77 ? -8.485 -83.636 -21.506 1.00 13.81 77 LEU D CA 1
ATOM 5363 C C . LEU D 1 77 ? -8.190 -83.221 -20.072 1.00 14.26 77 LEU D C 1
ATOM 5364 O O . LEU D 1 77 ? -7.201 -83.661 -19.488 1.00 14.81 77 LEU D O 1
ATOM 5369 N N . THR D 1 78 ? -9.034 -82.360 -19.512 1.00 14.11 78 THR D N 1
ATOM 5370 C CA . THR D 1 78 ? -8.882 -81.941 -18.120 1.00 14.59 78 THR D CA 1
ATOM 5371 C C . THR D 1 78 ? -10.211 -82.060 -17.380 1.00 14.78 78 THR D C 1
ATOM 5372 O O . THR D 1 78 ? -11.276 -81.897 -17.977 1.00 14.40 78 THR D O 1
ATOM 5376 N N . PHE D 1 79 ? -10.144 -82.351 -16.083 1.00 15.46 79 PHE D N 1
ATOM 5377 C CA . PHE D 1 79 ? -11.344 -82.560 -15.277 1.00 15.87 79 PHE D CA 1
ATOM 5378 C C . PHE D 1 79 ? -11.297 -81.790 -13.953 1.00 16.16 79 PHE D C 1
ATOM 5379 O O . PHE D 1 79 ? -10.351 -81.925 -13.178 1.00 16.74 79 PHE D O 1
ATOM 5387 N N . ASP D 1 80 ? -12.329 -80.989 -13.701 1.00 16.12 80 ASP D N 1
ATOM 5388 C CA . ASP D 1 80 ? -12.373 -80.126 -12.522 1.00 16.68 80 ASP D CA 1
ATOM 5389 C C . ASP D 1 80 ? -13.310 -80.623 -11.418 1.00 18.17 80 ASP D C 1
ATOM 5390 O O . ASP D 1 80 ? -14.214 -81.422 -11.669 1.00 18.63 80 ASP D O 1
ATOM 5395 N N . ASP D 1 81 ? -13.063 -80.133 -10.202 1.00 28.16 81 ASP D N 1
ATOM 5396 C CA . ASP D 1 81 ? -13.928 -80.327 -9.030 1.00 29.18 81 ASP D CA 1
ATOM 5397 C C . ASP D 1 81 ? -13.882 -81.715 -8.392 1.00 30.42 81 ASP D C 1
ATOM 5398 O O . ASP D 1 81 ? -14.612 -81.984 -7.439 1.00 31.52 81 ASP D O 1
ATOM 5403 N N . GLY D 1 82 ? -13.026 -82.591 -8.907 1.00 21.03 82 GLY D N 1
ATOM 5404 C CA . GLY D 1 82 ? -12.887 -83.921 -8.346 1.00 22.22 82 GLY D CA 1
ATOM 5405 C C . GLY D 1 82 ? -12.189 -83.905 -6.998 1.00 23.28 82 GLY D C 1
ATOM 5406 O O . GLY D 1 82 ? -11.705 -82.862 -6.555 1.00 23.00 82 GLY D O 1
ATOM 5407 N N . PRO D 1 83 ? -12.140 -85.064 -6.328 1.00 25.28 83 PRO D N 1
ATOM 5408 C CA . PRO D 1 83 ? -12.796 -86.290 -6.786 1.00 25.75 83 PRO D CA 1
ATOM 5409 C C . PRO D 1 83 ? -14.213 -86.412 -6.238 1.00 26.57 83 PRO D C 1
ATOM 5410 O O . PRO D 1 83 ? -14.664 -85.551 -5.483 1.00 26.77 83 PRO D O 1
ATOM 5414 N N . ASP D 1 84 ? -14.904 -87.476 -6.630 1.00 31.75 84 ASP D N 1
ATOM 5415 C CA . ASP D 1 84 ? -16.202 -87.816 -6.061 1.00 32.95 84 ASP D CA 1
ATOM 5416 C C . ASP D 1 84 ? -16.412 -89.320 -6.191 1.00 34.10 84 ASP D C 1
ATOM 5417 O O . ASP D 1 84 ? -15.562 -90.022 -6.737 1.00 33.94 84 ASP D O 1
ATOM 5422 N N . LEU D 1 85 ? -17.543 -89.811 -5.699 1.00 36.32 85 LEU D N 1
ATOM 5423 C CA . LEU D 1 85 ? -17.779 -91.250 -5.642 1.00 37.74 85 LEU D CA 1
ATOM 5424 C C . LEU D 1 85 ? -18.444 -91.816 -6.893 1.00 37.35 85 LEU D C 1
ATOM 5425 O O . LEU D 1 85 ? -18.443 -93.029 -7.102 1.00 38.28 85 LEU D O 1
ATOM 5430 N N . GLU D 1 86 ? -19.010 -90.947 -7.722 1.00 42.36 86 GLU D N 1
ATOM 5431 C CA . GLU D 1 86 ? -19.748 -91.415 -8.890 1.00 42.01 86 GLU D CA 1
ATOM 5432 C C . GLU D 1 86 ? -19.019 -91.192 -10.213 1.00 40.44 86 GLU D C 1
ATOM 5433 O O . GLU D 1 86 ? -18.700 -92.148 -10.919 1.00 40.41 86 GLU D O 1
ATOM 5439 N N . PHE D 1 87 ? -18.757 -89.932 -10.547 1.00 26.20 87 PHE D N 1
ATOM 5440 C CA . PHE D 1 87 ? -18.235 -89.595 -11.870 1.00 24.68 87 PHE D CA 1
ATOM 5441 C C . PHE D 1 87 ? -16.737 -89.827 -12.034 1.00 24.15 87 PHE D C 1
ATOM 5442 O O . PHE D 1 87 ? -16.305 -90.380 -13.044 1.00 23.64 87 PHE D O 1
ATOM 5450 N N . THR D 1 88 ? -15.950 -89.409 -11.048 1.00 24.36 88 THR D N 1
ATOM 5451 C CA . THR D 1 88 ? -14.499 -89.590 -11.108 1.00 24.06 88 THR D CA 1
ATOM 5452 C C . THR D 1 88 ? -14.053 -91.042 -11.367 1.00 24.86 88 THR D C 1
ATOM 5453 O O . THR D 1 88 ? -13.216 -91.273 -12.241 1.00 24.18 88 THR D O 1
ATOM 5457 N N . PRO D 1 89 ? -14.610 -92.025 -10.625 1.00 26.38 89 PRO D N 1
ATOM 5458 C CA . PRO D 1 89 ? -14.219 -93.407 -10.931 1.00 27.20 89 PRO D CA 1
ATOM 5459 C C . PRO D 1 89 ? -14.623 -93.834 -12.342 1.00 26.46 89 PRO D C 1
ATOM 5460 O O . PRO D 1 89 ? -13.842 -94.502 -13.019 1.00 26.31 89 PRO D O 1
ATOM 5464 N N . LYS D 1 90 ? -15.824 -93.453 -12.771 1.00 35.96 90 LYS D N 1
ATOM 5465 C CA . LYS D 1 90 ? -16.304 -93.783 -14.111 1.00 35.35 90 LYS D CA 1
ATOM 5466 C C . LYS D 1 90 ? -15.400 -93.199 -15.191 1.00 33.81 90 LYS D C 1
ATOM 5467 O O . LYS D 1 90 ? -15.096 -93.864 -16.180 1.00 33.61 90 LYS D O 1
ATOM 5473 N N . ILE D 1 91 ? -14.977 -91.954 -14.997 1.00 23.01 91 ILE D N 1
ATOM 5474 C CA . ILE D 1 91 ? -14.064 -91.302 -15.931 1.00 21.66 91 ILE D CA 1
ATOM 5475 C C . ILE D 1 91 ? -12.728 -92.039 -15.981 1.00 21.93 91 ILE D C 1
ATOM 5476 O O . ILE D 1 91 ? -12.172 -92.264 -17.055 1.00 21.30 91 ILE D O 1
ATOM 5481 N N . LEU D 1 92 ? -12.230 -92.421 -14.809 1.00 22.99 92 LEU D N 1
ATOM 5482 C CA . LEU D 1 92 ? -10.969 -93.147 -14.694 1.00 23.55 92 LEU D CA 1
ATOM 5483 C C . LEU D 1 92 ? 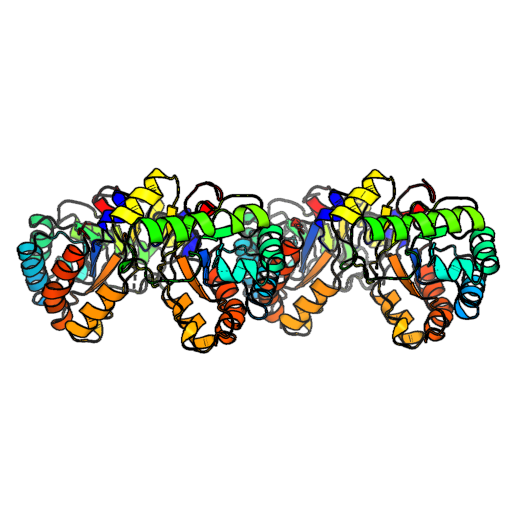-10.997 -94.465 -15.462 1.00 24.06 92 LEU D C 1
ATOM 5484 O O . LEU D 1 92 ? -9.996 -94.862 -16.060 1.00 23.92 92 LEU D O 1
ATOM 5489 N N . ASP D 1 93 ? -12.144 -95.138 -15.437 1.00 24.74 93 ASP D N 1
ATOM 5490 C CA . ASP D 1 93 ? -12.322 -96.379 -16.183 1.00 25.29 93 ASP D CA 1
ATOM 5491 C C . ASP D 1 93 ? -12.198 -96.148 -17.688 1.00 24.00 93 ASP D C 1
ATOM 5492 O O . ASP D 1 93 ? -11.453 -96.848 -18.374 1.00 24.06 93 ASP D O 1
ATOM 5497 N N . LYS D 1 94 ? -12.929 -95.160 -18.192 1.00 27.18 94 LYS D N 1
ATOM 5498 C CA . LYS D 1 94 ? -12.941 -94.874 -19.622 1.00 25.99 94 LYS D CA 1
ATOM 5499 C C . LYS D 1 94 ? -11.574 -94.424 -20.130 1.00 25.15 94 LYS D C 1
ATOM 5500 O O . LYS D 1 94 ? -11.143 -94.834 -21.207 1.00 24.80 94 LYS D O 1
ATOM 5506 N N . LEU D 1 95 ? -10.893 -93.593 -19.348 1.00 20.74 95 LEU D N 1
ATOM 5507 C CA . LEU D 1 95 ? -9.547 -93.152 -19.697 1.00 20.17 95 LEU D CA 1
ATOM 5508 C C . LEU D 1 95 ? -8.598 -94.343 -19.820 1.00 21.03 95 LEU D C 1
ATOM 5509 O O . LEU D 1 95 ? -7.798 -94.417 -20.752 1.00 20.59 95 LEU D O 1
ATOM 5514 N N . LYS D 1 96 ? -8.702 -95.278 -18.882 1.00 22.36 96 LYS D N 1
ATOM 5515 C CA . LYS D 1 96 ? -7.880 -96.482 -18.902 1.00 23.43 96 LYS D CA 1
ATOM 5516 C C . LYS D 1 96 ? -8.228 -97.347 -20.108 1.00 23.35 96 LYS D C 1
ATOM 5517 O O . LYS D 1 96 ? -7.345 -97.885 -20.777 1.00 23.49 96 LYS D O 1
ATOM 5523 N N . GLN D 1 97 ? -9.525 -97.478 -20.369 1.00 23.23 97 GLN D N 1
ATOM 5524 C CA . GLN D 1 97 ? -10.019 -98.262 -21.491 1.00 23.21 97 GLN D CA 1
ATOM 5525 C C . GLN D 1 97 ? -9.449 -97.773 -22.824 1.00 22.02 97 GLN D C 1
ATOM 5526 O O . GLN D 1 97 ? -9.040 -98.575 -23.661 1.00 22.25 97 GLN D O 1
ATOM 5532 N N . HIS D 1 98 ? -9.416 -96.456 -23.010 1.00 20.84 98 HIS D N 1
ATOM 5533 C CA . HIS D 1 98 ? -8.900 -95.868 -24.241 1.00 19.77 98 HIS D CA 1
ATOM 5534 C C . HIS D 1 98 ? -7.398 -95.604 -24.175 1.00 19.70 98 HIS D C 1
ATOM 5535 O O . HIS D 1 98 ? -6.838 -94.981 -25.077 1.00 18.88 98 HIS D O 1
ATOM 5542 N N . ASN D 1 99 ? -6.757 -96.082 -23.110 1.00 23.67 99 ASN D N 1
ATOM 5543 C CA . ASN D 1 99 ? -5.331 -95.848 -22.879 1.00 23.87 99 ASN D CA 1
ATOM 5544 C C . ASN D 1 99 ? -4.959 -94.370 -22.985 1.00 22.80 99 ASN D C 1
ATOM 5545 O O . ASN D 1 99 ? -3.995 -94.000 -23.655 1.00 22.44 99 ASN D O 1
ATOM 5550 N N . VAL D 1 100 ? -5.742 -93.530 -22.322 1.00 22.86 100 VAL D N 1
ATOM 5551 C CA . VAL D 1 100 ? -5.540 -92.091 -22.375 1.00 21.89 100 VAL D CA 1
ATOM 5552 C C . VAL D 1 100 ? -5.224 -91.538 -20.990 1.00 22.29 100 VAL D C 1
ATOM 5553 O O . VAL D 1 100 ? -5.893 -91.873 -20.011 1.00 22.92 100 VAL D O 1
ATOM 5557 N N . LYS D 1 101 ? -4.186 -90.710 -20.911 1.00 20.82 101 LYS D N 1
ATOM 5558 C CA . LYS D 1 101 ? -3.835 -90.035 -19.667 1.00 21.25 101 LYS D CA 1
ATOM 5559 C C . LYS D 1 101 ? -4.372 -88.606 -19.694 1.00 20.14 101 LYS D C 1
ATOM 5560 O O . LYS D 1 101 ? -4.431 -87.979 -20.753 1.00 19.16 101 LYS D O 1
ATOM 5566 N N . ALA D 1 102 ? -4.766 -88.096 -18.531 1.00 19.29 102 ALA D N 1
ATOM 5567 C CA . ALA D 1 102 ? -5.394 -86.782 -18.451 1.00 18.42 102 ALA D CA 1
ATOM 5568 C C . ALA D 1 102 ? -4.915 -85.989 -17.240 1.00 18.80 102 ALA D C 1
ATOM 5569 O O . ALA D 1 102 ? -4.053 -86.442 -16.487 1.00 19.75 102 ALA D O 1
ATOM 5571 N N . THR D 1 103 ? -5.481 -84.801 -17.059 1.00 16.90 103 THR D N 1
ATOM 5572 C CA . THR D 1 103 ? -5.123 -83.946 -15.937 1.00 17.21 103 THR D CA 1
ATOM 5573 C C . THR D 1 103 ? -6.345 -83.654 -15.071 1.00 17.34 103 THR D C 1
ATOM 5574 O O . THR D 1 103 ? -7.379 -83.210 -15.569 1.00 16.66 103 THR D O 1
ATOM 5578 N N . PHE D 1 104 ? -6.221 -83.913 -13.773 1.00 18.34 104 PHE D N 1
ATOM 5579 C CA . PHE D 1 104 ? -7.325 -83.713 -12.840 1.00 18.69 104 PHE D CA 1
ATOM 5580 C C . PHE D 1 104 ? -7.057 -82.554 -11.888 1.00 18.79 104 PHE D C 1
ATOM 5581 O O . PHE D 1 104 ? -6.153 -82.620 -11.055 1.00 19.59 104 PHE D O 1
ATOM 5589 N N . PHE D 1 105 ? -7.846 -81.494 -12.019 1.00 17.70 105 PHE D N 1
ATOM 5590 C CA . PHE D 1 105 ? -7.776 -80.372 -11.092 1.00 17.87 105 PHE D CA 1
ATOM 5591 C C . PHE D 1 105 ? -8.712 -80.624 -9.918 1.00 19.08 105 PHE D C 1
ATOM 5592 O O . PHE D 1 105 ? -9.924 -80.430 -10.019 1.00 18.87 105 PHE D O 1
ATOM 5600 N N . LEU D 1 106 ? -8.138 -81.066 -8.805 1.00 20.21 106 LEU D N 1
ATOM 5601 C CA . LEU D 1 106 ? -8.927 -81.506 -7.660 1.00 21.29 106 LEU D CA 1
ATOM 5602 C C . LEU D 1 106 ? -9.142 -80.405 -6.627 1.00 21.56 106 LEU D C 1
ATOM 5603 O O . LEU D 1 106 ? -8.252 -79.594 -6.369 1.00 21.45 106 LEU D O 1
ATOM 5608 N N . LEU D 1 107 ? -10.337 -80.388 -6.044 1.00 22.02 107 LEU D N 1
ATOM 5609 C CA . LEU D 1 107 ? -10.645 -79.508 -4.924 1.00 22.53 107 LEU D CA 1
ATOM 5610 C C . LEU D 1 107 ? -10.087 -80.104 -3.642 1.00 24.03 107 LEU D C 1
ATOM 5611 O O . LEU D 1 107 ? -10.241 -81.299 -3.391 1.00 24.95 107 LEU D O 1
ATOM 5616 N N . GLY D 1 108 ? -9.441 -79.267 -2.836 1.00 24.36 108 GLY D N 1
ATOM 5617 C CA . GLY D 1 108 ? -8.867 -79.702 -1.574 1.00 25.88 108 GLY D CA 1
ATOM 5618 C C . GLY D 1 108 ? -9.860 -80.368 -0.639 1.00 27.16 108 GLY D C 1
ATOM 5619 O O . GLY D 1 108 ? -9.555 -81.393 -0.030 1.00 28.46 108 GLY D O 1
ATOM 5620 N N . GLU D 1 109 ? -11.054 -79.792 -0.531 1.00 36.84 109 GLU D N 1
ATOM 5621 C CA . GLU D 1 109 ? -12.076 -80.311 0.373 1.00 38.12 109 GLU D CA 1
ATOM 5622 C C . GLU D 1 109 ? -12.605 -81.667 -0.084 1.00 38.54 109 GLU D C 1
ATOM 5623 O O . GLU D 1 109 ? -13.030 -82.483 0.734 1.00 40.09 109 GLU D O 1
ATOM 5629 N N . ASN D 1 110 ? -12.579 -81.906 -1.391 1.00 27.57 110 ASN D N 1
ATOM 5630 C CA . ASN D 1 110 ? -13.044 -83.174 -1.936 1.00 27.88 110 ASN D CA 1
ATOM 5631 C C . ASN D 1 110 ? -11.980 -84.258 -1.841 1.00 28.64 110 ASN D C 1
ATOM 5632 O O . ASN D 1 110 ? -12.297 -85.436 -1.675 1.00 29.69 110 ASN D O 1
ATOM 5637 N N . ALA D 1 111 ? -10.717 -83.854 -1.943 1.00 28.06 111 ALA D N 1
ATOM 5638 C CA . ALA D 1 111 ? -9.605 -84.784 -1.787 1.00 28.94 111 ALA D CA 1
ATOM 5639 C C . ALA D 1 111 ? -9.587 -85.365 -0.374 1.00 30.92 111 ALA D C 1
ATOM 5640 O O . ALA D 1 111 ? -9.237 -86.530 -0.174 1.00 32.10 111 ALA D O 1
ATOM 5642 N N . GLU D 1 112 ? -9.967 -84.546 0.602 1.00 36.05 112 GLU D N 1
ATOM 5643 C CA . GLU D 1 112 ? -10.065 -84.996 1.986 1.00 38.01 112 GLU D CA 1
ATOM 5644 C C . GLU D 1 112 ? -11.133 -86.071 2.142 1.00 39.04 112 GLU D C 1
ATOM 5645 O O . GLU D 1 112 ? -10.892 -87.103 2.762 1.00 40.68 112 GLU D O 1
ATOM 5651 N N . LYS D 1 113 ? -12.311 -85.818 1.578 1.00 33.57 113 LYS D N 1
ATOM 5652 C CA . LYS D 1 113 ? -13.436 -86.744 1.678 1.00 34.56 113 LYS D CA 1
ATOM 5653 C C . LYS D 1 113 ? -13.153 -88.101 1.038 1.00 34.91 113 LYS D C 1
ATOM 5654 O O . LYS D 1 113 ? -13.567 -89.136 1.558 1.00 36.51 113 LYS D O 1
ATOM 5660 N N . PHE D 1 114 ? -12.457 -88.096 -0.094 1.00 40.61 114 PHE D N 1
ATOM 5661 C CA . PHE D 1 114 ? -12.208 -89.335 -0.824 1.00 40.76 114 PHE D CA 1
ATOM 5662 C C . PHE D 1 114 ? -10.742 -89.490 -1.211 1.00 40.38 114 PHE D C 1
ATOM 5663 O O . PHE D 1 114 ? -10.403 -89.432 -2.393 1.00 39.05 114 PHE D O 1
ATOM 5671 N N . PRO D 1 115 ? -9.867 -89.701 -0.214 1.00 34.68 115 PRO D N 1
ATOM 5672 C CA . PRO D 1 115 ? -8.426 -89.810 -0.473 1.00 34.63 115 PRO D CA 1
ATOM 5673 C C . PRO D 1 115 ? -8.062 -91.025 -1.325 1.00 34.80 115 PRO D C 1
ATOM 5674 O O . PRO D 1 115 ? -7.053 -90.989 -2.029 1.00 34.16 115 PRO D O 1
ATOM 5678 N N . ASN D 1 116 ? -8.866 -92.081 -1.260 1.00 46.43 116 ASN D N 1
ATOM 5679 C CA . ASN D 1 116 ? -8.598 -93.284 -2.043 1.00 46.89 116 ASN D CA 1
ATOM 5680 C C . ASN D 1 116 ? -8.752 -93.051 -3.544 1.00 44.85 116 ASN D C 1
ATOM 5681 O O . ASN D 1 116 ? -7.995 -93.597 -4.343 1.00 44.69 116 ASN D O 1
ATOM 5686 N N . ILE D 1 117 ? -9.734 -92.236 -3.918 1.00 32.97 117 ILE D N 1
ATOM 5687 C CA . ILE D 1 1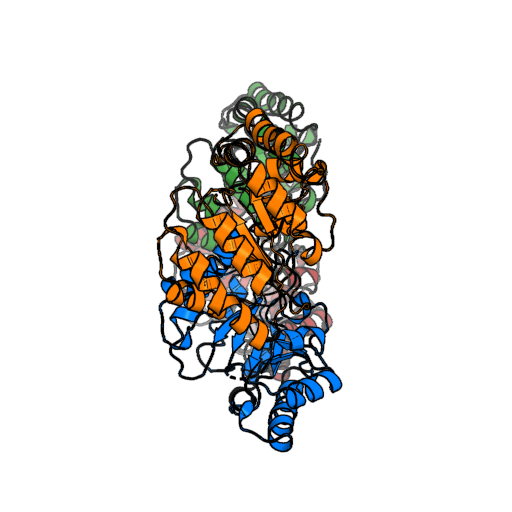17 ? -9.943 -91.878 -5.316 1.00 31.13 117 ILE D CA 1
ATOM 5688 C C . ILE D 1 117 ? -8.748 -91.083 -5.830 1.00 29.98 117 ILE D C 1
ATOM 5689 O O . ILE D 1 117 ? -8.324 -91.251 -6.974 1.00 29.02 117 ILE D O 1
ATOM 5694 N N . VAL D 1 118 ? -8.211 -90.221 -4.971 1.00 30.00 118 VAL D N 1
ATOM 5695 C CA . VAL D 1 118 ? -7.023 -89.438 -5.295 1.00 29.21 118 VAL D CA 1
ATOM 5696 C C . VAL D 1 118 ? -5.855 -90.365 -5.608 1.00 29.93 118 VAL D C 1
ATOM 5697 O O . VAL D 1 118 ? -5.127 -90.161 -6.581 1.00 28.96 118 VAL D O 1
ATOM 5701 N N . LYS D 1 119 ? -5.690 -91.389 -4.776 1.00 32.96 119 LYS D N 1
ATOM 5702 C CA . LYS D 1 119 ? -4.635 -92.378 -4.965 1.00 33.97 119 LYS D CA 1
ATOM 5703 C C . LYS D 1 119 ? -4.764 -93.095 -6.301 1.00 33.16 119 LYS D C 1
ATOM 5704 O O . LYS D 1 119 ? -3.769 -93.321 -6.987 1.00 33.00 119 LYS D O 1
ATOM 5708 N N . ARG D 1 120 ? -5.992 -93.451 -6.668 1.00 31.60 120 ARG D N 1
ATOM 5709 C CA . ARG D 1 120 ? -6.226 -94.170 -7.915 1.00 30.93 120 ARG D CA 1
ATOM 5710 C C . ARG D 1 120 ? -5.858 -93.319 -9.130 1.00 29.03 120 ARG D C 1
ATOM 5711 O O . ARG D 1 120 ? -5.341 -93.833 -10.123 1.00 28.69 120 ARG D O 1
ATOM 5719 N N . ILE D 1 121 ? -6.122 -92.019 -9.039 1.00 27.87 121 ILE D N 1
ATOM 5720 C CA . ILE D 1 121 ? -5.788 -91.083 -10.106 1.00 26.18 121 ILE D CA 1
ATOM 5721 C C . ILE D 1 121 ? -4.287 -91.054 -10.376 1.00 26.34 121 ILE D C 1
ATOM 5722 O O . ILE D 1 121 ? -3.852 -91.166 -11.523 1.00 25.58 121 ILE D O 1
ATOM 5727 N N . ALA D 1 122 ? -3.500 -90.909 -9.315 1.00 27.47 122 ALA D N 1
ATOM 5728 C CA . ALA D 1 122 ? -2.048 -90.875 -9.447 1.00 27.90 122 ALA D CA 1
ATOM 5729 C C . ALA D 1 122 ? -1.495 -92.227 -9.892 1.00 28.88 122 ALA D C 1
ATOM 5730 O O . ALA D 1 122 ? -0.563 -92.292 -10.695 1.00 28.67 122 ALA D O 1
ATOM 5732 N N . ASN D 1 123 ? -2.078 -93.302 -9.374 1.00 42.69 123 ASN D N 1
ATOM 5733 C CA . ASN D 1 123 ? -1.604 -94.649 -9.674 1.00 43.89 123 ASN D CA 1
ATOM 5734 C C . ASN D 1 123 ? -1.862 -95.077 -11.115 1.00 42.76 123 ASN D C 1
ATOM 5735 O O . ASN D 1 123 ? -1.167 -95.942 -11.648 1.00 43.46 123 ASN D O 1
ATOM 5740 N N . GLU D 1 124 ? -2.860 -94.468 -11.745 1.00 32.74 124 GLU D N 1
ATOM 5741 C CA . GLU D 1 124 ? -3.215 -94.827 -13.113 1.00 31.63 124 GLU D CA 1
ATOM 5742 C C . GLU D 1 124 ? -2.620 -93.870 -14.144 1.00 30.14 124 GLU D C 1
ATOM 5743 O O . GLU D 1 124 ? -3.112 -93.769 -15.267 1.00 29.02 124 GLU D O 1
ATOM 5749 N N . GLY D 1 125 ? -1.561 -93.170 -13.749 1.00 26.23 125 GLY D N 1
ATOM 5750 C CA . GLY D 1 125 ? -0.750 -92.407 -14.681 1.00 25.24 125 GLY D CA 1
ATOM 5751 C C . GLY D 1 125 ? -1.219 -91.005 -15.021 1.00 23.66 125 GLY D C 1
ATOM 5752 O O . GLY D 1 125 ? -0.641 -90.353 -15.890 1.00 22.80 125 GLY D O 1
ATOM 5753 N N . HIS D 1 126 ? -2.259 -90.531 -14.344 1.00 23.42 126 HIS D N 1
ATOM 5754 C CA . HIS D 1 126 ? -2.791 -89.200 -14.621 1.00 22.04 126 HIS D CA 1
ATOM 5755 C C . HIS D 1 126 ? -2.067 -88.131 -13.816 1.00 22.19 126 HIS D C 1
ATOM 5756 O O . HIS D 1 126 ? -1.385 -88.432 -12.838 1.00 23.45 126 HIS D O 1
ATOM 5763 N N . VAL D 1 127 ? -2.215 -86.880 -14.236 1.00 20.95 127 VAL D N 1
ATOM 5764 C CA . VAL D 1 127 ? -1.601 -85.762 -13.531 1.00 21.03 127 VAL D CA 1
ATOM 5765 C C . VAL D 1 127 ? -2.635 -85.024 -12.684 1.00 20.78 127 VAL D C 1
ATOM 5766 O O . VAL D 1 127 ? -3.762 -84.796 -13.124 1.00 19.92 127 VAL D O 1
ATOM 5770 N N . ILE D 1 128 ? -2.249 -84.674 -11.462 1.00 21.66 128 ILE D N 1
ATOM 5771 C CA . ILE D 1 128 ? -3.131 -83.962 -10.546 1.00 21.62 128 ILE D CA 1
ATOM 5772 C C . ILE D 1 128 ? -2.781 -82.473 -10.482 1.00 20.95 128 ILE D C 1
ATOM 5773 O O . ILE D 1 128 ? -1.607 -82.102 -10.434 1.00 21.28 128 ILE D O 1
ATOM 5778 N N . GLY D 1 129 ? -3.807 -81.627 -10.503 1.00 20.13 129 GLY D N 1
ATOM 5779 C CA . GLY D 1 129 ? -3.622 -80.191 -10.392 1.00 19.50 129 GLY D CA 1
ATOM 5780 C C . GLY D 1 129 ? -4.388 -79.595 -9.226 1.00 19.92 129 GLY D C 1
ATOM 5781 O O . GLY D 1 129 ? -5.297 -80.222 -8.682 1.00 20.40 129 GLY D O 1
ATOM 5782 N N . ASN D 1 130 ? -4.017 -78.374 -8.852 1.00 19.77 130 ASN D N 1
ATOM 5783 C CA . ASN D 1 130 ? -4.622 -77.668 -7.726 1.00 20.16 130 ASN D CA 1
ATOM 5784 C C . ASN D 1 130 ? -5.794 -76.804 -8.191 1.00 19.14 130 ASN D C 1
ATOM 5785 O O . ASN D 1 130 ? -5.624 -75.912 -9.022 1.00 17.83 130 ASN D O 1
ATOM 5790 N N . HIS D 1 131 ? -6.980 -77.066 -7.649 1.00 19.43 131 HIS D N 1
ATOM 5791 C CA . HIS D 1 131 ? -8.177 -76.322 -8.032 1.00 18.69 131 HI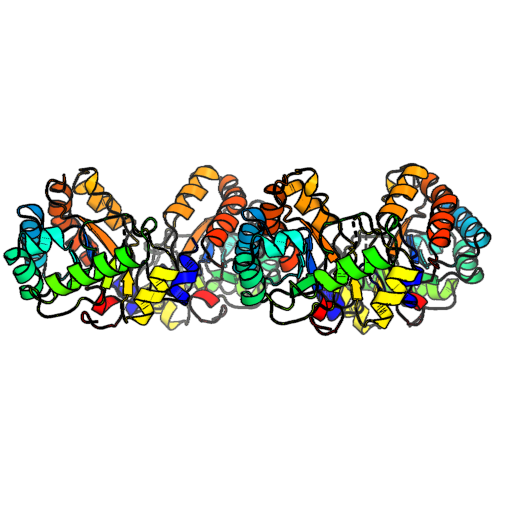S D CA 1
ATOM 5792 C C . HIS D 1 131 ? -8.745 -75.536 -6.846 1.00 19.25 131 HIS D C 1
ATOM 5793 O O . HIS D 1 131 ? -9.944 -75.269 -6.789 1.00 19.15 131 HIS D O 1
ATOM 5800 N N . THR D 1 132 ? -7.854 -75.148 -5.931 1.00 19.92 132 THR D N 1
ATOM 5801 C CA . THR D 1 132 ? -8.185 -74.551 -4.625 1.00 20.73 132 THR D CA 1
ATOM 5802 C C . THR D 1 132 ? -8.882 -75.533 -3.684 1.00 21.85 132 THR D C 1
ATOM 5803 O O . THR D 1 132 ? -9.107 -76.694 -4.033 1.00 22.02 132 THR D O 1
ATOM 5807 N N . TYR D 1 133 ? -9.216 -75.058 -2.487 1.00 22.70 133 TYR D N 1
ATOM 5808 C CA . TYR D 1 133 ? -9.764 -75.921 -1.446 1.00 24.01 133 TYR D CA 1
ATOM 5809 C C . TYR D 1 133 ? -11.286 -76.004 -1.463 1.00 24.03 133 TYR D C 1
ATOM 5810 O O . TYR D 1 133 ? -11.848 -77.093 -1.532 1.00 24.51 133 TYR D O 1
ATOM 5819 N N . SER D 1 134 ? -11.951 -74.856 -1.397 1.00 23.64 134 SER D N 1
ATOM 5820 C CA . SER D 1 134 ? -13.406 -74.839 -1.286 1.00 23.90 134 SER D CA 1
ATOM 5821 C C . SER D 1 134 ? -14.088 -74.169 -2.475 1.00 22.68 134 SER D C 1
ATOM 5822 O O . SER D 1 134 ? -15.221 -73.701 -2.366 1.00 22.85 134 SER D O 1
ATOM 5825 N N . HIS D 1 135 ? -13.390 -74.131 -3.605 1.00 32.10 135 HIS D N 1
ATOM 5826 C CA . HIS D 1 135 ? -13.935 -73.580 -4.846 1.00 30.91 135 HIS D CA 1
ATOM 5827 C C . HIS D 1 135 ? -14.530 -72.168 -4.714 1.00 30.77 135 HIS D C 1
ATOM 5828 O O . HIS D 1 135 ? -15.645 -71.924 -5.179 1.00 30.56 135 HIS D O 1
ATOM 5835 N N . PRO D 1 136 ? -13.798 -71.228 -4.086 1.00 21.03 136 PRO D N 1
ATOM 5836 C CA . PRO D 1 136 ? -14.397 -69.896 -3.994 1.00 20.91 136 PRO D CA 1
ATOM 5837 C C . PRO D 1 136 ? -14.079 -69.070 -5.234 1.00 19.77 136 PRO D C 1
ATOM 5838 O O . PRO D 1 136 ? -13.170 -69.421 -5.986 1.00 19.13 136 PRO D O 1
ATOM 5842 N N . ASN D 1 137 ? -14.823 -67.991 -5.445 1.00 19.06 137 ASN D N 1
ATOM 5843 C CA . ASN D 1 137 ? -14.501 -67.039 -6.498 1.00 18.17 137 ASN D CA 1
ATOM 5844 C C . ASN D 1 137 ? -13.294 -66.220 -6.059 1.00 18.13 137 ASN D C 1
ATOM 5845 O O . ASN D 1 137 ? -13.417 -65.316 -5.232 1.00 18.64 137 ASN D O 1
ATOM 5850 N N . LEU D 1 138 ? -12.130 -66.540 -6.613 1.00 17.52 138 LEU D N 1
ATOM 5851 C CA . LEU D 1 138 ? -10.882 -65.899 -6.202 1.00 17.64 138 LEU D CA 1
ATOM 5852 C C . LEU D 1 138 ? -10.861 -64.393 -6.452 1.00 17.42 138 LEU D C 1
ATOM 5853 O O . LEU D 1 138 ? -10.034 -63.676 -5.886 1.00 17.75 138 LEU D O 1
ATOM 5858 N N . ALA D 1 139 ? -11.774 -63.916 -7.292 1.00 17.00 139 ALA D N 1
ATOM 5859 C CA . ALA D 1 139 ? -11.861 -62.491 -7.595 1.00 16.89 139 ALA D CA 1
ATOM 5860 C C . ALA D 1 139 ? -12.435 -61.685 -6.432 1.00 17.68 139 ALA D C 1
ATOM 5861 O O . ALA D 1 139 ? -12.343 -60.459 -6.413 1.00 17.80 139 ALA D O 1
ATOM 5863 N N . LYS D 1 140 ? -13.030 -62.370 -5.461 1.00 19.96 140 LYS D N 1
ATOM 5864 C CA . LYS D 1 140 ? -13.615 -61.676 -4.320 1.00 20.81 140 LYS D CA 1
ATOM 5865 C C . LYS D 1 140 ? -13.054 -62.118 -2.965 1.00 21.60 140 LYS D C 1
ATOM 5866 O O . LYS D 1 140 ? -13.642 -61.836 -1.923 1.00 22.45 140 LYS D O 1
ATOM 5872 N N . VAL D 1 141 ? -11.911 -62.798 -2.981 1.00 19.79 141 VAL D N 1
ATOM 5873 C CA . VAL D 1 141 ? -11.213 -63.130 -1.742 1.00 20.64 141 VAL D CA 1
ATOM 5874 C C . VAL D 1 141 ? -9.976 -62.250 -1.595 1.00 20.70 141 VAL D C 1
ATOM 5875 O O . VAL D 1 141 ? -9.460 -61.727 -2.585 1.00 19.98 141 VAL D O 1
ATOM 5879 N N . ASN D 1 142 ? -9.508 -62.073 -0.362 1.00 21.66 142 ASN D N 1
ATOM 5880 C CA . ASN D 1 142 ? -8.301 -61.286 -0.138 1.00 21.91 142 ASN D CA 1
ATOM 5881 C C . ASN D 1 142 ? -7.025 -62.090 -0.372 1.00 21.91 142 ASN D C 1
ATOM 5882 O O . ASN D 1 142 ? -7.074 -63.297 -0.606 1.00 21.78 142 ASN D O 1
ATOM 5887 N N . GLU D 1 143 ? -5.892 -61.401 -0.311 1.00 41.26 143 GLU D N 1
ATOM 5888 C CA . GLU D 1 143 ? -4.588 -61.977 -0.623 1.00 41.41 143 GLU D CA 1
ATOM 5889 C C . GLU D 1 143 ? -4.260 -63.204 0.228 1.00 42.35 143 GLU D C 1
ATOM 5890 O O . GLU D 1 143 ? -3.846 -64.238 -0.296 1.00 42.07 143 GLU D O 1
ATOM 5896 N N . ASP D 1 144 ? -4.452 -63.084 1.539 1.00 29.45 144 ASP D N 1
ATOM 5897 C CA . ASP D 1 144 ? -4.118 -64.161 2.467 1.00 30.49 144 ASP D CA 1
ATOM 5898 C C . ASP D 1 144 ? -4.980 -65.400 2.254 1.00 30.17 144 ASP D C 1
ATOM 5899 O O . ASP D 1 144 ? -4.488 -66.525 2.327 1.00 30.68 144 ASP D O 1
ATOM 5904 N N . GLU D 1 145 ? -6.265 -65.190 1.993 1.00 24.43 145 GLU D N 1
ATOM 5905 C CA . GLU D 1 145 ? -7.177 -66.300 1.748 1.00 24.22 145 GLU D CA 1
ATOM 5906 C C . GLU D 1 145 ? -6.858 -67.019 0.439 1.00 23.21 145 GLU D C 1
ATOM 5907 O O . GLU D 1 145 ? -6.916 -68.246 0.373 1.00 23.41 145 GLU D O 1
ATOM 5913 N N . TYR D 1 146 ? -6.518 -66.252 -0.594 1.00 22.23 146 TYR D N 1
ATOM 5914 C CA . TYR D 1 146 ? -6.131 -66.831 -1.878 1.00 21.32 146 TYR D CA 1
ATOM 5915 C C . TYR D 1 146 ? -4.956 -67.790 -1.712 1.00 21.93 146 TYR D C 1
ATOM 5916 O O . TYR D 1 146 ? -5.019 -68.942 -2.140 1.00 21.78 146 TYR D O 1
ATOM 5925 N N . ARG D 1 147 ? -3.895 -67.308 -1.074 1.00 32.40 147 ARG D N 1
ATOM 5926 C CA . ARG D 1 147 ? -2.713 -68.120 -0.817 1.00 33.21 147 ARG D CA 1
ATOM 5927 C C . ARG D 1 147 ? -3.045 -69.310 0.073 1.00 34.21 147 ARG D C 1
ATOM 5928 O O . ARG D 1 147 ? -2.551 -70.413 -0.148 1.00 34.60 147 ARG D O 1
ATOM 5936 N N . ASN D 1 148 ? -3.894 -69.084 1.069 1.00 30.62 148 ASN D N 1
ATOM 5937 C CA . ASN D 1 148 ? -4.317 -70.152 1.968 1.00 31.78 148 ASN D CA 1
ATOM 5938 C C . ASN D 1 148 ? -5.094 -71.243 1.234 1.00 31.07 148 ASN D C 1
ATOM 5939 O O . ASN D 1 148 ? -4.945 -72.426 1.531 1.00 31.85 148 ASN D O 1
ATOM 5944 N N . GLN D 1 149 ? -5.919 -70.836 0.273 1.00 24.26 149 GLN D N 1
ATOM 5945 C CA . GLN D 1 149 ? -6.653 -71.776 -0.571 1.00 23.59 149 GLN D CA 1
ATOM 5946 C C . GLN D 1 149 ? -5.699 -72.667 -1.361 1.00 23.37 149 GLN D C 1
ATOM 5947 O O . GLN D 1 149 ? -5.912 -73.872 -1.483 1.00 23.63 149 GLN D O 1
ATOM 5953 N N . ILE D 1 150 ? -4.644 -72.061 -1.894 1.00 22.99 150 ILE D N 1
ATOM 5954 C CA . ILE D 1 150 ? -3.664 -72.785 -2.693 1.00 22.84 150 ILE D CA 1
ATOM 5955 C C . ILE D 1 150 ? -2.777 -73.679 -1.830 1.00 24.30 150 ILE D C 1
ATOM 5956 O O . ILE D 1 150 ? -2.612 -74.865 -2.117 1.00 24.58 150 ILE D O 1
ATOM 5961 N N . ILE D 1 151 ? -2.215 -73.101 -0.771 1.00 25.32 151 ILE D N 1
ATOM 5962 C CA . ILE D 1 151 ? -1.276 -73.806 0.099 1.00 26.92 151 ILE D CA 1
ATOM 5963 C C . ILE D 1 151 ? -1.916 -74.970 0.865 1.00 27.91 151 ILE D C 1
ATOM 5964 O O . ILE D 1 151 ? -1.328 -76.048 0.968 1.00 28.83 151 ILE D O 1
ATOM 5969 N N . LYS D 1 152 ? -3.117 -74.756 1.395 1.00 29.78 152 LYS D N 1
ATOM 5970 C CA . LYS D 1 152 ? -3.820 -75.816 2.116 1.00 30.80 152 LYS D CA 1
ATOM 5971 C C . LYS D 1 152 ? -4.175 -76.987 1.196 1.00 30.28 152 LYS D C 1
ATOM 5972 O O . LYS D 1 152 ? -4.164 -78.142 1.615 1.00 31.38 152 LYS D O 1
ATOM 5978 N N . THR D 1 153 ? -4.483 -76.686 -0.060 1.00 26.75 153 THR D N 1
ATOM 5979 C CA . THR D 1 153 ? -4.778 -77.730 -1.035 1.00 26.18 153 THR D CA 1
ATOM 5980 C C . THR D 1 153 ? -3.496 -78.422 -1.484 1.00 26.55 153 THR D C 1
ATOM 5981 O O . THR D 1 153 ? -3.467 -79.639 -1.671 1.00 27.05 153 THR D O 1
ATOM 5985 N N . GLU D 1 154 ? -2.436 -77.636 -1.643 1.00 32.30 154 GLU D N 1
ATOM 5986 C CA . GLU D 1 154 ? -1.143 -78.159 -2.067 1.00 32.80 154 GLU D CA 1
ATOM 5987 C C . GLU D 1 154 ? -0.596 -79.174 -1.063 1.00 34.85 154 GLU D C 1
ATOM 5988 O O . GLU D 1 154 ? -0.058 -80.211 -1.453 1.00 35.33 154 GLU D O 1
ATOM 5994 N N . GLU D 1 155 ? -0.744 -78.882 0.226 1.00 50.26 155 GLU D N 1
ATOM 5995 C CA . GLU D 1 155 ? -0.236 -79.775 1.265 1.00 52.18 155 GLU D CA 1
ATOM 5996 C C . GLU D 1 155 ? -1.057 -81.061 1.359 1.00 52.68 155 GLU D C 1
ATOM 5997 O O . GLU D 1 155 ? -0.512 -82.133 1.615 1.00 54.07 155 GLU D O 1
ATOM 6003 N N . ILE D 1 156 ? -2.364 -80.948 1.146 1.00 31.39 156 ILE D N 1
ATOM 6004 C CA . ILE D 1 156 ? -3.243 -82.112 1.140 1.00 31.78 156 ILE D CA 1
ATOM 6005 C C . ILE D 1 156 ? -2.896 -83.046 -0.014 1.00 31.26 156 ILE D C 1
ATOM 6006 O O . ILE D 1 156 ? -2.704 -84.247 0.185 1.00 32.45 156 ILE D O 1
ATOM 6011 N N . LEU D 1 157 ? -2.809 -82.483 -1.216 1.00 29.58 157 LEU D N 1
ATOM 6012 C CA . LEU D 1 157 ? -2.508 -83.260 -2.413 1.00 28.95 157 LEU D CA 1
ATOM 6013 C C . LEU D 1 157 ? -1.119 -83.881 -2.344 1.00 30.11 157 LEU D C 1
ATOM 6014 O O . LEU D 1 157 ? -0.928 -85.032 -2.736 1.00 30.62 157 LEU D O 1
ATOM 6019 N N . ASN D 1 158 ? -0.154 -83.115 -1.847 1.00 31.96 158 ASN D N 1
ATOM 6020 C CA . ASN D 1 158 ? 1.199 -83.624 -1.664 1.00 33.33 158 ASN D CA 1
ATOM 6021 C C . ASN D 1 158 ? 1.211 -84.853 -0.764 1.00 35.26 158 ASN D C 1
ATOM 6022 O O . ASN D 1 158 ? 1.957 -85.803 -1.002 1.00 36.22 158 ASN D O 1
ATOM 6027 N N . ARG D 1 159 ? 0.371 -84.828 0.266 1.00 44.45 159 ARG D N 1
ATOM 6028 C CA . ARG D 1 159 ? 0.255 -85.948 1.190 1.00 46.48 159 ARG D CA 1
ATOM 6029 C C . ARG D 1 159 ? -0.377 -87.147 0.495 1.00 46.21 159 ARG D C 1
ATOM 6030 O O . ARG D 1 159 ? 0.101 -88.274 0.620 1.00 47.65 159 ARG D O 1
ATOM 6038 N N . LEU D 1 160 ? -1.449 -86.893 -0.247 1.00 35.13 160 LEU D N 1
ATOM 6039 C CA . LEU D 1 160 ? -2.229 -87.961 -0.862 1.00 34.94 160 LEU D CA 1
ATOM 6040 C C . LEU D 1 160 ? -1.651 -88.468 -2.183 1.00 34.11 160 LEU D C 1
ATOM 6041 O O . LEU D 1 160 ? -1.835 -89.631 -2.531 1.00 34.62 160 LEU D O 1
ATOM 6046 N N . ALA D 1 161 ? -0.959 -87.601 -2.917 1.00 40.86 161 ALA D N 1
ATOM 6047 C CA . ALA D 1 161 ? -0.462 -87.967 -4.245 1.00 39.92 161 ALA D CA 1
ATOM 6048 C C . ALA D 1 161 ? 1.053 -88.153 -4.305 1.00 40.87 161 ALA D C 1
ATOM 6049 O O . ALA D 1 161 ? 1.573 -88.731 -5.257 1.00 40.65 161 ALA D O 1
ATOM 6051 N N . GLY D 1 162 ? 1.758 -87.656 -3.295 1.00 36.29 162 GLY D N 1
ATOM 6052 C CA . GLY D 1 162 ? 3.195 -87.850 -3.214 1.00 37.55 162 GLY D CA 1
ATOM 6053 C C . GLY D 1 162 ? 4.014 -86.764 -3.884 1.00 36.54 162 GLY D C 1
ATOM 6054 O O . GLY D 1 162 ? 5.235 -86.876 -3.990 1.00 37.50 162 GLY D O 1
ATOM 6055 N N . TYR D 1 163 ? 3.347 -85.711 -4.343 1.00 33.39 163 TYR D N 1
ATOM 6056 C CA . TYR D 1 163 ? 4.043 -84.567 -4.921 1.00 32.48 163 TYR D CA 1
ATOM 6057 C C . TYR D 1 163 ? 3.181 -83.315 -4.864 1.00 31.02 163 TYR D C 1
ATOM 6058 O O . TYR D 1 163 ? 1.957 -83.399 -4.785 1.00 30.29 163 TYR D O 1
ATOM 6067 N N . ALA D 1 164 ? 3.828 -82.156 -4.901 1.00 29.70 164 ALA D N 1
ATOM 6068 C CA . ALA D 1 164 ? 3.117 -80.884 -4.906 1.00 28.39 164 ALA D CA 1
ATOM 6069 C C . ALA D 1 164 ? 2.889 -80.416 -6.341 1.00 26.62 164 ALA D C 1
ATOM 6070 O O . ALA D 1 164 ? 3.843 -80.099 -7.049 1.00 26.50 164 ALA D O 1
ATOM 6072 N N . PRO D 1 165 ? 1.618 -80.375 -6.771 1.00 25.14 165 PRO D N 1
ATOM 6073 C CA . PRO D 1 165 ? 1.224 -80.029 -8.143 1.00 23.54 165 PRO D CA 1
ATOM 6074 C C . PRO D 1 165 ? 1.756 -78.673 -8.602 1.00 22.83 165 PRO D C 1
ATOM 6075 O O . PRO D 1 165 ? 1.713 -77.702 -7.846 1.00 23.00 165 PRO D O 1
ATOM 6079 N N . LYS D 1 166 ? 2.249 -78.612 -9.834 1.00 27.90 166 LYS D N 1
ATOM 6080 C CA . LYS D 1 166 ? 2.724 -77.355 -10.398 1.00 27.32 166 LYS D CA 1
ATOM 6081 C C . LYS D 1 166 ? 1.569 -76.586 -11.031 1.00 26.58 166 LYS D C 1
ATOM 6082 O O . LYS D 1 166 ? 1.602 -75.359 -11.130 1.00 26.96 166 LYS D O 1
ATOM 6088 N N . PHE D 1 167 ? 0.536 -77.317 -11.435 1.00 17.89 167 PHE D N 1
ATOM 6089 C CA . PHE D 1 167 ? -0.562 -76.724 -12.189 1.00 16.31 167 PHE D CA 1
ATOM 6090 C C . PHE D 1 167 ? -1.745 -76.286 -11.334 1.00 16.56 167 PHE D C 1
ATOM 6091 O O . PHE D 1 167 ? -2.223 -77.024 -10.471 1.00 17.62 167 PHE D O 1
ATOM 6099 N N . ILE D 1 168 ? -2.210 -75.070 -11.601 1.00 15.79 168 ILE D N 1
ATOM 6100 C CA . ILE D 1 168 ? -3.368 -74.504 -10.933 1.00 15.91 168 ILE D CA 1
ATOM 6101 C C . ILE D 1 168 ? -4.402 -74.105 -11.977 1.00 14.77 168 ILE D C 1
ATOM 6102 O O . ILE D 1 168 ? -4.050 -73.642 -13.060 1.00 13.99 168 ILE D O 1
ATOM 6107 N N . ARG D 1 169 ? -5.676 -74.305 -11.660 1.00 14.90 169 ARG D N 1
ATOM 6108 C CA . ARG D 1 169 ? -6.752 -73.694 -12.425 1.00 14.12 169 ARG D CA 1
ATOM 6109 C C . ARG D 1 169 ? -7.719 -73.022 -11.460 1.00 14.63 169 ARG D C 1
ATOM 6110 O O . ARG D 1 169 ? -8.232 -73.665 -10.544 1.00 15.48 169 ARG D O 1
ATOM 6118 N N . PRO D 1 170 ? -7.962 -71.718 -11.656 1.00 16.35 170 PRO D N 1
ATOM 6119 C CA . PRO D 1 170 ? -8.829 -70.956 -10.754 1.00 16.50 170 PRO D CA 1
ATOM 6120 C C . PRO D 1 170 ? -10.304 -71.243 -11.013 1.00 16.26 170 PRO D C 1
ATOM 6121 O O . PRO D 1 170 ? -10.678 -71.462 -12.166 1.00 15.73 170 PRO D O 1
ATOM 6133 N N . TYR D 1 172 ? -14.129 -70.956 -12.085 1.00 29.38 172 TYR D N 1
ATOM 6134 C CA . TYR D 1 172 ? -14.818 -70.045 -12.989 1.00 28.99 172 TYR D CA 1
ATOM 6135 C C . TYR D 1 172 ? -13.822 -69.328 -13.893 1.00 28.35 172 TYR D C 1
ATOM 6136 O O . TYR D 1 172 ? -14.190 -68.421 -14.639 1.00 28.12 172 TYR D O 1
ATOM 6145 N N . GLY D 1 173 ? -12.559 -69.735 -13.818 1.00 16.78 173 GLY D N 1
ATOM 6146 C CA . GLY D 1 173 ? -11.499 -69.084 -14.570 1.00 16.40 173 GLY D CA 1
ATOM 6147 C C . GLY D 1 173 ? -11.168 -67.701 -14.036 1.00 16.55 173 GLY D C 1
ATOM 6148 O O . GLY D 1 173 ? -10.486 -66.919 -14.697 1.00 16.33 173 GLY D O 1
ATOM 6149 N N . GLU D 1 174 ? -11.648 -67.405 -12.831 1.00 29.87 174 GLU D N 1
ATOM 6150 C CA . GLU D 1 174 ? -11.461 -66.091 -12.224 1.00 30.08 174 GLU D CA 1
ATOM 6151 C C . GLU D 1 174 ? -10.170 -66.010 -11.418 1.00 30.46 174 GLU D C 1
ATOM 6152 O O . GLU D 1 174 ? -9.993 -66.735 -10.441 1.00 30.93 174 GLU D O 1
ATOM 6158 N N . ILE D 1 175 ? -9.273 -65.122 -11.833 1.00 14.42 175 ILE D N 1
ATOM 6159 C CA . ILE D 1 175 ? -8.044 -64.874 -11.087 1.00 14.83 175 ILE D CA 1
ATOM 6160 C C . ILE D 1 175 ? -7.546 -63.442 -11.310 1.00 14.86 175 ILE D C 1
ATOM 6161 O O . ILE D 1 175 ? -7.637 -62.910 -12.413 1.00 14.47 175 ILE D O 1
ATOM 6166 N N . LEU D 1 176 ? -7.049 -62.816 -10.247 1.00 15.06 176 LEU D N 1
ATOM 6167 C CA . LEU D 1 176 ? -6.544 -61.448 -10.324 1.00 15.29 176 LEU D CA 1
ATOM 6168 C C . LEU D 1 176 ? -5.056 -61.452 -10.653 1.00 15.20 176 LEU D C 1
ATOM 6169 O O . LEU D 1 176 ? -4.381 -62.468 -10.490 1.00 15.20 176 LEU D O 1
ATOM 6174 N N . GLU D 1 177 ? -4.547 -60.312 -11.110 1.00 24.30 177 GLU D N 1
ATOM 6175 C CA . GLU D 1 177 ? -3.162 -60.224 -11.565 1.00 24.80 177 GLU D CA 1
ATOM 6176 C C . GLU D 1 177 ? -2.146 -60.494 -10.457 1.00 25.63 177 GLU D C 1
ATOM 6177 O O . GLU D 1 177 ? -1.175 -61.222 -10.666 1.00 25.96 177 GLU D O 1
ATOM 6183 N N . ASN D 1 178 ? -2.370 -59.906 -9.285 1.00 28.20 178 ASN D N 1
ATOM 6184 C CA . ASN D 1 178 ? -1.488 -60.122 -8.142 1.00 29.04 178 ASN D CA 1
ATOM 6185 C C . ASN D 1 178 ? -1.459 -61.584 -7.724 1.00 29.03 178 ASN D C 1
ATOM 6186 O O . ASN D 1 178 ? -0.428 -62.100 -7.295 1.00 29.74 178 ASN D O 1
ATOM 6191 N N . GLN D 1 179 ? -2.604 -62.241 -7.853 1.00 17.44 179 GLN D N 1
ATOM 6192 C CA . GLN D 1 179 ? -2.722 -63.655 -7.539 1.00 17.55 179 GLN D CA 1
ATOM 6193 C C . GLN D 1 179 ? -1.909 -64.482 -8.524 1.00 17.01 179 GLN D C 1
ATOM 6194 O O . GLN D 1 179 ? -1.184 -65.398 -8.130 1.00 17.59 179 GLN D O 1
ATOM 6200 N N . LEU D 1 180 ? -2.035 -64.149 -9.808 1.00 16.05 180 LEU D N 1
ATOM 6201 C CA . LEU D 1 180 ? -1.294 -64.834 -10.860 1.00 15.56 180 LEU D CA 1
ATOM 6202 C C . LEU D 1 180 ? 0.197 -64.526 -10.765 1.00 16.29 180 LEU D C 1
ATOM 6203 O O . LEU D 1 180 ? 1.034 -65.395 -11.009 1.00 16.46 180 LEU D O 1
ATOM 6208 N N . LYS D 1 181 ? 0.519 -63.286 -10.412 1.00 18.94 181 LYS D N 1
ATOM 6209 C CA . LYS D 1 181 ? 1.908 -62.873 -10.239 1.00 19.84 181 LYS D CA 1
ATOM 6210 C C . LYS D 1 181 ? 2.584 -63.683 -9.136 1.00 20.83 181 LYS D C 1
ATOM 6211 O O . LYS D 1 181 ? 3.677 -64.218 -9.327 1.00 21.44 181 LYS D O 1
ATOM 6217 N N . TRP D 1 182 ? 1.919 -63.774 -7.988 1.00 19.37 182 TRP D N 1
ATOM 6218 C CA . TRP D 1 182 ? 2.420 -64.552 -6.861 1.00 20.62 182 TRP D CA 1
ATOM 6219 C C . TRP D 1 182 ? 2.606 -66.019 -7.237 1.00 20.41 182 TRP D C 1
ATOM 6220 O O . TRP D 1 182 ? 3.603 -66.641 -6.871 1.00 21.51 182 TRP D O 1
ATOM 6231 N N . ALA D 1 183 ? 1.642 -66.562 -7.973 1.00 19.15 183 ALA D N 1
ATOM 6232 C CA . ALA D 1 183 ? 1.687 -67.959 -8.386 1.00 18.89 183 ALA D CA 1
ATOM 6233 C C . ALA D 1 183 ? 2.881 -68.233 -9.293 1.00 18.83 183 ALA D C 1
ATOM 6234 O O . ALA D 1 183 ? 3.537 -69.267 -9.177 1.00 19.46 183 ALA D O 1
ATOM 6236 N N . THR D 1 184 ? 3.157 -67.298 -10.195 1.00 19.83 184 THR D N 1
ATOM 6237 C CA . THR D 1 184 ? 4.292 -67.417 -11.102 1.00 20.11 184 THR D CA 1
ATOM 6238 C C . THR D 1 184 ? 5.606 -67.409 -10.327 1.00 21.57 184 THR D C 1
ATOM 6239 O O . THR D 1 184 ? 6.508 -68.200 -10.608 1.00 22.22 184 THR D O 1
ATOM 6243 N N . GLU D 1 185 ? 5.700 -66.516 -9.345 1.00 34.14 185 GLU D N 1
ATOM 6244 C CA . GLU D 1 185 ? 6.892 -66.409 -8.513 1.00 35.08 185 GLU D CA 1
ATOM 6245 C C . GLU D 1 185 ? 7.104 -67.667 -7.681 1.00 35.41 185 GLU D C 1
ATOM 6246 O O . GLU D 1 185 ? 8.233 -68.016 -7.350 1.00 36.49 185 GLU D O 1
ATOM 6252 N N . GLN D 1 186 ? 6.013 -68.347 -7.346 1.00 24.63 186 GLN D N 1
ATOM 6253 C CA . GLN D 1 186 ? 6.093 -69.574 -6.561 1.00 25.50 186 GLN D CA 1
ATOM 6254 C C . GLN D 1 186 ? 6.277 -70.800 -7.449 1.00 25.24 186 GLN D C 1
ATOM 6255 O O . GLN D 1 186 ? 6.111 -71.933 -6.995 1.00 25.74 186 GLN D O 1
ATOM 6261 N N . ASN D 1 187 ? 6.607 -70.560 -8.715 1.00 31.29 187 ASN D N 1
ATOM 6262 C CA . ASN D 1 187 ? 6.887 -71.621 -9.680 1.00 31.50 187 ASN D CA 1
ATOM 6263 C C . ASN D 1 187 ? 5.671 -72.486 -10.032 1.00 30.64 187 ASN D C 1
ATOM 6264 O O . ASN D 1 187 ? 5.813 -73.630 -10.459 1.00 30.51 187 ASN D O 1
ATOM 6269 N N . PHE D 1 188 ? 4.475 -71.934 -9.851 1.00 23.28 188 PHE D N 1
ATOM 6270 C CA . PHE D 1 188 ? 3.264 -72.581 -10.343 1.00 22.37 188 PHE D CA 1
ATOM 6271 C C . PHE D 1 188 ? 3.080 -72.230 -11.807 1.00 21.93 188 PHE D C 1
ATOM 6272 O O . PHE D 1 188 ? 3.762 -71.350 -12.331 1.00 22.21 188 PHE D O 1
ATOM 6280 N N . MET D 1 189 ? 2.156 -72.919 -12.466 1.00 25.30 189 MET D N 1
ATOM 6281 C CA . MET D 1 189 ? 1.661 -72.471 -13.761 1.00 24.14 189 MET D CA 1
ATOM 6282 C C . MET D 1 189 ? 0.151 -72.623 -13.836 1.00 22.91 189 MET D C 1
ATOM 6283 O O . MET D 1 189 ? -0.392 -73.680 -13.522 1.00 22.89 189 MET D O 1
ATOM 6288 N N . ILE D 1 190 ? -0.522 -71.557 -14.256 1.00 25.50 190 ILE D N 1
ATOM 6289 C CA . ILE D 1 190 ? -1.972 -71.574 -14.383 1.00 24.48 190 ILE D CA 1
ATOM 6290 C C . ILE D 1 190 ? -2.379 -71.884 -15.818 1.00 23.43 190 ILE D C 1
ATOM 6291 O O . ILE D 1 190 ? -1.945 -71.216 -16.758 1.00 23.17 190 ILE D O 1
ATOM 6296 N N . VAL D 1 191 ? -3.203 -72.912 -15.976 1.00 12.54 191 VAL D N 1
ATOM 6297 C CA . VAL D 1 191 ? -3.760 -73.251 -17.276 1.00 11.94 191 VAL D CA 1
ATOM 6298 C C . VAL D 1 191 ? -5.279 -73.182 -17.218 1.00 11.72 191 VAL D C 1
ATOM 6299 O O . VAL D 1 191 ? -5.910 -73.838 -16.387 1.00 12.12 191 VAL D O 1
ATOM 6303 N N . GLN D 1 192 ? -5.862 -72.370 -18.090 1.00 12.73 192 GLN D N 1
ATOM 6304 C CA . GLN D 1 192 ? -7.308 -72.300 -18.200 1.00 12.35 192 GLN D CA 1
ATOM 6305 C C . GLN D 1 192 ? -7.762 -73.379 -19.176 1.00 11.94 192 GLN D C 1
ATOM 6306 O O . GLN D 1 192 ? -7.467 -74.558 -18.983 1.00 12.15 192 GLN D O 1
ATOM 6312 N N . TRP D 1 193 ? -8.459 -72.973 -20.232 1.00 11.34 193 TRP D N 1
ATOM 6313 C CA . TRP D 1 193 ? -8.950 -73.919 -21.225 1.00 11.04 193 TRP D CA 1
ATOM 6314 C C . TRP D 1 193 ? -9.326 -73.204 -22.519 1.00 10.67 193 TRP D C 1
ATOM 6315 O O . TRP D 1 193 ? -9.425 -71.977 -22.554 1.00 10.62 193 TRP D O 1
ATOM 6326 N N . SER D 1 194 ? -9.530 -73.974 -23.583 1.00 10.29 194 SER D N 1
ATOM 6327 C CA . SER D 1 194 ? -9.886 -73.394 -24.873 1.00 10.10 194 SER D CA 1
ATOM 6328 C C . SER D 1 194 ? -11.118 -74.064 -25.476 1.00 10.29 194 SER D C 1
ATOM 6329 O O . SER D 1 194 ? -11.703 -73.557 -26.430 1.00 10.31 194 SER D O 1
ATOM 6332 N N . VAL D 1 195 ? -11.503 -75.208 -24.919 1.00 12.44 195 VAL D N 1
ATOM 6333 C CA . VAL D 1 195 ? -12.713 -75.898 -25.350 1.00 12.76 195 VAL D CA 1
ATOM 6334 C C . VAL D 1 195 ? -13.598 -76.192 -24.144 1.00 13.34 195 VAL D C 1
ATOM 6335 O O . VAL D 1 195 ? -13.230 -76.978 -23.268 1.00 13.50 195 VAL D O 1
ATOM 6339 N N . ASP D 1 196 ? -14.762 -75.550 -24.101 1.00 18.10 196 ASP D N 1
ATOM 6340 C CA . ASP D 1 196 ? -15.690 -75.698 -22.988 1.00 18.82 196 ASP D CA 1
ATOM 6341 C C . ASP D 1 196 ? -16.856 -76.590 -23.390 1.00 19.64 196 ASP D C 1
ATOM 6342 O O . ASP D 1 196 ? -17.614 -76.260 -24.300 1.00 19.96 196 ASP D O 1
ATOM 6347 N N . THR D 1 197 ? -16.999 -77.714 -22.698 1.00 16.69 197 THR D N 1
ATOM 6348 C CA . THR D 1 197 ? -18.063 -78.666 -22.990 1.00 17.65 197 THR D CA 1
ATOM 6349 C C . THR D 1 197 ? -19.382 -78.243 -22.362 1.00 18.66 197 THR D C 1
ATOM 6350 O O . THR D 1 197 ? -20.427 -78.814 -22.673 1.00 19.76 197 THR D O 1
ATOM 6354 N N . VAL D 1 198 ? -19.318 -77.239 -21.486 1.00 25.92 198 VAL D N 1
ATOM 6355 C CA . VAL D 1 198 ? -20.431 -76.837 -20.612 1.00 26.75 198 VAL D CA 1
ATOM 6356 C C . VAL D 1 198 ? -21.263 -78.020 -20.097 1.00 27.78 198 VAL D C 1
ATOM 6357 O O . VAL D 1 198 ? -22.490 -77.948 -20.012 1.00 28.67 198 VAL D O 1
ATOM 6361 N N . ASP D 1 199 ? -20.570 -79.098 -19.739 1.00 16.08 199 ASP D N 1
ATOM 6362 C CA . ASP D 1 199 ? -21.204 -80.355 -19.350 1.00 16.98 199 ASP D CA 1
ATOM 6363 C C . ASP D 1 199 ? -22.002 -80.258 -18.053 1.00 17.97 199 ASP D C 1
ATOM 6364 O O . ASP D 1 199 ? -22.877 -81.084 -17.791 1.00 18.97 199 ASP D O 1
ATOM 6369 N N . TRP D 1 200 ? -21.704 -79.243 -17.248 1.00 35.30 200 TRP D N 1
ATOM 6370 C CA . TRP D 1 200 ? -22.410 -79.035 -15.988 1.00 35.94 200 TRP D CA 1
ATOM 6371 C C . TRP D 1 200 ? -23.874 -78.652 -16.209 1.00 36.75 200 TRP D C 1
ATOM 6372 O O . TRP D 1 200 ? -24.678 -78.684 -15.278 1.00 37.63 200 TRP D O 1
ATOM 6383 N N . LYS D 1 201 ? -24.215 -78.294 -17.444 1.00 37.26 201 LYS D N 1
ATOM 6384 C CA . LYS D 1 201 ? -25.595 -77.971 -17.799 1.00 38.27 201 LYS D CA 1
ATOM 6385 C C . LYS D 1 201 ? -26.468 -79.221 -17.903 1.00 39.31 201 LYS D C 1
ATOM 6386 O O . LYS D 1 201 ? -27.694 -79.129 -17.923 1.00 40.24 201 LYS D O 1
ATOM 6392 N N . GLY D 1 202 ? -25.832 -80.385 -17.975 1.00 26.40 202 GLY D N 1
ATOM 6393 C CA . GLY D 1 202 ? -26.554 -81.642 -18.054 1.00 27.32 202 GLY D CA 1
ATOM 6394 C C . GLY D 1 202 ? -26.807 -82.076 -19.485 1.00 27.75 202 GLY D C 1
ATOM 6395 O O . GLY D 1 202 ? -27.602 -82.981 -19.739 1.00 28.71 202 GLY D O 1
ATOM 6396 N N . VAL D 1 203 ? -26.124 -81.424 -20.421 1.00 24.74 203 VAL D N 1
ATOM 6397 C CA . VAL D 1 203 ? -26.260 -81.728 -21.843 1.00 25.40 203 VAL D CA 1
ATOM 6398 C C . VAL D 1 203 ? -25.840 -83.163 -22.176 1.00 25.60 203 VAL D C 1
ATOM 6399 O O . VAL D 1 203 ? -25.031 -83.765 -21.468 1.00 24.81 203 VAL D O 1
ATOM 6403 N N . SER D 1 204 ? -26.394 -83.699 -23.261 1.00 24.10 204 SER D N 1
ATOM 6404 C CA . SER D 1 204 ? -26.187 -85.097 -23.637 1.00 24.43 204 SER D CA 1
ATOM 6405 C C . SER D 1 204 ? -24.786 -85.378 -24.174 1.00 22.96 204 SER D C 1
ATOM 6406 O O . SER D 1 204 ? -24.035 -84.460 -24.505 1.00 22.00 204 SER D O 1
ATOM 6409 N N . ALA D 1 205 ? -24.452 -86.662 -24.268 1.00 21.44 205 ALA D N 1
ATOM 6410 C CA . ALA D 1 205 ? -23.145 -87.093 -24.752 1.00 20.47 205 ALA D CA 1
ATOM 6411 C C . ALA D 1 205 ? -22.898 -86.658 -26.194 1.00 19.75 205 ALA D C 1
ATOM 6412 O O . ALA D 1 205 ? -21.782 -86.287 -26.552 1.00 18.73 205 ALA D O 1
ATOM 6414 N N . ASP D 1 206 ? -23.941 -86.705 -27.017 1.00 20.46 206 ASP D N 1
ATOM 6415 C CA . ASP D 1 206 ? -23.829 -86.298 -28.414 1.00 19.99 206 ASP D CA 1
ATOM 6416 C C . ASP D 1 206 ? -23.582 -84.798 -28.553 1.00 19.25 206 ASP D C 1
ATOM 6417 O O . ASP D 1 206 ? -22.823 -84.364 -29.419 1.00 18.44 206 ASP D O 1
ATOM 6422 N N . THR D 1 207 ? -24.226 -84.010 -27.697 1.00 17.07 207 THR D N 1
ATOM 6423 C CA . THR D 1 207 ? -24.072 -82.560 -27.735 1.00 16.53 207 THR D CA 1
ATOM 6424 C C . THR D 1 207 ? -22.660 -82.161 -27.322 1.00 15.37 207 THR D C 1
ATOM 6425 O O . THR D 1 207 ? -22.038 -81.295 -27.937 1.00 14.64 207 THR D O 1
ATOM 6429 N N . ILE D 1 208 ? -22.157 -82.808 -26.278 1.00 15.19 208 ILE D N 1
ATOM 6430 C CA . ILE D 1 208 ? -20.812 -82.548 -25.788 1.00 14.30 208 ILE D CA 1
ATOM 6431 C C . ILE D 1 208 ? -19.775 -82.935 -26.835 1.00 13.60 208 ILE D C 1
ATOM 6432 O O . ILE D 1 208 ? -18.824 -82.193 -27.080 1.00 12.83 208 ILE D O 1
ATOM 6437 N N . THR D 1 209 ? -19.981 -84.090 -27.463 1.00 14.22 209 THR D N 1
ATOM 6438 C CA . THR D 1 209 ? -19.083 -84.583 -28.502 1.00 13.71 209 THR D CA 1
ATOM 6439 C C . THR D 1 209 ? -18.986 -83.620 -29.682 1.00 13.24 209 THR D C 1
ATOM 6440 O O . THR D 1 209 ? -17.888 -83.239 -30.090 1.00 12.53 209 THR D O 1
ATOM 6444 N N . ASN D 1 210 ? -20.137 -83.235 -30.228 1.00 21.52 210 ASN D N 1
ATOM 6445 C CA . ASN D 1 210 ? -20.176 -82.318 -31.364 1.00 21.73 210 ASN D CA 1
ATOM 6446 C C . ASN D 1 210 ? -19.512 -80.987 -31.034 1.00 20.71 210 ASN D C 1
ATOM 6447 O O . ASN D 1 210 ? -18.811 -80.407 -31.863 1.00 19.94 210 ASN D O 1
ATOM 6452 N N . ASN D 1 211 ? -19.735 -80.515 -29.813 1.00 27.76 211 ASN D N 1
ATOM 6453 C CA . ASN D 1 211 ? -19.113 -79.288 -29.343 1.00 26.75 211 ASN D CA 1
ATOM 6454 C C . ASN D 1 211 ? -17.595 -79.420 -29.304 1.00 25.03 211 ASN D C 1
ATOM 6455 O O . ASN D 1 211 ? -16.877 -78.548 -29.793 1.00 24.15 211 ASN D O 1
ATOM 6460 N N . VAL D 1 212 ? -17.111 -80.515 -28.724 1.00 15.50 212 VAL D N 1
ATOM 6461 C CA . VAL D 1 212 ? -15.674 -80.759 -28.640 1.00 14.22 212 VAL D CA 1
ATOM 6462 C C . VAL D 1 212 ? -15.043 -80.887 -30.024 1.00 13.74 212 VAL D C 1
ATOM 6463 O O . VAL D 1 212 ? -14.095 -80.173 -30.346 1.00 13.04 212 VAL D O 1
ATOM 6467 N N . LEU D 1 213 ? -15.581 -81.789 -30.840 1.00 11.62 213 LEU D N 1
ATOM 6468 C CA . LEU D 1 213 ? -15.023 -82.074 -32.160 1.00 11.72 213 LEU D CA 1
ATOM 6469 C C . LEU D 1 213 ? -15.085 -80.875 -33.099 1.00 11.47 213 LEU D C 1
ATOM 6470 O O . LEU D 1 213 ? -14.235 -80.721 -33.976 1.00 11.60 213 LEU D O 1
ATOM 6475 N N . GLY D 1 214 ? -16.093 -80.031 -32.912 1.00 14.54 214 GLY D N 1
ATOM 6476 C CA . GLY D 1 214 ? -16.245 -78.846 -33.731 1.00 14.64 214 GLY D CA 1
ATOM 6477 C C . GLY D 1 214 ? -15.263 -77.751 -33.362 1.00 13.75 214 GLY D C 1
ATOM 6478 O O . GLY D 1 214 ? -14.918 -76.913 -34.194 1.00 13.53 214 GLY D O 1
ATOM 6479 N N . ASN D 1 215 ? -14.799 -77.762 -32.116 1.00 14.28 215 ASN D N 1
ATOM 6480 C CA . ASN D 1 215 ? -13.964 -76.675 -31.613 1.00 13.66 215 ASN D CA 1
ATOM 6481 C C . ASN D 1 215 ? -12.548 -77.076 -31.206 1.00 12.99 215 ASN D C 1
ATOM 6482 O O . ASN D 1 215 ? -11.810 -76.265 -30.654 1.00 12.69 215 ASN D O 1
ATOM 6487 N N . SER D 1 216 ? -12.166 -78.319 -31.480 1.00 10.90 216 SER D N 1
ATOM 6488 C CA . SER D 1 216 ? -10.841 -78.795 -31.090 1.00 10.73 216 SER D CA 1
ATOM 6489 C C . SER D 1 216 ? -9.822 -78.745 -32.225 1.00 10.62 216 SER D C 1
ATOM 6490 O O . SER D 1 216 ? -10.103 -79.135 -33.358 1.00 10.75 216 SER D O 1
ATOM 6493 N N . PHE D 1 217 ? -8.631 -78.260 -31.888 1.00 10.50 217 PHE D N 1
ATOM 6494 C CA . PHE D 1 217 ? -7.539 -78.087 -32.830 1.00 10.52 217 PHE D CA 1
ATOM 6495 C C . PHE D 1 217 ? -6.279 -78.600 -32.146 1.00 10.52 217 PHE D C 1
ATOM 6496 O O . PHE D 1 217 ? -6.306 -78.873 -30.947 1.00 10.57 217 PHE D O 1
ATOM 6504 N N . PRO D 1 218 ? -5.177 -78.758 -32.900 1.00 10.57 218 PRO D N 1
ATOM 6505 C CA . PRO D 1 218 ? -3.919 -79.110 -32.234 1.00 10.66 218 PRO D CA 1
ATOM 6506 C C . PRO D 1 218 ? -3.592 -78.111 -31.132 1.00 10.40 218 PRO D C 1
ATOM 6507 O O . PRO D 1 218 ? -3.509 -76.912 -31.397 1.00 10.11 218 PRO D O 1
ATOM 6511 N N . GLY D 1 219 ? -3.441 -78.602 -29.907 1.00 10.65 219 GLY D N 1
ATOM 6512 C CA . GLY D 1 219 ? -3.124 -77.751 -28.776 1.00 10.53 219 GLY D CA 1
ATOM 6513 C C . GLY D 1 219 ? -4.307 -77.438 -27.877 1.00 10.40 219 GLY D C 1
ATOM 6514 O O . GLY D 1 219 ? -4.140 -76.812 -26.832 1.00 10.37 219 GLY D O 1
ATOM 6515 N N . SER D 1 220 ? -5.501 -77.873 -28.275 1.00 10.43 220 SER D N 1
ATOM 6516 C CA . SER D 1 220 ? -6.716 -77.586 -27.510 1.00 10.43 220 SER D CA 1
ATOM 6517 C C . SER D 1 220 ? -6.681 -78.183 -26.108 1.00 10.85 220 SER D C 1
ATOM 6518 O O . SER D 1 220 ? -6.289 -79.337 -25.923 1.00 11.30 220 SER D O 1
ATOM 6521 N N . VAL D 1 221 ? -7.086 -77.382 -25.126 1.00 10.73 221 VAL D N 1
ATOM 6522 C CA . VAL D 1 221 ? -7.272 -77.865 -23.764 1.00 11.17 221 VAL D CA 1
ATOM 6523 C C . VAL D 1 221 ? -8.765 -77.941 -23.469 1.00 11.24 221 VAL D C 1
ATOM 6524 O O . VAL D 1 221 ? -9.467 -76.930 -23.504 1.00 10.93 221 VAL D O 1
ATOM 6528 N N . ILE D 1 222 ? -9.243 -79.148 -23.185 1.00 11.73 222 ILE D N 1
ATOM 6529 C CA . ILE D 1 222 ? -10.673 -79.399 -23.043 1.00 11.84 222 ILE D CA 1
ATOM 6530 C C . ILE D 1 222 ? -11.103 -79.441 -21.579 1.00 12.19 222 ILE D C 1
ATOM 6531 O O . ILE D 1 222 ? -10.461 -80.091 -20.755 1.00 12.67 222 ILE D O 1
ATOM 6536 N N . LEU D 1 223 ? -12.190 -78.740 -21.263 1.00 12.05 223 LEU D N 1
ATOM 6537 C CA . LEU D 1 223 ? -12.691 -78.662 -19.895 1.00 12.44 223 LEU D CA 1
ATOM 6538 C C . LEU D 1 223 ? -13.910 -79.545 -19.670 1.00 12.90 223 LEU D C 1
ATOM 6539 O O . LEU D 1 223 ? -14.924 -79.418 -20.357 1.00 12.76 223 LEU D O 1
ATOM 6544 N N . GLN D 1 224 ? -13.796 -80.439 -18.695 1.00 13.56 224 GLN D N 1
ATOM 6545 C CA . GLN D 1 224 ? -14.918 -81.252 -18.250 1.00 14.20 224 GLN D CA 1
ATOM 6546 C C . GLN D 1 224 ? -14.941 -81.261 -16.729 1.00 14.93 224 GLN D C 1
ATOM 6547 O O . GLN D 1 224 ? -14.007 -80.773 -16.089 1.00 14.88 224 GLN D O 1
ATOM 6553 N N . HIS D 1 225 ? -16.004 -81.811 -16.152 1.00 18.35 225 HIS D N 1
ATOM 6554 C CA . HIS D 1 225 ? -16.168 -81.797 -14.703 1.00 18.92 225 HIS D CA 1
ATOM 6555 C C . HIS D 1 225 ? -16.457 -83.175 -14.118 1.00 19.94 225 HIS D C 1
ATOM 6556 O O . HIS D 1 225 ? -17.080 -84.020 -14.760 1.00 20.20 225 HIS D O 1
ATOM 6563 N N . SER D 1 226 ? -15.990 -83.389 -12.893 1.00 25.63 226 SER D N 1
ATOM 6564 C CA . SER D 1 226 ? -16.343 -84.572 -12.121 1.00 26.92 226 SER D CA 1
ATOM 6565 C C . SER D 1 226 ? -16.848 -84.121 -10.754 1.00 27.81 226 SER D C 1
ATOM 6566 O O . SER D 1 226 ? -16.478 -84.675 -9.721 1.00 28.78 226 SER D O 1
ATOM 6569 N N . THR D 1 227 ? -17.702 -83.103 -10.774 1.00 24.71 227 THR D N 1
ATOM 6570 C CA . THR D 1 227 ? -18.234 -82.478 -9.569 1.00 25.42 227 THR D CA 1
ATOM 6571 C C . THR D 1 227 ? -19.209 -83.392 -8.830 1.00 27.00 227 THR D C 1
ATOM 6572 O O . THR D 1 227 ? -20.103 -83.976 -9.445 1.00 27.23 227 THR D O 1
ATOM 6576 N N . PRO D 1 228 ? -19.035 -83.518 -7.503 1.00 24.92 228 PRO D N 1
ATOM 6577 C CA . PRO D 1 228 ? -19.954 -84.281 -6.649 1.00 26.54 228 PRO D CA 1
ATOM 6578 C C . PRO D 1 228 ? -21.394 -83.784 -6.768 1.00 26.92 228 PRO D C 1
ATOM 6579 O O . PRO D 1 228 ? -21.669 -82.616 -6.488 1.00 26.64 228 PRO D O 1
ATOM 6583 N N . GLY D 1 229 ? -22.296 -84.666 -7.186 1.00 35.96 229 GLY D N 1
ATOM 6584 C CA . GLY D 1 229 ? -23.703 -84.328 -7.296 1.00 36.57 229 GLY D CA 1
ATOM 6585 C C . GLY D 1 229 ? -24.060 -83.569 -8.560 1.00 35.54 229 GLY D C 1
ATOM 6586 O O . GLY D 1 229 ? -25.151 -83.009 -8.666 1.00 35.97 229 GLY D O 1
ATOM 6587 N N . GLY D 1 230 ? -23.144 -83.547 -9.523 1.00 31.10 230 GLY D N 1
ATOM 6588 C CA . GLY D 1 230 ? -23.390 -82.855 -10.775 1.00 30.04 230 GLY D CA 1
ATOM 6589 C C . GLY D 1 230 ? -24.217 -83.682 -11.741 1.00 30.43 230 GLY D C 1
ATOM 6590 O O . GLY D 1 230 ? -24.342 -84.895 -11.582 1.00 31.30 230 GLY D O 1
ATOM 6591 N N . HIS D 1 231 ? -24.799 -83.023 -12.737 1.00 50.90 231 HIS D N 1
ATOM 6592 C CA . HIS D 1 231 ? -25.483 -83.727 -13.815 1.00 51.23 231 HIS D CA 1
ATOM 6593 C C . HIS D 1 231 ? -24.477 -83.982 -14.930 1.00 49.88 231 HIS D C 1
ATOM 6594 O O . HIS D 1 231 ? -24.465 -83.281 -15.941 1.00 48.99 231 HIS D O 1
ATOM 6601 N N . LEU D 1 232 ? -23.635 -84.993 -14.738 1.00 23.08 232 LEU D N 1
ATOM 6602 C CA . LEU D 1 232 ? -22.453 -85.169 -15.576 1.00 21.33 232 LEU D CA 1
ATOM 6603 C C . LEU D 1 232 ? -22.329 -86.537 -16.250 1.00 21.50 232 LEU D C 1
ATOM 6604 O O . LEU D 1 232 ? -21.273 -86.860 -16.794 1.00 20.49 232 LEU D O 1
ATOM 6609 N N . GLN D 1 233 ? -23.389 -87.340 -16.219 1.00 27.35 233 GLN D N 1
ATOM 6610 C CA . GLN D 1 233 ? -23.333 -88.673 -16.818 1.00 27.74 233 GLN D CA 1
ATOM 6611 C C . GLN D 1 233 ? -23.117 -88.603 -18.329 1.00 26.71 233 GLN D C 1
ATOM 6612 O O . GLN D 1 233 ? -22.418 -89.439 -18.908 1.00 26.38 233 GLN D O 1
ATOM 6618 N N . GLY D 1 234 ? -23.718 -87.600 -18.961 1.00 20.47 234 GLY D N 1
ATOM 6619 C CA . GLY D 1 234 ? -23.530 -87.378 -20.383 1.00 19.54 234 GLY D CA 1
ATOM 6620 C C . GLY D 1 234 ? -22.078 -87.073 -20.697 1.00 18.31 234 GLY D C 1
ATOM 6621 O O . GLY D 1 234 ? -21.544 -87.522 -21.711 1.00 17.93 234 GLY D O 1
ATOM 6622 N N . SER D 1 235 ? -21.439 -86.317 -19.809 1.00 21.70 235 SER D N 1
ATOM 6623 C CA . SER D 1 235 ? -20.033 -85.954 -19.959 1.00 20.52 235 SER D CA 1
ATOM 6624 C C . SER D 1 235 ? -19.126 -87.178 -19.915 1.00 20.24 235 SER D C 1
ATOM 6625 O O . SER D 1 235 ? -18.163 -87.276 -20.677 1.00 19.24 235 SER D O 1
ATOM 6628 N N . VAL D 1 236 ? -19.437 -88.109 -19.018 1.00 19.12 236 VAL D N 1
ATOM 6629 C CA . VAL D 1 236 ? -18.672 -89.345 -18.903 1.00 20.18 236 VAL D CA 1
ATOM 6630 C C . VAL D 1 236 ? -18.855 -90.198 -20.152 1.00 20.16 236 VAL D C 1
ATOM 6631 O O . VAL D 1 236 ? -17.887 -90.705 -20.719 1.00 19.75 236 VAL D O 1
ATOM 6635 N N . ASP D 1 237 ? -20.104 -90.338 -20.585 1.00 26.50 237 ASP D N 1
ATOM 6636 C CA . ASP D 1 237 ? -20.423 -91.118 -21.775 1.00 26.66 237 ASP D CA 1
ATOM 6637 C C . ASP D 1 237 ? -19.845 -90.487 -23.038 1.00 25.45 237 ASP D C 1
ATOM 6638 O O . ASP D 1 237 ? -19.540 -91.186 -24.005 1.00 25.25 237 ASP D O 1
ATOM 6643 N N . ALA D 1 238 ? -19.697 -89.166 -23.023 1.00 21.69 238 ALA D N 1
ATOM 6644 C CA . ALA D 1 238 ? -19.151 -88.441 -24.168 1.00 20.82 238 ALA D CA 1
ATOM 6645 C C . ALA D 1 238 ? -17.722 -88.873 -24.491 1.00 19.77 238 ALA D C 1
ATOM 6646 O O . ALA D 1 238 ? -17.278 -88.765 -25.631 1.00 19.15 238 ALA D O 1
ATOM 6648 N N . LEU D 1 239 ? -17.010 -89.361 -23.480 1.00 17.39 239 LEU D N 1
ATOM 6649 C CA . LEU D 1 239 ? -15.619 -89.775 -23.642 1.00 17.04 239 LEU D CA 1
ATOM 6650 C C . LEU D 1 239 ? -15.465 -90.933 -24.625 1.00 17.29 239 LEU D C 1
ATOM 6651 O O . LEU D 1 239 ? -14.430 -91.068 -25.276 1.00 16.81 239 LEU D O 1
ATOM 6656 N N . ASP D 1 240 ? -16.496 -91.766 -24.730 1.00 18.12 240 ASP D N 1
ATOM 6657 C CA . ASP D 1 240 ? -16.468 -92.902 -25.646 1.00 18.47 240 ASP D CA 1
ATOM 6658 C C . ASP D 1 240 ? -16.585 -92.479 -27.110 1.00 17.78 240 ASP D C 1
ATOM 6659 O O . ASP D 1 240 ? -16.316 -93.270 -28.012 1.00 17.89 240 ASP D O 1
ATOM 6664 N N . LYS D 1 241 ? -16.994 -91.236 -27.343 1.00 19.74 241 LYS D N 1
ATOM 6665 C CA . LYS D 1 241 ? -17.103 -90.721 -28.702 1.00 19.20 241 LYS D CA 1
ATOM 6666 C C . LYS D 1 241 ? -16.018 -89.688 -28.986 1.00 18.17 241 LYS D C 1
ATOM 6667 O O . LYS D 1 241 ? -15.414 -89.693 -30.057 1.00 17.73 241 LYS D O 1
ATOM 6673 N N . ILE D 1 242 ? -15.773 -88.815 -28.014 1.00 15.27 242 ILE D N 1
ATOM 6674 C CA . ILE D 1 242 ? -14.750 -87.779 -28.128 1.00 14.43 242 ILE D CA 1
ATOM 6675 C C . ILE D 1 242 ? -13.374 -88.355 -28.457 1.00 14.23 242 ILE D C 1
ATOM 6676 O O . ILE D 1 242 ? -12.701 -87.894 -29.382 1.00 13.69 242 ILE D O 1
ATOM 6681 N N . ILE D 1 243 ? -12.965 -89.368 -27.702 1.00 14.79 243 ILE D N 1
ATOM 6682 C CA . ILE D 1 243 ? -11.635 -89.951 -27.862 1.00 14.81 243 ILE D CA 1
ATOM 6683 C C . ILE D 1 243 ? -11.412 -90.639 -29.220 1.00 14.80 243 ILE D C 1
ATOM 6684 O O . ILE D 1 243 ? -10.438 -90.327 -29.906 1.00 14.39 243 ILE D O 1
ATOM 6689 N N . PRO D 1 244 ? -12.306 -91.565 -29.620 1.00 15.35 244 PRO D N 1
ATOM 6690 C CA . PRO D 1 244 ? -12.085 -92.182 -30.936 1.00 15.37 244 PRO D CA 1
ATOM 6691 C C . PRO D 1 244 ? -12.174 -91.195 -32.103 1.00 14.69 244 PRO D C 1
ATOM 6692 O O . PRO D 1 244 ? -11.432 -91.344 -33.073 1.00 14.52 244 PRO D O 1
ATOM 6696 N N . GLN D 1 245 ? -13.059 -90.207 -32.009 1.00 14.41 245 GLN D N 1
ATOM 6697 C CA . GLN D 1 245 ? -13.248 -89.248 -33.099 1.00 13.94 245 GLN D CA 1
ATOM 6698 C C . GLN D 1 245 ? -12.070 -88.289 -33.260 1.00 13.28 245 GLN D C 1
ATOM 6699 O O . GLN D 1 245 ? -11.839 -87.754 -34.345 1.00 12.99 245 GLN D O 1
ATOM 6705 N N . LEU D 1 246 ? -11.334 -88.062 -32.177 1.00 13.14 246 LEU D N 1
ATOM 6706 C CA . LEU D 1 246 ? -10.128 -87.248 -32.246 1.00 12.68 246 LEU D CA 1
ATOM 6707 C C . LEU D 1 246 ? -8.937 -88.105 -32.667 1.00 12.89 246 LEU D C 1
ATOM 6708 O O . LEU D 1 246 ? -8.130 -87.686 -33.495 1.00 12.66 246 LEU D O 1
ATOM 6713 N N . LYS D 1 247 ? -8.843 -89.308 -32.105 1.00 13.45 247 LYS D N 1
ATOM 6714 C CA . LYS D 1 247 ? -7.785 -90.248 -32.470 1.00 13.85 247 LYS D CA 1
ATOM 6715 C C . LYS D 1 247 ? -7.776 -90.547 -33.965 1.00 13.83 247 LYS D C 1
ATOM 6716 O O . LYS D 1 247 ? -6.717 -90.697 -34.572 1.00 13.91 247 LYS D O 1
ATOM 6722 N N . THR D 1 248 ? -8.962 -90.626 -34.554 1.00 13.84 248 THR D N 1
ATOM 6723 C CA . THR D 1 248 ? -9.091 -91.013 -35.954 1.00 13.96 248 THR D CA 1
ATOM 6724 C C . THR D 1 248 ? -8.539 -89.943 -36.900 1.00 13.50 248 THR D C 1
ATOM 6725 O O . THR D 1 248 ? -8.351 -90.191 -38.091 1.00 13.64 248 THR D O 1
ATOM 6729 N N . LYS D 1 249 ? -8.269 -88.758 -36.362 1.00 16.78 249 LYS D N 1
ATOM 6730 C CA . LYS D 1 249 ? -7.689 -87.676 -37.148 1.00 16.44 249 LYS D CA 1
ATOM 6731 C C . LYS D 1 249 ? -6.211 -87.492 -36.821 1.00 16.46 249 LYS D C 1
ATOM 6732 O O . LYS D 1 249 ? -5.609 -86.476 -37.161 1.00 16.23 249 LYS D O 1
ATOM 6738 N N . GLY D 1 250 ? -5.630 -88.484 -36.154 1.00 15.15 250 GLY D N 1
ATOM 6739 C CA . GLY D 1 250 ? -4.216 -88.458 -35.830 1.00 15.39 250 GLY D CA 1
ATOM 6740 C C . GLY D 1 250 ? -3.898 -87.606 -34.618 1.00 15.17 250 GLY D C 1
ATOM 6741 O O . GLY D 1 250 ? -2.750 -87.216 -34.407 1.00 15.33 250 GLY D O 1
ATOM 6742 N N . ALA D 1 251 ? -4.916 -87.310 -33.818 1.00 15.90 251 ALA D N 1
ATOM 6743 C CA . ALA D 1 251 ? -4.718 -86.553 -32.591 1.00 15.75 251 ALA D CA 1
ATOM 6744 C C . ALA D 1 251 ? -4.317 -87.478 -31.448 1.00 16.31 251 ALA D C 1
ATOM 6745 O O . ALA D 1 251 ? -4.828 -88.592 -31.329 1.00 16.69 251 ALA D O 1
ATOM 6747 N N . ARG D 1 252 ? -3.396 -87.011 -30.611 1.00 13.48 252 ARG D N 1
ATOM 6748 C CA . ARG D 1 252 ? -2.952 -87.779 -29.457 1.00 14.16 252 ARG D CA 1
ATOM 6749 C C . ARG D 1 252 ? -3.283 -87.028 -28.174 1.00 14.01 252 ARG D C 1
ATOM 6750 O O . ARG D 1 252 ? -3.272 -85.798 -28.144 1.00 13.51 252 ARG D O 1
ATOM 6758 N N . PHE D 1 253 ? -3.590 -87.771 -27.119 1.00 14.47 253 PHE D N 1
ATOM 6759 C CA . PHE D 1 253 ? -3.940 -87.162 -25.845 1.00 14.48 253 PHE D CA 1
ATOM 6760 C C . PHE D 1 253 ? -2.740 -87.121 -24.911 1.00 15.14 253 PHE D C 1
ATOM 6761 O O . PHE D 1 253 ? -2.064 -88.128 -24.702 1.00 15.96 253 PHE D O 1
ATOM 6769 N N . VAL D 1 254 ? -2.473 -85.940 -24.364 1.00 16.93 254 VAL D N 1
ATOM 6770 C CA . VAL D 1 254 ? -1.345 -85.753 -23.464 1.00 17.61 254 VAL D CA 1
ATOM 6771 C C . VAL D 1 254 ? -1.783 -85.056 -22.181 1.00 17.67 254 VAL D C 1
ATOM 6772 O O . VAL D 1 254 ? -2.882 -84.502 -22.103 1.00 17.03 254 VAL D O 1
ATOM 6776 N N . THR D 1 255 ? -0.919 -85.096 -21.173 1.00 16.49 255 THR D N 1
ATOM 6777 C CA . THR D 1 255 ? -1.155 -84.374 -19.932 1.00 16.65 255 THR D CA 1
ATOM 6778 C C . THR D 1 255 ? -0.617 -82.956 -20.080 1.00 16.17 255 THR D C 1
ATOM 6779 O O . THR D 1 255 ? 0.200 -82.687 -20.962 1.00 16.04 255 THR D O 1
ATOM 6783 N N . LEU D 1 256 ? -1.080 -82.050 -19.224 1.00 15.92 256 LEU D N 1
ATOM 6784 C CA . LEU D 1 256 ? -0.601 -80.668 -19.251 1.00 15.53 256 LEU D CA 1
ATOM 6785 C C . LEU D 1 256 ? 0.925 -80.508 -19.122 1.00 16.20 256 LEU D C 1
ATOM 6786 O O . LEU D 1 256 ? 1.504 -79.672 -19.817 1.00 15.64 256 LEU D O 1
ATOM 6791 N N . PRO D 1 257 ? 1.579 -81.293 -18.237 1.00 17.46 257 PRO D N 1
ATOM 6792 C CA . PRO D 1 257 ? 3.046 -81.224 -18.184 1.00 18.37 257 PRO D CA 1
ATOM 6793 C C . PRO D 1 257 ? 3.730 -81.545 -19.514 1.00 18.27 257 PRO D C 1
ATOM 6794 O O . PRO D 1 257 ? 4.737 -80.916 -19.839 1.00 18.58 257 PRO D O 1
ATOM 6798 N N . SER D 1 258 ? 3.198 -82.508 -20.262 1.00 26.07 258 SER D N 1
ATOM 6799 C CA . SER D 1 258 ? 3.746 -82.840 -21.574 1.00 26.02 258 SER D CA 1
ATOM 6800 C C . SER D 1 258 ? 3.489 -81.717 -22.569 1.00 24.93 258 SER D C 1
ATOM 6801 O O . SER D 1 258 ? 4.384 -81.322 -23.316 1.00 25.18 258 SER D O 1
ATOM 6804 N N . MET D 1 259 ? 2.260 -81.210 -22.572 1.00 17.78 259 MET D N 1
ATOM 6805 C CA . MET D 1 259 ? 1.864 -80.149 -23.490 1.00 16.88 259 MET D CA 1
ATOM 6806 C C . MET D 1 259 ? 2.733 -78.907 -23.328 1.00 17.16 259 MET D C 1
ATOM 6807 O O . MET D 1 259 ? 3.215 -78.340 -24.309 1.00 17.26 259 MET D O 1
ATOM 6812 N N . PHE D 1 260 ? 2.948 -78.498 -22.085 1.00 14.92 260 PHE D N 1
ATOM 6813 C CA . PHE D 1 260 ? 3.698 -77.277 -21.822 1.00 14.83 260 PHE D CA 1
ATOM 6814 C C . PHE D 1 260 ? 5.146 -77.544 -21.429 1.00 16.16 260 PHE D C 1
ATOM 6815 O O . PHE D 1 260 ? 5.827 -76.659 -20.913 1.00 16.40 260 PHE D O 1
ATOM 6823 N N . GLN D 1 261 ? 5.599 -78.768 -21.690 1.00 26.63 261 GLN D N 1
ATOM 6824 C CA . GLN D 1 261 ? 7.001 -79.145 -21.532 1.00 27.96 261 GLN D CA 1
ATOM 6825 C C . GLN D 1 261 ? 7.568 -78.768 -20.172 1.00 28.99 261 GLN D C 1
ATOM 6826 O O . GLN D 1 261 ? 8.623 -78.141 -20.083 1.00 29.76 261 GLN D O 1
ATOM 6832 N N . THR D 1 262 ? 6.858 -79.143 -19.115 1.00 29.25 262 THR D N 1
ATOM 6833 C CA . THR D 1 262 ? 7.306 -78.846 -17.764 1.00 30.28 262 THR D CA 1
ATOM 6834 C C . THR D 1 262 ? 6.984 -80.000 -16.824 1.00 30.90 262 THR D C 1
ATOM 6835 O O . THR D 1 262 ? 6.316 -80.959 -17.207 1.00 30.48 262 THR D O 1
ATOM 6839 N N . SER D 1 263 ? 7.469 -79.904 -15.592 1.00 31.74 263 SER D N 1
ATOM 6840 C CA . SER D 1 263 ? 7.222 -80.936 -14.596 1.00 32.59 263 SER D CA 1
ATOM 6841 C C . SER D 1 263 ? 5.812 -80.821 -14.026 1.00 31.67 263 SER D C 1
ATOM 6842 O O . SER D 1 263 ? 5.238 -79.733 -13.978 1.00 30.79 263 SER D O 1
ATOM 6845 N N . LYS D 1 264 ? 5.258 -81.950 -13.595 1.00 27.53 264 LYS D N 1
ATOM 6846 C CA . LYS D 1 264 ? 3.953 -81.960 -12.945 1.00 27.06 264 LYS D CA 1
ATOM 6847 C C . LYS D 1 264 ? 4.046 -81.378 -11.536 1.00 27.90 264 LYS D C 1
ATOM 6848 O O . LYS D 1 264 ? 3.032 -81.045 -10.923 1.00 27.40 264 LYS D O 1
ATOM 6854 N N . GLU D 1 265 ? 5.271 -81.258 -11.032 1.00 47.45 265 GLU D N 1
ATOM 6855 C CA . GLU D 1 265 ? 5.504 -80.779 -9.676 1.00 48.59 265 GLU D CA 1
ATOM 6856 C C . GLU D 1 265 ? 6.504 -79.629 -9.636 1.00 48.81 265 GLU D C 1
ATOM 6857 O O . GLU D 1 265 ? 7.263 -79.416 -10.580 1.00 48.78 265 GLU D O 1
ATOM 6863 N N . ARG D 1 266 ? 6.501 -78.892 -8.530 1.00 40.88 266 ARG D N 1
ATOM 6864 C CA . ARG D 1 266 ? 7.424 -77.777 -8.346 1.00 41.46 266 ARG D CA 1
ATOM 6865 C C . ARG D 1 266 ? 8.319 -77.976 -7.125 1.00 43.35 266 ARG D C 1
ATOM 6866 O O . ARG D 1 266 ? 7.909 -78.579 -6.133 1.00 44.14 266 ARG D O 1
#

Nearest PDB structures (foldseek):
  5o6y-assembly1_A  TM=1.003E+00  e=9.815E-47  Bacillus cereus ATCC 14579
  5o6y-assembly4_D  TM=9.985E-01  e=4.272E-46  Bacillus cereus ATCC 14579
  6hm9-assembly1_A  TM=9.446E-01  e=9.710E-22  Bacillus anthracis
  6hpa-assembly1_A  TM=9.433E-01  e=2.534E-21  Bacillus anthracis
  2cc0-assembly1_B  TM=9.181E-01  e=4.795E-17  Streptomyces lividans

Secondary structure (P-SEA, 3-state):
cccccccccccccccccccccbbbbbbccccccccaaaaaaaaaaabbbbbbbccaaaaaacaaaaaaaaaabbbbbbccccccccccccaaaaaaaaaaaaaaaaaacccccccccccccccaaaaaaaaaacbbbbbbccccccc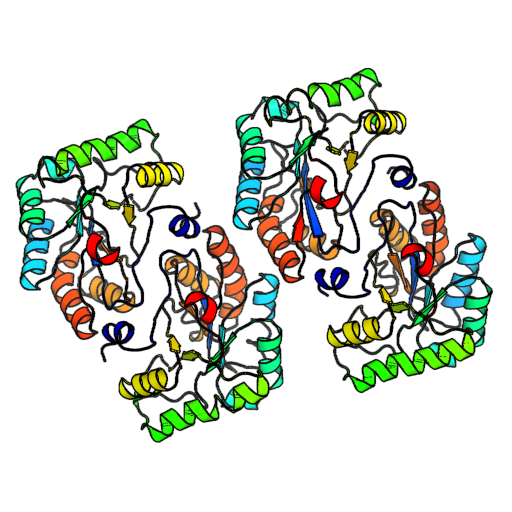ccccaaaaaaaaaaccccbbbbbbbbccccccaaaaaaaacaaaaaaaabbbbbcccccccccccc/cccccccccccccccccccccbbbbbbccccccccaaaaaaaaaaacbbbbbbccaaaaaacaaaaaaaaaabbbbbbccccccccccccaaaaaaaaaaaaaaaaaccccccccccccccccaaaaaaaaaacbbbbbbcccccccccccaaaaaaaaaaccccbbbbbbbbccccccaaaaaacccaaaaaaaabbbbbcccccccccccc/cccccccccccccccccccccbbbbbbccccccccaaaaaaaaaaacccccccccaaaaaacaaaaaaaaaabbbbbbccccccccccccaaaaaaaaaaaaaaaaaacccccccccccccccaaaaaaaaaacbbbbbbcccccccccccaaaaaaaaaaccccbbbbbbbbccccccaaaaaacccaaaaaaaabbbbbcccccccccccc/ccccccccccccccccccccbbbbbbccccccccaaaaaaaaaaacccccccccaaaaaacaaaaaaaaaabbbbbbccccccccccccaaaaaaaaaaaaaaaaaacccccccccccccccaaaaaaaaaacbbbbbbcccccccccccaaaaaaaaaaccccbbbbbbbbccccccaaaaaacccaaaaaaaabbbbbcccccccccccc

CATH classification: 3.20.20.370

Foldseek 3Di:
DCLPCCVVVFLEEAWFDQPDLEEAEEAEADDADPQLVLLLVLCVVLVFEHEYAYAQQRCVVPVVSLLVNLVSPHFYAHAFHPQDQQLPDDPVNLVCRRVSSQVSSCVRNVFRFQEYEHVNHDDPVSRVVSRVVNHHYYYFQQELVQQVLDALVSSQCRCVVRDHVGGYYYHYNHYPGNHPRVSVNSVRNSVVSVVVVHDYDYPCVRVVHDRHD/DCLVVLVVVFLEEAWFDQPDLAEAEEAEADDADPQLVLLLVLCVVLVFEHEYAYAQCHCVVCLPSLLVNLVSPHFYAHAFHPQDQALPDDPVRLVCRQVSSQVSSCVRNVFRFQEYEHVNHDDSVSRVVSRVVNHHYYHFQAELVQLVLDALVSSLCRCVVRDHHTGYYYDYNHYPGNRPRVSVNSVRNSVVSVVVVHGYDYPCVRHVHDRHD/DDDPCCVVVFLEEAWFDQPALEEAEEAEADDADPQLVLLLVLCVVLVFEHEYAYAQQRCVVCLVSLLVNLVSPYFYAHAFHPQDQQVPDDPVNLCCRQVSSQVSSCVRNVFRFQEYEYVNHDDPVSRVVSRVVNHHYYHFQQELVQQVLDALVSSQCSCLVRDHRGGYYYDYNHYPGNRPRVSVNSVVNSVVSVVVVHGYDYPCVRHVHDRHD/DDPCCVVVFLEEAWFDQPALEEAEEAEADDEDPQLVLLLVLCVVLVFEHEYAYAQQRCVVCLVSLLSNLVSPYFYHHAFHPQDQQQPDDDVVLVVRQVSSQVSSCVSNVARFQEYAYVNHDDPVSRVVSRVVNHHYYYFQQELVQLVLDALVSSQCSPLVRDHRTGYYYDYNHYPGSRPRVSVNSVVNSVVSVVVVHGYDYPCVRVVHDRHD

Organism: Bacillus cereus (strain ATCC 14579 / DSM 31 / CCUG 7414 / JCM 2152 / NBRC 15305 / NCIMB 9373 / NCTC 2599 / NRRL B-3711) (NCBI:txid226900)

Solvent-accessible surface area: 32509 Å² total